Protein AF-0000000072193711 (afdb_homodimer)

Secondary structure (DSSP, 8-state):
-----------S-------SEEEEEEEEESS-HHHHHHHHHHHHHHHHHH---EEEEEEES---SSHHHHHHHTT-EEEE--S-SHHHHHHHHHHH--EEEEEE--SSS-S-TT--HHHHHHHHTT-SEEEEEHHHH-B-TTSS-HHIIIIIHHHHHHHHHHHH----S-TT-S-EEEEHHHHHHT-----STTHHHHHHHHHHHTT--EEEEE--B-----SS-----HHHHHHHHHHHHHHT-HIIIIIHHHHHHHHHHHHHHHHHTTS-EEETTEEE-HHHHHHHHHHHHHHHHHHHHHHHHHHHHHTT---HHHHHHHHH--HHHHHHHHHHHHHHHHHHHHHHHHHHHHTTTS----HHHHHHHHHHHHHHHHHHHHHHHHHHHHHIIIII---/-----------S-------SEEEEEEEEESS-HHHHHHHHHHHHHHHHHH---EEEEEEES---SSHHHHHHHTT-EEEE--S-SHHHHHHHHHHH--EEEEEE--SSS-S-TT--HHHHHHHHTT-SEEEEEHHHH-B-TTSS-HHIIIIIHHHHHHHHHHHH----S-TT-S-EEEEHHHHHHT-----STTHHHHHHHHHHHTT--EEEEE-PBPP---SS-----HHHHHHHHHHHHHHT-HIIIIIHHHHHHHHHHHHHHHHHTTS-EEETTEEE-HHHHHHHHHHHHHHHHHHHHHHHHHHHHHTT---HHHHHHHHH--HHHHHHHHHHHHHHHHHHHHHHHHHHHHTTTS----HHHHHHHHHHHHHHHHHHHHHHHHHHHHHIIIII---

Radius of gyration: 33.44 Å; Cα contacts (8 Å, |Δi|>4): 1465; chains: 2; bounding box: 92×94×90 Å

Structure (mmCIF, N/CA/C/O backbone):
data_AF-0000000072193711-model_v1
#
loop_
_entity.id
_entity.type
_entity.pdbx_description
1 polymer 'Dolichol-p-glucose synthetase, (Glycosyltransferase)'
#
loop_
_atom_site.group_PDB
_atom_site.id
_atom_site.type_symbol
_atom_site.label_atom_id
_atom_site.label_alt_id
_atom_site.label_comp_id
_atom_site.label_asym_id
_atom_site.label_entity_id
_atom_site.label_seq_id
_atom_site.pdbx_PDB_ins_code
_atom_site.Cartn_x
_atom_site.Cartn_y
_atom_site.Cartn_z
_atom_site.occupancy
_atom_site.B_iso_or_equiv
_atom_site.auth_seq_id
_atom_site.auth_comp_id
_atom_site.auth_asym_id
_atom_site.auth_atom_id
_atom_site.pdbx_PDB_model_num
ATOM 1 N N . MET A 1 1 ? 11.234 41.156 -40.031 1 23.84 1 MET A N 1
ATOM 2 C CA . MET A 1 1 ? 11.391 41.406 -38.625 1 23.84 1 MET A CA 1
ATOM 3 C C . MET A 1 1 ? 11.68 40.125 -37.875 1 23.84 1 MET A C 1
ATOM 5 O O . MET A 1 1 ? 10.898 39.156 -37.938 1 23.84 1 MET A O 1
ATOM 9 N N . GLU A 1 2 ? 12.969 39.781 -37.562 1 21.62 2 GLU A N 1
ATOM 10 C CA . GLU A 1 2 ? 13.797 38.625 -37.219 1 21.62 2 GLU A CA 1
ATOM 11 C C . GLU A 1 2 ? 13.531 38.156 -35.781 1 21.62 2 GLU A C 1
ATOM 13 O O . GLU A 1 2 ? 13.656 38.938 -34.844 1 21.62 2 GLU A O 1
ATOM 18 N N . ALA A 1 3 ? 12.469 37.375 -35.625 1 25.91 3 ALA A N 1
ATOM 19 C CA . ALA A 1 3 ? 11.828 36.812 -34.438 1 25.91 3 ALA A CA 1
ATOM 20 C C . ALA A 1 3 ? 12.867 36.281 -33.469 1 25.91 3 ALA A C 1
ATOM 22 O O . ALA A 1 3 ? 13.711 35.438 -33.844 1 25.91 3 ALA A O 1
ATOM 23 N N . GLY A 1 4 ? 13.25 37.062 -32.5 1 23.16 4 GLY A N 1
ATOM 24 C CA . GLY A 1 4 ? 14.305 36.938 -31.531 1 23.16 4 GLY A CA 1
ATOM 25 C C . GLY A 1 4 ? 14.25 35.625 -30.766 1 23.16 4 GLY A C 1
ATOM 26 O O . GLY A 1 4 ? 13.172 35.156 -30.406 1 23.16 4 GLY A O 1
ATOM 27 N N . CYS A 1 5 ? 15.195 34.656 -31.031 1 25.55 5 CYS A N 1
ATOM 28 C CA . CYS A 1 5 ? 15.609 33.344 -30.578 1 25.55 5 CYS A CA 1
ATOM 29 C C . CYS A 1 5 ? 15.656 33.281 -29.062 1 25.55 5 CYS A C 1
ATOM 31 O O . CYS A 1 5 ? 16.453 33.969 -28.422 1 25.55 5 CYS A O 1
ATOM 33 N N . GLY A 1 6 ? 14.461 33.344 -28.531 1 24.28 6 GLY A N 1
ATOM 34 C CA . GLY A 1 6 ? 14.344 33.375 -27.078 1 24.28 6 GLY A CA 1
ATOM 35 C C . GLY A 1 6 ? 15.273 32.406 -26.375 1 24.28 6 GLY A C 1
ATOM 36 O O . GLY A 1 6 ? 15.414 31.25 -26.797 1 24.28 6 GLY A O 1
ATOM 37 N N . ALA A 1 7 ? 16.25 32.906 -25.656 1 26.34 7 ALA A N 1
ATOM 38 C CA . ALA A 1 7 ? 17.312 32.312 -24.828 1 26.34 7 ALA A CA 1
ATOM 39 C C . ALA A 1 7 ? 16.75 31.281 -23.859 1 26.34 7 ALA A C 1
ATOM 41 O O . ALA A 1 7 ? 15.805 31.562 -23.125 1 26.34 7 ALA A O 1
ATOM 42 N N . ALA A 1 8 ? 16.922 30 -24.172 1 24.73 8 ALA A N 1
ATOM 43 C CA . ALA A 1 8 ? 16.734 28.75 -23.438 1 24.73 8 ALA A CA 1
ATOM 44 C C . ALA A 1 8 ? 17.109 28.922 -21.969 1 24.73 8 ALA A C 1
ATOM 46 O O . ALA A 1 8 ? 18.25 29.297 -21.656 1 24.73 8 ALA A O 1
ATOM 47 N N . ALA A 1 9 ? 16.281 29.266 -21.172 1 28.42 9 ALA A N 1
ATOM 48 C CA . ALA A 1 9 ? 16.438 29.391 -19.719 1 28.42 9 ALA A CA 1
ATOM 49 C C . ALA A 1 9 ? 17.25 28.234 -19.156 1 28.42 9 ALA A C 1
ATOM 51 O O . ALA A 1 9 ? 16.969 27.062 -19.438 1 28.42 9 ALA A O 1
ATOM 52 N N . SER A 1 10 ? 18.516 28.422 -18.828 1 26.55 10 SER A N 1
ATOM 53 C CA . SER A 1 10 ? 19.5 27.5 -18.266 1 26.55 10 SER A CA 1
ATOM 54 C C . SER A 1 10 ? 18.891 26.688 -17.125 1 26.55 10 SER A C 1
ATOM 56 O O . SER A 1 10 ? 18.234 27.234 -16.25 1 26.55 10 SER A O 1
ATOM 58 N N . ARG A 1 11 ? 18.375 25.562 -17.344 1 32.28 11 ARG A N 1
ATOM 59 C CA . ARG A 1 11 ? 17.844 24.594 -16.391 1 32.28 11 ARG A CA 1
ATOM 60 C C . ARG A 1 11 ? 18.531 24.719 -15.039 1 32.28 11 ARG A C 1
ATOM 62 O O . ARG A 1 11 ? 19.719 25.047 -14.969 1 32.28 11 ARG A O 1
ATOM 69 N N . PRO A 1 12 ? 17.969 24.797 -13.93 1 32.75 12 PRO A N 1
ATOM 70 C CA . PRO A 1 12 ? 18.625 25.078 -12.656 1 32.75 12 PRO A CA 1
ATOM 71 C C . PRO A 1 12 ? 20 24.453 -12.547 1 32.75 12 PRO A C 1
ATOM 73 O O . PRO A 1 12 ? 20.359 23.578 -13.352 1 32.75 12 PRO A O 1
ATOM 76 N N . GLY A 1 13 ? 20.812 24.516 -11.219 1 32.28 13 GLY A N 1
ATOM 77 C CA . GLY A 1 13 ? 22.234 24.438 -10.883 1 32.28 13 GLY A CA 1
ATOM 78 C C . GLY A 1 13 ? 22.844 23.078 -11.195 1 32.28 13 GLY A C 1
ATOM 79 O O . GLY A 1 13 ? 22.516 22.078 -10.555 1 32.28 13 GLY A O 1
ATOM 80 N N . GLU A 1 14 ? 22.984 22.547 -12.25 1 36.41 14 GLU A N 1
ATOM 81 C CA . GLU A 1 14 ? 24.016 21.609 -12.664 1 36.41 14 GLU A CA 1
ATOM 82 C C . GLU A 1 14 ? 25.297 21.781 -11.859 1 36.41 14 GLU A C 1
ATOM 84 O O . GLU A 1 14 ? 26.125 22.625 -12.188 1 36.41 14 GLU A O 1
ATOM 89 N N . ASN A 1 15 ? 25.219 22 -10.562 1 37.62 15 ASN A N 1
ATOM 90 C CA . ASN A 1 15 ? 26.484 21.938 -9.852 1 37.62 15 ASN A CA 1
ATOM 91 C C . ASN A 1 15 ? 27.359 20.797 -10.367 1 37.62 15 ASN A C 1
ATOM 93 O O . ASN A 1 15 ? 27.219 19.656 -9.938 1 37.62 15 ASN A O 1
ATOM 97 N N . ALA A 1 16 ? 27.609 20.609 -11.555 1 46.12 16 ALA A N 1
ATOM 98 C CA . ALA A 1 16 ? 28.656 19.797 -12.164 1 46.12 16 ALA A CA 1
ATOM 99 C C . ALA A 1 16 ? 29.906 19.766 -11.289 1 46.12 16 ALA A C 1
ATOM 101 O O . ALA A 1 16 ? 30.562 20.781 -11.102 1 46.12 16 ALA A O 1
ATOM 102 N N . MET A 1 17 ? 29.859 19.109 -10.18 1 52.22 17 MET A N 1
ATOM 103 C CA . MET A 1 17 ? 31.109 18.953 -9.445 1 52.22 17 MET A CA 1
ATOM 104 C C . MET A 1 17 ? 32.281 18.828 -10.398 1 52.22 17 MET A C 1
ATOM 106 O O . MET A 1 17 ? 32.25 18.078 -11.375 1 52.22 17 MET A O 1
ATOM 110 N N . GLU A 1 18 ? 32.969 19.875 -10.641 1 65.88 18 GLU A N 1
ATOM 111 C CA . GLU A 1 18 ? 34.188 19.938 -11.422 1 65.88 18 GLU A CA 1
ATOM 112 C C . GLU A 1 18 ? 35.094 18.734 -11.148 1 65.88 18 GLU A C 1
ATOM 114 O O . GLU A 1 18 ? 35.406 18.438 -10 1 65.88 18 GLU A O 1
ATOM 119 N N . HIS A 1 19 ? 35 17.75 -12.094 1 77.06 19 HIS A N 1
ATOM 120 C CA . HIS A 1 19 ? 35.875 16.609 -11.992 1 77.06 19 HIS A CA 1
ATOM 121 C C . HIS A 1 19 ? 37.344 17.031 -12.07 1 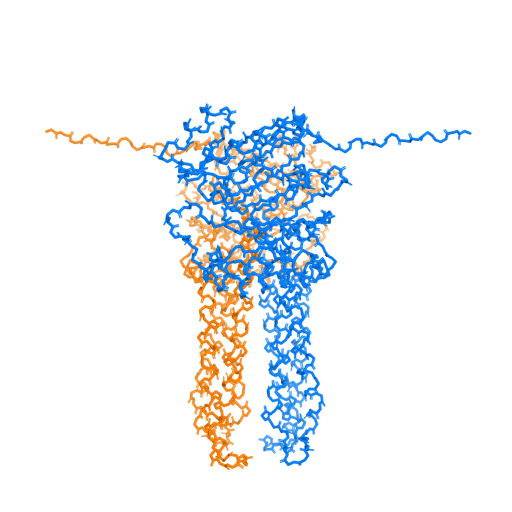77.06 19 HIS A C 1
ATOM 123 O O . HIS A 1 19 ? 37.719 17.844 -12.922 1 77.06 19 HIS A O 1
ATOM 129 N N . THR A 1 20 ? 38.031 16.625 -11.086 1 85.31 20 THR A N 1
ATOM 130 C CA . THR A 1 20 ? 39.438 17.016 -11.008 1 85.31 20 THR A CA 1
ATOM 131 C C . THR A 1 20 ? 40.344 16.016 -11.758 1 85.31 20 THR A C 1
ATOM 133 O O . THR A 1 20 ? 41.5 16.297 -12.031 1 85.31 20 THR A O 1
ATOM 136 N N . CYS A 1 21 ? 39.75 14.852 -12.133 1 93.88 21 CYS A N 1
ATOM 137 C CA . CYS A 1 21 ? 40.469 13.859 -12.914 1 93.88 21 CYS A CA 1
ATOM 138 C C . CYS A 1 21 ? 39.531 13.094 -13.836 1 93.88 21 CYS A C 1
ATOM 140 O O . CYS A 1 21 ? 38.312 13.352 -13.852 1 93.88 21 CYS A O 1
ATOM 142 N N . GLU A 1 22 ? 40.125 12.273 -14.609 1 95.81 22 GLU A N 1
ATOM 143 C CA . GLU A 1 22 ? 39.344 11.531 -15.594 1 95.81 22 GLU A CA 1
ATOM 144 C C . GLU A 1 22 ? 38.75 10.273 -14.984 1 95.81 22 GLU A C 1
ATOM 146 O O . GLU A 1 22 ? 37.594 9.945 -15.234 1 95.81 22 GLU A O 1
ATOM 151 N N . LEU A 1 23 ? 39.562 9.641 -14.18 1 97.38 23 LEU A N 1
ATOM 152 C CA . LEU A 1 23 ? 39.125 8.32 -13.719 1 97.38 23 LEU A CA 1
ATOM 153 C C . LEU A 1 23 ? 39.375 8.172 -12.219 1 97.38 23 LEU A C 1
ATOM 155 O O . LEU A 1 23 ? 40.438 8.539 -11.719 1 97.38 23 LEU A O 1
ATOM 159 N N . THR A 1 24 ? 38.375 7.73 -11.531 1 97.62 24 THR A N 1
ATOM 160 C CA . THR A 1 24 ? 38.531 7.262 -10.164 1 97.62 24 THR A CA 1
ATOM 161 C C . THR A 1 24 ? 38.406 5.742 -10.094 1 97.62 24 THR A C 1
ATOM 163 O O . THR A 1 24 ? 37.406 5.172 -10.547 1 97.62 24 THR A O 1
ATOM 166 N N . ILE A 1 25 ? 39.438 5.09 -9.648 1 97.44 25 ILE A N 1
ATOM 167 C CA . ILE A 1 25 ? 39.344 3.664 -9.352 1 97.44 25 ILE A CA 1
ATOM 168 C C . ILE A 1 25 ? 38.906 3.463 -7.906 1 97.44 25 ILE A C 1
ATOM 170 O O . ILE A 1 25 ? 39.625 3.773 -6.965 1 97.44 25 ILE A O 1
ATOM 174 N N . LEU A 1 26 ? 37.719 2.953 -7.762 1 97.25 26 LEU A N 1
ATOM 175 C CA . LEU A 1 26 ? 37.062 2.898 -6.465 1 97.25 26 LEU A CA 1
ATOM 176 C C . LEU A 1 26 ? 37.031 1.474 -5.918 1 97.25 26 LEU A C 1
ATOM 178 O O . LEU A 1 26 ? 36.625 0.54 -6.613 1 97.25 26 LEU A O 1
ATOM 182 N N . MET A 1 27 ? 37.531 1.293 -4.691 1 95.94 27 MET A N 1
ATOM 183 C CA . MET A 1 27 ? 37.531 -0.008 -4.031 1 95.94 27 MET A CA 1
ATOM 184 C C . MET A 1 27 ? 36.875 0.081 -2.654 1 95.94 27 MET A C 1
ATOM 186 O O . MET A 1 27 ? 37.312 0.848 -1.8 1 95.94 27 MET A O 1
ATOM 190 N N . PRO A 1 28 ? 35.781 -0.676 -2.486 1 94.56 28 PRO A N 1
ATOM 191 C CA . PRO A 1 28 ? 35.281 -0.803 -1.119 1 94.56 28 PRO A CA 1
ATOM 192 C C . PRO A 1 28 ? 36.188 -1.66 -0.232 1 94.56 28 PRO A C 1
ATOM 194 O O . PRO A 1 28 ? 36.781 -2.633 -0.705 1 94.56 28 PRO A O 1
ATOM 197 N N . CYS A 1 29 ? 36.25 -1.203 1.011 1 93.06 29 CYS A N 1
ATOM 198 C CA . CYS A 1 29 ? 37.219 -1.895 1.858 1 93.06 29 CYS A CA 1
ATOM 199 C C . CYS A 1 29 ? 36.656 -2.1 3.262 1 93.06 29 CYS A C 1
ATOM 201 O O . CYS A 1 29 ? 36.125 -1.166 3.865 1 93.06 29 CYS A O 1
ATOM 203 N N . LEU A 1 30 ? 36.625 -3.295 3.65 1 92.19 30 LEU A N 1
ATOM 204 C CA . LEU A 1 30 ? 36.375 -3.678 5.035 1 92.19 30 LEU A CA 1
ATOM 205 C C . LEU A 1 30 ? 37.281 -4.805 5.465 1 92.19 30 LEU A C 1
ATOM 207 O O . LEU A 1 30 ? 37.062 -5.969 5.129 1 92.19 30 LEU A O 1
ATOM 211 N N . ASN A 1 31 ? 38.281 -4.461 6.188 1 90.62 31 ASN A N 1
ATOM 212 C CA . ASN A 1 31 ? 39.25 -5.406 6.703 1 90.62 31 ASN A CA 1
ATOM 213 C C . ASN A 1 31 ? 39.875 -6.227 5.578 1 90.62 31 ASN A C 1
ATOM 215 O O . ASN A 1 31 ? 39.812 -7.457 5.586 1 90.62 31 ASN A O 1
ATOM 219 N N . GLU A 1 32 ? 40.531 -5.594 4.637 1 89.69 32 GLU A N 1
ATOM 220 C CA . GLU A 1 32 ? 41.156 -6.23 3.482 1 89.69 32 GLU A CA 1
ATOM 221 C C . GLU A 1 32 ? 42.656 -5.988 3.469 1 89.69 32 GLU A C 1
ATOM 223 O O . GLU A 1 32 ? 43.25 -5.75 2.41 1 89.69 32 GLU A O 1
ATOM 228 N N . SER A 1 33 ? 43.25 -6.09 4.605 1 89.62 33 SER A N 1
ATOM 229 C CA . SER A 1 33 ? 44.656 -5.758 4.734 1 89.62 33 SER A CA 1
ATOM 230 C C . SER A 1 33 ? 45.531 -6.707 3.92 1 89.62 33 SER A C 1
ATOM 232 O O . SER A 1 33 ? 46.594 -6.328 3.447 1 89.62 33 SER A O 1
ATOM 234 N N . GLU A 1 34 ? 45.094 -7.852 3.646 1 89.12 34 GLU A N 1
ATOM 235 C CA . GLU A 1 34 ? 45.906 -8.867 2.977 1 89.12 34 GLU A CA 1
ATOM 236 C C . GLU A 1 34 ? 46.031 -8.578 1.485 1 89.12 34 GLU A C 1
ATOM 238 O O . GLU A 1 34 ? 47.062 -8.875 0.879 1 89.12 34 GLU A O 1
ATOM 243 N N . THR A 1 35 ? 45.031 -7.992 0.907 1 90.69 35 THR A N 1
ATOM 244 C CA . THR A 1 35 ? 45 -7.898 -0.548 1 90.69 35 THR A CA 1
ATOM 245 C C . THR A 1 35 ? 44.969 -6.441 -0.998 1 90.69 35 THR A C 1
ATOM 247 O O . THR A 1 35 ? 45.25 -6.137 -2.158 1 90.69 35 THR A O 1
ATOM 250 N N . LEU A 1 36 ? 44.75 -5.594 -0.155 1 92.94 36 LEU A N 1
ATOM 251 C CA . LEU A 1 36 ? 44.5 -4.203 -0.508 1 92.94 36 LEU A CA 1
ATOM 252 C C . LEU A 1 36 ? 45.719 -3.576 -1.158 1 92.94 36 LEU A C 1
ATOM 254 O O . LEU A 1 36 ? 45.594 -2.869 -2.162 1 92.94 36 LEU A O 1
ATOM 258 N N . ALA A 1 37 ? 46.875 -3.867 -0.589 1 94 37 ALA A N 1
ATOM 259 C CA . ALA A 1 37 ? 48.094 -3.295 -1.119 1 94 37 ALA A CA 1
ATOM 260 C C . ALA A 1 37 ? 48.312 -3.713 -2.57 1 94 37 ALA A C 1
ATOM 262 O O . ALA A 1 37 ? 48.625 -2.879 -3.422 1 94 37 ALA A O 1
ATOM 263 N N . THR A 1 38 ? 48.125 -4.949 -2.797 1 93.75 38 THR A N 1
ATOM 264 C CA . THR A 1 38 ? 48.312 -5.48 -4.145 1 93.75 38 THR A CA 1
ATOM 265 C C . THR A 1 38 ? 47.344 -4.816 -5.117 1 93.75 38 THR A C 1
ATOM 267 O O . THR A 1 38 ? 47.75 -4.418 -6.215 1 93.75 38 THR A O 1
ATOM 270 N N . CYS A 1 39 ? 46.156 -4.672 -4.73 1 93.88 39 CYS A N 1
ATOM 271 C CA . CYS A 1 39 ? 45.156 -4.07 -5.582 1 93.88 39 CYS A CA 1
ATOM 272 C C . CYS A 1 39 ? 45.469 -2.613 -5.891 1 93.88 39 CYS A C 1
ATOM 274 O O . CYS A 1 39 ? 45.375 -2.178 -7.035 1 93.88 39 CYS A O 1
ATOM 276 N N . ILE A 1 40 ? 45.938 -1.884 -4.898 1 95.75 40 ILE A N 1
ATOM 277 C CA . ILE A 1 40 ? 46.281 -0.475 -5.07 1 95.75 40 ILE A CA 1
ATOM 278 C C . ILE A 1 40 ? 47.469 -0.342 -6.008 1 95.75 40 ILE A C 1
ATOM 280 O O . ILE A 1 40 ? 47.469 0.515 -6.895 1 95.75 40 ILE A O 1
ATOM 284 N N . MET A 1 41 ? 48.438 -1.179 -5.852 1 95.56 41 MET A N 1
ATOM 285 C CA . MET A 1 41 ? 49.625 -1.126 -6.684 1 95.56 41 MET A CA 1
ATOM 286 C C . MET A 1 41 ? 49.281 -1.429 -8.141 1 95.56 41 MET A C 1
ATOM 288 O O . MET A 1 41 ? 49.781 -0.771 -9.047 1 95.56 41 MET A O 1
ATOM 292 N N . LYS A 1 42 ? 48.438 -2.396 -8.32 1 94.56 42 LYS A N 1
ATOM 293 C CA . LYS A 1 42 ? 48 -2.727 -9.68 1 94.56 42 LYS A CA 1
ATOM 294 C C . LYS A 1 42 ? 47.25 -1.559 -10.312 1 94.56 42 LYS A C 1
ATOM 296 O O . LYS A 1 42 ? 47.5 -1.239 -11.484 1 94.56 42 LYS A O 1
ATOM 301 N N . ALA A 1 43 ? 46.438 -0.928 -9.578 1 95.56 43 ALA A N 1
ATOM 302 C CA . ALA A 1 43 ? 45.656 0.207 -10.062 1 95.56 43 ALA A CA 1
ATOM 303 C C . ALA A 1 43 ? 46.562 1.386 -10.414 1 95.56 43 ALA A C 1
ATOM 305 O O . ALA A 1 43 ? 46.406 2.014 -11.461 1 95.56 43 ALA A O 1
ATOM 306 N N . LYS A 1 44 ? 47.5 1.655 -9.539 1 95.94 44 LYS A N 1
ATOM 307 C CA . LYS A 1 44 ? 48.438 2.75 -9.781 1 95.94 44 LYS A CA 1
ATOM 308 C C . LYS A 1 44 ? 49.312 2.465 -11 1 95.94 44 LYS A C 1
ATOM 310 O O . LYS A 1 44 ? 49.594 3.365 -11.789 1 95.94 44 LYS A O 1
ATOM 315 N N . ALA A 1 45 ? 49.75 1.234 -11.055 1 95 45 ALA A N 1
ATOM 316 C CA . ALA A 1 45 ? 50.562 0.845 -12.211 1 95 45 ALA A CA 1
ATOM 317 C C . ALA A 1 45 ? 49.781 1.055 -13.516 1 95 45 ALA A C 1
ATOM 319 O O . ALA A 1 45 ? 50.375 1.509 -14.508 1 95 45 ALA A O 1
ATOM 320 N N . TYR A 1 46 ? 48.562 0.716 -13.477 1 94.81 46 TYR A N 1
ATOM 321 C CA . TYR A 1 46 ? 47.75 0.927 -14.656 1 94.81 46 TYR A CA 1
ATOM 322 C C . TYR A 1 46 ? 47.656 2.408 -15 1 94.81 46 TYR A C 1
ATOM 324 O O . TYR A 1 46 ? 47.812 2.793 -16.156 1 94.81 46 TYR A O 1
ATOM 332 N N . LEU A 1 47 ? 47.406 3.277 -14.023 1 95.75 47 LEU A N 1
ATOM 333 C CA . LEU A 1 47 ? 47.281 4.711 -14.258 1 95.75 47 LEU A CA 1
ATOM 334 C C . LEU A 1 47 ? 48.562 5.281 -14.836 1 95.75 47 LEU A C 1
ATOM 336 O O . LEU A 1 47 ? 48.531 6.094 -15.766 1 95.75 47 LEU A O 1
ATOM 340 N N . GLU A 1 48 ? 49.625 4.801 -14.344 1 94.81 48 GLU A N 1
ATOM 341 C CA . GLU A 1 48 ? 50.938 5.27 -14.82 1 94.81 48 GLU A CA 1
ATOM 342 C C . GLU A 1 48 ? 51.219 4.805 -16.25 1 94.81 48 GLU A C 1
ATOM 344 O O . GLU A 1 48 ? 51.625 5.594 -17.094 1 94.81 48 GLU A O 1
ATOM 349 N N . ARG A 1 49 ? 50.938 3.609 -16.484 1 95 49 ARG A N 1
ATOM 350 C CA . ARG A 1 49 ? 51.188 3.02 -17.797 1 95 49 ARG A CA 1
ATOM 351 C C . ARG A 1 49 ? 50.281 3.594 -18.859 1 95 49 ARG A C 1
ATOM 353 O O . ARG A 1 49 ? 50.719 3.848 -20 1 95 49 ARG A O 1
ATOM 360 N N . SER A 1 50 ? 49.062 3.764 -18.547 1 93.81 50 SER A N 1
ATOM 361 C CA . SER A 1 50 ? 48.062 4.195 -19.516 1 93.81 50 SER A CA 1
ATOM 362 C C . SER A 1 50 ? 48.125 5.707 -19.719 1 93.81 50 SER A C 1
ATOM 364 O O . SER A 1 50 ? 47.656 6.211 -20.75 1 93.81 50 SER A O 1
ATOM 366 N N . GLY A 1 51 ? 48.531 6.504 -18.703 1 93.75 51 GLY A N 1
ATOM 367 C CA . GLY A 1 51 ? 48.562 7.957 -18.781 1 93.75 51 GLY A CA 1
ATOM 368 C C . GLY A 1 51 ? 47.219 8.594 -18.453 1 93.75 51 GLY A C 1
ATOM 369 O O . GLY A 1 51 ? 47.031 9.805 -18.641 1 93.75 51 GLY A O 1
ATOM 370 N N . VAL A 1 52 ? 46.375 7.758 -18.016 1 94.88 52 VAL A N 1
ATOM 371 C CA . VAL A 1 52 ? 45.062 8.273 -17.625 1 94.88 52 VAL A CA 1
ATOM 372 C C . VAL A 1 52 ? 45.188 9.086 -16.344 1 94.88 52 VAL A C 1
ATOM 374 O O . VAL A 1 52 ? 45.812 8.641 -15.383 1 94.88 52 VAL A O 1
ATOM 377 N N . ASP A 1 53 ? 44.656 10.266 -16.344 1 95.75 53 ASP A N 1
ATOM 378 C CA . ASP A 1 53 ? 44.625 11.078 -15.125 1 95.75 53 ASP A CA 1
ATOM 379 C C . ASP A 1 53 ? 43.594 10.539 -14.148 1 95.75 53 ASP A C 1
ATOM 381 O O . ASP A 1 53 ? 42.375 10.664 -14.383 1 95.75 53 ASP A O 1
ATOM 385 N N . GLY A 1 54 ? 44.156 9.883 -13.117 1 96.06 54 GLY A N 1
ATOM 386 C CA . GLY A 1 54 ? 43.156 9.266 -12.25 1 96.06 54 GLY A CA 1
ATOM 387 C C . GLY A 1 54 ? 43.594 9.211 -10.797 1 96.06 54 GLY A C 1
ATOM 388 O O . GLY A 1 54 ? 44.688 9.672 -10.453 1 96.06 54 GLY A O 1
ATOM 389 N N . GLU A 1 55 ? 42.688 8.781 -9.961 1 96.5 55 GLU A N 1
ATOM 390 C CA . GLU A 1 55 ? 42.938 8.562 -8.539 1 96.5 55 GLU A CA 1
ATOM 391 C C . GLU A 1 55 ? 42.469 7.168 -8.109 1 96.5 55 GLU A C 1
ATOM 393 O O . GLU A 1 55 ? 41.625 6.559 -8.766 1 96.5 55 GLU A O 1
ATOM 398 N N . VAL A 1 56 ? 43.156 6.672 -7.105 1 97.25 56 VAL A N 1
ATOM 399 C CA . VAL A 1 56 ? 42.719 5.469 -6.418 1 97.25 56 VAL A CA 1
ATOM 400 C C . VAL A 1 56 ? 42 5.855 -5.121 1 97.25 56 VAL A C 1
ATOM 402 O O . VAL A 1 56 ? 42.562 6.535 -4.27 1 97.25 56 VAL A O 1
ATOM 405 N N . LEU A 1 57 ? 40.75 5.488 -5.066 1 97.56 57 LEU A N 1
ATOM 406 C CA . LEU A 1 57 ? 39.906 5.863 -3.932 1 97.56 57 LEU A CA 1
ATOM 407 C C . LEU A 1 57 ? 39.438 4.625 -3.178 1 97.56 57 LEU A C 1
ATOM 409 O O . LEU A 1 57 ? 38.812 3.73 -3.766 1 97.56 57 LEU A O 1
ATOM 413 N N . ILE A 1 58 ? 39.781 4.617 -1.92 1 97.12 58 ILE A N 1
ATOM 414 C CA . ILE A 1 58 ? 39.344 3.527 -1.053 1 97.12 58 ILE A CA 1
ATOM 415 C C . ILE A 1 58 ? 38.188 4.008 -0.159 1 97.12 58 ILE A C 1
ATOM 417 O O . ILE A 1 58 ? 38.344 4.98 0.584 1 97.12 58 ILE A O 1
ATOM 421 N N . ALA A 1 59 ? 37.062 3.369 -0.309 1 96.81 59 ALA A N 1
ATOM 422 C CA . ALA A 1 59 ? 35.906 3.641 0.574 1 96.81 59 ALA A CA 1
ATOM 423 C C . ALA A 1 59 ? 35.906 2.666 1.748 1 96.81 59 ALA A C 1
ATOM 425 O O . ALA A 1 59 ? 35.438 1.528 1.609 1 96.81 59 ALA A O 1
ATOM 426 N N . ASP A 1 60 ? 36.312 3.164 2.834 1 95.31 60 ASP A N 1
ATOM 427 C CA . ASP A 1 60 ? 36.469 2.291 3.994 1 95.31 60 ASP A CA 1
ATOM 428 C C . ASP A 1 60 ? 35.219 2.322 4.867 1 95.31 60 ASP A C 1
ATOM 430 O O . ASP A 1 60 ? 34.75 3.395 5.258 1 95.31 60 ASP A O 1
ATOM 434 N N . ASN A 1 61 ? 34.75 1.146 5.074 1 93.31 61 ASN A N 1
ATOM 435 C CA . ASN A 1 61 ? 33.531 0.988 5.844 1 93.31 61 ASN A CA 1
ATOM 436 C C . ASN A 1 61 ? 33.812 0.583 7.285 1 93.31 61 ASN A C 1
ATOM 438 O O . ASN A 1 61 ? 33.156 -0.295 7.836 1 93.31 61 ASN A O 1
ATOM 442 N N . GLY A 1 62 ? 34.875 1.087 7.887 1 90.94 62 GLY A N 1
ATOM 443 C CA . GLY A 1 62 ? 35.188 0.873 9.289 1 90.94 62 GLY A CA 1
ATOM 444 C C . GLY A 1 62 ? 36.156 -0.263 9.508 1 90.94 62 GLY A C 1
ATOM 445 O O . GLY A 1 62 ? 35.938 -1.122 10.367 1 90.94 62 GLY A O 1
ATOM 446 N N . SER A 1 63 ? 37.219 -0.358 8.766 1 92.38 63 SER A N 1
ATOM 447 C CA . SER A 1 63 ? 38.25 -1.388 8.914 1 92.38 63 SER A CA 1
ATOM 448 C C . SER A 1 63 ? 39 -1.219 10.219 1 92.38 63 SER A C 1
ATOM 450 O O . SER A 1 63 ? 39.219 -0.095 10.672 1 92.38 63 SER A O 1
ATOM 452 N N . THR A 1 64 ? 39.312 -2.342 10.781 1 90.94 64 THR A N 1
ATOM 453 C CA . THR A 1 64 ? 40.062 -2.33 12.031 1 90.94 64 THR A CA 1
ATOM 454 C C . THR A 1 64 ? 41.375 -3.094 11.891 1 90.94 64 THR A C 1
ATOM 456 O O . THR A 1 64 ? 42.094 -3.301 12.875 1 90.94 64 THR A O 1
ATOM 459 N N . ASP A 1 65 ? 41.781 -3.525 10.75 1 92.06 65 ASP A N 1
ATOM 460 C CA . ASP A 1 65 ? 42.938 -4.398 10.555 1 92.06 65 ASP A CA 1
ATOM 461 C C . ASP A 1 65 ? 44.094 -3.637 9.922 1 92.06 65 ASP A C 1
ATOM 463 O O . ASP A 1 65 ? 45 -4.246 9.367 1 92.06 65 ASP A O 1
ATOM 467 N N . GLY A 1 66 ? 44 -2.301 9.891 1 91.62 66 GLY A N 1
ATOM 468 C CA . GLY A 1 66 ? 45.094 -1.504 9.336 1 91.62 66 GLY A CA 1
ATOM 469 C C . GLY A 1 66 ? 44.906 -1.224 7.852 1 91.62 66 GLY A C 1
ATOM 470 O O . GLY A 1 66 ? 45.812 -0.656 7.223 1 91.62 66 GLY A O 1
ATOM 471 N N . SER A 1 67 ? 43.875 -1.562 7.281 1 93.69 67 SER A N 1
ATOM 472 C CA . SER A 1 67 ? 43.625 -1.363 5.855 1 93.69 67 SER A CA 1
ATOM 473 C C . SER A 1 67 ? 43.719 0.112 5.48 1 93.69 67 SER A C 1
ATOM 475 O O . SER A 1 67 ? 44.281 0.46 4.449 1 93.69 67 SER A O 1
ATOM 477 N N . ARG A 1 68 ? 43.281 0.92 6.336 1 94.69 68 ARG A N 1
ATOM 478 C CA . ARG A 1 68 ? 43.312 2.352 6.059 1 94.69 68 ARG A CA 1
ATOM 479 C C . ARG A 1 68 ? 44.75 2.865 5.945 1 94.69 68 ARG A C 1
ATOM 481 O O . ARG A 1 68 ? 45.062 3.639 5.039 1 94.69 68 ARG A O 1
ATOM 488 N N . GLU A 1 69 ? 45.531 2.443 6.863 1 94.38 69 GLU A N 1
ATOM 489 C CA . GLU A 1 69 ? 46.938 2.859 6.883 1 94.38 69 GLU A CA 1
ATOM 490 C C . GLU A 1 69 ? 47.656 2.354 5.652 1 94.38 69 GLU A C 1
ATOM 492 O O . GLU A 1 69 ? 48.5 3.07 5.086 1 94.38 69 GLU A O 1
ATOM 497 N N . ILE A 1 70 ? 47.375 1.171 5.309 1 94.94 70 ILE A N 1
ATOM 498 C CA . ILE A 1 70 ? 47.969 0.589 4.121 1 94.94 70 ILE A CA 1
ATOM 499 C C . ILE A 1 70 ? 47.625 1.419 2.893 1 94.94 70 ILE A C 1
ATOM 501 O O . ILE A 1 70 ? 48.469 1.765 2.084 1 94.94 70 ILE A O 1
ATOM 505 N N . ALA A 1 71 ? 46.406 1.788 2.744 1 96.19 71 ALA A N 1
ATOM 506 C CA . ALA A 1 71 ? 45.938 2.547 1.596 1 96.19 71 ALA A CA 1
ATOM 507 C C . ALA A 1 71 ? 46.594 3.928 1.534 1 96.19 71 ALA A C 1
ATOM 509 O O . ALA A 1 71 ? 47.094 4.332 0.489 1 96.19 71 ALA A O 1
ATOM 510 N N . ARG A 1 72 ? 46.562 4.586 2.65 1 95.62 72 ARG A N 1
ATOM 511 C CA . ARG A 1 72 ? 47.156 5.918 2.699 1 95.62 72 ARG A CA 1
ATOM 512 C C . ARG A 1 72 ? 48.656 5.859 2.42 1 95.62 72 ARG A C 1
ATOM 514 O O . ARG A 1 72 ? 49.219 6.73 1.74 1 95.62 72 ARG A O 1
ATOM 521 N N . GLY A 1 73 ? 49.25 4.863 2.998 1 95.62 73 GLY A N 1
ATOM 522 C CA . GLY A 1 73 ? 50.688 4.68 2.793 1 95.62 73 GLY A CA 1
ATOM 523 C C . GLY A 1 73 ? 51.062 4.484 1.336 1 95.62 73 GLY A C 1
ATOM 524 O O . GLY A 1 73 ? 52.156 4.836 0.92 1 95.62 73 GLY A O 1
ATOM 525 N N . LEU A 1 74 ? 50.156 4.008 0.583 1 95.94 74 LEU A N 1
ATOM 526 C CA . LEU A 1 74 ? 50.406 3.738 -0.827 1 95.94 74 LEU A CA 1
ATOM 527 C C . LEU A 1 74 ? 49.906 4.887 -1.699 1 95.94 74 LEU A C 1
ATOM 529 O O . LEU A 1 74 ? 49.938 4.789 -2.928 1 95.94 74 LEU A O 1
ATOM 533 N N . GLY A 1 75 ? 49.438 5.938 -1.041 1 94.38 75 GLY A N 1
ATOM 534 C CA . GLY A 1 75 ? 49.094 7.145 -1.768 1 94.38 75 GLY A CA 1
ATOM 535 C C . GLY A 1 75 ? 47.656 7.141 -2.262 1 94.38 75 GLY A C 1
ATOM 536 O O . GLY A 1 75 ? 47.25 8.008 -3.047 1 94.38 75 GLY A O 1
ATOM 537 N N . ALA A 1 76 ? 46.906 6.168 -1.913 1 96.56 76 ALA A N 1
ATOM 538 C CA . ALA A 1 76 ? 45.5 6.156 -2.266 1 96.56 76 ALA A CA 1
ATOM 539 C C . ALA A 1 76 ? 44.688 7.082 -1.354 1 96.56 76 ALA A C 1
ATOM 541 O O . ALA A 1 76 ? 45.062 7.27 -0.187 1 96.56 76 ALA A O 1
ATOM 542 N N . ARG A 1 77 ? 43.719 7.703 -1.903 1 97 77 ARG A N 1
ATOM 543 C CA . ARG A 1 77 ? 42.812 8.492 -1.084 1 97 77 ARG A CA 1
ATOM 544 C C . ARG A 1 77 ? 41.812 7.59 -0.366 1 97 77 ARG A C 1
ATOM 546 O O . ARG A 1 77 ? 41.281 6.633 -0.948 1 97 77 ARG A O 1
ATOM 553 N N . VAL A 1 78 ? 41.594 7.898 0.938 1 97 78 VAL A N 1
ATOM 554 C CA . VAL A 1 78 ? 40.688 7.082 1.739 1 97 78 VAL A CA 1
ATOM 555 C C . VAL A 1 78 ? 39.531 7.938 2.229 1 97 78 VAL A C 1
ATOM 557 O O . VAL A 1 78 ? 39.719 9.031 2.754 1 97 78 VAL A O 1
ATOM 560 N N . VAL A 1 79 ? 38.312 7.441 1.958 1 96.25 79 VAL A N 1
ATOM 561 C CA . VAL A 1 79 ? 37.094 8.078 2.486 1 96.25 79 VAL A CA 1
ATOM 562 C C . VAL A 1 79 ? 36.438 7.156 3.508 1 96.25 79 VAL A C 1
ATOM 564 O O . VAL A 1 79 ? 36.25 5.969 3.246 1 96.25 79 VAL A O 1
ATOM 567 N N . ASP A 1 80 ? 36.094 7.746 4.66 1 95.19 80 ASP A N 1
ATOM 568 C CA . ASP A 1 80 ? 35.438 6.973 5.715 1 95.19 80 ASP A CA 1
ATOM 569 C C . ASP A 1 80 ? 33.938 7.008 5.566 1 95.19 80 ASP A C 1
ATOM 571 O O . ASP A 1 80 ? 33.344 8.078 5.508 1 95.19 80 ASP A O 1
ATOM 575 N N . VAL A 1 81 ? 33.406 5.836 5.492 1 94.19 81 VAL A N 1
ATOM 576 C CA . VAL A 1 81 ? 31.938 5.711 5.41 1 94.19 81 VAL A CA 1
ATOM 577 C C . VAL A 1 81 ? 31.406 5.098 6.703 1 94.19 81 VAL A C 1
ATOM 579 O O . VAL A 1 81 ? 31.656 3.924 6.992 1 94.19 81 VAL A O 1
ATOM 582 N N . ALA A 1 82 ? 30.641 5.797 7.414 1 90.81 82 ALA A N 1
ATOM 583 C CA . ALA A 1 82 ? 30.156 5.414 8.734 1 90.81 82 ALA A CA 1
ATOM 584 C C . ALA A 1 82 ? 29.125 4.297 8.648 1 90.81 82 ALA A C 1
ATOM 586 O O . ALA A 1 82 ? 29.141 3.357 9.445 1 90.81 82 ALA A O 1
ATOM 587 N N . GLN A 1 83 ? 28.312 4.41 7.719 1 89.5 83 GLN A N 1
ATOM 588 C CA . GLN A 1 83 ? 27.25 3.418 7.574 1 89.5 83 GLN A CA 1
ATOM 589 C C . GLN A 1 83 ? 27.812 2.088 7.078 1 89.5 83 GLN A C 1
ATOM 591 O O . GLN A 1 83 ? 28.531 2.045 6.082 1 89.5 83 GLN A O 1
ATOM 596 N N . LYS A 1 84 ? 27.5 1.101 7.758 1 88.62 84 LYS A N 1
ATOM 597 C CA . LYS A 1 84 ? 28.016 -0.217 7.395 1 88.62 84 LYS A CA 1
ATOM 598 C C . LYS A 1 84 ? 27.234 -0.803 6.215 1 88.62 84 LYS A C 1
ATOM 600 O O . LYS A 1 84 ? 26.047 -0.55 6.062 1 88.62 84 LYS A O 1
ATOM 605 N N . GLY A 1 85 ? 27.984 -1.58 5.43 1 88.5 85 GLY A N 1
ATOM 606 C CA . GLY A 1 85 ? 27.391 -2.252 4.289 1 88.5 85 GLY A CA 1
ATOM 607 C C . GLY A 1 85 ? 28.188 -2.07 3.006 1 88.5 85 GLY A C 1
ATOM 608 O O . GLY A 1 85 ? 28.781 -1.018 2.787 1 88.5 85 GLY A O 1
ATOM 609 N N . TYR A 1 86 ? 28.125 -3.113 2.176 1 86.94 86 TYR A N 1
ATOM 610 C CA . TYR A 1 86 ? 28.828 -3.08 0.895 1 86.94 86 TYR A CA 1
ATOM 611 C C . TYR A 1 86 ? 28.344 -1.917 0.039 1 86.94 86 TYR A C 1
ATOM 613 O O . TYR A 1 86 ? 29.141 -1.122 -0.455 1 86.94 86 TYR A O 1
ATOM 621 N N . GLY A 1 87 ? 27.047 -1.831 -0.054 1 89.5 87 GLY A N 1
ATOM 622 C CA . GLY A 1 87 ? 26.453 -0.75 -0.821 1 89.5 87 GLY A CA 1
ATOM 623 C C . GLY A 1 87 ? 26.719 0.62 -0.222 1 89.5 87 GLY A C 1
ATOM 624 O O . GLY A 1 87 ? 26.922 1.592 -0.95 1 89.5 87 GLY A O 1
ATOM 625 N N . ALA A 1 88 ? 26.781 0.678 1.083 1 91.12 88 ALA A N 1
ATOM 626 C CA . ALA A 1 88 ? 27.047 1.944 1.758 1 91.12 88 ALA A CA 1
ATOM 627 C C . ALA A 1 88 ? 28.453 2.441 1.44 1 91.12 88 ALA A C 1
ATOM 629 O O . ALA A 1 88 ? 28.656 3.633 1.199 1 91.12 88 ALA A O 1
ATOM 630 N N . ALA A 1 89 ? 29.328 1.543 1.474 1 93.06 89 ALA A N 1
ATOM 631 C CA . ALA A 1 89 ? 30.719 1.898 1.147 1 93.06 89 ALA A CA 1
ATOM 632 C C . ALA A 1 89 ? 30.812 2.457 -0.269 1 93.06 89 ALA A C 1
ATOM 634 O O . ALA A 1 89 ? 31.453 3.484 -0.494 1 93.06 89 ALA A O 1
ATOM 635 N N . LEU A 1 90 ? 30.156 1.791 -1.17 1 94.44 90 LEU A N 1
ATOM 636 C CA . LEU A 1 90 ? 30.219 2.195 -2.57 1 94.44 90 LEU A CA 1
ATOM 637 C C . LEU A 1 90 ? 29.516 3.531 -2.779 1 94.44 90 LEU A C 1
ATOM 639 O O . LEU A 1 90 ? 29.984 4.379 -3.537 1 94.44 90 LEU A O 1
ATOM 643 N N . LEU A 1 91 ? 28.406 3.699 -2.105 1 94.19 91 LEU A N 1
ATOM 644 C CA . LEU A 1 91 ? 27.688 4.969 -2.193 1 94.19 91 LEU A CA 1
ATOM 645 C C . LEU A 1 91 ? 28.562 6.117 -1.702 1 94.19 91 LEU A C 1
ATOM 647 O O . LEU A 1 91 ? 28.641 7.168 -2.346 1 94.19 91 LEU A O 1
ATOM 651 N N . GLY A 1 92 ? 29.156 5.926 -0.572 1 94 92 GLY A N 1
ATOM 652 C CA . GLY A 1 92 ? 30.078 6.934 -0.059 1 94 92 GLY A CA 1
ATOM 653 C C . GLY A 1 92 ? 31.25 7.211 -0.99 1 94 92 GLY A C 1
ATOM 654 O O . GLY A 1 92 ? 31.641 8.367 -1.167 1 94 92 GLY A O 1
ATOM 655 N N . GLY A 1 93 ? 31.781 6.156 -1.593 1 95.88 93 GLY A N 1
ATOM 656 C CA . GLY A 1 93 ? 32.875 6.309 -2.549 1 95.88 93 GLY A CA 1
ATOM 657 C C . GLY A 1 93 ? 32.469 7.07 -3.797 1 95.88 93 GLY A C 1
ATOM 658 O O . GLY A 1 93 ? 33.188 7.93 -4.277 1 95.88 93 GLY A O 1
ATOM 659 N N . ILE A 1 94 ? 31.344 6.73 -4.312 1 95.56 94 ILE A N 1
ATOM 660 C CA . ILE A 1 94 ? 30.828 7.383 -5.512 1 95.56 94 ILE A CA 1
ATOM 661 C C . ILE A 1 94 ? 30.594 8.867 -5.234 1 95.56 94 ILE A C 1
ATOM 663 O O . ILE A 1 94 ? 30.922 9.719 -6.07 1 95.56 94 ILE A O 1
ATOM 667 N N . ALA A 1 95 ? 30.094 9.117 -4.082 1 94.12 95 ALA A N 1
ATOM 668 C CA . ALA A 1 95 ? 29.828 10.5 -3.699 1 94.12 95 ALA A CA 1
ATOM 669 C C . ALA A 1 95 ? 31.141 11.297 -3.592 1 94.12 95 ALA A C 1
ATOM 671 O O . ALA A 1 95 ? 31.172 12.484 -3.922 1 94.12 95 ALA A O 1
ATOM 672 N N . ALA A 1 96 ? 32.156 10.672 -3.162 1 95.12 96 ALA A N 1
ATOM 673 C CA . ALA A 1 96 ? 33.406 11.352 -2.896 1 95.12 96 ALA A CA 1
ATOM 674 C C . ALA A 1 96 ? 34.312 11.336 -4.129 1 95.12 96 ALA A C 1
ATOM 676 O O . ALA A 1 96 ? 35.344 12.031 -4.172 1 95.12 96 ALA A O 1
ATOM 677 N N . ALA A 1 97 ? 33.969 10.539 -5.145 1 96.31 97 ALA A N 1
ATOM 678 C CA . ALA A 1 97 ? 34.844 10.367 -6.316 1 96.31 97 ALA A CA 1
ATOM 679 C C . ALA A 1 97 ? 35 11.688 -7.066 1 96.31 97 ALA A C 1
ATOM 681 O O . ALA A 1 97 ? 34.062 12.461 -7.199 1 96.31 97 ALA A O 1
ATOM 682 N N . ARG A 1 98 ? 36.188 11.883 -7.57 1 95.62 98 ARG A N 1
ATOM 683 C CA . ARG A 1 98 ? 36.5 13.133 -8.258 1 95.62 98 ARG A CA 1
ATOM 684 C C . ARG A 1 98 ? 36.594 12.922 -9.766 1 95.62 98 ARG A C 1
ATOM 686 O O . ARG A 1 98 ? 36.719 13.883 -10.523 1 95.62 98 ARG A O 1
ATOM 693 N N . GLY A 1 99 ? 36.5 11.719 -10.219 1 96.31 99 GLY A N 1
ATOM 694 C CA . GLY A 1 99 ? 36.688 11.398 -11.625 1 96.31 99 GLY A CA 1
ATOM 695 C C . GLY A 1 99 ? 35.438 11.562 -12.445 1 96.31 99 GLY A C 1
ATOM 696 O O . GLY A 1 99 ? 34.312 11.383 -11.93 1 96.31 99 GLY A O 1
ATOM 697 N N . LYS A 1 100 ? 35.688 11.875 -13.664 1 96.25 100 LYS A N 1
ATOM 698 C CA . LYS A 1 100 ? 34.562 11.867 -14.609 1 96.25 100 LYS A CA 1
ATOM 699 C C . LYS A 1 100 ? 33.969 10.469 -14.75 1 96.25 100 LYS A C 1
ATOM 701 O O . LYS A 1 100 ? 32.75 10.328 -14.914 1 96.25 100 LYS A O 1
ATOM 706 N N . TYR A 1 101 ? 34.875 9.578 -14.711 1 97.5 101 TYR A N 1
ATOM 707 C CA . TYR A 1 101 ? 34.5 8.164 -14.727 1 97.5 101 TYR A CA 1
ATOM 708 C C . TYR A 1 101 ? 34.938 7.477 -13.438 1 97.5 101 TYR A C 1
ATOM 710 O O . TYR A 1 101 ? 35.875 7.906 -12.773 1 97.5 101 TYR A O 1
ATOM 718 N N . ILE A 1 102 ? 34.156 6.445 -13.125 1 97.56 102 ILE A N 1
ATOM 719 C CA . ILE A 1 102 ? 34.5 5.613 -11.977 1 97.56 102 ILE A CA 1
ATOM 720 C C . ILE A 1 102 ? 34.562 4.148 -12.414 1 97.56 102 ILE A C 1
ATOM 722 O O . ILE A 1 102 ? 33.688 3.67 -13.133 1 97.56 102 ILE A O 1
ATOM 726 N N . ILE A 1 103 ? 35.594 3.479 -12.109 1 96.44 103 ILE A N 1
ATOM 727 C CA . ILE A 1 103 ? 35.656 2.025 -12.211 1 96.44 103 ILE A CA 1
ATOM 728 C C . ILE A 1 103 ? 35.75 1.418 -10.812 1 96.44 103 ILE A C 1
ATOM 730 O O . ILE A 1 103 ? 36.719 1.687 -10.094 1 96.44 103 ILE A O 1
ATOM 734 N N . MET A 1 104 ? 34.75 0.655 -10.5 1 95.38 104 MET A N 1
ATOM 735 C CA . MET A 1 104 ? 34.75 0.09 -9.148 1 95.38 104 MET A CA 1
ATOM 736 C C . MET A 1 104 ? 35.031 -1.408 -9.188 1 95.38 104 MET A C 1
ATOM 738 O O . MET A 1 104 ? 34.719 -2.08 -10.172 1 95.38 104 MET A O 1
ATOM 742 N N . GLY A 1 105 ? 35.594 -1.915 -8.141 1 91.44 105 GLY A N 1
ATOM 743 C CA . GLY A 1 105 ? 35.906 -3.326 -7.977 1 91.44 105 GLY A CA 1
ATOM 744 C C . GLY A 1 105 ? 36.25 -3.699 -6.543 1 91.44 105 GLY A C 1
ATOM 745 O O . GLY A 1 105 ? 36.656 -2.844 -5.754 1 91.44 105 GLY A O 1
ATOM 746 N N . ASP A 1 106 ? 36.094 -4.98 -6.32 1 88.69 106 ASP A N 1
ATOM 747 C CA . ASP A 1 106 ? 36.375 -5.465 -4.977 1 88.69 106 ASP A CA 1
ATOM 748 C C . ASP A 1 106 ? 37.875 -5.492 -4.727 1 88.69 106 ASP A C 1
ATOM 750 O O . ASP A 1 106 ? 38.688 -5.711 -5.652 1 88.69 106 ASP A O 1
ATOM 754 N N . ALA A 1 107 ? 38.219 -5.285 -3.447 1 87.12 107 ALA A N 1
ATOM 755 C CA . ALA A 1 107 ? 39.625 -5.223 -3.094 1 87.12 107 ALA A CA 1
ATOM 756 C C . ALA A 1 107 ? 40.156 -6.59 -2.666 1 87.12 107 ALA A C 1
ATOM 758 O O . ALA A 1 107 ? 41.031 -6.684 -1.795 1 87.12 107 ALA A O 1
ATOM 759 N N . ASP A 1 108 ? 39.625 -7.625 -3.223 1 81.75 108 ASP A N 1
ATOM 760 C CA . ASP A 1 108 ? 40.062 -8.969 -2.832 1 81.75 108 ASP A CA 1
ATOM 761 C C . ASP A 1 108 ? 40.969 -9.578 -3.889 1 81.75 108 ASP A C 1
ATOM 763 O O . ASP A 1 108 ? 41.219 -10.789 -3.881 1 81.75 108 ASP A O 1
ATOM 767 N N . ASP A 1 109 ? 41.438 -8.844 -4.727 1 79.5 109 ASP A N 1
ATOM 768 C CA . ASP A 1 109 ? 42.375 -9.219 -5.781 1 79.5 109 ASP A CA 1
ATOM 769 C C . ASP A 1 109 ? 41.781 -10.242 -6.727 1 79.5 109 ASP A C 1
ATOM 771 O O . ASP A 1 109 ? 42.469 -11.039 -7.34 1 79.5 109 ASP A O 1
ATOM 775 N N . SER A 1 110 ? 40.5 -10.305 -6.715 1 78.31 110 SER A N 1
ATOM 776 C CA . SER A 1 110 ? 39.812 -11.18 -7.664 1 78.31 110 SER A CA 1
ATOM 777 C C . SER A 1 110 ? 39.719 -10.547 -9.047 1 78.31 110 SER A C 1
ATOM 779 O O . SER A 1 110 ? 39.656 -11.242 -10.055 1 78.31 110 SER A O 1
ATOM 781 N N . TYR A 1 111 ? 39.812 -9.305 -9.047 1 80.75 111 TYR A N 1
ATOM 782 C CA . TYR A 1 111 ? 39.719 -8.57 -10.305 1 80.75 111 TYR A CA 1
ATOM 783 C C . TYR A 1 111 ? 41.062 -7.965 -10.672 1 80.75 111 TYR A C 1
ATOM 785 O O . TYR A 1 111 ? 41.875 -7.629 -9.797 1 80.75 111 TYR A O 1
ATOM 793 N N . ASP A 1 112 ? 41.281 -7.859 -11.953 1 80.81 112 ASP A N 1
ATOM 794 C CA . ASP A 1 112 ? 42.562 -7.312 -12.461 1 80.81 112 ASP A CA 1
ATOM 795 C C . ASP A 1 112 ? 42.438 -5.809 -12.703 1 80.81 112 ASP A C 1
ATOM 797 O O . ASP A 1 112 ? 41.906 -5.379 -13.734 1 80.81 112 ASP A O 1
ATOM 801 N N . PHE A 1 113 ? 43 -5.066 -11.773 1 89.81 113 PHE A N 1
ATOM 802 C CA . PHE A 1 113 ? 42.969 -3.613 -11.883 1 89.81 113 PHE A CA 1
ATOM 803 C C . PHE A 1 113 ? 44.031 -3.109 -12.844 1 89.81 113 PHE A C 1
ATOM 805 O O . PHE A 1 113 ? 44.125 -1.909 -13.117 1 89.81 113 PHE A O 1
ATOM 812 N N . SER A 1 114 ? 44.781 -4.059 -13.375 1 86.56 114 SER A N 1
ATOM 813 C CA . SER A 1 114 ? 45.844 -3.668 -14.289 1 86.56 114 SER A CA 1
ATOM 814 C C . SER A 1 114 ? 45.344 -3.553 -15.727 1 86.56 114 SER A C 1
ATOM 816 O O . SER A 1 114 ? 46 -2.988 -16.578 1 86.56 114 SER A O 1
ATOM 818 N N . SER A 1 115 ? 44.219 -4.023 -16 1 85.88 115 SER A N 1
ATOM 819 C CA . SER A 1 115 ? 43.656 -4.023 -17.359 1 85.88 115 SER A CA 1
ATOM 820 C C . SER A 1 115 ? 42.312 -3.314 -17.406 1 85.88 115 SER A C 1
ATOM 822 O O . SER A 1 115 ? 41.312 -3.93 -17.734 1 85.88 115 SER A O 1
ATOM 824 N N . LEU A 1 116 ? 42.375 -2.059 -17.172 1 92.94 116 LEU A N 1
ATOM 825 C CA . LEU A 1 116 ? 41.125 -1.302 -17.094 1 92.94 116 LEU A CA 1
ATOM 826 C C . LEU A 1 116 ? 40.906 -0.484 -18.359 1 92.94 116 LEU A C 1
ATOM 828 O O . LEU A 1 116 ? 39.906 0.207 -18.484 1 92.94 116 LEU A O 1
ATOM 832 N N . GLN A 1 117 ? 41.844 -0.584 -19.297 1 93.25 117 GLN A N 1
ATOM 833 C CA . GLN A 1 117 ? 41.812 0.282 -20.469 1 93.25 117 GLN A CA 1
ATOM 834 C C . GLN A 1 117 ? 40.531 0.046 -21.281 1 93.25 117 GLN A C 1
ATOM 836 O O . GLN A 1 117 ? 39.969 0.989 -21.828 1 93.25 117 GLN A O 1
ATOM 841 N N . VAL A 1 118 ? 40.188 -1.152 -21.391 1 92.75 118 VAL A N 1
ATOM 842 C CA . VAL A 1 118 ? 39 -1.485 -22.188 1 92.75 118 VAL A CA 1
ATOM 843 C C . VAL A 1 118 ? 37.781 -0.783 -21.594 1 92.75 118 VAL A C 1
ATOM 845 O O . VAL A 1 118 ? 36.906 -0.291 -22.328 1 92.75 118 VAL A O 1
ATOM 848 N N . PHE A 1 119 ? 37.656 -0.756 -20.281 1 94.44 119 PHE A N 1
ATOM 849 C CA . PHE A 1 119 ? 36.594 -0.056 -19.609 1 94.44 119 PHE A CA 1
ATOM 850 C C . PHE A 1 119 ? 36.625 1.436 -19.922 1 94.44 119 PHE A C 1
ATOM 852 O O . PHE A 1 119 ? 35.594 2.031 -20.266 1 94.44 119 PHE A O 1
ATOM 859 N N . VAL A 1 120 ? 37.812 2.039 -19.797 1 95.69 120 VAL A N 1
ATOM 860 C CA . VAL A 1 120 ? 37.969 3.471 -20.016 1 95.69 120 VAL A CA 1
ATOM 861 C C . VAL A 1 120 ? 37.625 3.822 -21.453 1 95.69 120 VAL A C 1
ATOM 863 O O . VAL A 1 120 ? 36.938 4.832 -21.703 1 95.69 120 VAL A O 1
ATOM 866 N N . ASP A 1 121 ? 38.031 2.986 -22.391 1 95.56 121 ASP A N 1
ATOM 867 C CA . ASP A 1 121 ? 37.75 3.232 -23.797 1 95.56 121 ASP A CA 1
ATOM 868 C C . ASP A 1 121 ? 36.25 3.271 -24.047 1 95.56 121 ASP A C 1
ATOM 870 O O . ASP A 1 121 ? 35.75 4.145 -24.766 1 95.56 121 ASP A O 1
ATOM 874 N N . LYS A 1 122 ? 35.562 2.389 -23.516 1 95.25 122 LYS A N 1
ATOM 875 C CA . LYS A 1 122 ? 34.125 2.344 -23.688 1 95.25 122 LYS A CA 1
ATOM 876 C C . LYS A 1 122 ? 33.469 3.566 -23.062 1 95.25 122 LYS A C 1
ATOM 878 O O . LYS A 1 122 ? 32.531 4.125 -23.641 1 95.25 122 LYS A O 1
ATOM 883 N N . LEU A 1 123 ? 33.906 3.912 -21.938 1 95.69 123 LEU A N 1
ATOM 884 C CA . LEU A 1 123 ? 33.375 5.09 -21.266 1 95.69 123 LEU A CA 1
ATOM 885 C C . LEU A 1 123 ? 33.625 6.352 -22.094 1 95.69 123 LEU A C 1
ATOM 887 O O . LEU A 1 123 ? 32.75 7.207 -22.203 1 95.69 123 LEU A O 1
ATOM 891 N N . ARG A 1 124 ? 34.781 6.395 -22.672 1 95.44 124 ARG A N 1
ATOM 892 C CA . ARG A 1 124 ? 35.156 7.523 -23.516 1 95.44 124 ARG A CA 1
ATOM 893 C C . ARG A 1 124 ? 34.25 7.586 -24.75 1 95.44 124 ARG A C 1
ATOM 895 O O . ARG A 1 124 ? 34.031 8.664 -25.297 1 95.44 124 ARG A O 1
ATOM 902 N N . GLN A 1 125 ? 33.781 6.422 -25.109 1 95.69 125 GLN A N 1
ATOM 903 C CA . GLN A 1 125 ? 32.906 6.34 -26.281 1 95.69 125 GLN A CA 1
ATOM 904 C C . GLN A 1 125 ? 31.516 6.809 -25.953 1 95.69 125 GLN A C 1
ATOM 906 O O . GLN A 1 125 ? 30.656 6.895 -26.828 1 95.69 125 GLN A O 1
ATOM 911 N N . GLY A 1 126 ? 31.266 7.004 -24.672 1 94.06 126 GLY A N 1
ATOM 912 C CA . GLY A 1 126 ? 29.984 7.566 -24.297 1 94.06 126 GLY A CA 1
ATOM 913 C C . GLY A 1 126 ? 29.078 6.574 -23.594 1 94.06 126 GLY A C 1
ATOM 914 O O . GLY A 1 126 ? 27.906 6.875 -23.312 1 94.06 126 GLY A O 1
ATOM 915 N N . VAL A 1 127 ? 29.625 5.426 -23.375 1 94.69 127 VAL A N 1
ATOM 916 C CA . VAL A 1 127 ? 28.844 4.445 -22.641 1 94.69 127 VAL A CA 1
ATOM 917 C C . VAL A 1 127 ? 28.734 4.879 -21.172 1 94.69 127 VAL A C 1
ATOM 919 O O . VAL A 1 127 ? 29.719 5.27 -20.562 1 94.69 127 VAL A O 1
ATOM 922 N N . ASP A 1 128 ? 27.578 4.785 -20.609 1 95.19 128 ASP A N 1
ATOM 923 C CA . ASP A 1 128 ? 27.359 5.293 -19.25 1 95.19 128 ASP A CA 1
ATOM 924 C C . ASP A 1 128 ? 27.734 4.25 -18.203 1 95.19 128 ASP A C 1
ATOM 926 O O . ASP A 1 128 ? 28.188 4.598 -17.109 1 95.19 128 ASP A O 1
ATOM 930 N N . LEU A 1 129 ? 27.422 3.061 -18.547 1 94.25 129 LEU A N 1
ATOM 931 C CA . LEU A 1 129 ? 27.703 1.976 -17.609 1 94.25 129 LEU A CA 1
ATOM 932 C C . LEU A 1 129 ? 28.328 0.784 -18.328 1 94.25 129 LEU A C 1
ATOM 934 O O . LEU A 1 129 ? 27.719 0.214 -19.234 1 94.25 129 LEU A O 1
ATOM 938 N N . VAL A 1 130 ? 29.516 0.469 -17.938 1 93.06 130 VAL A N 1
ATOM 939 C CA . VAL A 1 130 ? 30.25 -0.657 -18.516 1 93.06 130 VAL A CA 1
ATOM 940 C C . VAL A 1 130 ? 30.391 -1.768 -17.484 1 93.06 130 VAL A C 1
ATOM 942 O O . VAL A 1 130 ? 30.953 -1.553 -16.406 1 93.06 130 VAL A O 1
ATOM 945 N N . MET A 1 131 ? 29.859 -2.92 -17.844 1 90.06 131 MET A N 1
ATOM 946 C CA . MET A 1 131 ? 29.891 -4.047 -16.922 1 90.06 131 MET A CA 1
ATOM 947 C C . MET A 1 131 ? 30.906 -5.086 -17.359 1 90.06 131 MET A C 1
ATOM 949 O O . MET A 1 131 ? 31.062 -5.352 -18.547 1 90.06 131 MET A O 1
ATOM 953 N N . GLY A 1 132 ? 31.516 -5.582 -16.375 1 83.25 132 GLY A N 1
ATOM 954 C CA . GLY A 1 132 ? 32.344 -6.742 -16.672 1 83.25 132 GLY A CA 1
ATOM 955 C C . GLY A 1 132 ? 31.547 -8.016 -16.844 1 83.25 132 GLY A C 1
ATOM 956 O O . GLY A 1 132 ? 30.453 -8.156 -16.281 1 83.25 132 GLY A O 1
ATOM 957 N N . ASN A 1 133 ? 32 -8.867 -17.703 1 77.5 133 ASN A N 1
ATOM 958 C CA . ASN A 1 133 ? 31.375 -10.164 -17.922 1 77.5 133 ASN A CA 1
ATOM 959 C C . ASN A 1 133 ? 32.344 -11.312 -17.641 1 77.5 133 ASN A C 1
ATOM 961 O O . ASN A 1 133 ? 33.281 -11.531 -18.406 1 77.5 133 ASN A O 1
ATOM 965 N N . ARG A 1 134 ? 32 -12.008 -16.625 1 69.75 134 ARG A N 1
ATOM 966 C CA . ARG A 1 134 ? 32.906 -13.094 -16.219 1 69.75 134 ARG A CA 1
ATOM 967 C C . ARG A 1 134 ? 32.688 -14.32 -17.109 1 69.75 134 ARG A C 1
ATOM 969 O O . ARG A 1 134 ? 33.594 -15.148 -17.234 1 69.75 134 ARG A O 1
ATOM 976 N N . PHE A 1 135 ? 31.594 -14.375 -17.672 1 65.31 135 PHE A N 1
ATOM 977 C CA . PHE A 1 135 ? 31.281 -15.547 -18.484 1 65.31 135 PHE A CA 1
ATOM 978 C C . PHE A 1 135 ? 31.984 -15.477 -19.828 1 65.31 135 PHE A C 1
ATOM 980 O O . PHE A 1 135 ? 32.312 -16.5 -20.406 1 65.31 135 PHE A O 1
ATOM 987 N N . ARG A 1 136 ? 32.188 -14.266 -20.234 1 65.75 136 ARG A N 1
ATOM 988 C CA . ARG A 1 136 ? 32.844 -14.07 -21.516 1 65.75 136 ARG A CA 1
ATOM 989 C C . ARG A 1 136 ? 34.375 -14.047 -21.344 1 65.75 136 ARG A C 1
ATOM 991 O O . ARG A 1 136 ? 35.125 -14.391 -22.266 1 65.75 136 ARG A O 1
ATOM 998 N N . GLY A 1 137 ? 34.812 -13.562 -20.25 1 63.66 137 GLY A N 1
ATOM 999 C CA . GLY A 1 137 ? 36.219 -13.422 -20.016 1 63.66 137 GLY A CA 1
ATOM 1000 C C . GLY A 1 137 ? 36.875 -14.656 -19.391 1 63.66 137 GLY A C 1
ATOM 1001 O O . GLY A 1 137 ? 38.062 -14.867 -19.5 1 63.66 137 GLY A O 1
ATOM 1002 N N . GLY A 1 138 ? 36.094 -15.586 -18.75 1 60.91 138 GLY A N 1
ATOM 1003 C CA . GLY A 1 138 ? 36.594 -16.812 -18.172 1 60.91 138 GLY A CA 1
ATOM 1004 C C . GLY A 1 138 ? 36.562 -16.812 -16.656 1 60.91 138 GLY A C 1
ATOM 1005 O O . GLY A 1 138 ? 36.844 -15.797 -16.031 1 60.91 138 GLY A O 1
ATOM 1006 N N . ILE A 1 139 ? 35.969 -17.75 -15.984 1 56.31 139 ILE A N 1
ATOM 1007 C CA . ILE A 1 139 ? 35.969 -17.953 -14.539 1 56.31 139 ILE A CA 1
ATOM 1008 C C . ILE A 1 139 ? 36.969 -19.031 -14.156 1 56.31 139 ILE A C 1
ATOM 1010 O O . ILE A 1 139 ? 36.875 -20.172 -14.609 1 56.31 139 ILE A O 1
ATOM 1014 N N . ALA A 1 140 ? 38 -18.438 -13.43 1 55.5 140 ALA A N 1
ATOM 1015 C CA . ALA A 1 140 ? 39 -19.438 -13 1 55.5 140 ALA A CA 1
ATOM 1016 C C . ALA A 1 140 ? 38.344 -20.531 -12.156 1 55.5 140 ALA A C 1
ATOM 1018 O O . ALA A 1 140 ? 37.344 -20.266 -11.461 1 55.5 140 ALA A O 1
ATOM 1019 N N . PRO A 1 141 ? 38.719 -21.75 -12.375 1 52.94 141 PRO A N 1
ATOM 1020 C CA . PRO A 1 141 ? 38.156 -22.844 -11.586 1 52.94 141 PRO A CA 1
ATOM 1021 C C . PRO A 1 141 ? 38.156 -22.547 -10.086 1 52.94 141 PRO A C 1
ATOM 1023 O O . PRO A 1 141 ? 39.156 -22.047 -9.555 1 52.94 141 PRO A O 1
ATOM 1026 N N . GLY A 1 142 ? 37 -22.641 -9.273 1 51.59 142 GLY A N 1
ATOM 1027 C CA . GLY A 1 142 ? 36.906 -22.469 -7.832 1 51.59 142 GLY A CA 1
ATOM 1028 C C . GLY A 1 142 ? 36.531 -21.062 -7.422 1 51.59 142 GLY A C 1
ATOM 1029 O O . GLY A 1 142 ? 36.406 -20.766 -6.23 1 51.59 142 GLY A O 1
ATOM 1030 N N . ALA A 1 143 ? 36.469 -20.141 -8.242 1 49.81 143 ALA A N 1
ATOM 1031 C CA . ALA A 1 143 ? 36.281 -18.734 -7.91 1 49.81 143 ALA A CA 1
ATOM 1032 C C . ALA A 1 143 ? 34.844 -18.422 -7.543 1 49.81 143 ALA A C 1
ATOM 1034 O O . ALA A 1 143 ? 34.562 -17.469 -6.82 1 49.81 143 ALA A O 1
ATOM 1035 N N . MET A 1 144 ? 33.906 -19.172 -8.039 1 53.44 144 MET A N 1
ATOM 1036 C CA . MET A 1 144 ? 32.5 -18.922 -7.73 1 53.44 144 MET A CA 1
ATOM 1037 C C . MET A 1 144 ? 31.797 -20.219 -7.348 1 53.44 144 MET A C 1
ATOM 1039 O O . MET A 1 144 ? 31.938 -21.234 -8.039 1 53.44 144 MET A O 1
ATOM 1043 N N . PRO A 1 145 ? 31.125 -20.156 -6.16 1 50.91 145 PRO A N 1
ATOM 1044 C CA . PRO A 1 145 ? 30.359 -21.375 -5.852 1 50.91 145 PRO A CA 1
ATOM 1045 C C . PRO A 1 145 ? 29.328 -21.703 -6.922 1 50.91 145 PRO A C 1
ATOM 1047 O O . PRO A 1 145 ? 28.766 -20.797 -7.547 1 50.91 145 PRO A O 1
ATOM 1050 N N . PRO A 1 146 ? 29.297 -23.016 -7.234 1 43.78 146 PRO A N 1
ATOM 1051 C CA . PRO A 1 146 ? 28.422 -23.484 -8.305 1 43.78 146 PRO A CA 1
ATOM 1052 C C . PRO A 1 146 ? 27 -22.953 -8.188 1 43.78 146 PRO A C 1
ATOM 1054 O O . PRO A 1 146 ? 26.359 -22.672 -9.195 1 43.78 146 PRO 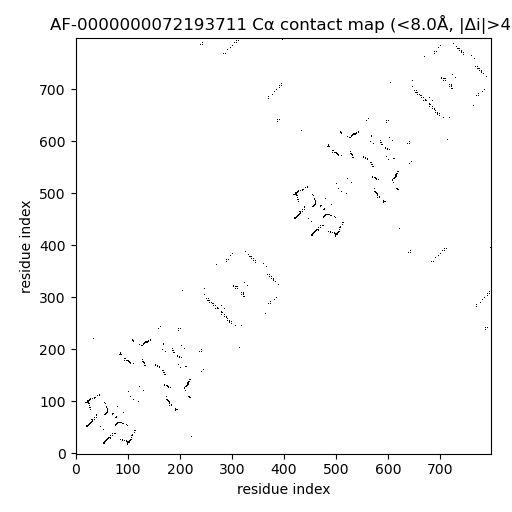A O 1
ATOM 1057 N N . LEU A 1 147 ? 26.531 -22.875 -6.984 1 45.31 147 LEU A N 1
ATOM 1058 C CA . LEU A 1 147 ? 25.156 -22.453 -6.824 1 45.31 147 LEU A CA 1
ATOM 1059 C C . LEU A 1 147 ? 24.969 -21 -7.258 1 45.31 147 LEU A C 1
ATOM 1061 O O . LEU A 1 147 ? 23.953 -20.656 -7.867 1 45.31 147 LEU A O 1
ATOM 1065 N N . HIS A 1 148 ? 25.922 -20.219 -6.98 1 50.84 148 HIS A N 1
ATOM 1066 C CA . HIS A 1 148 ? 25.844 -18.812 -7.398 1 50.84 148 HIS A CA 1
ATOM 1067 C C . HIS A 1 148 ? 26.062 -18.688 -8.898 1 50.84 148 HIS A C 1
ATOM 1069 O O . HIS A 1 148 ? 25.438 -17.844 -9.547 1 50.84 148 HIS A O 1
ATOM 1075 N N . ARG A 1 149 ? 26.938 -19.625 -9.383 1 48.44 149 ARG A N 1
ATOM 1076 C CA . ARG A 1 149 ? 27.312 -19.625 -10.789 1 48.44 149 ARG A CA 1
ATOM 1077 C C . ARG A 1 149 ? 26.141 -20.016 -11.672 1 48.44 149 ARG A C 1
ATOM 1079 O O . ARG A 1 149 ? 25.938 -19.453 -12.75 1 48.44 149 ARG A O 1
ATOM 1086 N N . TYR A 1 150 ? 25.484 -20.969 -11.172 1 43.81 150 TYR A N 1
ATOM 1087 C CA . TYR A 1 150 ? 24.547 -21.578 -12.109 1 43.81 150 TYR A CA 1
ATOM 1088 C C . TYR A 1 150 ? 23.109 -21.109 -11.828 1 43.81 150 TYR A C 1
ATOM 1090 O O . TYR A 1 150 ? 22.281 -21.062 -12.727 1 43.81 150 TYR A O 1
ATOM 1098 N N . LEU A 1 151 ? 22.781 -20.906 -10.727 1 49.69 151 LEU A N 1
ATOM 1099 C CA . LEU A 1 151 ? 21.375 -20.656 -10.469 1 49.69 151 LEU A CA 1
ATOM 1100 C C . LEU A 1 151 ? 21.125 -19.188 -10.156 1 49.69 151 LEU A C 1
ATOM 1102 O O . LEU A 1 151 ? 20.234 -18.562 -10.734 1 49.69 151 LEU A O 1
ATOM 1106 N N . GLY A 1 152 ? 21.953 -18.609 -9.258 1 54.69 152 GLY A N 1
ATOM 1107 C CA . GLY A 1 152 ? 21.641 -17.297 -8.734 1 54.69 152 GLY A CA 1
ATOM 1108 C C . GLY A 1 152 ? 21.828 -16.188 -9.758 1 54.69 152 GLY A C 1
ATOM 1109 O O . GLY A 1 152 ? 20.891 -15.453 -10.062 1 54.69 152 GLY A O 1
ATOM 1110 N N . ASN A 1 153 ? 22.953 -16.297 -10.406 1 58.81 153 ASN A N 1
ATOM 1111 C CA . ASN A 1 153 ? 23.344 -15.188 -11.273 1 58.81 153 ASN A CA 1
ATOM 1112 C C . ASN A 1 153 ? 22.625 -15.242 -12.617 1 58.81 153 ASN A C 1
ATOM 1114 O O . ASN A 1 153 ? 22.078 -14.242 -13.07 1 58.81 153 ASN A O 1
ATOM 1118 N N . PRO A 1 154 ? 22.531 -16.484 -13.078 1 57.19 154 PRO A N 1
ATOM 1119 C CA . PRO A 1 154 ? 21.828 -16.516 -14.375 1 57.19 154 PRO A CA 1
ATOM 1120 C C . PRO A 1 154 ? 20.344 -16.234 -14.25 1 57.19 154 PRO A C 1
ATOM 1122 O O . PRO A 1 154 ? 19.766 -15.562 -15.109 1 57.19 154 PRO A O 1
ATOM 1125 N N . VAL A 1 155 ? 19.812 -16.781 -13.227 1 61.44 155 VAL A N 1
ATOM 1126 C CA . VAL A 1 155 ? 18.375 -16.578 -13.07 1 61.44 155 VAL A CA 1
ATOM 1127 C C . VAL A 1 155 ? 18.094 -15.094 -12.805 1 61.44 155 VAL A C 1
ATOM 1129 O O . VAL A 1 155 ? 17.188 -14.508 -13.398 1 61.44 155 VAL A O 1
ATOM 1132 N N . LEU A 1 156 ? 18.906 -14.602 -11.992 1 63.72 156 LEU A N 1
ATOM 1133 C CA . LEU A 1 156 ? 18.719 -13.188 -11.695 1 63.72 156 LEU A CA 1
ATOM 1134 C C . LEU A 1 156 ? 19 -12.328 -12.922 1 63.72 156 LEU A C 1
ATOM 1136 O O . LEU A 1 156 ? 18.281 -11.359 -13.188 1 63.72 156 LEU A O 1
ATOM 1140 N N . SER A 1 157 ? 20 -12.797 -13.664 1 64.62 157 SER A N 1
ATOM 1141 C CA . SER A 1 157 ? 20.328 -12.07 -14.883 1 64.62 157 SER A CA 1
ATOM 1142 C C . SER A 1 157 ? 19.219 -12.203 -15.922 1 64.62 157 SER A C 1
ATOM 1144 O O . SER A 1 157 ? 18.891 -11.242 -16.625 1 64.62 157 SER A O 1
ATOM 1146 N N . TRP A 1 158 ? 18.703 -13.344 -15.906 1 65.56 158 TRP A N 1
ATOM 1147 C CA . TRP A 1 158 ? 17.609 -13.578 -16.844 1 65.56 158 TRP A CA 1
ATOM 1148 C C . TRP A 1 158 ? 16.391 -12.727 -16.469 1 65.56 158 TRP A C 1
ATOM 1150 O O . TRP A 1 158 ? 15.766 -12.117 -17.344 1 65.56 158 TRP A O 1
ATOM 1160 N N . ILE A 1 159 ? 16.109 -12.695 -15.312 1 67.19 159 ILE A N 1
ATOM 1161 C CA . ILE A 1 159 ? 14.977 -11.906 -14.828 1 67.19 159 ILE A CA 1
ATOM 1162 C C . ILE A 1 159 ? 15.219 -10.43 -15.117 1 67.19 159 ILE A C 1
ATOM 1164 O O . ILE A 1 159 ? 14.312 -9.719 -15.562 1 67.19 159 ILE A O 1
ATOM 1168 N N . GLY A 1 160 ? 16.406 -10.07 -14.828 1 65.69 160 GLY A N 1
ATOM 1169 C CA . GLY A 1 160 ? 16.75 -8.688 -15.125 1 65.69 160 GLY A CA 1
ATOM 1170 C C . GLY A 1 160 ? 16.641 -8.344 -16.594 1 65.69 160 GLY A C 1
ATOM 1171 O O . GLY A 1 160 ? 16.094 -7.297 -16.953 1 65.69 160 GLY A O 1
ATOM 1172 N N . ARG A 1 161 ? 17.094 -9.328 -17.406 1 68.88 161 ARG A N 1
ATOM 1173 C CA . ARG A 1 161 ? 17.031 -9.125 -18.859 1 68.88 161 ARG A CA 1
ATOM 1174 C C . ARG A 1 161 ? 15.594 -9.078 -19.344 1 68.88 161 ARG A C 1
ATOM 1176 O O . ARG A 1 161 ? 15.25 -8.266 -20.203 1 68.88 161 ARG A O 1
ATOM 1183 N N . LEU A 1 162 ? 14.891 -9.922 -18.797 1 65.75 162 LEU A N 1
ATOM 1184 C CA . LEU A 1 162 ? 13.5 -10.031 -19.219 1 65.75 162 LEU A CA 1
ATOM 1185 C C . LEU A 1 162 ? 12.695 -8.82 -18.766 1 65.75 162 LEU A C 1
ATOM 1187 O O . LEU A 1 162 ? 11.906 -8.266 -19.547 1 65.75 162 LEU A O 1
ATOM 1191 N N . PHE A 1 163 ? 13 -8.414 -17.562 1 68.94 163 PHE A N 1
ATOM 1192 C CA . PHE A 1 163 ? 12.148 -7.395 -16.953 1 68.94 163 PHE A CA 1
ATOM 1193 C C . PHE A 1 163 ? 12.562 -6.004 -17.422 1 68.94 163 PHE A C 1
ATOM 1195 O O . PHE A 1 163 ? 11.719 -5.121 -17.578 1 68.94 163 PHE A O 1
ATOM 1202 N N . PHE A 1 164 ? 13.852 -5.867 -17.609 1 64.69 164 PHE A N 1
ATOM 1203 C CA . PHE A 1 164 ? 14.336 -4.512 -17.844 1 64.69 164 PHE A CA 1
ATOM 1204 C C . PHE A 1 164 ? 15.023 -4.406 -19.188 1 64.69 164 PHE A C 1
ATOM 1206 O O . PHE A 1 164 ? 15.586 -3.361 -19.531 1 64.69 164 PHE A O 1
ATOM 1213 N N . ARG A 1 165 ? 14.875 -5.414 -20.078 1 65.62 165 ARG A N 1
ATOM 1214 C CA . ARG A 1 165 ? 15.5 -5.43 -21.406 1 65.62 165 ARG A CA 1
ATOM 1215 C C . ARG A 1 165 ? 16.969 -5.062 -21.312 1 65.62 165 ARG A C 1
ATOM 1217 O O . ARG A 1 165 ? 17.453 -4.223 -22.078 1 65.62 165 ARG A O 1
ATOM 1224 N N . ILE A 1 166 ? 17.562 -5.527 -20.203 1 66.31 166 ILE A N 1
ATOM 1225 C CA . ILE A 1 166 ? 18.984 -5.27 -20.016 1 66.31 166 ILE A CA 1
ATOM 1226 C C . ILE A 1 166 ? 19.797 -6.316 -20.75 1 66.31 166 ILE A C 1
ATOM 1228 O O . ILE A 1 166 ? 19.531 -7.512 -20.672 1 66.31 166 ILE A O 1
ATOM 1232 N N . SER A 1 167 ? 20.578 -5.895 -21.719 1 66.56 167 SER A N 1
ATOM 1233 C CA . SER A 1 167 ? 21.391 -6.793 -22.531 1 66.56 167 SER A CA 1
ATOM 1234 C C . SER A 1 167 ? 22.656 -7.23 -21.797 1 66.56 167 SER A C 1
ATOM 1236 O O . SER A 1 167 ? 23.547 -7.82 -22.391 1 66.56 167 SER A O 1
ATOM 1238 N N . ILE A 1 168 ? 22.609 -6.98 -20.484 1 66.88 168 ILE A N 1
ATOM 1239 C CA . ILE A 1 168 ? 23.797 -7.32 -19.719 1 66.88 168 ILE A CA 1
ATOM 1240 C C . ILE A 1 168 ? 23.703 -8.758 -19.219 1 66.88 168 ILE A C 1
ATOM 1242 O O . ILE A 1 168 ? 22.656 -9.18 -18.719 1 66.88 168 ILE A O 1
ATOM 1246 N N . GLY A 1 169 ? 24.688 -9.508 -19.531 1 64.38 169 GLY A N 1
ATOM 1247 C CA . GLY A 1 169 ? 24.672 -10.93 -19.219 1 64.38 169 GLY A CA 1
ATOM 1248 C C . GLY A 1 169 ? 25.078 -11.219 -17.781 1 64.38 169 GLY A C 1
ATOM 1249 O O . GLY A 1 169 ? 24.672 -12.234 -17.203 1 64.38 169 GLY A O 1
ATOM 1250 N N . ASP A 1 170 ? 26.031 -10.492 -17.188 1 66 170 ASP A N 1
ATOM 1251 C CA . ASP A 1 170 ? 26.484 -10.711 -15.828 1 66 170 ASP A CA 1
ATOM 1252 C C . ASP A 1 170 ? 26.172 -9.5 -14.945 1 66 170 ASP A C 1
ATOM 1254 O O . ASP A 1 170 ? 26.938 -8.531 -14.93 1 66 170 ASP A O 1
ATOM 1258 N N . PHE A 1 171 ? 25.141 -9.703 -14.055 1 65.38 171 PHE A N 1
ATOM 1259 C CA . PHE A 1 171 ? 24.672 -8.602 -13.227 1 65.38 171 PHE A CA 1
ATOM 1260 C C . PHE A 1 171 ? 25.531 -8.461 -11.977 1 65.38 171 PHE A C 1
ATOM 1262 O O . PHE A 1 171 ? 25.531 -7.414 -11.328 1 65.38 171 PHE A O 1
ATOM 1269 N N . HIS A 1 172 ? 26.281 -9.461 -11.742 1 66.25 172 HIS A N 1
ATOM 1270 C CA . HIS A 1 172 ? 26.875 -9.484 -10.414 1 66.25 172 HIS A CA 1
ATOM 1271 C C . HIS A 1 172 ? 28.391 -9.383 -10.484 1 66.25 172 HIS A C 1
ATOM 1273 O O . HIS A 1 172 ? 29.094 -9.633 -9.492 1 66.25 172 HIS A O 1
ATOM 1279 N N . CYS A 1 173 ? 28.844 -8.953 -11.672 1 74.38 173 CYS A N 1
ATOM 1280 C CA . CYS A 1 173 ? 30.281 -8.719 -11.75 1 74.38 173 CYS A CA 1
ATOM 1281 C C . CYS A 1 173 ? 30.688 -7.523 -10.898 1 74.38 173 CYS A C 1
ATOM 1283 O O . CYS A 1 173 ? 30.031 -6.48 -10.93 1 74.38 173 CYS A O 1
ATOM 1285 N N . GLY A 1 174 ? 31.656 -7.723 -10.156 1 78.69 174 GLY A N 1
ATOM 1286 C CA . GLY A 1 174 ? 32.094 -6.684 -9.234 1 78.69 174 GLY A CA 1
ATOM 1287 C C . GLY A 1 174 ? 32.844 -5.562 -9.906 1 78.69 174 GLY A C 1
ATOM 1288 O O . GLY A 1 174 ? 33.031 -4.484 -9.336 1 78.69 174 GLY A O 1
ATOM 1289 N N . LEU A 1 175 ? 33.438 -5.84 -11.062 1 87.94 175 LEU A N 1
ATOM 1290 C CA . LEU A 1 175 ? 34.156 -4.809 -11.805 1 87.94 175 LEU A CA 1
ATOM 1291 C C . LEU A 1 175 ? 33.188 -4.062 -12.75 1 87.94 175 LEU A C 1
ATOM 1293 O O . LEU A 1 175 ? 32.688 -4.645 -13.703 1 87.94 175 LEU A O 1
ATOM 1297 N N . ARG A 1 176 ? 33 -2.809 -12.398 1 93.5 176 ARG A N 1
ATOM 1298 C CA . ARG A 1 176 ? 32.062 -1.977 -13.156 1 93.5 176 ARG A CA 1
ATOM 1299 C C . ARG A 1 176 ? 32.656 -0.588 -13.398 1 93.5 176 ARG A C 1
ATOM 1301 O O . ARG A 1 176 ? 33.375 -0.049 -12.547 1 93.5 176 ARG A O 1
ATOM 1308 N N . GLY A 1 177 ? 32.469 -0.092 -14.555 1 95.56 177 GLY A N 1
ATOM 1309 C CA . GLY A 1 177 ? 32.812 1.28 -14.898 1 95.56 177 GLY A CA 1
ATOM 1310 C C . GLY A 1 177 ? 31.594 2.105 -15.32 1 95.56 177 GLY A C 1
ATOM 1311 O O . GLY A 1 177 ? 30.703 1.604 -16 1 95.56 177 GLY A O 1
ATOM 1312 N N . PHE A 1 178 ? 31.578 3.348 -14.883 1 96.38 178 PHE A N 1
ATOM 1313 C CA . PHE A 1 178 ? 30.422 4.148 -15.242 1 96.38 178 PHE A CA 1
ATOM 1314 C C . PHE A 1 178 ? 30.766 5.637 -15.211 1 96.38 178 PHE A C 1
ATOM 1316 O O . PHE A 1 178 ? 31.797 6.031 -14.688 1 96.38 178 PHE A O 1
ATOM 1323 N N . ASN A 1 179 ? 30 6.344 -15.906 1 96.75 179 ASN A N 1
ATOM 1324 C CA . ASN A 1 179 ? 30.047 7.797 -15.812 1 96.75 179 ASN A CA 1
ATOM 1325 C C . ASN A 1 179 ? 29.547 8.289 -14.453 1 96.75 179 ASN A C 1
ATOM 1327 O O . ASN A 1 179 ? 28.422 7.965 -14.047 1 96.75 179 ASN A O 1
ATOM 1331 N N . THR A 1 180 ? 30.266 9.07 -13.812 1 96.19 180 THR A N 1
ATOM 1332 C CA . THR A 1 180 ? 30.016 9.469 -12.43 1 96.19 180 THR A CA 1
ATOM 1333 C C . THR A 1 180 ? 28.688 10.219 -12.32 1 96.19 180 THR A C 1
ATOM 1335 O O . THR A 1 180 ? 27.828 9.859 -11.508 1 96.19 180 THR A O 1
ATOM 1338 N N . GLU A 1 181 ? 28.453 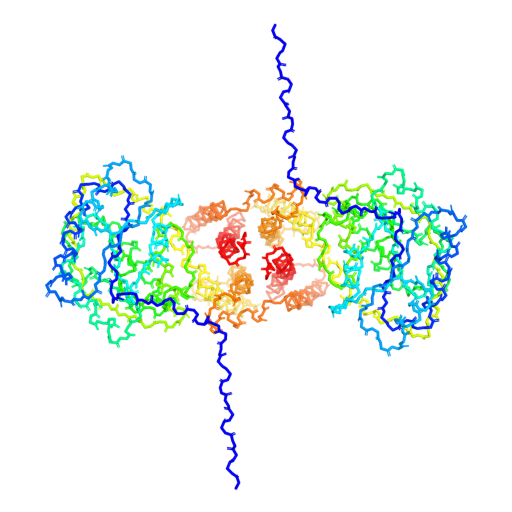11.133 -13.102 1 94.06 181 GLU A N 1
ATOM 1339 C CA . GLU A 1 181 ? 27.25 11.961 -13.016 1 94.06 181 GLU A CA 1
ATOM 1340 C C . GLU A 1 181 ? 26.016 11.172 -13.398 1 94.06 181 GLU A C 1
ATOM 1342 O O . GLU A 1 181 ? 24.953 11.336 -12.789 1 94.06 181 GLU A O 1
ATOM 1347 N N . ALA A 1 182 ? 26.172 10.367 -14.391 1 93 182 ALA A N 1
ATOM 1348 C CA . ALA A 1 182 ? 25.031 9.57 -14.828 1 93 182 ALA A CA 1
ATOM 1349 C C . ALA A 1 182 ? 24.516 8.672 -13.703 1 93 182 ALA A C 1
ATOM 1351 O O . ALA A 1 182 ? 23.312 8.578 -13.477 1 93 182 ALA A O 1
ATOM 1352 N N . ILE A 1 183 ? 25.375 8.109 -13 1 93.12 183 ILE A N 1
ATOM 1353 C CA . ILE A 1 183 ? 24.984 7.176 -11.945 1 93.12 183 ILE A CA 1
ATOM 1354 C C . ILE A 1 183 ? 24.484 7.953 -10.727 1 93.12 183 ILE A C 1
ATOM 1356 O O . ILE A 1 183 ? 23.562 7.523 -10.047 1 93.12 183 ILE A O 1
ATOM 1360 N N . ARG A 1 184 ? 25.141 9.07 -10.484 1 92.19 184 ARG A N 1
ATOM 1361 C CA . ARG A 1 184 ? 24.688 9.914 -9.383 1 92.19 184 ARG A CA 1
ATOM 1362 C C . ARG A 1 184 ? 23.234 10.352 -9.594 1 92.19 184 ARG A C 1
ATOM 1364 O O . ARG A 1 184 ? 22.453 10.406 -8.641 1 92.19 184 ARG A O 1
ATOM 1371 N N . ARG A 1 185 ? 22.859 10.531 -10.695 1 87.06 185 ARG A N 1
ATOM 1372 C CA . ARG A 1 185 ? 21.516 10.961 -11.031 1 87.06 185 ARG A CA 1
ATOM 1373 C C . ARG A 1 185 ? 20.5 9.844 -10.781 1 87.06 185 ARG A C 1
ATOM 1375 O O . ARG A 1 185 ? 19.312 10.102 -10.602 1 87.06 185 ARG A O 1
ATOM 1382 N N . CYS A 1 186 ? 21 8.648 -10.812 1 85.62 186 CYS A N 1
ATOM 1383 C CA . CYS A 1 186 ? 20.109 7.516 -10.602 1 85.62 186 CYS A CA 1
ATOM 1384 C C . CYS A 1 186 ? 19.656 7.453 -9.148 1 85.62 186 CYS A C 1
ATOM 1386 O O . CYS A 1 186 ? 18.656 6.785 -8.844 1 85.62 186 CYS A O 1
ATOM 1388 N N . GLY A 1 187 ? 20.344 8.133 -8.258 1 82.81 187 GLY A N 1
ATOM 1389 C CA . GLY A 1 187 ? 19.922 8.195 -6.867 1 82.81 187 GLY A CA 1
ATOM 1390 C C . GLY A 1 187 ? 19.906 6.844 -6.184 1 82.81 187 GLY A C 1
ATOM 1391 O O . GLY A 1 187 ? 18.922 6.461 -5.562 1 82.81 187 GLY A O 1
ATOM 1392 N N . LEU A 1 188 ? 21.047 6.168 -6.27 1 85.88 188 LEU A N 1
ATOM 1393 C CA . LEU A 1 188 ? 21.172 4.863 -5.625 1 85.88 188 LEU A CA 1
ATOM 1394 C C . LEU A 1 188 ? 21.047 4.992 -4.109 1 85.88 188 LEU A C 1
ATOM 1396 O O . LEU A 1 188 ? 21.531 5.973 -3.529 1 85.88 188 LEU A O 1
ATOM 1400 N N . LYS A 1 189 ? 20.344 4.031 -3.434 1 79.81 189 LYS A N 1
ATOM 1401 C CA . LYS A 1 189 ? 20.078 4.203 -2.008 1 79.81 189 LYS A CA 1
ATOM 1402 C C . LYS A 1 189 ? 20.391 2.924 -1.234 1 79.81 189 LYS A C 1
ATOM 1404 O O . LYS A 1 189 ? 20.547 2.955 -0.014 1 79.81 189 LYS A O 1
ATOM 1409 N N . THR A 1 190 ? 20.453 1.854 -1.896 1 80 190 THR A N 1
ATOM 1410 C CA . THR A 1 190 ? 20.594 0.588 -1.185 1 80 190 THR A CA 1
ATOM 1411 C C . THR A 1 190 ? 21.984 0.461 -0.561 1 80 190 THR A C 1
ATOM 1413 O O . THR A 1 190 ? 22.984 0.788 -1.195 1 80 190 THR A O 1
ATOM 1416 N N . THR A 1 191 ? 22.047 -0.031 0.657 1 83.69 191 THR A N 1
ATOM 1417 C CA . THR A 1 191 ? 23.297 -0.056 1.398 1 83.69 191 THR A CA 1
ATOM 1418 C C . THR A 1 191 ? 23.891 -1.464 1.415 1 83.69 191 THR A C 1
ATOM 1420 O O . THR A 1 191 ? 25.047 -1.653 1.807 1 83.69 191 THR A O 1
ATOM 1423 N N . GLY A 1 192 ? 23.219 -2.346 0.953 1 77.81 192 GLY A N 1
ATOM 1424 C CA . GLY A 1 192 ? 23.688 -3.721 0.98 1 77.81 192 GLY A CA 1
ATOM 1425 C C . GLY A 1 192 ? 24.156 -4.219 -0.375 1 77.81 192 GLY A C 1
ATOM 1426 O O . GLY A 1 192 ? 24.578 -3.426 -1.222 1 77.81 192 GLY A O 1
ATOM 1427 N N . MET A 1 193 ? 24.188 -5.578 -0.543 1 76.75 193 MET A N 1
ATOM 1428 C CA . MET A 1 193 ? 24.688 -6.215 -1.764 1 76.75 193 MET A CA 1
ATOM 1429 C C . MET A 1 193 ? 23.734 -5.953 -2.93 1 76.75 193 MET A C 1
ATOM 1431 O O . MET A 1 193 ? 24.109 -6.121 -4.09 1 76.75 193 MET A O 1
ATOM 1435 N N . GLU A 1 194 ? 22.547 -5.48 -2.58 1 76.44 194 GLU A N 1
ATOM 1436 C CA . GLU A 1 194 ? 21.547 -5.176 -3.598 1 76.44 194 GLU A CA 1
ATOM 1437 C C . GLU A 1 194 ? 21.938 -3.953 -4.418 1 76.44 194 GLU A C 1
ATOM 1439 O O . GLU A 1 194 ? 21.344 -3.672 -5.457 1 76.44 194 GLU A O 1
ATOM 1444 N N . PHE A 1 195 ? 23.016 -3.348 -3.986 1 82.75 195 PHE A N 1
ATOM 1445 C CA . PHE A 1 195 ? 23.531 -2.162 -4.668 1 82.75 195 PHE A CA 1
ATOM 1446 C C . PHE A 1 195 ? 23.844 -2.471 -6.125 1 82.75 195 PHE A C 1
ATOM 1448 O O . PHE A 1 195 ? 23.531 -1.68 -7.016 1 82.75 195 PHE A O 1
ATOM 1455 N N . ALA A 1 196 ? 24.375 -3.662 -6.312 1 77.69 196 ALA A N 1
ATOM 1456 C CA . ALA A 1 196 ? 24.781 -4.051 -7.664 1 77.69 196 ALA A CA 1
ATOM 1457 C C . ALA A 1 196 ? 23.562 -4.148 -8.586 1 77.69 196 ALA A C 1
ATOM 1459 O O . ALA A 1 196 ? 23.578 -3.625 -9.703 1 77.69 196 ALA A O 1
ATOM 1460 N N . SER A 1 197 ? 22.578 -4.699 -8.102 1 78.19 197 SER A N 1
ATOM 1461 C CA . SER A 1 197 ? 21.359 -4.863 -8.891 1 78.19 197 SER A CA 1
ATOM 1462 C C . SER A 1 197 ? 20.641 -3.533 -9.078 1 78.19 197 SER A C 1
ATOM 1464 O O . SER A 1 197 ? 20.109 -3.252 -10.164 1 78.19 197 SER A O 1
ATOM 1466 N N . GLU A 1 198 ? 20.625 -2.777 -8.055 1 81.81 198 GLU A N 1
ATOM 1467 C CA . GLU A 1 198 ? 19.984 -1.472 -8.141 1 81.81 198 GLU A CA 1
ATOM 1468 C C . GLU A 1 198 ? 20.625 -0.603 -9.219 1 81.81 198 GLU A C 1
ATOM 1470 O O . GLU A 1 198 ? 19.938 0.082 -9.969 1 81.81 198 GLU A O 1
ATOM 1475 N N . MET A 1 199 ? 21.891 -0.669 -9.25 1 86.81 199 MET A N 1
ATOM 1476 C CA . MET A 1 199 ? 22.625 0.141 -10.211 1 86.81 199 MET A CA 1
ATOM 1477 C C . MET A 1 199 ? 22.234 -0.216 -11.641 1 86.81 199 MET A C 1
ATOM 1479 O O . MET A 1 199 ? 21.938 0.668 -12.445 1 86.81 199 MET A O 1
ATOM 1483 N N . VAL A 1 200 ? 22.156 -1.484 -11.898 1 83.62 200 VAL A N 1
ATOM 1484 C CA . VAL A 1 200 ? 21.875 -1.945 -13.258 1 83.62 200 VAL A CA 1
ATOM 1485 C C . VAL A 1 200 ? 20.422 -1.653 -13.602 1 83.62 200 VAL A C 1
ATOM 1487 O O . VAL A 1 200 ? 20.125 -1.179 -14.703 1 83.62 200 VAL A O 1
ATOM 1490 N N . VAL A 1 201 ? 19.625 -1.896 -12.703 1 79.5 201 VAL A N 1
ATOM 1491 C CA . VAL A 1 201 ? 18.203 -1.709 -12.93 1 79.5 201 VAL A CA 1
ATOM 1492 C C . VAL A 1 201 ? 17.906 -0.227 -13.148 1 79.5 201 VAL A C 1
ATOM 1494 O O . VAL A 1 201 ? 17.219 0.143 -14.109 1 79.5 201 VAL A O 1
ATOM 1497 N N . LYS A 1 202 ? 18.375 0.597 -12.266 1 80.38 202 LYS A N 1
ATOM 1498 C CA . LYS A 1 202 ? 18.109 2.027 -12.383 1 80.38 202 LYS A CA 1
ATOM 1499 C C . LYS A 1 202 ? 18.766 2.605 -13.633 1 80.38 202 LYS A C 1
ATOM 1501 O O . LYS A 1 202 ? 18.219 3.51 -14.273 1 80.38 202 LYS A O 1
ATOM 1506 N N . ALA A 1 203 ? 19.922 2.105 -13.922 1 86.56 203 ALA A N 1
ATOM 1507 C CA . ALA A 1 203 ? 20.562 2.539 -15.164 1 86.56 203 ALA A CA 1
ATOM 1508 C C . ALA A 1 203 ? 19.672 2.26 -16.359 1 86.56 203 ALA A C 1
ATOM 1510 O O . ALA A 1 203 ? 19.547 3.1 -17.25 1 86.56 203 ALA A O 1
ATOM 1511 N N . SER A 1 204 ? 19.094 1.119 -16.359 1 81.75 204 SER A N 1
ATOM 1512 C CA . SER A 1 204 ? 18.188 0.753 -17.438 1 81.75 204 SER A CA 1
ATOM 1513 C C . SER A 1 204 ? 16.953 1.629 -17.438 1 81.75 204 SER A C 1
ATOM 1515 O O . SER A 1 204 ? 16.516 2.109 -18.484 1 81.75 204 SER A O 1
ATOM 1517 N N . LEU A 1 205 ? 16.469 1.823 -16.297 1 75.75 205 LEU A N 1
ATOM 1518 C CA . LEU A 1 205 ? 15.234 2.602 -16.156 1 75.75 205 LEU A CA 1
ATOM 1519 C C . LEU A 1 205 ? 15.453 4.043 -16.609 1 75.75 205 LEU A C 1
ATOM 1521 O O . LEU A 1 205 ? 14.547 4.676 -17.156 1 75.75 205 LEU A O 1
ATOM 1525 N N . TYR A 1 206 ? 16.609 4.555 -16.359 1 80.19 206 TYR A N 1
ATOM 1526 C CA . TYR A 1 206 ? 16.922 5.938 -16.719 1 80.19 206 TYR A CA 1
ATOM 1527 C C . TYR A 1 206 ? 17.453 6.027 -18.141 1 80.19 206 TYR A C 1
ATOM 1529 O O . TYR A 1 206 ? 17.891 7.098 -18.578 1 80.19 206 TYR A O 1
ATOM 1537 N N . GLY A 1 207 ? 17.531 4.891 -18.766 1 82.38 207 GLY A N 1
ATOM 1538 C CA . GLY A 1 207 ? 17.906 4.863 -20.172 1 82.38 207 GLY A CA 1
ATOM 1539 C C . GLY A 1 207 ? 19.391 5.02 -20.406 1 82.38 207 GLY A C 1
ATOM 1540 O O . GLY A 1 207 ? 19.828 5.551 -21.422 1 82.38 207 GLY A O 1
ATOM 1541 N N . LEU A 1 208 ? 20.156 4.699 -19.484 1 88.62 208 LEU A N 1
ATOM 1542 C CA . LEU A 1 208 ? 21.609 4.801 -19.625 1 88.62 208 LEU A CA 1
ATOM 1543 C C . LEU A 1 208 ? 22.125 3.717 -20.562 1 88.62 208 LEU A C 1
ATOM 1545 O O . LEU A 1 208 ? 21.625 2.594 -20.562 1 88.62 208 LEU A O 1
ATOM 1549 N N . SER A 1 209 ? 23.078 4.129 -21.375 1 91.25 209 SER A N 1
ATOM 1550 C CA . SER A 1 209 ? 23.703 3.152 -22.266 1 91.25 209 SER A CA 1
ATOM 1551 C C . SER A 1 209 ? 24.578 2.18 -21.484 1 91.25 209 SER A C 1
ATOM 1553 O O . SER A 1 209 ? 25.281 2.576 -20.547 1 91.25 209 SER A O 1
ATOM 1555 N N . MET A 1 210 ? 24.453 0.901 -21.891 1 90.38 210 MET A N 1
ATOM 1556 C CA . MET A 1 210 ? 25.219 -0.129 -21.172 1 90.38 210 MET A CA 1
ATOM 1557 C C . MET A 1 210 ? 26.016 -0.979 -22.156 1 90.38 210 MET A C 1
ATOM 1559 O O . MET A 1 210 ? 25.594 -1.216 -23.281 1 90.38 210 MET A O 1
ATOM 1563 N N . ALA A 1 211 ? 27.188 -1.361 -21.75 1 89.75 211 ALA A N 1
ATOM 1564 C CA . ALA A 1 211 ? 28.047 -2.26 -22.531 1 89.75 211 ALA A CA 1
ATOM 1565 C C . ALA A 1 211 ? 28.734 -3.281 -21.625 1 89.75 211 ALA A C 1
ATOM 1567 O O . ALA A 1 211 ? 28.797 -3.09 -20.406 1 89.75 211 ALA A O 1
ATOM 1568 N N . GLU A 1 212 ? 29.109 -4.371 -22.219 1 89 212 GLU A N 1
ATOM 1569 C CA . GLU A 1 212 ? 29.812 -5.418 -21.484 1 89 212 GLU A CA 1
ATOM 1570 C C . GLU A 1 212 ? 31.234 -5.605 -22.016 1 89 212 GLU A C 1
ATOM 1572 O O . GLU A 1 212 ? 31.453 -5.527 -23.234 1 89 212 GLU A O 1
ATOM 1577 N N . VAL A 1 213 ? 32.094 -5.793 -21.078 1 86.88 213 VAL A N 1
ATOM 1578 C CA . VAL A 1 213 ? 33.469 -6.094 -21.438 1 86.88 213 VAL A CA 1
ATOM 1579 C C . VAL A 1 213 ? 33.875 -7.43 -20.812 1 86.88 213 VAL A C 1
ATOM 1581 O O . VAL A 1 213 ? 33.562 -7.703 -19.656 1 86.88 213 VAL A O 1
ATOM 1584 N N . PRO A 1 214 ? 34.469 -8.32 -21.625 1 81.81 214 PRO A N 1
ATOM 1585 C CA . PRO A 1 214 ? 34.938 -9.57 -21.047 1 81.81 214 PRO A CA 1
ATOM 1586 C C . PRO A 1 214 ? 35.938 -9.344 -19.906 1 81.81 214 PRO A C 1
ATOM 1588 O O . PRO A 1 214 ? 36.875 -8.547 -20.031 1 81.81 214 PRO A O 1
ATOM 1591 N N . THR A 1 215 ? 35.562 -9.898 -18.734 1 76.88 215 THR A N 1
ATOM 1592 C CA . THR A 1 215 ? 36.375 -9.742 -17.547 1 76.88 215 THR A CA 1
ATOM 1593 C C . THR A 1 215 ? 36.719 -11.094 -16.938 1 76.88 215 THR A C 1
ATOM 1595 O O . THR A 1 215 ? 35.844 -11.977 -16.859 1 76.88 215 THR A O 1
ATOM 1598 N N . THR A 1 216 ? 37.938 -11.289 -16.641 1 72.5 216 THR A N 1
ATOM 1599 C CA . THR A 1 216 ? 38.375 -12.539 -16.047 1 72.5 216 THR A CA 1
ATOM 1600 C C . THR A 1 216 ? 38.344 -12.453 -14.523 1 72.5 216 THR A C 1
ATOM 1602 O O . THR A 1 216 ? 38.719 -11.422 -13.953 1 72.5 216 THR A O 1
ATOM 1605 N N . LEU A 1 217 ? 37.75 -13.469 -13.953 1 69.25 217 LEU A N 1
ATOM 1606 C CA . LEU A 1 217 ? 37.719 -13.555 -12.5 1 69.25 217 LEU A CA 1
ATOM 1607 C C . LEU A 1 217 ? 38.781 -14.531 -11.992 1 69.25 217 LEU A C 1
ATOM 1609 O O . LEU A 1 217 ? 38.781 -15.703 -12.383 1 69.25 217 LEU A O 1
ATOM 1613 N N . ALA A 1 218 ? 39.719 -13.891 -11.25 1 68.31 218 ALA A N 1
ATOM 1614 C CA . ALA A 1 218 ? 40.75 -14.734 -10.648 1 68.31 218 ALA A CA 1
ATOM 1615 C C . ALA A 1 218 ? 40.312 -15.227 -9.273 1 68.31 218 ALA A C 1
ATOM 1617 O O . ALA A 1 218 ? 39.281 -14.797 -8.742 1 68.31 218 ALA A O 1
ATOM 1618 N N . ARG A 1 219 ? 40.906 -16.297 -8.688 1 63.19 219 ARG A N 1
ATOM 1619 C CA . ARG A 1 219 ? 40.594 -16.859 -7.375 1 63.19 219 ARG A CA 1
ATOM 1620 C C . ARG A 1 219 ? 40.812 -15.82 -6.281 1 63.19 219 ARG A C 1
ATOM 1622 O O . ARG A 1 219 ? 41.781 -15.047 -6.328 1 63.19 219 ARG A O 1
ATOM 1629 N N . ASP A 1 220 ? 39.781 -15.805 -5.348 1 60.47 220 ASP A N 1
ATOM 1630 C CA . ASP A 1 220 ? 39.844 -14.914 -4.191 1 60.47 220 ASP A CA 1
ATOM 1631 C C . ASP A 1 220 ? 41.156 -15.086 -3.426 1 60.47 220 ASP A C 1
ATOM 1633 O O . ASP A 1 220 ? 41.531 -16.203 -3.104 1 60.47 220 ASP A O 1
ATOM 1637 N N . GLY A 1 221 ? 42 -14.008 -3.424 1 55.16 221 GLY A N 1
ATOM 1638 C CA . GLY A 1 221 ? 43.25 -14.125 -2.703 1 55.16 221 GLY A CA 1
ATOM 1639 C C . GLY A 1 221 ? 43.062 -14.211 -1.199 1 55.16 221 GLY A C 1
ATOM 1640 O O . GLY A 1 221 ? 44.031 -14.305 -0.455 1 55.16 221 GLY A O 1
ATOM 1641 N N . ARG A 1 222 ? 41.594 -14.219 -0.748 1 56.06 222 ARG A N 1
ATOM 1642 C CA . ARG A 1 222 ? 41.406 -14.227 0.698 1 56.06 222 ARG A CA 1
ATOM 1643 C C . ARG A 1 222 ? 41.344 -15.656 1.231 1 56.06 222 ARG A C 1
ATOM 1645 O O . ARG A 1 222 ? 41 -16.594 0.498 1 56.06 222 ARG A O 1
ATOM 1652 N N . SER A 1 223 ? 41.969 -15.836 2.389 1 52.53 223 SER A N 1
ATOM 1653 C CA . SER A 1 223 ? 41.875 -17.125 3.078 1 52.53 223 SER A CA 1
ATOM 1654 C C . SER A 1 223 ? 40.469 -17.391 3.566 1 52.53 223 SER A C 1
ATOM 1656 O O . SER A 1 223 ? 40.094 -18.547 3.791 1 52.53 223 SER A O 1
ATOM 1658 N N . ARG A 1 224 ? 39.531 -16.375 3.717 1 49.09 224 ARG A N 1
ATOM 1659 C CA . ARG A 1 224 ? 38.25 -16.578 4.395 1 49.09 224 ARG A CA 1
ATOM 1660 C C . ARG A 1 224 ? 37.125 -16.766 3.389 1 49.09 224 ARG A C 1
ATOM 1662 O O . ARG A 1 224 ? 37.156 -16.188 2.305 1 49.09 224 ARG A O 1
ATOM 1669 N N . PRO A 1 225 ? 36.344 -17.719 3.689 1 48.62 225 PRO A N 1
ATOM 1670 C CA . PRO A 1 225 ? 35.25 -18.062 2.789 1 48.62 225 PRO A CA 1
ATOM 1671 C C . PRO A 1 225 ? 34.281 -16.891 2.576 1 48.62 225 PRO A C 1
ATOM 1673 O O . PRO A 1 225 ? 34.125 -16.047 3.461 1 48.62 225 PRO A O 1
ATOM 1676 N N . PRO A 1 226 ? 33.938 -16.75 1.416 1 47.88 226 PRO A N 1
ATOM 1677 C CA . PRO A 1 226 ? 33 -15.664 1.136 1 47.88 226 PRO A CA 1
ATOM 1678 C C . PRO A 1 226 ? 31.688 -15.789 1.932 1 47.88 226 PRO A C 1
ATOM 1680 O O . PRO A 1 226 ? 31.234 -16.891 2.219 1 47.88 226 PRO A O 1
ATOM 1683 N N . HIS A 1 227 ? 31.344 -14.969 2.926 1 44.03 227 HIS A N 1
ATOM 1684 C CA . HIS A 1 227 ? 30.141 -14.953 3.766 1 44.03 227 HIS A CA 1
ATOM 1685 C C . HIS A 1 227 ? 28.891 -14.711 2.936 1 44.03 227 HIS A C 1
ATOM 1687 O O . HIS A 1 227 ? 28.281 -13.641 3.02 1 44.03 227 HIS A O 1
ATOM 1693 N N . LEU A 1 228 ? 28.875 -15.422 1.854 1 46.31 228 LEU A N 1
ATOM 1694 C CA . LEU A 1 228 ? 27.688 -15.086 1.09 1 46.31 228 LEU A CA 1
ATOM 1695 C C . LEU A 1 228 ? 26.484 -15.914 1.557 1 46.31 228 LEU A C 1
ATOM 1697 O O . LEU A 1 228 ? 26.609 -17.125 1.76 1 46.31 228 LEU A O 1
ATOM 1701 N N . ARG A 1 229 ? 25.641 -15.336 2.396 1 51.28 229 ARG A N 1
ATOM 1702 C CA . ARG A 1 229 ? 24.375 -16.016 2.639 1 51.28 229 ARG A CA 1
ATOM 1703 C C . ARG A 1 229 ? 23.5 -16.016 1.387 1 51.28 229 ARG A C 1
ATOM 1705 O O . ARG A 1 229 ? 22.641 -15.148 1.228 1 51.28 229 ARG A O 1
ATOM 1712 N N . THR A 1 230 ? 23.766 -16.953 0.519 1 54.69 230 THR A N 1
ATOM 1713 C CA . THR A 1 230 ? 23.375 -17.031 -0.884 1 54.69 230 THR A CA 1
ATOM 1714 C C . THR A 1 230 ? 21.859 -16.953 -1.023 1 54.69 230 THR A C 1
ATOM 1716 O O . THR A 1 230 ? 21.328 -16.172 -1.828 1 54.69 230 THR A O 1
ATOM 1719 N N . TRP A 1 231 ? 21.25 -17.703 -0.091 1 56.16 231 TRP A N 1
ATOM 1720 C CA . TRP A 1 231 ? 19.812 -17.812 -0.295 1 56.16 231 TRP A CA 1
ATOM 1721 C C . TRP A 1 231 ? 19.109 -16.531 0.146 1 56.16 231 TRP A C 1
ATOM 1723 O O . TRP A 1 231 ? 18.219 -16.047 -0.545 1 56.16 231 TRP A O 1
ATOM 1733 N N . ARG A 1 232 ? 19.531 -16.047 1.229 1 61.72 232 ARG A N 1
ATOM 1734 C CA . ARG A 1 232 ? 18.891 -14.836 1.738 1 61.72 232 ARG A CA 1
ATOM 1735 C C . ARG A 1 232 ? 19.188 -13.641 0.844 1 61.72 232 ARG A C 1
ATOM 1737 O O . ARG A 1 232 ? 18.312 -12.812 0.593 1 61.72 232 ARG A O 1
ATOM 1744 N N . ASP A 1 233 ? 20.375 -13.75 0.343 1 63.25 233 ASP A N 1
ATOM 1745 C CA . ASP A 1 233 ? 20.766 -12.633 -0.508 1 63.25 233 ASP A CA 1
ATOM 1746 C C . ASP A 1 233 ? 20.078 -12.703 -1.869 1 63.25 233 ASP A C 1
ATOM 1748 O O . ASP A 1 233 ? 19.656 -11.68 -2.408 1 63.25 233 ASP A O 1
ATOM 1752 N N . GLY A 1 234 ? 20.078 -13.977 -2.285 1 63.06 234 GLY A N 1
ATOM 1753 C CA . GLY A 1 234 ? 19.391 -14.164 -3.551 1 63.06 234 GLY A CA 1
ATOM 1754 C C . GLY A 1 234 ? 17.922 -13.758 -3.494 1 63.06 234 GLY A C 1
ATOM 1755 O O . GLY A 1 234 ? 17.422 -13.102 -4.406 1 63.06 234 GLY A O 1
ATOM 1756 N N . TRP A 1 235 ? 17.344 -14.148 -2.379 1 67.75 235 TRP A N 1
ATOM 1757 C CA . TRP A 1 235 ? 15.938 -13.82 -2.189 1 67.75 235 TRP A CA 1
ATOM 1758 C C . TRP A 1 235 ? 15.742 -12.305 -2.086 1 67.75 235 TRP A C 1
ATOM 1760 O O . TRP A 1 235 ? 14.828 -11.75 -2.691 1 67.75 235 TRP A O 1
ATOM 1770 N N . ARG A 1 236 ? 16.578 -11.711 -1.428 1 68.75 236 ARG A N 1
ATOM 1771 C CA . ARG A 1 236 ? 16.5 -10.266 -1.273 1 68.75 236 ARG A CA 1
ATOM 1772 C C . ARG A 1 236 ? 16.703 -9.555 -2.611 1 68.75 236 ARG A C 1
ATOM 1774 O O . ARG A 1 236 ? 16.031 -8.57 -2.904 1 68.75 236 ARG A O 1
ATOM 1781 N N . HIS A 1 237 ? 17.594 -10.203 -3.338 1 68.31 237 HIS A N 1
ATOM 1782 C CA . HIS A 1 237 ? 17.859 -9.633 -4.652 1 68.31 237 HIS A CA 1
ATOM 1783 C C . HIS A 1 237 ? 16.656 -9.789 -5.574 1 68.31 237 HIS A C 1
ATOM 1785 O O . HIS A 1 237 ? 16.297 -8.852 -6.297 1 68.31 237 HIS A O 1
ATOM 1791 N N . LEU A 1 238 ? 16.109 -10.891 -5.516 1 68.75 238 LEU A N 1
ATOM 1792 C CA . LEU A 1 238 ? 14.938 -11.156 -6.348 1 68.75 238 LEU A CA 1
ATOM 1793 C C . LEU A 1 238 ? 13.781 -10.227 -5.973 1 68.75 238 LEU A C 1
ATOM 1795 O O . LEU A 1 238 ? 13.133 -9.656 -6.848 1 68.75 238 LEU A O 1
ATOM 1799 N N . CYS A 1 239 ? 13.648 -10.094 -4.734 1 70.31 239 CYS A N 1
ATOM 1800 C CA . CYS A 1 239 ? 12.586 -9.219 -4.254 1 70.31 239 CYS A CA 1
ATOM 1801 C C . CYS A 1 239 ? 12.82 -7.781 -4.711 1 70.31 239 CYS A C 1
ATOM 1803 O O . CYS A 1 239 ? 11.883 -7.086 -5.094 1 70.31 239 CYS A O 1
ATOM 1805 N N . PHE A 1 240 ? 14.031 -7.434 -4.688 1 70.25 240 PHE A N 1
ATOM 1806 C CA . PHE A 1 240 ? 14.391 -6.086 -5.113 1 70.25 240 PHE A CA 1
ATOM 1807 C C . PHE A 1 240 ? 14.086 -5.887 -6.59 1 70.25 240 PHE A C 1
ATOM 1809 O O . PHE A 1 240 ? 13.469 -4.887 -6.973 1 70.25 240 PHE A O 1
ATOM 1816 N N . LEU A 1 241 ? 14.414 -6.895 -7.352 1 71.31 241 LEU A N 1
ATOM 1817 C CA . LEU A 1 241 ? 14.188 -6.797 -8.789 1 71.31 241 LEU A CA 1
ATOM 1818 C C . LEU A 1 241 ? 12.695 -6.754 -9.102 1 71.31 241 LEU A C 1
ATOM 1820 O O . LEU A 1 241 ? 12.258 -5.965 -9.945 1 71.31 241 LEU A O 1
ATOM 1824 N N . LEU A 1 242 ? 11.992 -7.512 -8.375 1 73.75 242 LEU A N 1
ATOM 1825 C CA . LEU A 1 242 ? 10.562 -7.637 -8.648 1 73.75 242 LEU A CA 1
ATOM 1826 C C . LEU A 1 242 ? 9.82 -6.383 -8.203 1 73.75 242 LEU A C 1
ATOM 1828 O O . LEU A 1 242 ? 8.789 -6.031 -8.781 1 73.75 242 LEU A O 1
ATOM 1832 N N . THR A 1 243 ? 10.359 -5.746 -7.262 1 73.56 243 THR A N 1
ATOM 1833 C CA . THR A 1 243 ? 9.742 -4.512 -6.781 1 73.56 243 THR A CA 1
ATOM 1834 C C . THR A 1 243 ? 9.797 -3.428 -7.855 1 73.56 243 THR A C 1
ATOM 1836 O O . THR A 1 243 ? 8.93 -2.557 -7.906 1 73.56 243 THR A O 1
ATOM 1839 N N . TYR A 1 244 ? 10.789 -3.582 -8.734 1 73.12 244 TYR A N 1
ATOM 1840 C CA . TYR A 1 244 ? 10.969 -2.553 -9.75 1 73.12 244 TYR A CA 1
ATOM 1841 C C . TYR A 1 244 ? 10.273 -2.945 -11.047 1 73.12 244 TYR A C 1
ATOM 1843 O O . TYR A 1 244 ? 10.305 -2.193 -12.031 1 73.12 244 TYR A O 1
ATOM 1851 N N . ALA A 1 245 ? 9.688 -4.086 -11.055 1 76.12 245 ALA A N 1
ATOM 1852 C CA . ALA A 1 245 ? 8.992 -4.547 -12.258 1 76.12 245 ALA A CA 1
ATOM 1853 C C . ALA A 1 245 ? 7.574 -5.016 -11.93 1 76.12 245 ALA A C 1
ATOM 1855 O O . ALA A 1 245 ? 7.23 -6.176 -12.148 1 76.12 245 ALA A O 1
ATOM 1856 N N . PRO A 1 246 ? 6.719 -4.129 -11.562 1 73.88 246 PRO A N 1
ATOM 1857 C CA . PRO A 1 246 ? 5.363 -4.535 -11.18 1 73.88 246 PRO A CA 1
AT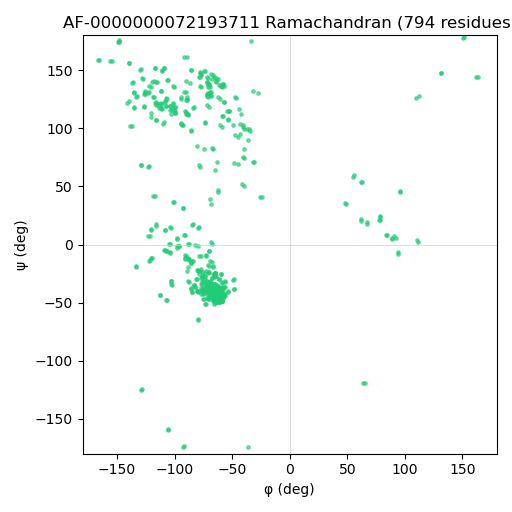OM 1858 C C . PRO A 1 246 ? 4.578 -5.141 -12.336 1 73.88 246 PRO A C 1
ATOM 1860 O O . PRO A 1 246 ? 3.684 -5.961 -12.125 1 73.88 246 PRO A O 1
ATOM 1863 N N . HIS A 1 247 ? 4.906 -4.836 -13.547 1 77.25 247 HIS A N 1
ATOM 1864 C CA . HIS A 1 247 ? 4.188 -5.375 -14.695 1 77.25 247 HIS A CA 1
ATOM 1865 C C . HIS A 1 247 ? 4.438 -6.875 -14.844 1 77.25 247 HIS A C 1
ATOM 1867 O O . HIS A 1 247 ? 3.516 -7.633 -15.156 1 77.25 247 HIS A O 1
ATOM 1873 N N . TRP A 1 248 ? 5.617 -7.223 -14.625 1 76.69 248 TRP A N 1
ATOM 1874 C CA . TRP A 1 248 ? 5.957 -8.633 -14.773 1 76.69 248 TRP A CA 1
ATOM 1875 C C . TRP A 1 248 ? 5.469 -9.445 -13.578 1 76.69 248 TRP A C 1
ATOM 1877 O O . TRP A 1 248 ? 5.09 -10.609 -13.719 1 76.69 248 TRP A O 1
ATOM 1887 N N . LEU A 1 249 ? 5.523 -8.766 -12.461 1 80.12 249 LEU A N 1
ATOM 1888 C CA . LEU A 1 249 ? 5.156 -9.484 -11.242 1 80.12 249 LEU A CA 1
ATOM 1889 C C . LEU A 1 249 ? 3.646 -9.648 -11.141 1 80.12 249 LEU A C 1
ATOM 1891 O O . LEU A 1 249 ? 3.16 -10.703 -10.727 1 80.12 249 LEU A O 1
ATOM 1895 N N . TYR A 1 250 ? 2.896 -8.633 -11.523 1 86.81 250 TYR A N 1
ATOM 1896 C CA . TYR A 1 250 ? 1.46 -8.648 -11.266 1 86.81 250 TYR A CA 1
ATOM 1897 C C . TYR A 1 250 ? 0.675 -8.742 -12.57 1 86.81 250 TYR A C 1
ATOM 1899 O O . TYR A 1 250 ? -0.187 -9.609 -12.719 1 86.81 250 TYR A O 1
ATOM 1907 N N . MET A 1 251 ? 1.007 -8.031 -13.586 1 84.88 251 MET A N 1
ATOM 1908 C CA . MET A 1 251 ? 0.157 -7.879 -14.758 1 84.88 251 MET A CA 1
ATOM 1909 C C . MET A 1 251 ? 0.142 -9.156 -15.594 1 84.88 251 MET A C 1
ATOM 1911 O O . MET A 1 251 ? -0.926 -9.664 -15.945 1 84.88 251 MET A O 1
ATOM 1915 N N . TYR A 1 252 ? 1.302 -9.68 -15.922 1 87.19 252 TYR A N 1
ATOM 1916 C CA . TYR A 1 252 ? 1.351 -10.828 -16.812 1 87.19 252 TYR A CA 1
ATOM 1917 C C . TYR A 1 252 ? 0.715 -12.055 -16.156 1 87.19 252 TYR A C 1
ATOM 1919 O O . TYR A 1 252 ? -0.125 -12.719 -16.766 1 87.19 252 TYR A O 1
ATOM 1927 N N . PRO A 1 253 ? 1.109 -12.297 -14.93 1 89.75 253 PRO A N 1
ATOM 1928 C CA . PRO A 1 253 ? 0.42 -13.422 -14.297 1 89.75 253 PRO A CA 1
ATOM 1929 C C . PRO A 1 253 ? -1.081 -13.188 -14.148 1 89.75 253 PRO A C 1
ATOM 1931 O O . PRO A 1 253 ? -1.874 -14.125 -14.297 1 89.75 253 PRO A O 1
ATOM 1934 N N . ALA A 1 254 ? -1.439 -11.992 -13.812 1 93.44 254 ALA A N 1
ATOM 1935 C CA . ALA A 1 254 ? -2.859 -11.672 -13.68 1 93.44 254 ALA A CA 1
ATOM 1936 C C . ALA A 1 254 ? -3.604 -11.922 -14.984 1 93.44 254 ALA A C 1
ATOM 1938 O O . ALA A 1 254 ? -4.676 -12.531 -14.992 1 93.44 254 ALA A O 1
ATOM 1939 N N . LEU A 1 255 ? -3.018 -11.531 -16.094 1 93.44 255 LEU A N 1
ATOM 1940 C CA . LEU A 1 255 ? -3.643 -11.711 -17.391 1 93.44 255 LEU A CA 1
ATOM 1941 C C . LEU A 1 255 ? -3.744 -13.188 -17.75 1 93.44 255 LEU A C 1
ATOM 1943 O O . LEU A 1 255 ? -4.75 -13.625 -18.312 1 93.44 255 LEU A O 1
ATOM 1947 N N . ALA A 1 256 ? -2.715 -13.883 -17.406 1 95 256 ALA A N 1
ATOM 1948 C CA . ALA A 1 256 ? -2.732 -15.32 -17.656 1 95 256 ALA A CA 1
ATOM 1949 C C . ALA A 1 256 ? -3.828 -16.016 -16.859 1 95 256 ALA A C 1
ATOM 1951 O O . ALA A 1 256 ? -4.605 -16.797 -17.406 1 95 256 ALA A O 1
ATOM 1952 N N . LEU A 1 257 ? -3.875 -15.719 -15.609 1 95.25 257 LEU A N 1
ATOM 1953 C CA . LEU A 1 257 ? -4.887 -16.312 -14.742 1 95.25 257 LEU A CA 1
ATOM 1954 C C . LEU A 1 257 ? -6.289 -15.914 -15.195 1 95.25 257 LEU A C 1
ATOM 1956 O O . LEU A 1 257 ? -7.172 -16.766 -15.289 1 95.25 257 LEU A O 1
ATOM 1960 N N . MET A 1 258 ? -6.469 -14.68 -15.5 1 95.69 258 MET A N 1
ATOM 1961 C CA . MET A 1 258 ? -7.77 -14.195 -15.945 1 95.69 258 MET A CA 1
ATOM 1962 C C . MET A 1 258 ? -8.148 -14.805 -17.281 1 95.69 258 MET A C 1
ATOM 1964 O O . MET A 1 258 ? -9.312 -15.156 -17.516 1 95.69 258 MET A O 1
ATOM 1968 N N . GLY A 1 259 ? -7.168 -14.906 -18.172 1 96.69 259 GLY A N 1
ATOM 1969 C CA . GLY A 1 259 ? -7.43 -15.492 -19.469 1 96.69 259 GLY A CA 1
ATOM 1970 C C . GLY A 1 259 ? -7.887 -16.938 -19.391 1 96.69 259 GLY A C 1
ATOM 1971 O O . GLY A 1 259 ? -8.906 -17.312 -19.984 1 96.69 259 GLY A O 1
ATOM 1972 N N . VAL A 1 260 ? -7.18 -17.766 -18.656 1 95.94 260 VAL A N 1
ATOM 1973 C CA . VAL A 1 260 ? -7.523 -19.172 -18.5 1 95.94 260 VAL A CA 1
ATOM 1974 C C . VAL A 1 260 ? -8.852 -19.297 -17.766 1 95.94 260 VAL A C 1
ATOM 1976 O O . VAL A 1 260 ? -9.711 -20.094 -18.141 1 95.94 260 VAL A O 1
ATOM 1979 N N . GLY A 1 261 ? -9.023 -18.484 -16.734 1 95.94 261 GLY A N 1
ATOM 1980 C CA . GLY A 1 261 ? -10.266 -18.5 -15.984 1 95.94 261 GLY A CA 1
ATOM 1981 C C . GLY A 1 261 ? -11.469 -18.094 -16.812 1 95.94 261 GLY A C 1
ATOM 1982 O O . GLY A 1 261 ? -12.5 -18.766 -16.781 1 95.94 261 GLY A O 1
ATOM 1983 N N . LEU A 1 262 ? -11.32 -17.062 -17.547 1 96.25 262 LEU A N 1
ATOM 1984 C CA . LEU A 1 262 ? -12.414 -16.578 -18.375 1 96.25 262 LEU A CA 1
ATOM 1985 C C . LEU A 1 262 ? -12.773 -17.578 -19.469 1 96.25 262 LEU A C 1
ATOM 1987 O O . LEU A 1 262 ? -13.953 -17.828 -19.719 1 96.25 262 LEU A O 1
ATOM 1991 N N . LEU A 1 263 ? -11.797 -18.109 -20.078 1 95.75 263 LEU A N 1
ATOM 1992 C CA . LEU A 1 263 ? -12.031 -19.109 -21.109 1 95.75 263 LEU A CA 1
ATOM 1993 C C . LEU A 1 263 ? -12.781 -20.312 -20.547 1 95.75 263 LEU A C 1
ATOM 1995 O O . LEU A 1 263 ? -13.758 -20.781 -21.141 1 95.75 263 LEU A O 1
ATOM 1999 N N . GLY A 1 264 ? -12.328 -20.797 -19.422 1 94.81 264 GLY A N 1
ATOM 2000 C CA . GLY A 1 264 ? -13.008 -21.922 -18.797 1 94.81 264 GLY A CA 1
ATOM 2001 C C . GLY A 1 264 ? -14.438 -21.594 -18.406 1 94.81 264 GLY A C 1
ATOM 2002 O O . GLY A 1 264 ? -15.344 -22.406 -18.625 1 94.81 264 GLY A O 1
ATOM 2003 N N . VAL A 1 265 ? -14.688 -20.453 -17.844 1 94.62 265 VAL A N 1
ATOM 2004 C CA . VAL A 1 265 ? -16.016 -20.031 -17.406 1 94.62 265 VAL A CA 1
ATOM 2005 C C . VAL A 1 265 ? -16.938 -19.938 -18.625 1 94.62 265 VAL A C 1
ATOM 2007 O O . VAL A 1 265 ? -18.078 -20.406 -18.578 1 94.62 265 VAL A O 1
ATOM 2010 N N . LEU A 1 266 ? -16.453 -19.422 -19.703 1 94.56 266 LEU A N 1
ATOM 2011 C CA . LEU A 1 266 ? -17.266 -19.25 -20.891 1 94.56 266 LEU A CA 1
ATOM 2012 C C . LEU A 1 266 ? -17.609 -20.594 -21.516 1 94.56 266 LEU A C 1
ATOM 2014 O O . LEU A 1 266 ? -18.734 -20.797 -22.016 1 94.56 266 LEU A O 1
ATOM 2018 N N . LEU A 1 267 ? -16.703 -21.531 -21.453 1 93.31 267 LEU A N 1
ATOM 2019 C CA . LEU A 1 267 ? -16.906 -22.828 -22.062 1 93.31 267 LEU A CA 1
ATOM 2020 C C . LEU A 1 267 ? -17.891 -23.672 -21.25 1 93.31 267 LEU A C 1
ATOM 2022 O O . LEU A 1 267 ? -18.656 -24.453 -21.812 1 93.31 267 LEU A O 1
ATOM 2026 N N . LEU A 1 268 ? -17.875 -23.406 -19.938 1 92.69 268 LEU A N 1
ATOM 2027 C CA . LEU A 1 268 ? -18.609 -24.312 -19.078 1 92.69 268 LEU A CA 1
ATOM 2028 C C . LEU A 1 268 ? -19.875 -23.641 -18.531 1 92.69 268 LEU A C 1
ATOM 2030 O O . LEU A 1 268 ? -20.688 -24.281 -17.859 1 92.69 268 LEU A O 1
ATOM 2034 N N . LEU A 1 269 ? -20.078 -22.422 -18.797 1 92.06 269 LEU A N 1
ATOM 2035 C CA . LEU A 1 269 ? -21.188 -21.656 -18.219 1 92.06 269 LEU A CA 1
ATOM 2036 C C . LEU A 1 269 ? -22.531 -22.312 -18.516 1 92.06 269 LEU A C 1
ATOM 2038 O O . LEU A 1 269 ? -23.406 -22.375 -17.641 1 92.06 269 LEU A O 1
ATOM 2042 N N . SER A 1 270 ? -22.703 -22.875 -19.656 1 89.31 270 SER A N 1
ATOM 2043 C CA . SER A 1 270 ? -23.984 -23.422 -20.078 1 89.31 270 SER A CA 1
ATOM 2044 C C . SER A 1 270 ? -24.125 -24.891 -19.703 1 89.31 270 SER A C 1
ATOM 2046 O O . SER A 1 270 ? -25.188 -25.469 -19.844 1 89.31 270 SER A O 1
ATOM 2048 N N . GLY A 1 271 ? -23 -25.453 -19.234 1 87.44 271 GLY A N 1
ATOM 2049 C CA . GLY A 1 271 ? -23.062 -26.859 -18.875 1 87.44 271 GLY A CA 1
ATOM 2050 C C . GLY A 1 271 ? -21.75 -27.594 -19.047 1 87.44 271 GLY A C 1
ATOM 2051 O O . GLY A 1 271 ? -20.75 -26.984 -19.438 1 87.44 271 GLY A O 1
ATOM 2052 N N . PRO A 1 272 ? -21.781 -28.859 -18.688 1 87.06 272 PRO A N 1
ATOM 2053 C CA . PRO A 1 272 ? -20.547 -29.656 -18.75 1 87.06 272 PRO A CA 1
ATOM 2054 C C . PRO A 1 272 ? -20.062 -29.875 -20.172 1 87.06 272 PRO A C 1
ATOM 2056 O O . PRO A 1 272 ? -20.859 -29.891 -21.109 1 87.06 272 PRO A O 1
ATOM 2059 N N . LEU A 1 273 ? -18.828 -29.922 -20.344 1 86.62 273 LEU A N 1
ATOM 2060 C CA . LEU A 1 273 ? -18.172 -30.172 -21.625 1 86.62 273 LEU A CA 1
ATOM 2061 C C . LEU A 1 273 ? -17.391 -31.484 -21.578 1 86.62 273 LEU A C 1
ATOM 2063 O O . LEU A 1 273 ? -16.578 -31.703 -20.672 1 86.62 273 LEU A O 1
ATOM 2067 N N . SER A 1 274 ? -17.719 -32.406 -22.422 1 85.75 274 SER A N 1
ATOM 2068 C CA . SER A 1 274 ? -17.031 -33.688 -22.469 1 85.75 274 SER A CA 1
ATOM 2069 C C . SER A 1 274 ? -16 -33.719 -23.594 1 85.75 274 SER A C 1
ATOM 2071 O O . SER A 1 274 ? -16.312 -33.406 -24.734 1 85.75 274 SER A O 1
ATOM 2073 N N . VAL A 1 275 ? -14.82 -33.812 -23.203 1 80 275 VAL A N 1
ATOM 2074 C CA . VAL A 1 275 ? -13.734 -34 -24.156 1 80 275 VAL A CA 1
ATOM 2075 C C . VAL A 1 275 ? -13.164 -35.406 -24.031 1 80 275 VAL A C 1
ATOM 2077 O O . VAL A 1 275 ? -12.445 -35.719 -23.078 1 80 275 VAL A O 1
ATOM 2080 N N . GLY A 1 276 ? -13.531 -36.25 -25 1 79.06 276 GLY A N 1
ATOM 2081 C CA . GLY A 1 276 ? -13.156 -37.656 -24.891 1 79.06 276 GLY A CA 1
ATOM 2082 C C . GLY A 1 276 ? -13.812 -38.375 -23.719 1 79.06 276 GLY A C 1
ATOM 2083 O O . GLY A 1 276 ? -15.039 -38.344 -23.578 1 79.06 276 GLY A O 1
ATOM 2084 N N . SER A 1 277 ? -12.977 -38.906 -22.75 1 75.38 277 SER A N 1
ATOM 2085 C CA . SER A 1 277 ? -13.469 -39.656 -21.594 1 75.38 277 SER A CA 1
ATOM 2086 C C . SER A 1 277 ? -13.57 -38.781 -20.359 1 75.38 277 SER A C 1
ATOM 2088 O O . SER A 1 277 ? -14.086 -39.188 -19.328 1 75.38 277 SER A O 1
ATOM 2090 N N . VAL A 1 278 ? -13.109 -37.469 -20.562 1 74.75 278 VAL A N 1
ATOM 2091 C CA . VAL A 1 278 ? -13.086 -36.625 -19.391 1 74.75 278 VAL A CA 1
ATOM 2092 C C . VAL A 1 278 ? -14.188 -35.562 -19.484 1 74.75 278 VAL A C 1
ATOM 2094 O O . VAL A 1 278 ? -14.352 -34.938 -20.531 1 74.75 278 VAL A O 1
ATOM 2097 N N . THR A 1 279 ? -15.039 -35.562 -18.484 1 79.69 279 THR A N 1
ATOM 2098 C CA . THR A 1 279 ? -16.109 -34.562 -18.453 1 79.69 279 THR A CA 1
ATOM 2099 C C . THR A 1 279 ? -15.766 -33.438 -17.484 1 79.69 279 THR A C 1
ATOM 2101 O O . THR A 1 279 ? -15.438 -33.688 -16.312 1 79.69 279 THR A O 1
ATOM 2104 N N . PHE A 1 280 ? -15.742 -32.281 -18.047 1 80.12 280 PHE A N 1
ATOM 2105 C CA . PHE A 1 280 ? -15.555 -31.062 -17.234 1 80.12 280 PHE A CA 1
ATOM 2106 C C . PHE A 1 280 ? -16.891 -30.5 -16.781 1 80.12 280 PHE A C 1
ATOM 2108 O O . PHE A 1 280 ? -17.734 -30.156 -17.609 1 80.12 280 PHE A O 1
ATOM 2115 N N . ALA A 1 281 ? -17.031 -30.578 -15.508 1 82.06 281 ALA A N 1
ATOM 2116 C CA . ALA A 1 281 ? -18.328 -30.172 -14.984 1 82.06 281 ALA A CA 1
ATOM 2117 C C . ALA A 1 281 ? -18.172 -29.141 -13.859 1 82.06 281 ALA A C 1
ATOM 2119 O O . ALA A 1 281 ? -17.5 -28.141 -14.023 1 82.06 281 ALA A O 1
ATOM 2120 N N . ASN A 1 282 ? -18.75 -29.422 -12.633 1 79.81 282 ASN A N 1
ATOM 2121 C CA . ASN A 1 282 ? -18.922 -28.453 -11.555 1 79.81 282 ASN A CA 1
ATOM 2122 C C . ASN A 1 282 ? -17.578 -28.094 -10.914 1 79.81 282 ASN A C 1
ATOM 2124 O O . ASN A 1 282 ? -17.266 -26.922 -10.734 1 79.81 282 ASN A O 1
ATOM 2128 N N . LYS A 1 283 ? -16.703 -29.109 -10.75 1 81.69 283 LYS A N 1
ATOM 2129 C CA . LYS A 1 283 ? -15.438 -28.844 -10.086 1 81.69 283 LYS A CA 1
ATOM 2130 C C . LYS A 1 283 ? -14.516 -28 -10.969 1 81.69 283 LYS A C 1
ATOM 2132 O O . LYS A 1 283 ? -13.812 -27.125 -10.477 1 81.69 283 LYS A O 1
ATOM 2137 N N . SER A 1 284 ? -14.594 -28.344 -12.258 1 86.69 284 SER A N 1
ATOM 2138 C CA . SER A 1 284 ? -13.805 -27.578 -13.211 1 86.69 284 SER A CA 1
ATOM 2139 C C . SER A 1 284 ? -14.289 -26.125 -13.281 1 86.69 284 SER A C 1
ATOM 2141 O O . SER A 1 284 ? -13.484 -25.203 -13.352 1 86.69 284 SER A O 1
ATOM 2143 N N . PHE A 1 285 ? -15.586 -25.969 -13.242 1 90.06 285 PHE A N 1
ATOM 2144 C CA . PHE A 1 285 ? -16.141 -24.625 -13.32 1 90.06 285 PHE A CA 1
ATOM 2145 C C . PHE A 1 285 ? -15.703 -23.797 -12.117 1 90.06 285 PHE A C 1
ATOM 2147 O O . PHE A 1 285 ? -15.297 -22.641 -12.273 1 90.06 285 PHE A O 1
ATOM 2154 N N . VAL A 1 286 ? -15.766 -24.406 -10.922 1 89.19 286 VAL A N 1
ATOM 2155 C CA . VAL A 1 286 ? -15.367 -23.703 -9.703 1 89.19 286 VAL A CA 1
ATOM 2156 C C . VAL A 1 286 ? -13.898 -23.312 -9.805 1 89.19 286 VAL A C 1
ATOM 2158 O O . VAL A 1 286 ? -13.523 -22.188 -9.445 1 89.19 286 VAL A O 1
ATOM 2161 N N . THR A 1 287 ? -13.102 -24.203 -10.32 1 89.94 287 THR A N 1
ATOM 2162 C CA . THR A 1 287 ? -11.672 -23.938 -10.461 1 89.94 287 THR A CA 1
ATOM 2163 C C . THR A 1 287 ? -11.43 -22.75 -11.383 1 89.94 287 THR A C 1
ATOM 2165 O O . THR A 1 287 ? -10.664 -21.844 -11.047 1 89.94 287 THR A O 1
ATOM 2168 N N . PHE A 1 288 ? -12.117 -22.766 -12.516 1 94.44 288 PHE A N 1
ATOM 2169 C CA . PHE A 1 288 ? -11.922 -21.688 -13.477 1 94.44 288 PHE A CA 1
ATOM 2170 C C . PHE A 1 288 ? -12.461 -20.375 -12.922 1 94.44 288 PHE A C 1
ATOM 2172 O O . PHE A 1 288 ? -11.883 -19.312 -13.164 1 94.44 288 PHE A O 1
ATOM 2179 N N . ALA A 1 289 ? -13.555 -20.422 -12.203 1 94.12 289 ALA A N 1
ATOM 2180 C CA . ALA A 1 289 ? -14.102 -19.219 -11.578 1 94.12 289 ALA A CA 1
ATOM 2181 C C . ALA A 1 289 ? -13.125 -18.641 -10.555 1 94.12 289 ALA A C 1
ATOM 2183 O O . ALA A 1 289 ? -12.953 -17.422 -10.469 1 94.12 289 ALA A O 1
ATOM 2184 N N . MET A 1 290 ? -12.484 -19.484 -9.852 1 92.38 290 MET A N 1
ATOM 2185 C CA . MET A 1 290 ? -11.523 -19.047 -8.844 1 92.38 290 MET A CA 1
ATOM 2186 C C . MET A 1 290 ? -10.273 -18.469 -9.5 1 92.38 290 MET A C 1
ATOM 2188 O O . MET A 1 290 ? -9.68 -17.516 -8.977 1 92.38 290 MET A O 1
ATOM 2192 N N . LEU A 1 291 ? -9.906 -19.078 -10.609 1 94.69 291 LEU A N 1
ATOM 2193 C CA . LEU A 1 291 ? -8.773 -18.531 -11.352 1 94.69 291 LEU A CA 1
ATOM 2194 C C . LEU A 1 291 ? -9.078 -17.125 -11.852 1 94.69 291 LEU A C 1
ATOM 2196 O O . LEU A 1 291 ? -8.227 -16.234 -11.789 1 94.69 291 LEU A O 1
ATOM 2200 N N . LEU A 1 292 ? -10.266 -17.016 -12.328 1 95.38 292 LEU A N 1
ATOM 2201 C CA . LEU A 1 292 ? -10.695 -15.695 -12.789 1 95.38 292 LEU A CA 1
ATOM 2202 C C . LEU A 1 292 ? -10.664 -14.688 -11.648 1 95.38 292 LEU A C 1
ATOM 2204 O O . LEU A 1 292 ? -10.133 -13.586 -11.805 1 95.38 292 LEU A O 1
ATOM 2208 N N . MET A 1 293 ? -11.164 -15.07 -10.523 1 95.06 293 MET A N 1
ATOM 2209 C CA . MET A 1 293 ? -11.18 -14.219 -9.336 1 95.06 293 MET A CA 1
ATOM 2210 C C . MET A 1 293 ? -9.766 -13.867 -8.906 1 95.06 293 MET A C 1
ATOM 2212 O O . MET A 1 293 ? -9.461 -12.695 -8.641 1 95.06 293 MET A O 1
ATOM 2216 N N . LEU A 1 294 ? -8.945 -14.844 -8.859 1 94.44 294 LEU A N 1
ATOM 2217 C CA . LEU A 1 294 ? -7.559 -14.641 -8.438 1 94.44 294 LEU A CA 1
ATOM 2218 C C . LEU A 1 294 ? -6.828 -13.703 -9.391 1 94.44 294 LEU A C 1
ATOM 2220 O O . LEU A 1 294 ? -6.07 -12.836 -8.953 1 94.44 294 LEU A O 1
ATOM 2224 N N . GLY A 1 295 ? -7.035 -13.961 -10.656 1 95.44 295 GLY A N 1
ATOM 2225 C CA . GLY A 1 295 ? -6.422 -13.086 -11.641 1 95.44 295 GLY A CA 1
ATOM 2226 C C . GLY A 1 295 ? -6.816 -11.633 -11.461 1 95.44 295 GLY A C 1
ATOM 2227 O O . GLY A 1 295 ? -5.965 -10.742 -11.531 1 95.44 295 GLY A O 1
ATOM 2228 N N . MET A 1 296 ? -8.023 -11.383 -11.227 1 94 296 MET A N 1
ATOM 2229 C CA . MET A 1 296 ? -8.508 -10.023 -11.023 1 94 296 MET A CA 1
ATOM 2230 C C . MET A 1 296 ? -7.93 -9.422 -9.742 1 94 296 MET A C 1
ATOM 2232 O O . MET A 1 296 ? -7.625 -8.234 -9.695 1 94 296 MET A O 1
ATOM 2236 N N . GLN A 1 297 ? -7.836 -10.211 -8.789 1 94.19 297 GLN A N 1
ATOM 2237 C CA . GLN A 1 297 ? -7.27 -9.742 -7.531 1 94.19 297 GLN A CA 1
ATOM 2238 C C . GLN A 1 297 ? -5.797 -9.383 -7.688 1 94.19 297 GLN A C 1
ATOM 2240 O O . GLN A 1 297 ? -5.348 -8.352 -7.184 1 94.19 297 GLN A O 1
ATOM 2245 N N . VAL A 1 298 ? -5.105 -10.227 -8.367 1 93.25 298 VAL A N 1
ATOM 2246 C CA . VAL A 1 298 ? -3.691 -9.969 -8.617 1 93.25 298 VAL A CA 1
ATOM 2247 C C . VAL A 1 298 ? -3.537 -8.703 -9.445 1 93.25 298 VAL A C 1
ATOM 2249 O O . VAL A 1 298 ? -2.639 -7.895 -9.195 1 93.25 298 VAL A O 1
ATOM 2252 N N . MET A 1 299 ? -4.391 -8.539 -10.336 1 91.62 299 MET A N 1
ATOM 2253 C CA . MET A 1 299 ? -4.379 -7.32 -11.141 1 91.62 299 MET A CA 1
ATOM 2254 C C . MET A 1 299 ? -4.613 -6.09 -10.273 1 91.62 299 MET A C 1
ATOM 2256 O O . MET A 1 299 ? -3.945 -5.066 -10.445 1 91.62 299 MET A O 1
ATOM 2260 N N . GLY A 1 300 ? -5.531 -6.207 -9.438 1 90.94 300 GLY A N 1
ATOM 2261 C CA . GLY A 1 300 ? -5.777 -5.105 -8.516 1 90.94 300 GLY A CA 1
ATOM 2262 C C . GLY A 1 300 ? -4.566 -4.75 -7.676 1 90.94 300 GLY A C 1
ATOM 2263 O O . GLY A 1 300 ? -4.246 -3.57 -7.508 1 90.94 300 GLY A O 1
ATOM 2264 N N . LEU A 1 301 ? -3.938 -5.75 -7.152 1 90.44 301 LEU A N 1
ATOM 2265 C CA . LEU A 1 301 ? -2.723 -5.523 -6.379 1 90.44 301 LEU A CA 1
ATOM 2266 C C . LEU A 1 301 ? -1.647 -4.863 -7.238 1 90.44 301 LEU A C 1
ATOM 2268 O O . LEU A 1 301 ? -0.911 -3.998 -6.762 1 90.44 301 LEU A O 1
ATOM 2272 N N . GLY A 1 302 ? -1.617 -5.301 -8.469 1 87.44 302 GLY A N 1
ATOM 2273 C CA . GLY A 1 302 ? -0.669 -4.707 -9.398 1 87.44 302 GLY A CA 1
ATOM 2274 C C . GLY A 1 302 ? -0.91 -3.227 -9.633 1 87.44 302 GLY A C 1
ATOM 2275 O O . GLY A 1 302 ? 0.039 -2.443 -9.711 1 87.44 302 GLY A O 1
ATOM 2276 N N . VAL A 1 303 ? -2.094 -2.863 -9.727 1 85.88 303 VAL A N 1
ATOM 2277 C CA . VAL A 1 303 ? -2.461 -1.465 -9.93 1 85.88 303 VAL A CA 1
ATOM 2278 C C . VAL A 1 303 ? -2.01 -0.638 -8.727 1 85.88 303 VAL A C 1
ATOM 2280 O O . VAL A 1 303 ? -1.457 0.453 -8.883 1 85.88 303 VAL A O 1
ATOM 2283 N N . VAL A 1 304 ? -2.178 -1.18 -7.605 1 84.69 304 VAL A N 1
ATOM 2284 C CA . VAL A 1 304 ? -1.774 -0.481 -6.391 1 84.69 304 VAL A CA 1
ATOM 2285 C C . VAL A 1 304 ? -0.252 -0.377 -6.336 1 84.69 304 VAL A C 1
ATOM 2287 O O . VAL A 1 304 ? 0.293 0.686 -6.031 1 84.69 304 VAL A O 1
ATOM 2290 N N . ALA A 1 305 ? 0.359 -1.421 -6.645 1 83.31 305 ALA A N 1
ATOM 2291 C CA . ALA A 1 305 ? 1.82 -1.434 -6.637 1 83.31 305 ALA A CA 1
ATOM 2292 C C . ALA A 1 305 ? 2.383 -0.417 -7.625 1 83.31 305 ALA A C 1
ATOM 2294 O O . ALA A 1 305 ? 3.332 0.304 -7.309 1 83.31 305 ALA A O 1
ATOM 2295 N N . ALA A 1 306 ? 1.79 -0.413 -8.75 1 80.44 306 ALA A N 1
ATOM 2296 C CA . ALA A 1 306 ? 2.23 0.532 -9.773 1 80.44 306 ALA A CA 1
ATOM 2297 C C . ALA A 1 306 ? 1.972 1.972 -9.336 1 80.44 306 ALA A C 1
ATOM 2299 O O . ALA A 1 306 ? 2.768 2.867 -9.625 1 80.44 306 ALA A O 1
ATOM 2300 N N . GLY A 1 307 ? 0.89 2.172 -8.734 1 77.31 307 GLY A N 1
ATOM 2301 C CA . GLY A 1 307 ? 0.59 3.5 -8.227 1 77.31 307 GLY A CA 1
ATOM 2302 C C . GLY A 1 307 ? 1.581 3.979 -7.18 1 77.31 307 GLY A C 1
ATOM 2303 O O . GLY A 1 307 ? 1.95 5.156 -7.16 1 77.31 307 GLY A O 1
ATOM 2304 N N . LEU A 1 308 ? 1.991 3.098 -6.438 1 74.81 308 LEU A N 1
ATOM 2305 C CA . LEU A 1 308 ? 2.951 3.426 -5.391 1 74.81 308 LEU A CA 1
ATOM 2306 C C . LEU A 1 308 ? 4.34 3.654 -5.977 1 74.81 308 LEU A C 1
ATOM 2308 O O . LEU A 1 308 ? 5.078 4.527 -5.512 1 74.81 308 LEU A O 1
ATOM 2312 N N . ALA A 1 309 ? 4.633 2.834 -6.988 1 69.31 309 ALA A N 1
ATOM 2313 C CA . ALA A 1 309 ? 5.953 2.904 -7.605 1 69.31 309 ALA A CA 1
ATOM 2314 C C . ALA A 1 309 ? 6.039 4.07 -8.586 1 69.31 309 ALA A C 1
ATOM 2316 O O . ALA A 1 309 ? 7.125 4.602 -8.836 1 69.31 309 ALA A O 1
ATOM 2317 N N . GLY A 1 310 ? 4.902 4.23 -9.359 1 63.09 310 GLY A N 1
ATOM 2318 C CA . GLY A 1 310 ? 4.848 5.055 -10.555 1 63.09 310 GLY A CA 1
ATOM 2319 C C . GLY A 1 310 ? 5.438 6.438 -10.352 1 63.09 310 GLY A C 1
ATOM 2320 O O . GLY A 1 310 ? 6.02 7.012 -11.281 1 63.09 310 GLY A O 1
ATOM 2321 N N . THR A 1 311 ? 5.363 6.965 -9.102 1 58.81 311 THR A N 1
ATOM 2322 C CA . THR A 1 311 ? 5.973 8.289 -9.008 1 58.81 311 THR A CA 1
ATOM 2323 C C . THR A 1 311 ? 7.496 8.188 -9.078 1 58.81 311 THR A C 1
ATOM 2325 O O . THR A 1 311 ? 8.172 9.156 -9.422 1 58.81 311 THR A O 1
ATOM 2328 N N . HIS A 1 312 ? 7.961 6.953 -9.008 1 59.59 312 HIS A N 1
ATOM 2329 C CA . HIS A 1 312 ? 9.406 6.828 -8.867 1 59.59 312 HIS A CA 1
ATOM 2330 C C . HIS A 1 312 ? 10 6.004 -10.008 1 59.59 312 HIS A C 1
ATOM 2332 O O . HIS A 1 312 ? 11.227 5.945 -10.164 1 59.59 312 HIS A O 1
ATOM 2338 N N . LEU A 1 313 ? 9.117 5.352 -10.695 1 62.25 313 LEU A N 1
ATOM 2339 C CA . LEU A 1 313 ? 9.641 4.461 -11.719 1 62.25 313 LEU A CA 1
ATOM 2340 C C . LEU A 1 313 ? 9.266 4.953 -13.117 1 62.25 313 LEU A C 1
ATOM 2342 O O . LEU A 1 313 ? 8.102 5.258 -13.375 1 62.25 313 LEU A O 1
ATOM 2346 N N . PRO A 1 314 ? 10.344 5.184 -13.828 1 59.44 314 PRO A N 1
ATOM 2347 C CA . PRO A 1 314 ? 10.078 5.531 -15.219 1 59.44 314 PRO A CA 1
ATOM 2348 C C . PRO A 1 314 ? 9.594 4.344 -16.047 1 59.44 314 PRO A C 1
ATOM 2350 O O . PRO A 1 314 ? 9.82 3.191 -15.664 1 59.44 314 PRO A O 1
ATOM 2353 N N . GLY A 1 315 ? 8.398 4.426 -16.859 1 60.44 315 GLY A N 1
ATOM 2354 C CA . GLY A 1 315 ? 8.008 3.369 -17.781 1 60.44 315 GLY A CA 1
ATOM 2355 C C . GLY A 1 315 ? 6.547 3.434 -18.188 1 60.44 315 GLY A C 1
ATOM 2356 O O . GLY A 1 315 ? 5.695 3.818 -17.391 1 60.44 315 GLY A O 1
ATOM 2357 N N . ARG A 1 316 ? 6.449 3.102 -19.312 1 59.31 316 ARG A N 1
ATOM 2358 C CA . ARG A 1 316 ? 5.121 3.217 -19.906 1 59.31 316 ARG A CA 1
ATOM 2359 C C . ARG A 1 316 ? 4.133 2.281 -19.219 1 59.31 316 ARG A C 1
ATOM 2361 O O . ARG A 1 316 ? 2.99 2.664 -18.953 1 59.31 316 ARG A O 1
ATOM 2368 N N . GLY A 1 317 ? 4.594 1.052 -18.969 1 63 317 GLY A N 1
ATOM 2369 C CA . GLY A 1 317 ? 3.68 0.095 -18.375 1 63 317 GLY A CA 1
ATOM 2370 C C . GLY A 1 317 ? 3.258 0.481 -16.969 1 63 317 GLY A C 1
ATOM 2371 O O . GLY A 1 317 ? 2.074 0.409 -16.625 1 63 317 GLY A O 1
ATOM 2372 N N . VAL A 1 318 ? 4.16 0.968 -16.281 1 66.12 318 VAL A N 1
ATOM 2373 C CA . VAL A 1 318 ? 3.896 1.386 -14.898 1 66.12 318 VAL A CA 1
ATOM 2374 C C . VAL A 1 318 ? 2.996 2.617 -14.898 1 66.12 318 VAL A C 1
ATOM 2376 O O . VAL A 1 318 ? 2.088 2.729 -14.07 1 66.12 318 VAL A O 1
ATOM 2379 N N . SER A 1 319 ? 3.195 3.34 -15.891 1 69.5 319 SER A N 1
ATOM 2380 C CA . SER A 1 319 ? 2.412 4.57 -15.953 1 69.5 319 SER A CA 1
ATOM 2381 C C . SER A 1 319 ? 0.945 4.277 -16.25 1 69.5 319 SER A C 1
ATOM 2383 O O . SER A 1 319 ? 0.054 4.918 -15.688 1 69.5 319 SER A O 1
ATOM 2385 N N . LEU A 1 320 ? 0.81 3.275 -17.062 1 71.25 320 LEU A N 1
ATOM 2386 C CA . LEU A 1 320 ? -0.561 2.902 -17.391 1 71.25 320 LEU A CA 1
ATOM 2387 C C . LEU A 1 320 ? -1.291 2.367 -16.172 1 71.25 320 LEU A C 1
ATOM 2389 O O . LEU A 1 320 ? -2.428 2.76 -15.898 1 71.25 320 LEU A O 1
ATOM 2393 N N . LEU A 1 321 ? -0.621 1.527 -15.477 1 73.75 321 LEU A N 1
ATOM 2394 C CA . LEU A 1 321 ? -1.225 0.943 -14.281 1 73.75 321 LEU A CA 1
ATOM 2395 C C . LEU A 1 321 ? -1.418 1.999 -13.195 1 73.75 321 LEU A C 1
ATOM 2397 O O . LEU A 1 321 ? -2.434 1.999 -12.5 1 73.75 321 LEU A O 1
ATOM 2401 N N . ALA A 1 322 ? -0.481 2.859 -13.203 1 74.5 322 ALA A N 1
ATOM 2402 C CA . ALA A 1 322 ? -0.52 3.9 -12.18 1 74.5 322 ALA A CA 1
ATOM 2403 C C . ALA A 1 322 ? -1.697 4.844 -12.406 1 74.5 322 ALA A C 1
ATOM 2405 O O . ALA A 1 322 ? -2.273 5.367 -11.445 1 74.5 322 ALA A O 1
ATOM 2406 N N . ARG A 1 323 ? -2.059 4.969 -13.617 1 73.06 323 ARG A N 1
ATOM 2407 C CA . ARG A 1 323 ? -3.182 5.844 -13.938 1 73.06 323 ARG A CA 1
ATOM 2408 C C . ARG A 1 323 ? -4.5 5.246 -13.453 1 73.06 323 ARG A C 1
ATOM 2410 O O . ARG A 1 323 ? -5.457 5.977 -13.188 1 73.06 323 ARG A O 1
ATOM 2417 N N . LEU A 1 324 ? -4.402 3.98 -13.336 1 73.81 324 LEU A N 1
ATOM 2418 C CA . LEU A 1 324 ? -5.605 3.281 -12.898 1 73.81 324 LEU A CA 1
ATOM 2419 C C . LEU A 1 324 ? -5.707 3.271 -11.375 1 73.81 324 LEU A C 1
ATOM 2421 O O . LEU A 1 324 ? -6.777 3.018 -10.828 1 73.81 324 LEU A O 1
ATOM 2425 N N . ALA A 1 325 ? -4.594 3.572 -10.844 1 73.56 325 ALA A N 1
ATOM 2426 C CA . ALA A 1 325 ? -4.52 3.488 -9.383 1 73.56 325 ALA A CA 1
ATOM 2427 C C . ALA A 1 325 ? -5.172 4.707 -8.734 1 73.56 325 ALA A C 1
ATOM 2429 O O . ALA A 1 325 ? -4.48 5.641 -8.32 1 73.56 325 ALA A O 1
ATOM 2430 N N . SER A 1 326 ? -6.449 4.879 -8.805 1 78.25 326 SER A N 1
ATOM 2431 C CA . SER A 1 326 ? -7.219 5.918 -8.133 1 78.25 326 SER A CA 1
ATOM 2432 C C . SER A 1 326 ? -8.297 5.312 -7.238 1 78.25 326 SER A C 1
ATOM 2434 O O . SER A 1 326 ? -8.93 4.32 -7.605 1 78.25 326 SER A O 1
ATOM 2436 N N . ARG A 1 327 ? -8.352 5.879 -6.125 1 75.19 327 ARG A N 1
ATOM 2437 C CA . ARG A 1 327 ? -9.352 5.422 -5.164 1 75.19 327 ARG A CA 1
ATOM 2438 C C . ARG A 1 327 ? -10.742 5.434 -5.777 1 75.19 327 ARG A C 1
ATOM 2440 O O . ARG A 1 327 ? -11.508 4.48 -5.617 1 75.19 327 ARG A O 1
ATOM 2447 N N . ASP A 1 328 ? -10.984 6.43 -6.5 1 76.88 328 ASP A N 1
ATOM 2448 C CA . ASP A 1 328 ? -12.32 6.578 -7.07 1 76.88 328 ASP A CA 1
ATOM 2449 C C . ASP A 1 328 ? -12.562 5.543 -8.164 1 76.88 328 ASP A C 1
ATOM 2451 O O . ASP A 1 328 ? -13.664 5.004 -8.281 1 76.88 328 ASP A O 1
ATOM 2455 N N . ARG A 1 329 ? -11.57 5.211 -8.938 1 82.69 329 ARG A N 1
ATOM 2456 C CA . ARG A 1 329 ? -11.719 4.211 -9.984 1 82.69 329 ARG A CA 1
ATOM 2457 C C . ARG A 1 329 ? -11.914 2.816 -9.398 1 82.69 329 ARG A C 1
ATOM 2459 O O . ARG A 1 329 ? -12.75 2.047 -9.875 1 82.69 329 ARG A O 1
ATOM 2466 N N . LEU A 1 330 ? -11.18 2.561 -8.383 1 83.75 330 LEU A N 1
ATOM 2467 C CA . LEU A 1 330 ? -11.32 1.257 -7.742 1 83.75 330 LEU A CA 1
ATOM 2468 C C . LEU A 1 330 ? -12.672 1.136 -7.047 1 83.75 330 LEU A C 1
ATOM 2470 O O . LEU A 1 330 ? -13.266 0.054 -7.012 1 83.75 330 LEU A O 1
ATOM 2474 N N . ALA A 1 331 ? -13.172 2.217 -6.527 1 82.88 331 ALA A N 1
ATOM 2475 C CA . ALA A 1 331 ? -14.508 2.221 -5.941 1 82.88 331 ALA A CA 1
ATOM 2476 C C . ALA A 1 331 ? -15.578 1.986 -7.004 1 82.88 331 ALA A C 1
ATOM 2478 O O . ALA A 1 331 ? -16.578 1.301 -6.754 1 82.88 331 ALA A O 1
ATOM 2479 N N . PHE A 1 332 ? -15.289 2.52 -8.086 1 87.38 332 PHE A N 1
ATOM 2480 C CA . PHE A 1 332 ? -16.203 2.301 -9.203 1 87.38 332 PHE A CA 1
ATOM 2481 C C . PHE A 1 332 ? -16.203 0.839 -9.633 1 87.38 332 PHE A C 1
ATOM 2483 O O . PHE A 1 332 ? -17.25 0.271 -9.93 1 87.38 332 PHE A O 1
ATOM 2490 N N . VAL A 1 333 ? -15.055 0.276 -9.688 1 89.56 333 VAL A N 1
ATOM 2491 C CA . VAL A 1 333 ? -14.945 -1.141 -10.023 1 89.56 333 VAL A CA 1
ATOM 2492 C C . VAL A 1 333 ? -15.695 -1.976 -8.992 1 89.56 333 VAL A C 1
ATOM 2494 O O . VAL A 1 333 ? -16.406 -2.924 -9.344 1 89.56 333 VAL A O 1
ATOM 2497 N N . ALA A 1 334 ? -15.586 -1.584 -7.754 1 91.31 334 ALA A N 1
ATOM 2498 C CA . ALA A 1 334 ? -16.312 -2.275 -6.688 1 91.31 334 ALA A CA 1
ATOM 2499 C C . ALA A 1 334 ? -17.812 -2.184 -6.891 1 91.31 334 ALA A C 1
ATOM 2501 O O . ALA A 1 334 ? -18.531 -3.176 -6.738 1 91.31 334 ALA A O 1
ATOM 2502 N N . LEU A 1 335 ? -18.219 -1.004 -7.277 1 91.5 335 LEU A N 1
ATOM 2503 C CA . LEU A 1 335 ? -19.641 -0.795 -7.516 1 91.5 335 LEU A CA 1
ATOM 2504 C C . LEU A 1 335 ? -20.125 -1.615 -8.711 1 91.5 335 LEU A C 1
ATOM 2506 O O . LEU A 1 335 ? -21.219 -2.189 -8.68 1 91.5 335 LEU A O 1
ATOM 2510 N N . ALA A 1 336 ? -19.312 -1.671 -9.719 1 94.56 336 ALA A N 1
ATOM 2511 C CA . ALA A 1 336 ? -19.641 -2.465 -10.898 1 94.56 336 ALA A CA 1
ATOM 2512 C C . ALA A 1 336 ? -19.812 -3.938 -10.539 1 94.56 336 ALA A C 1
ATOM 2514 O O . ALA A 1 336 ? -20.781 -4.582 -10.969 1 94.56 336 ALA A O 1
ATOM 2515 N N . PHE A 1 337 ? -18.953 -4.438 -9.711 1 95.12 337 PHE A N 1
ATOM 2516 C CA . PHE A 1 337 ? -19.031 -5.832 -9.305 1 95.12 337 PHE A CA 1
ATOM 2517 C C . PHE A 1 337 ? -20.219 -6.055 -8.375 1 95.12 337 PHE A C 1
ATOM 2519 O O . PHE A 1 337 ? -20.844 -7.121 -8.391 1 95.12 337 PHE A O 1
ATOM 2526 N N . LEU A 1 338 ? -20.516 -5.047 -7.641 1 94.44 338 LEU A N 1
ATOM 2527 C CA . LEU A 1 338 ? -21.672 -5.148 -6.766 1 94.44 338 LEU A CA 1
ATOM 2528 C C . LEU A 1 338 ? -22.953 -5.246 -7.578 1 94.44 338 LEU A C 1
ATOM 2530 O O . LEU A 1 338 ? -23.859 -6.027 -7.246 1 94.44 338 LEU A O 1
ATOM 2534 N N . VAL A 1 339 ? -22.984 -4.484 -8.609 1 95.62 339 VAL A N 1
ATOM 2535 C CA . VAL A 1 339 ? -24.141 -4.516 -9.5 1 95.62 339 VAL A CA 1
ATOM 2536 C C . VAL A 1 339 ? -24.234 -5.879 -10.18 1 95.62 339 VAL A C 1
ATOM 2538 O O . VAL A 1 339 ? -25.297 -6.48 -10.242 1 95.62 339 VAL A O 1
ATOM 2541 N N . LEU A 1 340 ? -23.109 -6.395 -10.648 1 95.06 340 LEU A N 1
ATOM 2542 C CA . LEU A 1 340 ? -23.078 -7.711 -11.273 1 95.06 340 LEU A CA 1
ATOM 2543 C C . LEU A 1 340 ? -23.531 -8.789 -10.297 1 95.06 340 LEU A C 1
ATOM 2545 O O . LEU A 1 340 ? -24.234 -9.727 -10.672 1 95.06 340 LEU A O 1
ATOM 2549 N N . PHE A 1 341 ? -23.156 -8.641 -9.094 1 94.88 341 PHE A N 1
ATOM 2550 C CA . PHE A 1 341 ? -23.562 -9.562 -8.039 1 94.88 341 PHE A CA 1
ATOM 2551 C C . PHE A 1 341 ? -25.078 -9.508 -7.836 1 94.88 341 PHE A C 1
ATOM 2553 O O . PHE A 1 341 ? -25.75 -10.547 -7.824 1 94.88 341 PHE A O 1
ATOM 2560 N N . GLY A 1 342 ? -25.531 -8.305 -7.723 1 94.12 342 GLY A N 1
ATOM 2561 C CA . GLY A 1 342 ? -26.969 -8.125 -7.504 1 94.12 342 GLY A CA 1
ATOM 2562 C C . GLY A 1 342 ? -27.812 -8.68 -8.633 1 94.12 342 GLY A C 1
ATOM 2563 O O . GLY A 1 342 ? -28.797 -9.383 -8.398 1 94.12 342 GLY A O 1
ATOM 2564 N N . VAL A 1 343 ? -27.391 -8.43 -9.812 1 94.94 343 VAL A N 1
ATOM 2565 C CA . VAL A 1 343 ? -28.141 -8.852 -10.992 1 94.94 343 VAL A CA 1
ATOM 2566 C C . VAL A 1 343 ? -28.078 -10.367 -11.125 1 94.94 343 VAL A C 1
ATOM 2568 O O . VAL A 1 343 ? -29.109 -11.023 -11.352 1 94.94 343 VAL A O 1
ATOM 2571 N N . SER A 1 344 ? -26.906 -10.93 -10.992 1 93.62 344 SER A N 1
ATOM 2572 C CA . SER A 1 344 ? -26.734 -12.367 -11.133 1 93.62 344 SER A CA 1
ATOM 2573 C C . SER A 1 344 ? -27.438 -13.125 -10.016 1 93.62 344 SER A C 1
ATOM 2575 O O . SER A 1 344 ? -28.141 -14.102 -10.273 1 93.62 344 SER A O 1
ATOM 2577 N N . TYR A 1 345 ? -27.234 -12.68 -8.867 1 89.94 345 TYR A N 1
ATOM 2578 C CA . TYR A 1 345 ? -27.859 -13.328 -7.727 1 89.94 345 TYR A CA 1
ATOM 2579 C C . TYR A 1 345 ? -29.375 -13.172 -7.789 1 89.94 345 TYR A C 1
ATOM 2581 O O . TYR A 1 345 ? -30.125 -14.094 -7.453 1 89.94 345 TYR A O 1
ATOM 2589 N N . GLY A 1 346 ? -29.844 -12.031 -8.172 1 91.19 346 GLY A N 1
ATOM 2590 C CA . GLY A 1 346 ? -31.266 -11.812 -8.359 1 91.19 346 GLY A CA 1
ATOM 2591 C C . GLY A 1 346 ? -31.875 -12.75 -9.391 1 91.19 346 GLY A C 1
ATOM 2592 O O . GLY A 1 346 ? -32.969 -13.297 -9.172 1 91.19 346 GLY A O 1
ATOM 2593 N N . TYR A 1 347 ? -31.172 -12.891 -10.461 1 91.31 347 TYR A N 1
ATOM 2594 C CA . TYR A 1 347 ? -31.641 -13.805 -11.5 1 91.31 347 TYR A CA 1
ATOM 2595 C C . TYR A 1 347 ? -31.719 -15.234 -10.969 1 91.31 347 TYR A C 1
ATOM 2597 O O . TYR A 1 347 ? -32.719 -15.922 -11.188 1 91.31 347 TYR A O 1
ATOM 2605 N N . CYS A 1 348 ? -30.688 -15.688 -10.297 1 88 348 CYS A N 1
ATOM 2606 C CA . CYS A 1 348 ? -30.656 -17.047 -9.766 1 88 348 CYS A CA 1
ATOM 2607 C C . CYS A 1 348 ? -31.781 -17.25 -8.742 1 88 348 CYS A C 1
ATOM 2609 O O . CYS A 1 348 ? -32.406 -18.312 -8.711 1 88 348 CYS A O 1
ATOM 2611 N N . PHE A 1 349 ? -31.984 -16.234 -7.996 1 85.62 349 PHE A N 1
ATOM 2612 C CA . PHE A 1 349 ? -33.031 -16.312 -6.988 1 85.62 349 PHE A CA 1
ATOM 2613 C C . PHE A 1 349 ? -34.406 -16.391 -7.645 1 85.62 349 PHE A C 1
ATOM 2615 O O . PHE A 1 349 ? -35.25 -17.172 -7.215 1 85.62 349 PHE A O 1
ATOM 2622 N N . SER A 1 350 ? -34.594 -15.625 -8.617 1 87.88 350 SER A N 1
ATOM 2623 C CA . SER A 1 350 ? -35.875 -15.648 -9.344 1 87.88 350 SER A CA 1
ATOM 2624 C C . SER A 1 350 ? -36.094 -17 -10.016 1 87.88 350 SER A C 1
ATOM 2626 O O . SER A 1 350 ? -37.188 -17.531 -9.992 1 87.88 350 SER A O 1
ATOM 2628 N N . ALA A 1 351 ? -35.062 -17.531 -10.586 1 86.31 351 ALA A N 1
ATOM 2629 C CA . ALA A 1 351 ? -35.156 -18.844 -11.227 1 86.31 351 ALA A CA 1
ATOM 2630 C C . ALA A 1 351 ? -35.438 -19.938 -10.203 1 86.31 351 ALA A C 1
ATOM 2632 O O . ALA A 1 351 ? -36.219 -20.844 -10.469 1 86.31 351 ALA A O 1
ATOM 2633 N N . TRP A 1 352 ? -34.875 -19.812 -9.094 1 81.56 352 TRP A N 1
ATOM 2634 C CA . TRP A 1 352 ? -35.094 -20.766 -8.023 1 81.56 352 TRP A CA 1
ATOM 2635 C C . TRP A 1 352 ? -36.531 -20.672 -7.488 1 81.56 352 TRP A C 1
ATOM 2637 O O . TRP A 1 352 ? -37.156 -21.703 -7.258 1 81.56 352 TRP A O 1
ATOM 2647 N N . SER A 1 353 ? -36.938 -19.484 -7.336 1 81.81 353 SER A N 1
ATOM 2648 C CA . SER A 1 353 ? -38.281 -19.266 -6.879 1 81.81 353 SER A CA 1
ATOM 2649 C C . SER A 1 353 ? -39.312 -19.812 -7.883 1 81.81 353 SER A C 1
ATOM 2651 O O . SER A 1 353 ? -40.312 -20.391 -7.492 1 81.81 353 SER A O 1
ATOM 2653 N N . GLY A 1 354 ? -39.031 -19.594 -9.055 1 80.94 354 GLY A N 1
ATOM 2654 C CA . GLY A 1 354 ? -39.906 -20.094 -10.102 1 80.94 354 GLY A CA 1
ATOM 2655 C C . GLY A 1 354 ? -39.969 -21.609 -10.141 1 80.94 354 GLY A C 1
ATOM 2656 O O . GLY A 1 354 ? -41 -22.156 -10.57 1 80.94 354 GLY A O 1
ATOM 2657 N N . ALA A 1 355 ? -38.875 -22.219 -9.664 1 78.88 355 ALA A N 1
ATOM 2658 C CA . ALA A 1 355 ? -38.812 -23.688 -9.664 1 78.88 355 ALA A CA 1
ATOM 2659 C C . ALA A 1 355 ? -39.344 -24.25 -8.352 1 78.88 355 ALA A C 1
ATOM 2661 O O . ALA A 1 355 ? -39.219 -25.453 -8.086 1 78.88 355 ALA A O 1
ATOM 2662 N N . GLY A 1 356 ? -39.938 -23.438 -7.438 1 75.06 356 GLY A N 1
ATOM 2663 C CA . GLY A 1 356 ? -40.562 -23.891 -6.195 1 75.06 356 GLY A CA 1
ATOM 2664 C C . GLY A 1 356 ? -39.562 -24.203 -5.105 1 75.06 356 GLY A C 1
ATOM 2665 O O . GLY A 1 356 ? -39.781 -25.078 -4.27 1 75.06 356 GLY A O 1
ATOM 2666 N N . TYR A 1 357 ? -38.312 -23.609 -5.25 1 68.94 357 TYR A N 1
ATOM 2667 C CA . TYR A 1 357 ? -37.25 -23.688 -4.242 1 68.94 357 TYR A CA 1
ATOM 2668 C C . TYR A 1 357 ? -36.75 -25.109 -4.109 1 68.94 357 TYR A C 1
ATOM 2670 O O . TYR A 1 357 ? -36.25 -25.516 -3.053 1 68.94 357 TYR A O 1
ATOM 2678 N N . GLY A 1 358 ? -37.062 -25.875 -5.188 1 65.06 358 GLY A N 1
ATOM 2679 C CA . GLY A 1 358 ? -36.562 -27.234 -5.215 1 65.06 358 GLY A CA 1
ATOM 2680 C C . GLY A 1 358 ? -35.219 -27.359 -5.941 1 65.06 358 GLY A C 1
ATOM 2681 O O . GLY A 1 358 ? -34.531 -26.359 -6.141 1 65.06 358 GLY A O 1
ATOM 2682 N N . ASP A 1 359 ? -34.625 -28.594 -6.188 1 64.31 359 ASP A N 1
ATOM 2683 C CA . ASP A 1 359 ? -33.375 -28.844 -6.898 1 64.31 359 ASP A CA 1
ATOM 2684 C C . ASP A 1 359 ? -33.469 -28.328 -8.336 1 64.31 359 ASP A C 1
ATOM 2686 O O . ASP A 1 359 ? -34.375 -28.656 -9.07 1 64.31 359 ASP A O 1
ATOM 2690 N N . MET A 1 360 ? -32.875 -27.203 -8.578 1 64.06 360 MET A N 1
ATOM 2691 C CA . MET A 1 360 ? -32.844 -26.656 -9.93 1 64.06 360 MET A CA 1
ATOM 2692 C C . MET A 1 360 ? -31.953 -27.484 -10.844 1 64.06 360 MET A C 1
ATOM 2694 O O . MET A 1 360 ? -30.812 -27.812 -10.484 1 64.06 360 MET A O 1
ATOM 2698 N N . ALA A 1 361 ? -32.531 -28.062 -11.898 1 65.06 361 ALA A N 1
ATOM 2699 C CA . ALA A 1 361 ? -31.828 -28.938 -12.836 1 65.06 361 ALA A CA 1
ATOM 2700 C C . ALA A 1 361 ? -31.109 -28.125 -13.914 1 65.06 361 ALA A C 1
ATOM 2702 O O . ALA A 1 361 ? -30.75 -28.656 -14.961 1 65.06 361 ALA A O 1
ATOM 2703 N N . SER A 1 362 ? -30.875 -26.812 -13.711 1 83.06 362 SER A N 1
ATOM 2704 C CA . SER A 1 362 ? -30.219 -26.047 -14.766 1 83.06 362 SER A CA 1
ATOM 2705 C C . SER A 1 362 ? -28.766 -25.781 -14.43 1 83.06 362 SER A C 1
ATOM 2707 O O . SER A 1 362 ? -28.453 -25.047 -13.492 1 83.06 362 SER A O 1
ATOM 2709 N N . PRO A 1 363 ? -27.906 -26.344 -15.242 1 84.75 363 PRO A N 1
ATOM 2710 C CA . PRO A 1 363 ? -26.469 -26.125 -15.031 1 84.75 363 PRO A CA 1
ATOM 2711 C C . PRO A 1 363 ? -26.078 -24.656 -15.141 1 84.75 363 PRO A C 1
ATOM 2713 O O . PRO A 1 363 ? -25.172 -24.203 -14.445 1 84.75 363 PRO A O 1
ATOM 2716 N N . PHE A 1 364 ? -26.844 -23.969 -15.953 1 88 364 PHE A N 1
ATOM 2717 C CA . PHE A 1 364 ? -26.547 -22.547 -16.125 1 88 364 PHE A CA 1
ATOM 2718 C C . PHE A 1 364 ? -26.797 -21.781 -14.844 1 88 364 PHE A C 1
ATOM 2720 O O . PHE A 1 364 ? -25.953 -20.969 -14.422 1 88 364 PHE A O 1
ATOM 2727 N N . VAL A 1 365 ? -27.906 -22.016 -14.211 1 87.31 365 VAL A N 1
ATOM 2728 C CA . VAL A 1 365 ? -28.25 -21.312 -12.984 1 87.31 365 VAL A CA 1
ATOM 2729 C C . VAL A 1 365 ? -27.266 -21.672 -11.875 1 87.31 365 VAL A C 1
ATOM 2731 O O . VAL A 1 365 ? -26.875 -20.812 -11.078 1 87.31 365 VAL A O 1
ATOM 2734 N N . ASP A 1 366 ? -26.828 -22.875 -11.906 1 86.31 366 ASP A N 1
ATOM 2735 C CA . ASP A 1 366 ? -25.859 -23.328 -10.914 1 86.31 366 ASP A CA 1
ATOM 2736 C C . ASP A 1 366 ? -24.516 -22.609 -11.078 1 86.31 366 ASP A C 1
ATOM 2738 O O . ASP A 1 366 ? -23.953 -22.094 -10.109 1 86.31 366 ASP A O 1
ATOM 2742 N N . ASN A 1 367 ? -24.109 -22.609 -12.312 1 90.06 367 ASN A N 1
ATOM 2743 C CA . ASN A 1 367 ? -22.828 -21.969 -12.602 1 90.06 367 ASN A CA 1
ATOM 2744 C C . ASN A 1 367 ? -22.891 -20.453 -12.406 1 90.06 367 ASN A C 1
ATOM 2746 O O . ASN A 1 367 ? -21.938 -19.844 -11.914 1 90.06 367 ASN A O 1
ATOM 2750 N N . LEU A 1 368 ? -24.016 -19.922 -12.742 1 90.88 368 LEU A N 1
ATOM 2751 C CA . LEU A 1 368 ? -24.203 -18.484 -12.57 1 90.88 368 LEU A CA 1
ATOM 2752 C C . LEU A 1 368 ? -24.188 -18.109 -11.086 1 90.88 368 LEU A C 1
ATOM 2754 O O . LEU A 1 368 ? -23.703 -17.031 -10.719 1 90.88 368 LEU A O 1
ATOM 2758 N N . SER A 1 369 ? -24.719 -18.953 -10.258 1 89.88 369 SER A N 1
ATOM 2759 C CA . SER A 1 369 ? -24.703 -18.688 -8.82 1 89.88 369 SER A CA 1
ATOM 2760 C C . SER A 1 369 ? -23.281 -18.641 -8.273 1 89.88 369 SER A C 1
ATOM 2762 O O . SER A 1 369 ? -22.984 -17.828 -7.395 1 89.88 369 SER A O 1
ATOM 2764 N N . ILE A 1 370 ? -22.438 -19.469 -8.82 1 90.19 370 ILE A N 1
ATOM 2765 C CA . ILE A 1 370 ? -21.031 -19.453 -8.422 1 90.19 370 ILE A CA 1
ATOM 2766 C C . ILE A 1 370 ? -20.391 -18.156 -8.875 1 90.19 370 ILE A C 1
ATOM 2768 O O . ILE A 1 370 ? -19.641 -17.531 -8.109 1 90.19 370 ILE A O 1
ATOM 2772 N N . LEU A 1 371 ? -20.703 -17.766 -10.086 1 93.19 371 LEU A N 1
ATOM 2773 C CA . LEU A 1 371 ? -20.156 -16.516 -10.602 1 93.19 371 LEU A CA 1
ATOM 2774 C C . LEU A 1 371 ? -20.656 -15.328 -9.781 1 93.19 371 LEU A C 1
ATOM 2776 O O . LEU A 1 371 ? -19.906 -14.367 -9.57 1 93.19 371 LEU A O 1
ATOM 2780 N N . ALA A 1 372 ? -21.875 -15.422 -9.359 1 93.62 372 ALA A N 1
ATOM 2781 C CA . ALA A 1 372 ? -22.422 -14.359 -8.531 1 93.62 372 ALA A CA 1
ATOM 2782 C C . ALA A 1 372 ? -21.625 -14.188 -7.242 1 93.62 372 ALA A C 1
ATOM 2784 O O . ALA A 1 372 ? -21.344 -13.062 -6.824 1 93.62 372 ALA A O 1
ATOM 2785 N N . ILE A 1 373 ? -21.25 -15.266 -6.672 1 90.62 373 ILE A N 1
ATOM 2786 C CA . ILE A 1 373 ? -20.453 -15.227 -5.449 1 90.62 373 ILE A CA 1
ATOM 2787 C C . ILE A 1 373 ? -19.094 -14.602 -5.738 1 90.62 373 ILE A C 1
ATOM 2789 O O . ILE A 1 373 ? -18.594 -13.812 -4.941 1 90.62 373 ILE A O 1
ATOM 2793 N N . VAL A 1 374 ? -18.531 -14.977 -6.859 1 93 374 VAL A N 1
ATOM 2794 C CA . VAL A 1 374 ? -17.25 -14.422 -7.277 1 93 374 VAL A CA 1
ATOM 2795 C C . VAL A 1 374 ? -17.359 -12.914 -7.441 1 93 374 VAL A C 1
ATOM 2797 O O . VAL A 1 374 ? -16.5 -12.164 -6.973 1 93 374 VAL A O 1
ATOM 2800 N N . PHE A 1 375 ? -18.484 -12.484 -8.062 1 95.31 375 PHE A N 1
ATOM 2801 C CA . PHE A 1 375 ? -18.703 -11.055 -8.242 1 95.31 375 PHE A CA 1
ATOM 2802 C C . PHE A 1 375 ? -18.828 -10.352 -6.891 1 95.31 375 PHE A C 1
ATOM 2804 O O . PHE A 1 375 ? -18.281 -9.258 -6.707 1 95.31 375 PHE A O 1
ATOM 2811 N N . GLY A 1 376 ? -19.516 -10.953 -6.016 1 93.38 376 GLY A N 1
ATOM 2812 C CA . GLY A 1 376 ? -19.625 -10.383 -4.68 1 93.38 376 GLY A CA 1
ATOM 2813 C C . GLY A 1 376 ? -18.297 -10.258 -3.973 1 93.38 376 GLY A C 1
ATOM 2814 O O . GLY A 1 376 ? -18 -9.227 -3.359 1 93.38 376 GLY A O 1
ATOM 2815 N N . ALA A 1 377 ? -17.5 -11.305 -4.023 1 92.81 377 ALA A N 1
ATOM 2816 C CA . ALA A 1 377 ? -16.172 -11.297 -3.414 1 92.81 377 ALA A CA 1
ATOM 2817 C C . ALA A 1 377 ? -15.297 -10.211 -4.031 1 92.81 377 ALA A C 1
ATOM 2819 O O . ALA A 1 377 ? -14.562 -9.523 -3.318 1 92.81 377 ALA A O 1
ATOM 2820 N N . MET A 1 378 ? -15.422 -10.047 -5.32 1 93.94 378 MET A N 1
ATOM 2821 C CA . MET A 1 378 ? -14.617 -9.047 -6.016 1 93.94 378 MET A CA 1
ATOM 2822 C C . MET A 1 378 ? -15.047 -7.637 -5.609 1 93.94 378 MET A C 1
ATOM 2824 O O . MET A 1 378 ? -14.219 -6.73 -5.543 1 93.94 378 MET A O 1
ATOM 2828 N N . ALA A 1 379 ? -16.312 -7.492 -5.418 1 94.12 379 ALA A N 1
ATOM 2829 C CA . ALA A 1 379 ? -16.812 -6.191 -4.977 1 94.12 379 ALA A CA 1
ATOM 2830 C C . ALA A 1 379 ? -16.203 -5.805 -3.631 1 94.12 379 ALA A C 1
ATOM 2832 O O . ALA A 1 379 ? -15.68 -4.695 -3.477 1 94.12 379 ALA A O 1
ATOM 2833 N N . VAL A 1 380 ? -16.234 -6.73 -2.734 1 91.44 380 VAL A N 1
ATOM 2834 C CA . VAL A 1 380 ? -15.695 -6.477 -1.405 1 91.44 380 VAL A CA 1
ATOM 2835 C C . VAL A 1 380 ? -14.188 -6.238 -1.501 1 91.44 380 VAL A C 1
ATOM 2837 O O . VAL A 1 380 ? -13.672 -5.277 -0.932 1 91.44 380 VAL A O 1
ATOM 2840 N N . PHE A 1 381 ? -13.562 -7.016 -2.242 1 92.69 381 PHE A N 1
ATOM 2841 C CA . PHE A 1 381 ? -12.117 -6.914 -2.387 1 92.69 381 PHE A CA 1
ATOM 2842 C C . PHE A 1 381 ? -11.727 -5.57 -2.99 1 92.69 381 PHE A C 1
ATOM 2844 O O . PHE A 1 381 ? -10.82 -4.898 -2.492 1 92.69 381 PHE A O 1
ATOM 2851 N N . SER A 1 382 ? -12.391 -5.262 -4.051 1 91.06 382 SER A N 1
ATOM 2852 C CA . SER A 1 382 ? -12.078 -4.008 -4.727 1 91.06 382 SER A CA 1
ATOM 2853 C C . SER A 1 382 ? -12.32 -2.812 -3.809 1 91.06 382 SER A C 1
ATOM 2855 O O . SER A 1 382 ? -11.555 -1.845 -3.826 1 91.06 382 SER A O 1
ATOM 2857 N N . PHE A 1 383 ? -13.336 -2.916 -3.033 1 88.31 383 PHE A N 1
ATOM 2858 C CA . PHE A 1 383 ? -13.633 -1.856 -2.078 1 88.31 383 PHE A CA 1
ATOM 2859 C C . PHE A 1 383 ? -12.523 -1.729 -1.046 1 88.31 383 PHE A C 1
ATOM 2861 O O . PHE A 1 383 ? -12.055 -0.625 -0.759 1 88.31 383 PHE A O 1
ATOM 2868 N N . MET A 1 384 ? -12.125 -2.826 -0.549 1 88.56 384 MET A N 1
ATOM 2869 C CA . MET A 1 384 ? -11.07 -2.83 0.46 1 88.56 384 MET A CA 1
ATOM 2870 C C . MET A 1 384 ? -9.742 -2.369 -0.137 1 88.56 384 MET A C 1
ATOM 2872 O O . MET A 1 384 ? -8.969 -1.669 0.521 1 88.56 384 MET A O 1
ATOM 2876 N N . LEU A 1 385 ? -9.484 -2.752 -1.325 1 88.69 385 LEU A N 1
ATOM 2877 C CA . LEU A 1 385 ? -8.258 -2.359 -2.014 1 88.69 385 LEU A CA 1
ATOM 2878 C C . LEU A 1 385 ? -8.219 -0.853 -2.236 1 88.69 385 LEU A C 1
ATOM 2880 O O . LEU A 1 385 ? -7.156 -0.234 -2.143 1 88.69 385 LEU A O 1
ATOM 2884 N N . ALA A 1 386 ? -9.344 -0.281 -2.562 1 84.69 386 ALA A N 1
ATOM 2885 C CA . ALA A 1 386 ? -9.43 1.163 -2.764 1 84.69 386 ALA A CA 1
ATOM 2886 C C . ALA A 1 386 ? -8.953 1.918 -1.525 1 84.69 386 ALA A C 1
ATOM 2888 O O . ALA A 1 386 ? -8.312 2.965 -1.637 1 84.69 386 ALA A O 1
ATOM 2889 N N . PHE A 1 387 ? -9.164 1.345 -0.452 1 83.75 387 PHE A N 1
ATOM 2890 C CA . PHE A 1 387 ? -8.789 2.023 0.785 1 83.75 387 PHE A CA 1
ATOM 2891 C C . PHE A 1 387 ? -7.289 1.909 1.033 1 83.75 387 PHE A C 1
ATOM 2893 O O . PHE A 1 387 ? -6.711 2.73 1.747 1 83.75 387 PHE A O 1
ATOM 2900 N N . ILE A 1 388 ? -6.66 0.941 0.479 1 80.81 388 ILE A N 1
ATOM 2901 C CA . ILE A 1 388 ? -5.211 0.844 0.608 1 80.81 388 ILE A CA 1
ATOM 2902 C C . ILE A 1 388 ? -4.551 2.035 -0.081 1 80.81 388 ILE A C 1
ATOM 2904 O O . ILE A 1 388 ? -3.582 2.6 0.433 1 80.81 388 ILE A O 1
ATOM 2908 N N . ILE A 1 389 ? -5.078 2.398 -1.174 1 76.88 389 ILE A N 1
ATOM 2909 C CA . ILE A 1 389 ? -4.551 3.549 -1.9 1 76.88 389 ILE A CA 1
ATOM 2910 C C . ILE A 1 389 ? -4.711 4.812 -1.055 1 76.88 389 ILE A C 1
ATOM 2912 O O . ILE A 1 389 ? -3.803 5.645 -0.997 1 76.88 389 ILE A O 1
ATOM 2916 N N . ALA A 1 390 ? -5.797 4.867 -0.378 1 74.19 390 ALA A N 1
ATOM 2917 C CA . ALA A 1 390 ? -6.047 6.016 0.487 1 74.19 390 ALA A CA 1
ATOM 2918 C C . ALA A 1 390 ? -5.055 6.055 1.646 1 74.19 390 ALA A C 1
ATOM 2920 O O . ALA A 1 390 ? -4.559 7.125 2.01 1 74.19 390 ALA A O 1
ATOM 2921 N N . VAL A 1 391 ? -4.801 4.926 2.158 1 74.75 391 VAL A N 1
ATOM 2922 C CA . VAL A 1 391 ? -3.867 4.816 3.275 1 74.75 391 VAL A CA 1
ATOM 2923 C C . VAL A 1 391 ? -2.463 5.207 2.816 1 74.75 391 VAL A C 1
ATOM 2925 O O . VAL A 1 391 ? -1.75 5.926 3.52 1 74.75 391 VAL A O 1
ATOM 2928 N N . CYS A 1 392 ? -2.131 4.773 1.671 1 70.75 392 CYS A N 1
ATOM 2929 C CA . CYS A 1 392 ? -0.812 5.086 1.131 1 70.75 392 CYS A CA 1
ATOM 2930 C C . CYS A 1 392 ? -0.669 6.582 0.872 1 70.75 392 CYS A C 1
ATOM 2932 O O . CYS A 1 392 ? 0.384 7.164 1.138 1 70.75 392 CYS A O 1
ATOM 2934 N N . LYS A 1 393 ? -1.66 7.109 0.408 1 68 393 LYS A N 1
ATOM 2935 C CA . LYS A 1 393 ? -1.63 8.539 0.104 1 68 393 LYS A CA 1
ATOM 2936 C C . LYS A 1 393 ? -1.566 9.367 1.382 1 68 393 LYS A C 1
ATOM 2938 O O . LYS A 1 393 ? -0.889 10.398 1.426 1 68 393 LYS A O 1
ATOM 2943 N N . GLU A 1 394 ? -2.266 8.852 2.348 1 66.38 394 GLU A N 1
ATOM 2944 C CA . GLU A 1 394 ? -2.338 9.594 3.6 1 66.38 394 GLU A CA 1
ATOM 2945 C C . GLU A 1 394 ? -1.035 9.477 4.387 1 66.38 394 GLU A C 1
ATOM 2947 O O . GLU A 1 394 ? -0.543 10.469 4.934 1 66.38 394 GLU A O 1
ATOM 2952 N N . PHE A 1 395 ? -0.564 8.25 4.477 1 61.69 395 PHE A N 1
ATOM 2953 C CA . PHE A 1 395 ? 0.554 8.023 5.383 1 61.69 395 PHE A CA 1
ATOM 2954 C C . PHE A 1 395 ? 1.859 7.887 4.609 1 61.69 395 PHE A C 1
ATOM 2956 O O . PHE A 1 395 ? 2.943 7.945 5.191 1 61.69 395 PHE A O 1
ATOM 2963 N N . GLY A 1 396 ? 1.82 7.406 3.482 1 54.41 396 GLY A N 1
ATOM 2964 C CA . GLY A 1 396 ? 3.029 7.086 2.742 1 54.41 396 GLY A CA 1
ATOM 2965 C C . GLY A 1 396 ? 3.672 8.297 2.096 1 54.41 396 GLY A C 1
ATOM 2966 O O . GLY A 1 396 ? 4.898 8.383 2.002 1 54.41 396 GLY A O 1
ATOM 2967 N N . MET A 1 397 ? 2.9 9.031 1.021 1 47.34 397 MET A N 1
ATOM 2968 C CA . MET A 1 397 ? 3.533 9.914 0.045 1 47.34 397 MET A CA 1
ATOM 2969 C C . MET A 1 397 ? 4.059 11.18 0.713 1 47.34 397 MET A C 1
ATOM 2971 O O . MET A 1 397 ? 3.305 12.125 0.94 1 47.34 397 MET A O 1
ATOM 2975 N N . ARG A 1 398 ? 4.527 11.125 1.688 1 40.12 398 ARG A N 1
ATOM 2976 C CA . ARG A 1 398 ? 5.203 12.383 1.982 1 40.12 398 ARG A CA 1
ATOM 2977 C C . ARG A 1 398 ? 5.895 12.938 0.742 1 40.12 398 ARG A C 1
ATOM 2979 O O . ARG A 1 398 ? 6.758 12.273 0.161 1 40.12 398 ARG A O 1
ATOM 2986 N N . GLN A 1 399 ? 5.211 13.484 -0.217 1 31.45 399 GLN A N 1
ATOM 2987 C CA . GLN A 1 399 ? 5.934 14.477 -1.008 1 31.45 399 GLN A CA 1
ATOM 2988 C C . GLN A 1 399 ? 6.902 15.273 -0.138 1 31.45 399 GLN A C 1
ATOM 2990 O O . GLN A 1 399 ? 6.578 15.617 1.002 1 31.45 399 GLN A O 1
ATOM 2995 N N . MET B 1 1 ? 26.297 8.438 52.312 1 23.08 1 MET B N 1
ATOM 2996 C CA . MET B 1 1 ? 26.766 8.914 51.031 1 23.08 1 MET B CA 1
ATOM 2997 C C . MET B 1 1 ? 25.656 8.883 50 1 23.08 1 MET B C 1
ATOM 2999 O O . MET B 1 1 ? 25.125 7.82 49.688 1 23.08 1 MET B O 1
ATOM 3003 N N . GLU B 1 2 ? 24.891 9.992 49.75 1 20.09 2 GLU B N 1
ATOM 3004 C CA . GLU B 1 2 ? 23.594 10.375 49.219 1 20.09 2 GLU B CA 1
ATOM 3005 C C . GLU B 1 2 ? 23.594 10.391 47.688 1 20.09 2 GLU B C 1
ATOM 3007 O O . GLU B 1 2 ? 24.422 11.062 47.094 1 20.09 2 GLU B O 1
ATOM 3012 N N . ALA B 1 3 ? 23.359 9.195 47.156 1 28.72 3 ALA B N 1
ATOM 3013 C CA . ALA B 1 3 ? 23.391 8.852 45.719 1 28.72 3 ALA B CA 1
ATOM 3014 C C . ALA B 1 3 ? 22.703 9.93 44.875 1 28.72 3 ALA B C 1
ATOM 3016 O O . ALA B 1 3 ? 21.562 10.312 45.156 1 28.72 3 ALA B O 1
ATOM 3017 N N . GLY B 1 4 ? 23.453 10.789 44.188 1 21.98 4 GLY B N 1
ATOM 3018 C CA . GLY B 1 4 ? 23.203 12.008 43.438 1 21.98 4 GLY B CA 1
ATOM 3019 C C . GLY B 1 4 ? 22.141 11.844 42.344 1 21.98 4 GLY B C 1
ATOM 3020 O O . GLY B 1 4 ? 22.109 10.812 41.656 1 21.98 4 GLY B O 1
ATOM 3021 N N . CYS B 1 5 ? 20.984 12.523 42.438 1 25.55 5 CYS B N 1
ATOM 3022 C CA . CYS B 1 5 ? 19.734 12.789 41.719 1 25.55 5 CYS B CA 1
ATOM 3023 C C . CYS B 1 5 ? 20.016 13.18 40.25 1 25.55 5 CYS B C 1
ATOM 3025 O O . CYS B 1 5 ? 20.625 14.219 40 1 25.55 5 CYS B O 1
ATOM 3027 N N . GLY B 1 6 ? 20.453 12.164 39.562 1 25.73 6 GLY B N 1
ATOM 3028 C CA . GLY B 1 6 ? 20.859 12.414 38.188 1 25.73 6 GLY B CA 1
ATOM 3029 C C . GLY B 1 6 ? 19.906 13.297 37.406 1 25.73 6 GLY B C 1
ATOM 3030 O O . GLY B 1 6 ? 18.688 13.156 37.562 1 25.73 6 GLY B O 1
ATOM 3031 N N . ALA B 1 7 ? 20.344 14.453 36.969 1 29.08 7 ALA B N 1
ATOM 3032 C CA . ALA B 1 7 ? 19.75 15.578 36.25 1 29.08 7 ALA B CA 1
ATOM 3033 C C . ALA B 1 7 ? 19.078 15.117 34.969 1 29.08 7 ALA B C 1
ATOM 3035 O O . ALA B 1 7 ? 19.672 14.367 34.188 1 29.08 7 ALA B O 1
ATOM 3036 N N . ALA B 1 8 ? 17.766 15.102 34.938 1 26.2 8 ALA B N 1
ATOM 3037 C CA . ALA B 1 8 ? 16.766 14.906 33.906 1 26.2 8 ALA B CA 1
ATOM 3038 C C . ALA B 1 8 ? 17.156 15.594 32.594 1 26.2 8 ALA B C 1
ATOM 3040 O O . ALA B 1 8 ? 17.344 16.812 32.562 1 26.2 8 ALA B O 1
ATOM 3041 N N . ALA B 1 9 ? 17.906 15.094 31.812 1 29.59 9 ALA B N 1
ATOM 3042 C CA . ALA B 1 9 ? 18.312 15.57 30.484 1 29.59 9 ALA B CA 1
ATOM 3043 C C . ALA B 1 9 ? 17.141 16.234 29.766 1 29.59 9 ALA B C 1
ATOM 3045 O O . ALA B 1 9 ? 16.078 15.641 29.625 1 29.59 9 ALA B O 1
ATOM 3046 N N . SER B 1 10 ? 17.047 17.531 29.766 1 24.14 10 SER B N 1
ATOM 3047 C CA . SER B 1 10 ? 16.031 18.391 29.172 1 24.14 10 SER B CA 1
ATOM 3048 C C . SER B 1 10 ? 15.734 17.969 27.734 1 24.14 10 SER B C 1
ATOM 3050 O O . SER B 1 10 ? 16.656 17.766 26.938 1 24.14 10 SER B O 1
ATOM 3052 N N . ARG B 1 11 ? 14.758 17.172 27.5 1 32.75 11 ARG B N 1
ATOM 3053 C CA . ARG B 1 11 ? 14.258 16.734 26.203 1 32.75 11 ARG B CA 1
ATOM 3054 C C . ARG B 1 11 ? 14.43 17.812 25.141 1 32.75 11 ARG B C 1
ATOM 3056 O O . ARG B 1 11 ? 14.398 19 25.453 1 32.75 11 ARG B O 1
ATOM 3063 N N . PRO B 1 12 ? 14.938 17.641 23.938 1 33.38 12 PRO B N 1
ATOM 3064 C CA . PRO B 1 12 ? 15.219 18.719 22.984 1 33.38 12 PRO B CA 1
ATOM 3065 C C . PRO B 1 12 ? 14.211 19.859 23.078 1 33.38 12 PRO B C 1
ATOM 3067 O O . PRO B 1 12 ? 13.133 19.688 23.656 1 33.38 12 PRO B O 1
ATOM 3070 N N . GLY B 1 13 ? 14.398 21.109 22.25 1 32.19 13 GLY B N 1
ATOM 3071 C CA . GLY B 1 13 ? 13.945 22.484 22.359 1 32.19 13 GLY B CA 1
ATOM 3072 C C . GLY B 1 13 ? 12.438 22.625 22.281 1 32.19 13 GLY B C 1
ATOM 3073 O O . GLY B 1 13 ? 11.836 22.328 21.25 1 32.19 13 GLY B O 1
ATOM 3074 N N . GLU B 1 14 ? 11.602 22.297 23.094 1 35.91 14 GLU B N 1
ATOM 3075 C CA . GLU B 1 14 ? 10.289 22.844 23.406 1 35.91 14 GLU B CA 1
ATOM 3076 C C . GLU B 1 14 ? 10.203 24.312 22.984 1 35.91 14 GLU B C 1
ATOM 3078 O O . GLU B 1 14 ? 10.617 25.203 23.75 1 35.91 14 GLU B O 1
ATOM 3083 N N . ASN B 1 15 ? 10.703 24.719 21.875 1 37.97 15 ASN B N 1
ATOM 3084 C CA . ASN B 1 15 ? 10.391 26.094 21.484 1 37.97 15 ASN B CA 1
ATOM 3085 C C . ASN B 1 15 ? 8.938 26.438 21.766 1 37.97 15 ASN B C 1
ATOM 3087 O O . ASN B 1 15 ? 8.055 26.141 20.953 1 37.97 15 ASN B O 1
ATOM 3091 N N . ALA B 1 16 ? 8.383 26.281 22.859 1 45.66 16 ALA B N 1
ATOM 3092 C CA . ALA B 1 16 ? 7.152 26.844 23.422 1 45.66 16 ALA B CA 1
ATOM 3093 C C . ALA B 1 16 ? 6.891 28.25 22.875 1 45.66 16 ALA B C 1
ATOM 3095 O O . ALA B 1 16 ? 7.617 29.188 23.188 1 45.66 16 ALA B O 1
ATOM 3096 N N . MET B 1 17 ? 6.531 28.406 21.672 1 51.94 17 MET B N 1
ATOM 3097 C CA . MET B 1 17 ? 6.148 29.75 21.234 1 51.94 17 MET B CA 1
ATOM 3098 C C . MET B 1 17 ? 5.438 30.516 22.344 1 51.94 17 MET B C 1
ATOM 3100 O O . MET B 1 17 ? 4.543 29.969 23 1 51.94 17 MET B O 1
ATOM 3104 N N . GLU B 1 18 ? 6.117 31.344 23 1 66.25 18 GLU B N 1
ATOM 3105 C CA . GLU B 1 18 ? 5.602 32.25 24.016 1 66.25 18 GLU B CA 1
ATOM 3106 C C . GLU B 1 18 ? 4.266 32.844 23.594 1 66.25 18 GLU B C 1
ATOM 3108 O O . GLU B 1 18 ? 4.152 33.438 22.516 1 66.25 18 GLU B O 1
ATOM 3113 N N . HIS B 1 19 ? 3.176 32.25 24.172 1 78.38 19 HIS B N 1
ATOM 3114 C CA . HIS B 1 19 ? 1.858 32.812 23.922 1 78.38 19 HIS B CA 1
ATOM 3115 C C . HIS B 1 19 ? 1.767 34.25 24.469 1 78.38 19 HIS B C 1
ATOM 3117 O O . HIS B 1 19 ? 2.203 34.531 25.578 1 78.38 19 HIS B O 1
ATOM 3123 N N . THR B 1 20 ? 1.356 35.094 23.578 1 85.75 20 THR B N 1
ATOM 3124 C CA . THR B 1 20 ? 1.281 36.5 23.938 1 85.75 20 THR B CA 1
ATOM 3125 C C . THR B 1 20 ? -0.083 36.844 24.547 1 85.75 20 THR B C 1
ATOM 3127 O O . THR B 1 20 ? -0.262 37.906 25.141 1 85.75 20 THR B O 1
ATOM 3130 N N . CYS B 1 21 ? -1.061 35.906 24.406 1 94.06 21 CYS B N 1
ATOM 3131 C CA . CYS B 1 21 ? -2.379 36.094 25 1 94.06 21 CYS B CA 1
ATOM 3132 C C . CYS B 1 21 ? -2.988 34.75 25.391 1 94.06 21 CYS B C 1
ATOM 3134 O O . CYS B 1 21 ? -2.365 33.688 25.219 1 94.06 21 CYS B O 1
ATOM 3136 N N . GLU B 1 22 ? -4.105 34.844 25.984 1 96 22 GLU B N 1
ATOM 3137 C CA . GLU B 1 22 ? -4.75 33.656 26.484 1 96 22 GLU B CA 1
ATOM 3138 C C . GLU B 1 22 ? -5.582 32.969 25.406 1 96 22 GLU B C 1
ATOM 3140 O O . GLU B 1 22 ? -5.566 31.75 25.281 1 96 22 GLU B O 1
ATOM 3145 N N . LEU B 1 23 ? -6.246 33.812 24.656 1 97.44 23 LEU B N 1
ATOM 3146 C CA . LEU B 1 23 ? -7.215 33.25 23.734 1 97.44 23 LEU B CA 1
ATOM 3147 C C . LEU B 1 23 ? -7.098 33.906 22.344 1 97.44 23 LEU B C 1
ATOM 3149 O O . LEU B 1 23 ? -6.992 35.125 22.25 1 97.44 23 LEU B O 1
ATOM 3153 N N . THR B 1 24 ? -7.031 33.094 21.359 1 97.69 24 THR B N 1
ATOM 3154 C CA . THR B 1 24 ? -7.211 33.531 19.969 1 97.69 24 THR B CA 1
ATOM 3155 C C . THR B 1 24 ? -8.555 33.062 19.422 1 97.69 24 THR B C 1
ATOM 3157 O O . THR B 1 24 ? -8.859 31.875 19.453 1 97.69 24 THR B O 1
ATOM 3160 N N . ILE B 1 25 ? -9.383 33.969 19.047 1 97.5 25 ILE B N 1
ATOM 3161 C CA . ILE B 1 25 ? -10.609 33.656 18.328 1 97.5 25 ILE B CA 1
ATOM 3162 C C . ILE B 1 25 ? -10.328 33.625 16.828 1 97.5 25 ILE B C 1
ATOM 3164 O O . ILE B 1 25 ? -10.062 34.688 16.219 1 97.5 25 ILE B O 1
ATOM 3168 N N . LEU B 1 26 ? -10.398 32.469 16.266 1 97.31 26 LEU B N 1
ATOM 3169 C CA . LEU B 1 26 ? -9.945 32.219 14.891 1 97.31 26 LEU B CA 1
ATOM 3170 C C . LEU B 1 26 ? -11.133 32.031 13.953 1 97.31 26 LEU B C 1
ATOM 3172 O O . LEU B 1 26 ? -12.023 31.234 14.219 1 97.31 26 LEU B O 1
ATOM 3176 N N . MET B 1 27 ? -11.188 32.812 12.875 1 96 27 MET B N 1
ATOM 3177 C CA . MET B 1 27 ? -12.234 32.719 11.867 1 96 27 MET B CA 1
ATOM 3178 C C . MET B 1 27 ? -11.641 32.562 10.477 1 96 27 MET B C 1
ATOM 3180 O O . MET B 1 27 ? -10.883 33.406 10.016 1 96 27 MET B O 1
ATOM 3184 N N . PRO B 1 28 ? -11.953 31.438 9.844 1 94.62 28 PRO B N 1
ATOM 3185 C CA . PRO B 1 28 ? -11.609 31.359 8.422 1 94.62 28 PRO B CA 1
ATOM 3186 C C . PRO B 1 28 ? -12.492 32.25 7.551 1 94.62 28 PRO B C 1
ATOM 3188 O O . PRO B 1 28 ? -13.68 32.406 7.828 1 94.62 28 PRO B O 1
ATOM 3191 N N . CYS B 1 29 ? -11.805 32.781 6.543 1 93.12 29 CYS B N 1
ATOM 3192 C CA . CYS B 1 29 ? -12.57 33.781 5.773 1 93.12 29 CYS B CA 1
ATOM 3193 C C . CYS B 1 29 ? -12.266 33.656 4.285 1 93.12 29 CYS B C 1
ATOM 3195 O O . CYS B 1 29 ? -11.102 33.562 3.885 1 93.12 29 CYS B O 1
ATOM 3197 N N . LEU B 1 30 ? -13.281 33.438 3.562 1 92.31 30 LEU B N 1
ATOM 3198 C CA . LEU B 1 30 ? -13.25 33.531 2.107 1 92.31 30 LEU B CA 1
ATOM 3199 C C . LEU B 1 30 ? -14.492 34.25 1.581 1 92.31 30 LEU B C 1
ATOM 3201 O O . LEU B 1 30 ? -15.562 33.625 1.479 1 92.31 30 LEU B O 1
ATOM 3205 N N . ASN B 1 31 ? -14.336 35.469 1.235 1 90.81 31 ASN B N 1
ATOM 3206 C CA . ASN B 1 31 ? -15.406 36.281 0.702 1 90.81 31 ASN B CA 1
ATOM 3207 C C . ASN B 1 31 ? -16.609 36.312 1.638 1 90.81 31 ASN B C 1
ATOM 3209 O O . ASN B 1 31 ? -17.719 35.938 1.24 1 90.81 31 ASN B O 1
ATOM 3213 N N . GLU B 1 32 ? -16.438 36.75 2.855 1 89.81 32 GLU B N 1
ATOM 3214 C CA . GLU B 1 32 ? -17.469 36.812 3.877 1 89.81 32 GLU B CA 1
ATOM 3215 C C . GLU B 1 32 ? -17.734 38.25 4.309 1 89.81 32 GLU B C 1
ATOM 3217 O O . GLU B 1 32 ? -17.938 38.531 5.492 1 89.81 32 GLU B O 1
ATOM 3222 N N . SER B 1 33 ? -17.781 39.156 3.369 1 89.75 33 SER B N 1
ATOM 3223 C CA . SER B 1 33 ? -17.906 40.562 3.676 1 89.75 33 SER B CA 1
ATOM 3224 C C . SER B 1 33 ? -19.234 40.875 4.34 1 89.75 33 SER B C 1
ATOM 3226 O O . SER B 1 33 ? -19.344 41.812 5.141 1 89.75 33 SER B O 1
ATOM 3228 N N . GLU B 1 34 ? -20.203 40.094 4.141 1 89.12 34 GLU B N 1
ATOM 3229 C CA . GLU B 1 34 ? -21.547 40.375 4.637 1 89.12 34 GLU B CA 1
ATOM 3230 C C . GLU B 1 34 ? -21.656 40.125 6.133 1 89.12 34 GLU B C 1
ATOM 3232 O O . GLU B 1 34 ? -22.391 40.781 6.84 1 89.12 34 GLU B O 1
ATOM 3237 N N . THR B 1 35 ? -20.906 39.156 6.617 1 90.69 35 THR B N 1
ATOM 3238 C CA . THR B 1 35 ? -21.141 38.719 7.984 1 90.69 35 THR B CA 1
ATOM 3239 C C . THR B 1 35 ? -19.891 38.906 8.828 1 90.69 35 THR B C 1
ATOM 3241 O O . THR B 1 35 ? -19.953 38.875 10.062 1 90.69 35 THR B O 1
ATOM 3244 N N . LEU B 1 36 ? -18.859 39.156 8.273 1 93.06 36 LEU B N 1
ATOM 3245 C CA . LEU B 1 36 ? -17.562 39.156 8.961 1 93.06 36 LEU B CA 1
ATOM 3246 C C . LEU B 1 36 ? -17.531 40.25 10.039 1 93.06 36 LEU B C 1
ATOM 3248 O O . LEU B 1 36 ? -17.062 40 11.156 1 93.06 36 LEU B O 1
ATOM 3252 N N . ALA B 1 37 ? -18.031 41.406 9.695 1 94.06 37 ALA B N 1
ATOM 3253 C CA . ALA B 1 37 ? -18.031 42.531 10.641 1 94.06 37 ALA B CA 1
ATOM 3254 C C . ALA B 1 37 ? -18.797 42.156 11.906 1 94.06 37 ALA B C 1
ATOM 3256 O O . ALA B 1 37 ? -18.328 42.406 13.023 1 94.06 37 ALA B O 1
ATOM 3257 N N . THR B 1 38 ? -19.938 41.625 11.688 1 93.81 38 THR B N 1
ATOM 3258 C CA . THR B 1 38 ? -20.781 41.25 12.812 1 93.81 38 THR B CA 1
ATOM 3259 C C . THR B 1 38 ? -20.078 40.219 13.695 1 93.81 38 THR B C 1
ATOM 3261 O O . THR B 1 38 ? -20.078 40.344 14.922 1 93.81 38 THR B O 1
ATOM 3264 N N . CYS B 1 39 ? -19.469 39.312 13.109 1 94 39 CYS B N 1
ATOM 3265 C CA . CYS B 1 39 ? -18.766 38.25 13.844 1 94 39 CYS B CA 1
ATOM 3266 C C . CYS B 1 39 ? -17.609 38.812 14.641 1 94 39 CYS B C 1
ATOM 3268 O O . CYS B 1 39 ? -17.422 38.469 15.812 1 94 39 CYS B O 1
ATOM 3270 N N . ILE B 1 40 ? -16.859 39.719 14.062 1 95.81 40 ILE B N 1
ATOM 3271 C CA . ILE B 1 40 ? -15.703 40.312 14.727 1 95.81 40 ILE B CA 1
ATOM 3272 C C . ILE B 1 40 ? -16.172 41.156 15.906 1 95.81 40 ILE B C 1
ATOM 3274 O O . ILE B 1 40 ? -15.586 41.125 16.984 1 95.81 40 ILE B O 1
ATOM 3278 N N . MET B 1 41 ? -17.219 41.875 15.734 1 95.69 41 MET B N 1
ATOM 3279 C CA . MET B 1 41 ? -17.75 42.75 16.797 1 95.69 41 MET B CA 1
ATOM 3280 C C . MET B 1 41 ? -18.234 41.906 17.969 1 95.69 41 MET B C 1
ATOM 3282 O O . MET B 1 41 ? -18 42.25 19.125 1 95.69 41 MET B O 1
ATOM 3286 N N . LYS B 1 42 ? -18.891 40.812 17.641 1 94.56 42 LYS B N 1
ATOM 3287 C CA . LYS B 1 42 ? -19.359 39.938 18.688 1 94.56 42 LYS B CA 1
ATOM 3288 C C . LYS B 1 42 ? -18.172 39.344 19.453 1 94.56 42 LYS B C 1
ATOM 3290 O O . LYS B 1 42 ? -18.219 39.25 20.688 1 94.56 42 LYS B O 1
ATOM 3295 N N . ALA B 1 43 ? -17.172 38.969 18.781 1 95.69 43 ALA B N 1
ATOM 3296 C CA . ALA B 1 43 ? -15.992 38.375 19.391 1 95.69 43 ALA B CA 1
ATOM 3297 C C . ALA B 1 43 ? -15.273 39.375 20.281 1 95.69 43 ALA B C 1
ATOM 3299 O O . ALA B 1 43 ? -14.875 39.062 21.406 1 95.69 43 ALA B O 1
ATOM 3300 N N . LYS B 1 44 ? -15.125 40.594 19.781 1 96 44 LYS B N 1
ATOM 3301 C CA . LYS B 1 44 ? -14.469 41.625 20.547 1 96 44 LYS B CA 1
ATOM 3302 C C . LYS B 1 44 ? -15.281 42 21.797 1 96 44 LYS B C 1
ATOM 3304 O O . LYS B 1 44 ? -14.719 42.219 22.859 1 96 44 LYS B O 1
ATOM 3309 N N . ALA B 1 45 ? -16.578 42.062 21.578 1 94.94 45 ALA B N 1
ATOM 3310 C CA . ALA B 1 45 ? -17.453 42.375 22.719 1 94.94 45 ALA B CA 1
ATOM 3311 C C . ALA B 1 45 ? -17.297 41.312 23.812 1 94.94 45 ALA B C 1
ATOM 3313 O O . ALA B 1 45 ? -17.281 41.625 25 1 94.94 45 ALA B O 1
ATOM 3314 N N . TYR B 1 46 ? -17.203 40.125 23.375 1 95 46 TYR B N 1
ATOM 3315 C CA . TYR B 1 46 ? -17 39.031 24.344 1 95 46 TYR B CA 1
ATOM 3316 C C . TYR B 1 46 ? -15.688 39.219 25.094 1 95 46 TYR B C 1
ATOM 3318 O O . TYR B 1 46 ? -15.641 39.094 26.312 1 95 46 TYR B O 1
ATOM 3326 N N . LEU B 1 47 ? -14.594 39.5 24.406 1 95.88 47 LEU B N 1
ATOM 3327 C CA . LEU B 1 47 ? -13.289 39.656 25.031 1 95.88 47 LEU B CA 1
ATOM 3328 C C . LEU B 1 47 ? -13.312 40.812 26.031 1 95.88 47 LEU B C 1
ATOM 3330 O O . LEU B 1 47 ? -12.758 40.688 27.125 1 95.88 47 LEU B O 1
ATOM 3334 N N . GLU B 1 48 ? -13.977 41.844 25.672 1 94.88 48 GLU B N 1
ATOM 3335 C CA . GLU B 1 48 ? -14.07 43 26.547 1 94.88 48 GLU B CA 1
ATOM 3336 C C . GLU B 1 48 ? -14.906 42.688 27.797 1 94.88 48 GLU B C 1
ATOM 3338 O O . GLU B 1 48 ? -14.516 43.031 28.906 1 94.88 48 GLU B O 1
ATOM 3343 N N . ARG B 1 49 ? -15.969 42.062 27.594 1 95.06 49 ARG B N 1
ATOM 3344 C CA . ARG B 1 49 ? -16.891 41.781 28.688 1 95.06 49 ARG B CA 1
ATOM 3345 C C . ARG B 1 49 ? -16.297 40.75 29.641 1 95.06 49 ARG B C 1
ATOM 3347 O O . ARG B 1 49 ? -16.453 40.844 30.859 1 95.06 49 ARG B O 1
ATOM 3354 N N . SER B 1 50 ? -15.672 39.781 29.125 1 93.81 50 SER B N 1
ATOM 3355 C CA . SER B 1 50 ? -15.164 38.656 29.906 1 93.81 50 SER B CA 1
ATOM 3356 C C . SER B 1 50 ? -13.836 39 30.578 1 93.81 50 SER B C 1
ATOM 3358 O O . SER B 1 50 ? -13.461 38.406 31.578 1 93.81 50 SER B O 1
ATOM 3360 N N . GLY B 1 51 ? -13.016 39.906 29.953 1 93.81 51 GLY B N 1
ATOM 3361 C CA . GLY B 1 51 ? -11.703 40.25 30.469 1 93.81 51 GLY B CA 1
ATOM 3362 C C . GLY B 1 51 ? -10.609 39.281 30.062 1 93.81 51 GLY B C 1
ATOM 3363 O O . GLY B 1 51 ? -9.484 39.344 30.562 1 93.81 51 GLY B O 1
ATOM 3364 N N . VAL B 1 52 ? -11.031 38.438 29.203 1 95 52 VAL B N 1
ATOM 3365 C CA . VAL B 1 52 ? -10.047 37.5 28.703 1 95 52 VAL B CA 1
ATOM 3366 C C . VAL B 1 52 ? -9.055 38.188 27.797 1 95 52 VAL B C 1
ATOM 3368 O O . VAL B 1 52 ? -9.453 38.969 26.906 1 95 52 VAL B O 1
ATOM 3371 N N . ASP B 1 53 ? -7.797 38 28.016 1 95.94 53 ASP B N 1
ATOM 3372 C CA . ASP B 1 53 ? -6.773 38.531 27.125 1 95.94 53 ASP B CA 1
ATOM 3373 C C . ASP B 1 53 ? -6.715 37.75 25.812 1 95.94 53 ASP B C 1
ATOM 3375 O O . ASP B 1 53 ? -6.273 36.594 25.797 1 95.94 53 ASP B O 1
ATOM 3379 N N . GLY B 1 54 ? -7.254 38.438 24.812 1 96.12 54 GLY B N 1
ATOM 3380 C CA . GLY B 1 54 ? -7.316 37.625 23.594 1 96.12 54 GLY B CA 1
ATOM 3381 C C . GLY B 1 54 ? -7.188 38.469 22.328 1 96.12 54 GLY B C 1
ATOM 3382 O O . GLY B 1 54 ? -7.043 39.688 22.391 1 96.12 54 GLY B O 1
ATOM 3383 N N . GLU B 1 55 ? -7.125 37.812 21.203 1 96.62 55 GLU B N 1
ATOM 3384 C CA . GLU B 1 55 ? -7.09 38.406 19.875 1 96.62 55 GLU B CA 1
ATOM 3385 C C . GLU B 1 55 ? -8.125 37.781 18.953 1 96.62 55 GLU B C 1
ATOM 3387 O O . GLU B 1 55 ? -8.562 36.656 19.188 1 96.62 55 GLU B O 1
ATOM 3392 N N . VAL B 1 56 ? -8.578 38.594 18.031 1 97.38 56 VAL B N 1
ATOM 3393 C CA . VAL B 1 56 ? -9.383 38.094 16.922 1 97.38 56 VAL B CA 1
ATOM 3394 C C . VAL B 1 56 ? -8.516 37.938 15.68 1 97.38 56 VAL B C 1
ATOM 3396 O O . VAL B 1 56 ? -7.891 38.906 15.227 1 97.38 56 VAL B O 1
ATOM 3399 N N . LEU B 1 57 ? -8.438 36.688 15.227 1 97.62 57 LEU B N 1
ATOM 3400 C CA . LEU B 1 57 ? -7.578 36.375 14.102 1 97.62 57 LEU B CA 1
ATOM 3401 C C . LEU B 1 57 ? -8.398 35.875 12.914 1 97.62 57 LEU B C 1
ATOM 3403 O O . LEU B 1 57 ? -9.156 34.906 13.055 1 97.62 57 LEU B O 1
ATOM 3407 N N . ILE B 1 58 ? -8.234 36.562 11.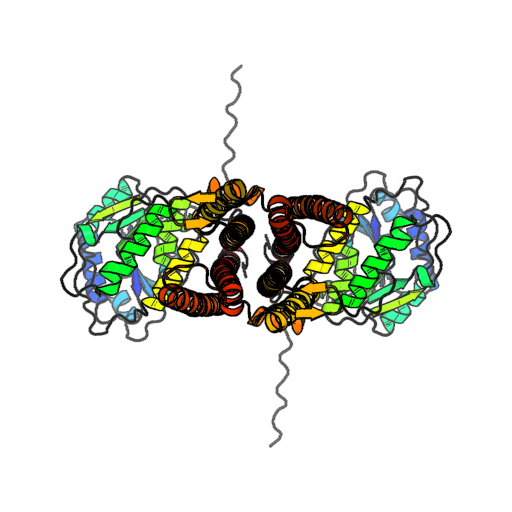828 1 97.25 58 ILE B N 1
ATOM 3408 C CA . ILE B 1 58 ? -8.898 36.156 10.594 1 97.25 58 ILE B CA 1
ATOM 3409 C C . ILE B 1 58 ? -7.895 35.5 9.648 1 97.25 58 ILE B C 1
ATOM 3411 O O . ILE B 1 58 ? -6.887 36.125 9.289 1 97.25 58 ILE B O 1
ATOM 3415 N N . ALA B 1 59 ? -8.164 34.25 9.336 1 96.88 59 ALA B N 1
ATOM 3416 C CA . ALA B 1 59 ? -7.355 33.562 8.344 1 96.88 59 ALA B CA 1
ATOM 3417 C C . ALA B 1 59 ? -7.984 33.656 6.953 1 96.88 59 ALA B C 1
ATOM 3419 O O . ALA B 1 59 ? -8.914 32.906 6.637 1 96.88 59 ALA B O 1
ATOM 3420 N N . ASP B 1 60 ? -7.41 34.5 6.191 1 95.44 60 ASP B N 1
ATOM 3421 C CA . ASP B 1 60 ? -8.008 34.781 4.891 1 95.44 60 ASP B CA 1
ATOM 3422 C C . ASP B 1 60 ? -7.387 33.906 3.801 1 95.44 60 ASP B C 1
ATOM 3424 O O . ASP B 1 60 ? -6.16 33.844 3.66 1 95.44 60 ASP B O 1
ATOM 3428 N N . ASN B 1 61 ? -8.281 33.281 3.137 1 93.5 61 ASN B N 1
ATOM 3429 C CA . ASN B 1 61 ? -7.859 32.344 2.092 1 93.5 61 ASN B CA 1
ATOM 3430 C C . ASN B 1 61 ? -8.008 32.969 0.703 1 93.5 61 ASN B C 1
ATOM 3432 O O . ASN B 1 61 ? -8.469 32.281 -0.227 1 93.5 61 ASN B O 1
ATOM 3436 N N . GLY B 1 62 ? -7.754 34.219 0.539 1 90.94 62 GLY B N 1
ATOM 3437 C CA . GLY B 1 62 ? -7.75 34.906 -0.749 1 90.94 62 GLY B CA 1
ATOM 3438 C C . GLY B 1 62 ? -9.062 35.594 -1.065 1 90.94 62 GLY B C 1
ATOM 3439 O O . GLY B 1 62 ? -9.602 35.438 -2.162 1 90.94 62 GLY B O 1
ATOM 3440 N N . SER B 1 63 ? -9.641 36.281 -0.169 1 92.31 63 SER B N 1
ATOM 3441 C CA . SER B 1 63 ? -10.883 37.031 -0.383 1 92.31 63 SER B CA 1
ATOM 3442 C C . SER B 1 63 ? -10.688 38.156 -1.365 1 92.31 63 SER B C 1
ATOM 3444 O O . SER B 1 63 ? -9.625 38.781 -1.396 1 92.31 63 SER B O 1
ATOM 3446 N N . THR B 1 64 ? -11.719 38.375 -2.148 1 91.06 64 THR B N 1
ATOM 3447 C CA . THR B 1 64 ? -11.68 39.438 -3.137 1 91.06 64 THR B CA 1
ATOM 3448 C C . THR B 1 64 ? -12.836 40.406 -2.928 1 91.06 64 THR B C 1
ATOM 3450 O O . THR B 1 64 ? -13.039 41.312 -3.732 1 91.06 64 THR B O 1
ATOM 3453 N N . ASP B 1 65 ? -13.602 40.312 -1.892 1 92.25 65 ASP B N 1
ATOM 3454 C CA . ASP B 1 65 ? -14.82 41.094 -1.703 1 92.25 65 ASP B CA 1
ATOM 3455 C C . ASP B 1 65 ? -14.633 42.156 -0.62 1 92.25 65 ASP B C 1
ATOM 3457 O O . ASP B 1 65 ? -15.609 42.688 -0.085 1 92.25 65 ASP B O 1
ATOM 3461 N N . GLY B 1 66 ? -13.383 42.406 -0.204 1 91.69 66 GLY B N 1
ATOM 3462 C CA . GLY B 1 66 ? -13.125 43.406 0.798 1 91.69 66 GLY B CA 1
ATOM 3463 C C . GLY B 1 66 ? -13.133 42.875 2.217 1 91.69 66 GLY B C 1
ATOM 3464 O O . GLY B 1 66 ? -13.031 43.656 3.178 1 91.69 66 GLY B O 1
ATOM 3465 N N . SER B 1 67 ? -13.219 41.656 2.385 1 93.69 67 SER B N 1
ATOM 3466 C CA . SER B 1 67 ? -13.266 41.031 3.703 1 93.69 67 SER B CA 1
ATOM 3467 C C . SER B 1 67 ? -12.016 41.375 4.516 1 93.69 67 SER B C 1
ATOM 3469 O O . SER B 1 67 ? -12.109 41.656 5.707 1 93.69 67 SER B O 1
ATOM 3471 N N . ARG B 1 68 ? -10.953 41.438 3.887 1 94.81 68 ARG B N 1
ATOM 3472 C CA . ARG B 1 68 ? -9.703 41.719 4.582 1 94.81 68 ARG B CA 1
ATOM 3473 C C . ARG B 1 68 ? -9.711 43.125 5.168 1 94.81 68 ARG B C 1
ATOM 3475 O O . ARG B 1 68 ? -9.297 43.344 6.309 1 94.81 68 ARG B O 1
ATOM 3482 N N . GLU B 1 69 ? -10.164 44.031 4.391 1 94.5 69 GLU B N 1
ATOM 3483 C CA . GLU B 1 69 ? -10.227 45.438 4.816 1 94.5 69 GLU B CA 1
ATOM 3484 C C . GLU B 1 69 ? -11.203 45.625 5.977 1 94.5 69 GLU B C 1
ATOM 3486 O O . GLU B 1 69 ? -10.938 46.375 6.906 1 94.5 69 GLU B O 1
ATOM 3491 N N . ILE B 1 70 ? -12.273 44.938 5.867 1 94.94 70 ILE B N 1
ATOM 3492 C CA . ILE B 1 70 ? -13.273 45 6.934 1 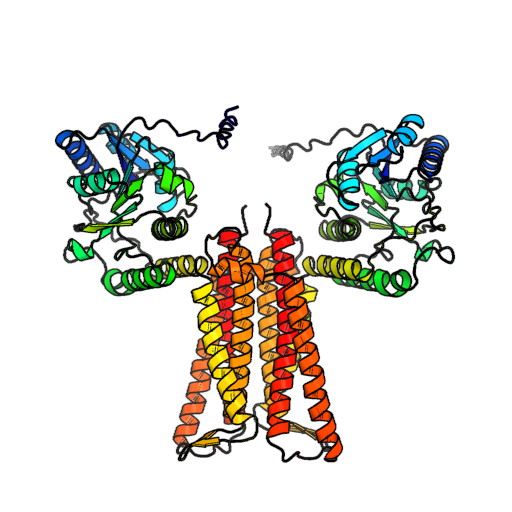94.94 70 ILE B CA 1
ATOM 3493 C C . ILE B 1 70 ? -12.656 44.469 8.234 1 94.94 70 ILE B C 1
ATOM 3495 O O . ILE B 1 70 ? -12.789 45.094 9.281 1 94.94 70 ILE B O 1
ATOM 3499 N N . ALA B 1 71 ? -11.953 43.438 8.203 1 96.25 71 ALA B N 1
ATOM 3500 C CA . ALA B 1 71 ? -11.344 42.812 9.375 1 96.25 71 ALA B CA 1
ATOM 3501 C C . ALA B 1 71 ? -10.297 43.719 10 1 96.25 71 ALA B C 1
ATOM 3503 O O . ALA B 1 71 ? -10.32 43.969 11.203 1 96.25 71 ALA B O 1
ATOM 3504 N N . ARG B 1 72 ? -9.453 44.25 9.172 1 95.69 72 ARG B N 1
ATOM 3505 C CA . ARG B 1 72 ? -8.406 45.125 9.664 1 95.69 72 ARG B CA 1
ATOM 3506 C C . ARG B 1 72 ? -9.008 46.406 10.25 1 95.69 72 ARG B C 1
ATOM 3508 O O . ARG B 1 72 ? -8.523 46.906 11.266 1 95.69 72 ARG B O 1
ATOM 3515 N N . GLY B 1 73 ? -9.992 46.875 9.562 1 95.75 73 GLY B N 1
ATOM 3516 C CA . GLY B 1 73 ? -10.664 48.062 10.023 1 95.75 73 GLY B CA 1
ATOM 3517 C C . GLY B 1 73 ? -11.281 47.906 11.398 1 95.75 73 GLY B C 1
ATOM 3518 O O . GLY B 1 73 ? -11.406 48.875 12.148 1 95.75 73 GLY B O 1
ATOM 3519 N N . LEU B 1 74 ? -11.586 46.719 11.734 1 95.94 74 LEU B N 1
ATOM 3520 C CA . LEU B 1 74 ? -12.227 46.469 13.016 1 95.94 74 LEU B CA 1
ATOM 3521 C C . LEU B 1 74 ? -11.195 46.031 14.055 1 95.94 74 LEU B C 1
ATOM 3523 O O . LEU B 1 74 ? -11.562 45.625 15.164 1 95.94 74 LEU B O 1
ATOM 3527 N N . GLY B 1 75 ? -9.945 46.062 13.656 1 94.5 75 GLY B N 1
ATOM 3528 C CA . GLY B 1 75 ? -8.875 45.812 14.617 1 94.5 75 GLY B CA 1
ATOM 3529 C C . GLY B 1 75 ? -8.523 44.344 14.742 1 94.5 75 GLY B C 1
ATOM 3530 O O . GLY B 1 75 ? -7.773 43.938 15.641 1 94.5 75 GLY B O 1
ATOM 3531 N N . ALA B 1 76 ? -9.102 43.531 13.93 1 96.62 76 ALA B N 1
ATOM 3532 C CA . ALA B 1 76 ? -8.734 42.125 13.93 1 96.62 76 ALA B CA 1
ATOM 3533 C C . ALA B 1 76 ? -7.422 41.875 13.18 1 96.62 76 ALA B C 1
ATOM 3535 O O . ALA B 1 76 ? -7.109 42.625 12.234 1 96.62 76 ALA B O 1
ATOM 3536 N N . ARG B 1 77 ? -6.656 40.969 13.656 1 97.12 77 ARG B N 1
ATOM 3537 C CA . ARG B 1 77 ? -5.457 40.562 12.93 1 97.12 77 ARG B CA 1
ATOM 3538 C C . ARG B 1 77 ? -5.805 39.656 11.758 1 97.12 77 ARG B C 1
ATOM 3540 O O . ARG B 1 77 ? -6.648 38.781 11.891 1 97.12 77 ARG B O 1
ATOM 3547 N N . VAL B 1 78 ? -5.16 39.938 10.594 1 97.12 78 VAL B N 1
ATOM 3548 C CA . VAL B 1 78 ? -5.441 39.156 9.398 1 97.12 78 VAL B CA 1
ATOM 3549 C C . VAL B 1 78 ? -4.176 38.438 8.938 1 97.12 78 VAL B C 1
ATOM 3551 O O . VAL B 1 78 ? -3.111 39.062 8.828 1 97.12 78 VAL B O 1
ATOM 3554 N N . VAL B 1 79 ? -4.301 37.094 8.758 1 96.31 79 VAL B N 1
ATOM 3555 C CA . VAL B 1 79 ? -3.215 36.312 8.188 1 96.31 79 VAL B CA 1
ATOM 3556 C C . VAL B 1 79 ? -3.625 35.812 6.809 1 96.31 79 VAL B C 1
ATOM 3558 O O . VAL B 1 79 ? -4.711 35.25 6.648 1 96.31 79 VAL B O 1
ATOM 3561 N N . ASP B 1 80 ? -2.729 36 5.84 1 95.25 80 ASP B N 1
ATOM 3562 C CA . ASP B 1 80 ? -2.996 35.531 4.48 1 95.25 80 ASP B CA 1
ATOM 3563 C C . ASP B 1 80 ? -2.51 34.094 4.285 1 95.25 80 ASP B C 1
ATOM 3565 O O . ASP B 1 80 ? -1.34 33.781 4.531 1 95.25 80 ASP B O 1
ATOM 3569 N N . VAL B 1 81 ? -3.438 33.281 3.863 1 94.31 81 VAL B N 1
ATOM 3570 C CA . VAL B 1 81 ? -3.102 31.906 3.57 1 94.31 81 VAL B CA 1
ATOM 3571 C C . VAL B 1 81 ? -3.205 31.656 2.066 1 94.31 81 VAL B C 1
ATOM 3573 O O . VAL B 1 81 ? -4.301 31.688 1.5 1 94.31 81 VAL B O 1
ATOM 3576 N N . ALA B 1 82 ? -2.158 31.328 1.447 1 90.75 82 ALA B N 1
ATOM 3577 C CA . ALA B 1 82 ? -2.061 31.203 -0.005 1 90.75 82 ALA B CA 1
ATOM 3578 C C . ALA B 1 82 ? -2.779 29.953 -0.492 1 90.75 82 ALA B C 1
ATOM 3580 O O . ALA B 1 82 ? -3.471 29.984 -1.512 1 90.75 82 ALA B O 1
ATOM 3581 N N . GLN B 1 83 ? -2.623 28.938 0.212 1 89.56 83 GLN B N 1
ATOM 3582 C CA . GLN B 1 83 ? -3.23 27.688 -0.198 1 89.56 83 GLN B CA 1
ATOM 3583 C C . GLN B 1 83 ? -4.746 27.719 -0.013 1 89.56 83 GLN B C 1
ATOM 3585 O O . GLN B 1 83 ? -5.238 28.062 1.06 1 89.56 83 GLN B O 1
ATOM 3590 N N . LYS B 1 84 ? -5.406 27.391 -1.01 1 88.56 84 LYS B N 1
ATOM 3591 C CA . LYS B 1 84 ? -6.863 27.422 -0.956 1 88.56 84 LYS B CA 1
ATOM 3592 C C . LYS B 1 84 ? -7.418 26.203 -0.219 1 88.56 84 LYS B C 1
ATOM 3594 O O . LYS B 1 84 ? -6.836 25.125 -0.281 1 88.56 84 LYS B O 1
ATOM 3599 N N . GLY B 1 85 ? -8.539 26.469 0.448 1 88.62 85 GLY B N 1
ATOM 3600 C CA . GLY B 1 85 ? -9.219 25.406 1.164 1 88.62 85 GLY B CA 1
ATOM 3601 C C . GLY B 1 85 ? -9.586 25.781 2.586 1 88.62 85 GLY B C 1
ATOM 3602 O O . GLY B 1 85 ? -8.859 26.531 3.246 1 88.62 85 GLY B O 1
ATOM 3603 N N . TYR B 1 86 ? -10.711 25.219 3.035 1 86.94 86 TYR B N 1
ATOM 3604 C CA . TYR B 1 86 ? -11.188 25.469 4.391 1 86.94 86 TYR B CA 1
ATOM 3605 C C . TYR B 1 86 ? -10.156 25.047 5.422 1 86.94 86 TYR B C 1
ATOM 3607 O O . TYR B 1 86 ? -9.789 25.828 6.301 1 86.94 86 TYR B O 1
ATOM 3615 N N . GLY B 1 87 ? -9.68 23.859 5.234 1 89.69 87 GLY B N 1
ATOM 3616 C CA . GLY B 1 87 ? -8.664 23.344 6.133 1 89.69 87 GLY B CA 1
ATOM 3617 C C . GLY B 1 87 ? -7.352 24.109 6.051 1 89.69 87 GLY B C 1
ATOM 3618 O O . GLY B 1 87 ? -6.688 24.312 7.066 1 89.69 87 GLY B O 1
ATOM 3619 N N . ALA B 1 88 ? -7.031 24.578 4.875 1 91.31 88 ALA B N 1
ATOM 3620 C CA . ALA B 1 88 ? -5.805 25.359 4.691 1 91.31 88 ALA B CA 1
ATOM 3621 C C . ALA B 1 88 ? -5.867 26.672 5.461 1 91.31 88 ALA B C 1
ATOM 3623 O O . ALA B 1 88 ? -4.891 27.078 6.09 1 91.31 88 ALA B O 1
ATOM 3624 N N . ALA B 1 89 ? -6.973 27.266 5.367 1 93.12 89 ALA B N 1
ATOM 3625 C CA . ALA B 1 89 ? -7.16 28.516 6.094 1 93.12 89 ALA B CA 1
ATOM 3626 C C . ALA B 1 89 ? -6.992 28.312 7.598 1 93.12 89 ALA B C 1
ATOM 3628 O O . ALA B 1 89 ? -6.301 29.094 8.266 1 93.12 89 ALA B O 1
ATOM 3629 N N . LEU B 1 90 ? -7.594 27.266 8.078 1 94.44 90 LEU B N 1
ATOM 3630 C CA . LEU B 1 90 ? -7.547 26.984 9.516 1 94.44 90 LEU B CA 1
ATOM 3631 C C . LEU B 1 90 ? -6.137 26.609 9.945 1 94.44 90 LEU B C 1
ATOM 3633 O O . LEU B 1 90 ? -5.676 27.016 11.016 1 94.44 90 LEU B O 1
ATOM 3637 N N . LEU B 1 91 ? -5.477 25.828 9.117 1 94.31 91 LEU B N 1
ATOM 3638 C CA . LEU B 1 91 ? -4.098 25.469 9.422 1 94.31 91 LEU B CA 1
ATOM 3639 C C . LEU B 1 91 ? -3.213 26.703 9.516 1 94.31 91 LEU B C 1
ATOM 3641 O O . LEU B 1 91 ? -2.412 26.828 10.445 1 94.31 91 LEU B O 1
ATOM 3645 N N . GLY B 1 92 ? -3.332 27.562 8.547 1 94.25 92 GLY B N 1
ATOM 3646 C CA . GLY B 1 92 ? -2.586 28.812 8.586 1 94.25 92 GLY B CA 1
ATOM 3647 C C . GLY B 1 92 ? -2.91 29.656 9.797 1 94.25 92 GLY B C 1
ATOM 3648 O O . GLY B 1 92 ? -2.014 30.25 10.406 1 94.25 92 GLY B O 1
ATOM 3649 N N . GLY B 1 93 ? -4.176 29.703 10.172 1 96 93 GLY B N 1
ATOM 3650 C CA . GLY B 1 93 ? -4.594 30.453 11.352 1 96 93 GLY B CA 1
ATOM 3651 C C . GLY B 1 93 ? -4.043 29.875 12.641 1 96 93 GLY B C 1
ATOM 3652 O O . GLY B 1 93 ? -3.592 30.609 13.516 1 96 93 GLY B O 1
ATOM 3653 N N . ILE B 1 94 ? -4.113 28.594 12.742 1 95.69 94 ILE B N 1
ATOM 3654 C CA . ILE B 1 94 ? -3.615 27.906 13.938 1 95.69 94 ILE B CA 1
ATOM 3655 C C . ILE B 1 94 ? -2.113 28.156 14.078 1 95.69 94 ILE B C 1
ATOM 3657 O O . ILE B 1 94 ? -1.62 28.406 15.18 1 95.69 94 ILE B O 1
ATOM 3661 N N . ALA B 1 95 ? -1.462 28.109 12.977 1 94.38 95 ALA B N 1
ATOM 3662 C CA . ALA B 1 95 ? -0.018 28.328 12.984 1 94.38 95 ALA B CA 1
ATOM 3663 C C . ALA B 1 95 ? 0.319 29.75 13.422 1 94.38 95 ALA B C 1
ATOM 3665 O O . ALA B 1 95 ? 1.325 29.984 14.102 1 94.38 95 ALA B O 1
ATOM 3666 N N . ALA B 1 96 ? -0.487 30.672 13.078 1 95.25 96 ALA B N 1
ATOM 3667 C CA . ALA B 1 96 ? -0.212 32.094 13.328 1 95.25 96 ALA B CA 1
ATOM 3668 C C . ALA B 1 96 ? -0.782 32.531 14.672 1 95.25 96 ALA B C 1
ATOM 3670 O O . ALA B 1 96 ? -0.469 33.625 15.164 1 95.25 96 ALA B O 1
ATOM 3671 N N . ALA B 1 97 ? -1.632 31.719 15.289 1 96.44 97 ALA B N 1
ATOM 3672 C CA . ALA B 1 97 ? -2.326 32.094 16.516 1 96.44 97 ALA B CA 1
ATOM 3673 C C . ALA B 1 97 ? -1.335 32.344 17.656 1 96.44 97 ALA B C 1
ATOM 3675 O O . ALA B 1 97 ? -0.346 31.625 17.797 1 96.44 97 ALA B O 1
ATOM 3676 N N . ARG B 1 98 ? -1.637 33.312 18.453 1 95.62 98 ARG B N 1
ATOM 3677 C CA . ARG B 1 98 ? -0.742 33.719 19.531 1 95.62 98 ARG B CA 1
ATOM 3678 C C . ARG B 1 98 ? -1.3 33.281 20.891 1 95.62 98 ARG B C 1
ATOM 3680 O O . ARG B 1 98 ? -0.627 33.406 21.906 1 95.62 98 ARG B O 1
ATOM 3687 N N . GLY B 1 99 ? -2.471 32.75 20.922 1 96.38 99 GLY B N 1
ATOM 3688 C CA . GLY B 1 99 ? -3.141 32.406 22.172 1 96.38 99 GLY B CA 1
ATOM 3689 C C . GLY B 1 99 ? -2.768 31.031 22.688 1 96.38 99 GLY B C 1
ATOM 3690 O O . GLY B 1 99 ? -2.465 30.141 21.906 1 96.38 99 GLY B O 1
ATOM 3691 N N . LYS B 1 100 ? -2.834 30.969 23.969 1 96.38 100 LYS B N 1
ATOM 3692 C CA . LYS B 1 100 ? -2.691 29.656 24.594 1 96.38 100 LYS B CA 1
ATOM 3693 C C . LYS B 1 100 ? -3.812 28.719 24.156 1 96.38 100 LYS B C 1
ATOM 3695 O O . LYS B 1 100 ? -3.594 27.516 23.984 1 96.38 100 LYS B O 1
ATOM 3700 N N . TYR B 1 101 ? -4.922 29.344 24.062 1 97.56 101 TYR B N 1
ATOM 3701 C CA . TYR B 1 101 ? -6.098 28.641 23.547 1 97.56 101 TYR B CA 1
ATOM 3702 C C . TYR B 1 101 ? -6.586 29.266 22.25 1 97.56 101 TYR B C 1
ATOM 3704 O O . TYR B 1 101 ? -6.352 30.438 21.984 1 97.56 101 TYR B O 1
ATOM 3712 N N . ILE B 1 102 ? -7.207 28.391 21.469 1 97.69 102 ILE B N 1
ATOM 3713 C CA . ILE B 1 102 ? -7.84 28.859 20.234 1 97.69 102 ILE B CA 1
ATOM 3714 C C . ILE B 1 102 ? -9.305 28.422 20.203 1 97.69 102 ILE B C 1
ATOM 3716 O O . ILE B 1 102 ? -9.625 27.281 20.531 1 97.69 102 ILE B O 1
ATOM 3720 N N . ILE B 1 103 ? -10.172 29.281 19.953 1 96.56 103 ILE B N 1
ATOM 3721 C CA . ILE B 1 103 ? -11.555 28.953 19.625 1 96.56 103 ILE B CA 1
ATOM 3722 C C . ILE B 1 103 ? -11.844 29.344 18.188 1 96.56 103 ILE B C 1
ATOM 3724 O O . ILE B 1 103 ? -11.75 30.516 17.812 1 96.56 103 ILE B O 1
ATOM 3728 N N . MET B 1 104 ? -12.164 28.344 17.422 1 95.5 104 MET B N 1
ATOM 3729 C CA . MET B 1 104 ? -12.383 28.609 16 1 95.5 104 MET B CA 1
ATOM 3730 C C . MET B 1 104 ? -13.859 28.484 15.648 1 95.5 104 MET B C 1
ATOM 3732 O O . MET B 1 104 ? -14.594 27.719 16.281 1 95.5 104 MET B O 1
ATOM 3736 N N . GLY B 1 105 ? -14.273 29.188 14.656 1 91.62 105 GLY B N 1
ATOM 3737 C CA . GLY B 1 105 ? -15.633 29.188 14.148 1 91.62 105 GLY B CA 1
ATOM 3738 C C . GLY B 1 105 ? -15.766 29.844 12.789 1 91.62 105 GLY B C 1
ATOM 3739 O O . GLY B 1 105 ? -14.938 30.672 12.406 1 91.62 105 GLY B O 1
ATOM 3740 N N . ASP B 1 106 ? -16.859 29.453 12.164 1 88.81 106 ASP B N 1
ATOM 3741 C CA . ASP B 1 106 ? -17.094 30.016 10.844 1 88.81 106 ASP B CA 1
ATOM 3742 C C . ASP B 1 106 ? -17.562 31.469 10.945 1 88.81 106 ASP B C 1
ATOM 3744 O O . ASP B 1 106 ? -18.203 31.859 11.922 1 88.81 106 ASP B O 1
ATOM 3748 N N . ALA B 1 107 ? -17.188 32.219 9.891 1 87.38 107 ALA B N 1
ATOM 3749 C CA . ALA B 1 107 ? -17.516 33.656 9.914 1 87.38 107 ALA B CA 1
ATOM 3750 C C . ALA B 1 107 ? -18.844 33.938 9.227 1 87.38 107 ALA B C 1
ATOM 3752 O O . ALA B 1 107 ? -19.016 34.969 8.586 1 87.38 107 ALA B O 1
ATOM 3753 N N . ASP B 1 108 ? -19.75 33 9.305 1 81.81 108 ASP B N 1
ATOM 3754 C CA . ASP B 1 108 ? -21.047 33.188 8.641 1 81.81 108 ASP B CA 1
ATOM 3755 C C . ASP B 1 108 ? -22.141 33.562 9.641 1 81.81 108 ASP B C 1
ATOM 3757 O O . ASP B 1 108 ? -23.328 33.5 9.328 1 81.81 108 ASP B O 1
ATOM 3761 N N . ASP B 1 109 ? -21.781 33.906 10.75 1 79.69 109 ASP B N 1
ATOM 3762 C CA . ASP B 1 109 ? -22.656 34.344 11.828 1 79.69 109 ASP B CA 1
ATOM 3763 C C . ASP B 1 109 ? -23.625 33.25 12.25 1 79.69 109 ASP B C 1
ATOM 3765 O O . ASP B 1 109 ? -24.719 33.5 12.727 1 79.69 109 ASP B O 1
ATOM 3769 N N . SER B 1 110 ? -23.25 32.031 11.938 1 78.69 110 SER B N 1
ATOM 3770 C CA . SER B 1 110 ? -24.062 30.906 12.391 1 78.69 110 SER B CA 1
ATOM 3771 C C . SER B 1 110 ? -23.75 30.562 13.844 1 78.69 110 SER B C 1
ATOM 3773 O O . SER B 1 110 ? -24.594 30.016 14.547 1 78.69 110 SER B O 1
ATOM 3775 N N . TYR B 1 111 ? -22.641 30.953 14.234 1 81.06 111 TYR B N 1
ATOM 3776 C CA . TYR B 1 111 ? -22.219 30.672 15.602 1 81.06 111 TYR B CA 1
ATOM 3777 C C . TYR B 1 111 ? -22.172 31.938 16.438 1 81.06 111 TYR B C 1
ATOM 3779 O O . TYR B 1 111 ? -21.938 33.031 15.914 1 81.06 111 TYR B O 1
ATOM 3787 N N . ASP B 1 112 ? -22.406 31.781 17.719 1 80.94 112 ASP B N 1
ATOM 3788 C CA . ASP B 1 112 ? -22.422 32.906 18.625 1 80.94 112 ASP B CA 1
ATOM 3789 C C . ASP B 1 112 ? -21.062 33.094 19.281 1 80.94 112 ASP B C 1
ATOM 3791 O O . ASP B 1 112 ? -20.719 32.406 20.25 1 80.94 112 ASP B O 1
ATOM 3795 N N . PHE B 1 113 ? -20.359 34.094 18.797 1 89.88 113 PHE B N 1
ATOM 3796 C CA . PHE B 1 113 ? -19.031 34.375 19.328 1 89.88 113 PHE B CA 1
ATOM 3797 C C . PHE B 1 113 ? -19.125 35.188 20.609 1 89.88 113 PHE B C 1
ATOM 3799 O O . PHE B 1 113 ? -18.109 35.469 21.25 1 89.88 113 PHE B O 1
ATOM 3806 N N . SER B 1 114 ? -20.359 35.469 20.969 1 86.81 114 SER B N 1
ATOM 3807 C CA . SER B 1 114 ? -20.547 36.281 22.188 1 86.81 114 SER B CA 1
ATOM 3808 C C . SER B 1 114 ? -20.594 35.375 23.422 1 86.81 114 SER B C 1
ATOM 3810 O O . SER B 1 114 ? -20.484 35.875 24.547 1 86.81 114 SER B O 1
ATOM 3812 N N . SER B 1 115 ? -20.734 34.156 23.281 1 85.88 115 SER B N 1
ATOM 3813 C CA . SER B 1 115 ? -20.844 33.219 24.406 1 85.88 115 SER B CA 1
ATOM 3814 C C . SER B 1 115 ? -19.766 32.156 24.344 1 85.88 115 SER B C 1
ATOM 3816 O O . SER B 1 115 ? -20.078 30.953 24.234 1 85.88 115 SER B O 1
ATOM 3818 N N . LEU B 1 116 ? -18.594 32.594 24.531 1 93.12 116 LEU B N 1
ATOM 3819 C CA . LEU B 1 116 ? -17.484 31.656 24.391 1 93.12 116 LEU B CA 1
ATOM 3820 C C . LEU B 1 116 ? -16.938 31.266 25.766 1 93.12 116 LEU B C 1
ATOM 3822 O O . LEU B 1 116 ? -16.016 30.453 25.859 1 93.12 116 LEU B O 1
ATOM 3826 N N . GLN B 1 117 ? -17.531 31.797 26.812 1 93.38 117 GLN B N 1
ATOM 3827 C CA . GLN B 1 117 ? -16.984 31.609 28.156 1 93.38 117 GLN B CA 1
ATOM 3828 C C . GLN B 1 117 ? -16.969 30.141 28.547 1 93.38 117 GLN B C 1
ATOM 3830 O O . GLN B 1 117 ? -16.031 29.672 29.188 1 93.38 117 GLN B O 1
ATOM 3835 N N . VAL B 1 118 ? -17.984 29.469 28.203 1 92.81 118 VAL B N 1
ATOM 3836 C CA . VAL B 1 118 ? -18.078 28.062 28.547 1 92.81 118 VAL B CA 1
ATOM 3837 C C . VAL B 1 118 ? -16.906 27.297 27.938 1 92.81 118 VAL B C 1
ATOM 3839 O O . VAL B 1 118 ? -16.344 26.406 28.562 1 92.81 118 VAL B O 1
ATOM 3842 N N . PHE B 1 119 ? -16.562 27.609 26.719 1 94.62 119 PHE B N 1
ATOM 3843 C CA . PHE B 1 119 ? -15.414 27 26.062 1 94.62 119 PHE B CA 1
ATOM 3844 C C . PHE B 1 119 ? -14.125 27.312 26.812 1 94.62 119 PHE B C 1
ATOM 3846 O O . PHE B 1 119 ? -13.328 26.406 27.078 1 94.62 119 PHE B O 1
ATOM 3853 N N . VAL B 1 120 ? -13.922 28.594 27.141 1 95.81 120 VAL B N 1
ATOM 3854 C CA . VAL B 1 120 ? -12.711 29.031 27.828 1 95.81 120 VAL B CA 1
ATOM 3855 C C . VAL B 1 120 ? -12.586 28.328 29.172 1 95.81 120 VAL B C 1
ATOM 3857 O O . VAL B 1 120 ? -11.5 27.891 29.562 1 95.81 120 VAL B O 1
ATOM 3860 N N . ASP B 1 121 ? -13.703 28.219 29.891 1 95.69 121 ASP B N 1
ATOM 3861 C CA . ASP B 1 121 ? -13.703 27.578 31.203 1 95.69 121 ASP B CA 1
ATOM 3862 C C . ASP B 1 121 ? -13.234 26.125 31.094 1 95.69 121 ASP B C 1
ATOM 3864 O O . ASP B 1 121 ? -12.43 25.672 31.922 1 95.69 121 ASP B O 1
ATOM 3868 N N . LYS B 1 122 ? -13.711 25.469 30.172 1 95.38 122 LYS B N 1
ATOM 3869 C CA . LYS B 1 122 ? -13.328 24.078 29.984 1 95.38 122 LYS B CA 1
ATOM 3870 C C . LYS B 1 122 ? -11.852 23.953 29.625 1 95.38 122 LYS B C 1
ATOM 3872 O O . LYS B 1 122 ? -11.156 23.047 30.109 1 95.38 122 LYS B O 1
ATOM 3877 N N . LEU B 1 123 ? -11.422 24.812 28.797 1 95.81 123 LEU B N 1
ATOM 3878 C CA . LEU B 1 123 ? -10.016 24.812 28.406 1 95.81 123 LEU B CA 1
ATOM 3879 C C . LEU B 1 123 ? -9.125 25.109 29.609 1 95.81 123 LEU B C 1
ATOM 3881 O O . LEU B 1 123 ? -8.078 24.469 29.781 1 95.81 123 LEU B O 1
ATOM 3885 N N . ARG B 1 124 ? -9.586 26 30.438 1 95.56 124 ARG B N 1
ATOM 3886 C CA . ARG B 1 124 ? -8.852 26.359 31.641 1 95.56 124 ARG B CA 1
ATOM 3887 C C . ARG B 1 124 ? -8.781 25.172 32.594 1 95.56 124 ARG B C 1
ATOM 3889 O O . ARG B 1 124 ? -7.836 25.047 33.375 1 95.56 124 ARG B O 1
ATOM 3896 N N . GLN B 1 125 ? -9.773 24.328 32.469 1 95.75 125 GLN B N 1
ATOM 3897 C CA . GLN B 1 125 ? -9.828 23.141 33.344 1 95.75 125 GLN B CA 1
ATOM 3898 C C . GLN B 1 125 ? -8.867 22.062 32.844 1 95.75 125 GLN B C 1
ATOM 3900 O O . GLN B 1 125 ? -8.703 21.031 33.5 1 95.75 125 GLN B O 1
ATOM 3905 N N . GLY B 1 126 ? -8.336 22.281 31.656 1 94.19 126 GLY B N 1
ATOM 3906 C CA . GLY B 1 126 ? -7.32 21.359 31.188 1 94.19 126 GLY B CA 1
ATOM 3907 C C . GLY B 1 126 ? -7.781 20.516 30.031 1 94.19 126 GLY B C 1
ATOM 3908 O O . GLY B 1 126 ? -7.07 19.609 29.594 1 94.19 126 GLY B O 1
ATOM 3909 N N . VAL B 1 127 ? -8.977 20.797 29.625 1 94.75 127 VAL B N 1
ATOM 3910 C CA . VAL B 1 127 ? -9.461 20.078 28.453 1 94.75 127 VAL B CA 1
ATOM 3911 C C . VAL B 1 127 ? -8.703 20.516 27.203 1 94.75 127 VAL B C 1
ATOM 3913 O O . VAL B 1 127 ? -8.516 21.719 26.984 1 94.75 127 VAL B O 1
ATOM 3916 N N . ASP B 1 128 ? -8.289 19.609 26.375 1 95.31 128 ASP B N 1
ATOM 3917 C CA . ASP B 1 128 ? -7.449 19.938 25.234 1 95.31 128 ASP B CA 1
ATOM 3918 C C . ASP B 1 128 ? -8.297 20.359 24.031 1 95.31 128 ASP B C 1
ATOM 3920 O O . ASP B 1 128 ? -7.879 21.203 23.234 1 95.31 128 ASP B O 1
ATOM 3924 N N . LEU B 1 129 ? -9.375 19.688 23.906 1 94.38 129 LEU B N 1
ATOM 3925 C CA . LEU B 1 129 ? -10.25 19.953 22.781 1 94.38 129 LEU B CA 1
ATOM 3926 C C . LEU B 1 129 ? -11.711 20.016 23.219 1 94.38 129 LEU B C 1
ATOM 3928 O O . LEU B 1 129 ? -12.242 19.031 23.75 1 94.38 129 LEU B O 1
ATOM 3932 N N . VAL B 1 130 ? -12.289 21.156 23.031 1 93.12 130 VAL B N 1
ATOM 3933 C CA . VAL B 1 130 ? -13.688 21.359 23.391 1 93.12 130 VAL B CA 1
ATOM 3934 C C . VAL B 1 130 ? -14.523 21.547 22.125 1 93.12 130 VAL B C 1
ATOM 3936 O O . VAL B 1 130 ? -14.266 22.438 21.328 1 93.12 130 VAL B O 1
ATOM 3939 N N . MET B 1 131 ? -15.5 20.656 22 1 90.31 131 MET B N 1
ATOM 3940 C CA . MET B 1 131 ? -16.344 20.688 20.812 1 90.31 131 MET B CA 1
ATOM 3941 C C . MET B 1 131 ? -17.734 21.25 21.125 1 90.31 131 MET B C 1
ATOM 3943 O O . MET B 1 131 ? -18.281 20.953 22.188 1 90.31 131 MET B O 1
ATOM 3947 N N . GLY B 1 132 ? -18.156 21.984 20.188 1 83.81 132 GLY B N 1
ATOM 3948 C CA . GLY B 1 132 ? -19.562 22.359 20.297 1 83.81 132 GLY B CA 1
ATOM 3949 C C . GLY B 1 132 ? -20.516 21.25 19.891 1 83.81 132 GLY B C 1
ATOM 3950 O O . GLY B 1 132 ? -20.172 20.391 19.078 1 83.81 132 GLY B O 1
ATOM 3951 N N . ASN B 1 133 ? -21.625 21.188 20.531 1 77.81 133 ASN B N 1
ATOM 3952 C CA . ASN B 1 133 ? -22.656 20.219 20.203 1 77.81 133 ASN B CA 1
ATOM 3953 C C . ASN B 1 133 ? -23.969 20.906 19.812 1 77.81 133 ASN B C 1
ATOM 3955 O O . ASN B 1 133 ? -24.656 21.453 20.672 1 77.81 133 ASN B O 1
ATOM 3959 N N . ARG B 1 134 ? -24.25 20.797 18.609 1 69.44 134 ARG B N 1
ATOM 3960 C CA . ARG B 1 134 ? -25.453 21.469 18.109 1 69.44 134 ARG B CA 1
ATOM 3961 C C . ARG B 1 134 ? -26.703 20.703 18.531 1 69.44 134 ARG B C 1
ATOM 3963 O O . ARG B 1 134 ? -27.797 21.281 18.609 1 69.44 134 ARG B O 1
ATOM 3970 N N . PHE B 1 135 ? -26.531 19.5 18.75 1 65.81 135 PHE B N 1
ATOM 3971 C CA . PHE B 1 135 ? -27.703 18.672 19.062 1 65.81 135 PHE B CA 1
ATOM 3972 C C . PHE B 1 135 ? -28.156 18.906 20.5 1 65.81 135 PHE B C 1
ATOM 3974 O O . PHE B 1 135 ? -29.344 18.797 20.797 1 65.81 135 PHE B O 1
ATOM 3981 N N . ARG B 1 136 ? -27.234 19.266 21.281 1 65.81 136 ARG B N 1
ATOM 3982 C CA . ARG B 1 136 ? -27.562 19.531 22.672 1 65.81 136 ARG B CA 1
ATOM 3983 C C . ARG B 1 136 ? -27.984 20.984 22.875 1 65.81 136 ARG B C 1
ATOM 3985 O O . ARG B 1 136 ? -28.734 21.297 23.781 1 65.81 136 ARG B O 1
ATOM 3992 N N . GLY B 1 137 ? -27.438 21.812 22.094 1 65 137 GLY B N 1
ATOM 3993 C CA . GLY B 1 137 ? -27.703 23.234 22.25 1 65 137 GLY B CA 1
ATOM 3994 C C . GLY B 1 137 ? -28.922 23.688 21.453 1 65 137 GLY B C 1
ATOM 3995 O O . GLY B 1 137 ? -29.531 24.719 21.781 1 65 137 GLY B O 1
ATOM 3996 N N . GLY B 1 138 ? -29.328 22.969 20.391 1 61.53 138 GLY B N 1
ATOM 3997 C CA . GLY B 1 138 ? -30.5 23.312 19.594 1 61.53 138 GLY B CA 1
ATOM 3998 C C . GLY B 1 138 ? -30.172 23.75 18.188 1 61.53 138 GLY B C 1
ATOM 3999 O O . GLY B 1 138 ? -29.188 24.469 17.984 1 61.53 138 GLY B O 1
ATOM 4000 N N . ILE B 1 139 ? -30.734 23.203 17.188 1 56.75 139 ILE B N 1
ATOM 4001 C CA . ILE B 1 139 ? -30.594 23.578 15.781 1 56.75 139 ILE B CA 1
ATOM 4002 C C . ILE B 1 139 ? -31.828 24.359 15.328 1 56.75 139 ILE B C 1
ATOM 4004 O O . ILE B 1 139 ? -32.938 23.844 15.383 1 56.75 139 ILE B O 1
ATOM 4008 N N . ALA B 1 140 ? -31.453 25.672 15.078 1 55.69 140 ALA B N 1
ATOM 4009 C CA . ALA B 1 140 ? -32.594 26.453 14.602 1 55.69 140 ALA B CA 1
ATOM 4010 C C . ALA B 1 140 ? -33.188 25.844 13.336 1 55.69 140 ALA B C 1
ATOM 4012 O O . ALA B 1 140 ? -32.469 25.219 12.547 1 55.69 140 ALA B O 1
ATOM 4013 N N . PRO B 1 141 ? -34.469 25.812 13.258 1 52.84 141 PRO B N 1
ATOM 4014 C CA . PRO B 1 141 ? -35.125 25.281 12.062 1 52.84 141 PRO B CA 1
ATOM 4015 C C . PRO B 1 141 ? -34.531 25.828 10.766 1 52.84 141 PRO B C 1
ATOM 4017 O O . PRO B 1 141 ? -34.281 27.031 10.656 1 52.84 141 PRO B O 1
ATOM 4020 N N . GLY B 1 142 ? -34.062 25.016 9.734 1 51.31 142 GLY B N 1
ATOM 4021 C CA . GLY B 1 142 ? -33.531 25.422 8.438 1 51.31 142 GLY B CA 1
ATOM 4022 C C . GLY B 1 142 ? -32.031 25.562 8.398 1 51.31 142 GLY B C 1
ATOM 4023 O O . GLY B 1 142 ? -31.453 25.875 7.359 1 51.31 142 GLY B O 1
ATOM 4024 N N . ALA B 1 143 ? -31.359 25.453 9.43 1 49.31 143 ALA B N 1
ATOM 4025 C CA . ALA B 1 143 ? -29.938 25.75 9.516 1 49.31 143 ALA B CA 1
ATOM 4026 C C . ALA B 1 143 ? -29.094 24.609 8.938 1 49.31 143 ALA B C 1
ATOM 4028 O O . ALA B 1 143 ? -27.953 24.828 8.508 1 49.31 143 ALA B O 1
ATOM 4029 N N . MET B 1 144 ? -29.594 23.422 8.93 1 53.38 144 MET B N 1
ATOM 4030 C CA . MET B 1 144 ? -28.844 22.281 8.398 1 53.38 144 MET B CA 1
ATOM 4031 C C . MET B 1 144 ? -29.719 21.438 7.473 1 53.38 144 MET B C 1
ATOM 4033 O O . MET B 1 144 ? -30.859 21.109 7.82 1 53.38 144 MET B O 1
ATOM 4037 N N . PRO B 1 145 ? -29.172 21.219 6.238 1 51.03 145 PRO B N 1
ATOM 4038 C CA . PRO B 1 145 ? -29.953 20.312 5.395 1 51.03 145 PRO B CA 1
ATOM 4039 C C . PRO B 1 145 ? -30.172 18.953 6.043 1 51.03 145 PRO B C 1
ATOM 4041 O O . PRO B 1 145 ? -29.312 18.469 6.773 1 51.03 145 PRO B O 1
ATOM 4044 N N . PRO B 1 146 ? -31.453 18.5 5.895 1 43.56 146 PRO B N 1
ATOM 4045 C CA . PRO B 1 146 ? -31.844 17.25 6.531 1 43.56 146 PRO B CA 1
ATOM 4046 C C . PRO B 1 146 ? -30.859 16.109 6.266 1 43.56 146 PRO B C 1
ATOM 4048 O O . PRO B 1 146 ? -30.625 15.273 7.141 1 43.56 146 PRO B O 1
ATOM 4051 N N . LEU B 1 147 ? -30.375 16.094 5.078 1 45.28 147 LEU B N 1
ATOM 4052 C CA . LEU B 1 147 ? -29.516 14.969 4.75 1 45.28 147 LEU B CA 1
ATOM 4053 C C . LEU B 1 147 ? -28.219 15.023 5.559 1 45.28 147 LEU B C 1
ATOM 4055 O O . LEU B 1 147 ? -27.703 13.992 6 1 45.28 147 LEU B O 1
ATOM 4059 N N . HIS B 1 148 ? -27.734 16.172 5.766 1 50.44 148 HIS B N 1
ATOM 4060 C CA . HIS B 1 148 ? -26.531 16.328 6.57 1 50.44 148 HIS B CA 1
ATOM 4061 C C . HIS B 1 148 ? -26.828 16.094 8.047 1 50.44 148 HIS B C 1
ATOM 4063 O O . HIS B 1 148 ? -26 15.516 8.766 1 50.44 148 HIS B O 1
ATOM 4069 N N . ARG B 1 149 ? -28.078 16.516 8.398 1 48.28 149 ARG B N 1
ATOM 4070 C CA . ARG B 1 149 ? -28.516 16.438 9.781 1 48.28 149 ARG B CA 1
ATOM 4071 C C . ARG B 1 149 ? -28.719 14.977 10.203 1 48.28 149 ARG B C 1
ATOM 4073 O O . ARG B 1 149 ? -28.391 14.602 11.328 1 48.28 149 ARG B O 1
ATOM 4080 N N . TYR B 1 150 ? -29.266 14.281 9.297 1 43.72 150 TYR B N 1
ATOM 4081 C CA . TYR B 1 150 ? -29.719 12.977 9.758 1 43.72 150 TYR B CA 1
ATOM 4082 C C . TYR B 1 150 ? -28.766 11.875 9.312 1 43.72 150 TYR B C 1
ATOM 4084 O O . TYR B 1 150 ? -28.672 10.828 9.961 1 43.72 150 TYR B O 1
ATOM 4092 N N . LEU B 1 151 ? -28.219 11.984 8.281 1 49.75 151 LEU B N 1
ATOM 4093 C CA . LEU B 1 151 ? -27.469 10.828 7.801 1 49.75 151 LEU B CA 1
ATOM 4094 C C . LEU B 1 151 ? -25.969 11.07 7.902 1 49.75 151 LEU B C 1
ATOM 4096 O O . LEU B 1 151 ? -25.234 10.227 8.43 1 49.75 151 LEU B O 1
ATOM 4100 N N . GLY B 1 152 ? -25.516 12.242 7.422 1 54.91 152 GLY B N 1
ATOM 4101 C CA . GLY B 1 152 ? -24.078 12.445 7.27 1 54.91 152 GLY B CA 1
ATOM 4102 C C . GLY B 1 152 ? -23.359 12.578 8.594 1 54.91 152 GLY B C 1
ATOM 4103 O O . GLY B 1 152 ? -22.438 11.797 8.883 1 54.91 152 GLY B O 1
ATOM 4104 N N . ASN B 1 153 ? -23.953 13.367 9.422 1 59.09 153 ASN B N 1
ATOM 4105 C CA . ASN B 1 153 ? -23.266 13.727 10.656 1 59.09 153 ASN B CA 1
ATOM 4106 C C . ASN B 1 153 ? -23.391 12.633 11.711 1 59.09 153 ASN B C 1
ATOM 4108 O O . ASN B 1 153 ? -22.391 12.227 12.312 1 59.09 153 ASN B O 1
ATOM 4112 N N . PRO B 1 154 ? -24.594 12.086 11.734 1 57.38 154 PRO B N 1
ATOM 4113 C CA . PRO B 1 154 ? -24.688 11.039 12.75 1 57.38 154 PRO B CA 1
ATOM 4114 C C . PRO B 1 154 ? -23.922 9.781 12.383 1 57.38 154 PRO B C 1
ATOM 4116 O O . PRO B 1 154 ? -23.312 9.148 13.242 1 57.38 154 PRO B O 1
ATOM 4119 N N . VAL B 1 155 ? -24.016 9.477 11.148 1 61.84 155 VAL B N 1
ATOM 4120 C CA . VAL B 1 155 ? -23.328 8.258 10.742 1 61.84 155 VAL B CA 1
ATOM 4121 C C . VAL B 1 155 ? -21.812 8.445 10.883 1 61.84 155 VAL B C 1
ATOM 4123 O O . VAL B 1 155 ? -21.125 7.574 11.406 1 61.84 155 VAL B O 1
ATOM 4126 N N . LEU B 1 156 ? -21.438 9.578 10.484 1 64 156 LEU B N 1
ATOM 4127 C CA . LEU B 1 156 ? -20.016 9.852 10.602 1 64 156 LEU B CA 1
ATOM 4128 C C . LEU B 1 156 ? -19.578 9.93 12.062 1 64 156 LEU B C 1
ATOM 4130 O O . LEU B 1 156 ? -18.531 9.422 12.438 1 64 156 LEU B O 1
ATOM 4134 N N . SER B 1 157 ? -20.516 10.516 12.828 1 65.12 157 SER B N 1
ATOM 4135 C CA . SER B 1 157 ? -20.219 10.609 14.258 1 65.12 157 SER B CA 1
ATOM 4136 C C . SER B 1 157 ? -20.219 9.234 14.914 1 65.12 157 SER B C 1
ATOM 4138 O O . SER B 1 157 ? -19.391 8.953 15.781 1 65.12 157 SER B O 1
ATOM 4140 N N . TRP B 1 158 ? -21.109 8.469 14.43 1 66 158 TRP B N 1
ATOM 4141 C CA . TRP B 1 158 ? -21.172 7.113 14.969 1 66 158 TRP B CA 1
ATOM 4142 C C . TRP B 1 158 ? -19.906 6.324 14.617 1 66 158 TRP B C 1
ATOM 4144 O O . TRP B 1 158 ? -19.344 5.629 15.461 1 66 158 TRP B O 1
ATOM 4154 N N . ILE B 1 159 ? -19.531 6.438 13.484 1 67.81 159 ILE B N 1
ATOM 4155 C CA . ILE B 1 159 ? -18.344 5.742 13.016 1 67.81 159 ILE B CA 1
ATOM 4156 C C . ILE B 1 159 ? -17.109 6.238 13.789 1 67.81 159 ILE B C 1
ATOM 4158 O O . ILE B 1 159 ? -16.281 5.438 14.203 1 67.81 159 ILE B O 1
ATOM 4162 N N . GLY B 1 160 ? -17.109 7.512 13.914 1 65.5 160 GLY B N 1
ATOM 4163 C CA . GLY B 1 160 ? -16.016 8.078 14.688 1 65.5 160 GLY B CA 1
ATOM 4164 C C . GLY B 1 160 ? -15.992 7.602 16.125 1 65.5 160 GLY B C 1
ATOM 4165 O O . GLY B 1 160 ? -14.93 7.25 16.656 1 65.5 160 GLY B O 1
ATOM 4166 N N . ARG B 1 161 ? -17.219 7.523 16.688 1 69.38 161 ARG B N 1
ATOM 4167 C CA . ARG B 1 161 ? -17.328 7.074 18.062 1 69.38 161 ARG B CA 1
ATOM 4168 C C . ARG B 1 161 ? -16.938 5.605 18.203 1 69.38 161 ARG B C 1
ATOM 4170 O O . ARG B 1 161 ? -16.266 5.223 19.156 1 69.38 161 ARG B O 1
ATOM 4177 N N . LEU B 1 162 ? -17.359 4.918 17.266 1 66.12 162 LEU B N 1
ATOM 4178 C CA . LEU B 1 162 ? -17.109 3.48 17.312 1 66.12 162 LEU B CA 1
ATOM 4179 C C . LEU B 1 162 ? -15.641 3.176 17.078 1 66.12 162 LEU B C 1
ATOM 4181 O O . LEU B 1 162 ? -15.055 2.352 17.781 1 66.12 162 LEU B O 1
ATOM 4185 N N . PHE B 1 163 ? -15.102 3.926 16.172 1 68.88 163 PHE B N 1
ATOM 4186 C CA . PHE B 1 163 ? -13.758 3.584 15.727 1 68.88 163 PHE B CA 1
ATOM 4187 C C . PHE B 1 163 ? -12.711 4.156 16.688 1 68.88 163 PHE B C 1
ATOM 4189 O O . PHE B 1 163 ? -11.664 3.545 16.906 1 68.88 163 PHE B O 1
ATOM 4196 N N . PHE B 1 164 ? -13.031 5.309 17.203 1 65.06 164 PHE B N 1
ATOM 4197 C CA . PHE B 1 164 ? -11.992 6.012 17.938 1 65.06 164 PHE B CA 1
ATOM 4198 C C . PHE B 1 164 ? -12.422 6.25 19.375 1 65.06 164 PHE B C 1
ATOM 4200 O O . PHE B 1 164 ? -11.727 6.934 20.141 1 65.06 164 PHE B O 1
ATOM 4207 N N . ARG B 1 165 ? -13.508 5.59 19.828 1 65.81 165 ARG B N 1
ATOM 4208 C CA . ARG B 1 165 ? -14.016 5.742 21.188 1 65.81 165 ARG B CA 1
ATOM 4209 C C . ARG B 1 165 ? -14.141 7.215 21.562 1 65.81 165 ARG B C 1
ATOM 4211 O O . ARG B 1 165 ? -13.695 7.621 22.641 1 65.81 165 ARG B O 1
ATOM 4218 N N . ILE B 1 166 ? -14.5 8 20.547 1 66.75 166 ILE B N 1
ATOM 4219 C CA . ILE B 1 166 ? -14.672 9.43 20.781 1 66.75 166 ILE B CA 1
ATOM 4220 C C . ILE B 1 166 ? -16.062 9.695 21.344 1 66.75 166 ILE B C 1
ATOM 4222 O O . ILE B 1 166 ? -17.062 9.172 20.828 1 66.75 166 ILE B O 1
ATOM 4226 N N . SER B 1 167 ? -16.125 10.219 22.5 1 66.94 167 SER B N 1
ATOM 4227 C CA . SER B 1 167 ? -17.391 10.484 23.172 1 66.94 167 SER B CA 1
ATOM 4228 C C . SER B 1 167 ? -18.047 11.758 22.656 1 66.94 167 SER B C 1
ATOM 4230 O O . SER B 1 167 ? -19.031 12.242 23.219 1 66.94 167 SER B O 1
ATOM 4232 N N . ILE B 1 168 ? -17.5 12.188 21.531 1 67.94 168 ILE B N 1
ATOM 4233 C CA . ILE B 1 168 ? -18.047 13.438 21 1 67.94 168 ILE B CA 1
ATOM 4234 C C . ILE B 1 168 ? -19.219 13.148 20.078 1 67.94 168 ILE B C 1
ATOM 4236 O O . ILE B 1 168 ? -19.156 12.234 19.25 1 67.94 168 ILE B O 1
ATOM 4240 N N . GLY B 1 169 ? -20.281 13.773 20.344 1 64.69 169 GLY B N 1
ATOM 4241 C CA . GLY B 1 169 ? -21.5 13.508 19.609 1 64.69 169 GLY B CA 1
ATOM 4242 C C . GLY B 1 169 ? -21.578 14.25 18.281 1 64.69 169 GLY B C 1
ATOM 4243 O O . GLY B 1 169 ? -22.266 13.812 17.359 1 64.69 169 GLY B O 1
ATOM 4244 N N . ASP B 1 170 ? -21.094 15.477 18.188 1 66.38 170 ASP B N 1
ATOM 4245 C CA . ASP B 1 170 ? -21.141 16.266 16.969 1 66.38 170 ASP B CA 1
ATOM 4246 C C . ASP B 1 170 ? -19.734 16.562 16.453 1 66.38 170 ASP B C 1
ATOM 4248 O O . ASP B 1 170 ? -19.078 17.5 16.906 1 66.38 170 ASP B O 1
ATOM 4252 N N . PHE B 1 171 ? -19.375 15.852 15.328 1 65.94 171 PHE B N 1
ATOM 4253 C CA . PHE B 1 171 ? -18.031 15.953 14.797 1 65.94 171 PHE B CA 1
ATOM 4254 C C . PHE B 1 171 ? -17.891 17.156 13.875 1 65.94 171 PHE B C 1
ATOM 4256 O O . PHE B 1 171 ? -16.781 17.609 13.594 1 65.94 171 PHE B O 1
ATOM 4263 N N . HIS B 1 172 ? -19.016 17.672 13.523 1 66.81 172 HIS B N 1
ATOM 4264 C CA . HIS B 1 172 ? -18.922 18.625 12.43 1 66.81 172 HIS B CA 1
ATOM 4265 C C . HIS B 1 172 ? -19.344 20.016 12.875 1 66.81 172 HIS B C 1
ATOM 4267 O O . HIS B 1 172 ? -19.562 20.906 12.039 1 66.81 172 HIS B O 1
ATOM 4273 N N . CYS B 1 173 ? -19.344 20.172 14.195 1 74.5 173 CYS B N 1
ATOM 4274 C CA . CYS B 1 173 ? -19.609 21.516 14.68 1 74.5 173 CYS B CA 1
ATOM 4275 C C . CYS B 1 173 ? -18.453 22.453 14.352 1 74.5 173 CYS B C 1
ATOM 4277 O O . CYS B 1 173 ? -17.297 22.094 14.547 1 74.5 173 CYS B O 1
ATOM 4279 N N . GLY B 1 174 ? -18.781 23.531 13.836 1 78.81 174 GLY B N 1
ATOM 4280 C CA . GLY B 1 174 ? -17.766 24.469 13.398 1 78.81 174 GLY B CA 1
ATOM 4281 C C . GLY B 1 174 ? -17.141 25.25 14.539 1 78.81 174 GLY B C 1
ATOM 4282 O O . GLY B 1 174 ? -16.062 25.828 14.383 1 78.81 174 GLY B O 1
ATOM 4283 N N . LEU B 1 175 ? -17.828 25.328 15.664 1 88.12 175 LEU B N 1
ATOM 4284 C CA . LEU B 1 175 ? -17.281 26.016 16.828 1 88.12 175 LEU B CA 1
ATOM 4285 C C . LEU B 1 175 ? -16.5 25.031 17.703 1 88.12 175 LEU B C 1
ATOM 4287 O O . LEU B 1 175 ? -17.078 24.125 18.297 1 88.12 175 LEU B O 1
ATOM 4291 N N . ARG B 1 176 ? -15.211 25.266 17.719 1 93.75 176 ARG B N 1
ATOM 4292 C CA . ARG B 1 176 ? -14.312 24.391 18.469 1 93.75 176 ARG B CA 1
ATOM 4293 C C . ARG B 1 176 ? -13.281 25.188 19.25 1 93.75 176 ARG B C 1
ATOM 4295 O O . ARG B 1 176 ? -12.828 26.25 18.797 1 93.75 176 ARG B O 1
ATOM 4302 N N . GLY B 1 177 ? -13 24.781 20.422 1 95.75 177 GLY B N 1
ATOM 4303 C CA . GLY B 1 177 ? -11.922 25.328 21.234 1 95.75 177 GLY B CA 1
ATOM 4304 C C . GLY B 1 177 ? -10.867 24.297 21.609 1 95.75 177 GLY B C 1
ATOM 4305 O O . GLY B 1 177 ? -11.195 23.141 21.875 1 95.75 177 GLY B O 1
ATOM 4306 N N . PHE B 1 178 ? -9.641 24.719 21.562 1 96.5 178 PHE B N 1
ATOM 4307 C CA . PHE B 1 178 ? -8.602 23.734 21.875 1 96.5 178 PHE B CA 1
ATOM 4308 C C . PHE B 1 178 ? -7.34 24.422 22.391 1 96.5 178 PHE B C 1
ATOM 4310 O O . PHE B 1 178 ? -7.195 25.641 22.25 1 96.5 178 PHE B O 1
ATOM 4317 N N . ASN B 1 179 ? -6.594 23.688 23.062 1 96.88 179 ASN B N 1
ATOM 4318 C CA . ASN B 1 179 ? -5.246 24.125 23.422 1 96.88 179 ASN B CA 1
ATOM 4319 C C . ASN B 1 179 ? -4.34 24.203 22.188 1 96.88 179 ASN B C 1
ATOM 4321 O O . ASN B 1 179 ? -4.188 23.219 21.469 1 96.88 179 ASN B O 1
ATOM 4325 N N . THR B 1 180 ? -3.713 25.266 22.016 1 96.38 180 THR B N 1
ATOM 4326 C CA . THR B 1 180 ? -2.965 25.547 20.797 1 96.38 180 THR B CA 1
ATOM 4327 C C . THR B 1 180 ? -1.824 24.547 20.609 1 96.38 180 THR B C 1
ATOM 4329 O O . THR B 1 180 ? -1.703 23.922 19.547 1 96.38 180 THR B O 1
ATOM 4332 N N . GLU B 1 181 ? -1.076 24.312 21.562 1 94.12 181 GLU B N 1
ATOM 4333 C CA . GLU B 1 181 ? 0.092 23.453 21.453 1 94.12 181 GLU B CA 1
ATOM 4334 C C . GLU B 1 181 ? -0.319 21.984 21.281 1 94.12 181 GLU B C 1
ATOM 4336 O O . GLU B 1 181 ? 0.305 21.25 20.531 1 94.12 181 GLU B O 1
ATOM 4341 N N . ALA B 1 182 ? -1.33 21.641 21.984 1 93.12 182 ALA B N 1
ATOM 4342 C CA . ALA B 1 182 ? -1.8 20.266 21.891 1 93.12 182 ALA B CA 1
ATOM 4343 C C . ALA B 1 182 ? -2.213 19.922 20.453 1 93.12 182 ALA B C 1
ATOM 4345 O O . ALA B 1 182 ? -1.854 18.859 19.938 1 93.12 182 ALA B O 1
ATOM 4346 N N . ILE B 1 183 ? -2.85 20.766 19.844 1 93.31 183 ILE B N 1
ATOM 4347 C CA . ILE B 1 183 ? -3.35 20.516 18.5 1 93.31 183 ILE B CA 1
ATOM 4348 C C . ILE B 1 183 ? -2.207 20.625 17.484 1 93.31 183 ILE B C 1
ATOM 4350 O O . ILE B 1 183 ? -2.146 19.875 16.516 1 93.31 183 ILE B O 1
ATOM 4354 N N . ARG B 1 184 ? -1.335 21.594 17.75 1 92.31 184 ARG B N 1
ATOM 4355 C CA . ARG B 1 184 ? -0.171 21.719 16.875 1 92.31 184 ARG B CA 1
ATOM 4356 C C . ARG B 1 184 ? 0.651 20.438 16.875 1 92.31 184 ARG B C 1
ATOM 4358 O O . ARG B 1 184 ? 1.164 20.016 15.828 1 92.31 184 ARG B O 1
ATOM 4365 N N . ARG B 1 185 ? 0.693 19.781 17.859 1 87.12 185 ARG B N 1
ATOM 4366 C CA . ARG B 1 185 ? 1.455 18.547 17.984 1 87.12 185 ARG B CA 1
ATOM 4367 C C . ARG B 1 185 ? 0.803 17.422 17.203 1 87.12 185 ARG B C 1
ATOM 4369 O O . ARG B 1 185 ? 1.465 16.438 16.844 1 87.12 185 ARG B O 1
ATOM 4376 N N . CYS B 1 186 ? -0.455 17.578 16.984 1 85.88 186 CYS B N 1
ATOM 4377 C CA . CYS B 1 186 ? -1.169 16.547 16.234 1 85.88 186 CYS B CA 1
ATOM 4378 C C . CYS B 1 186 ? -0.756 16.547 14.766 1 85.88 186 CYS B C 1
ATOM 4380 O O . CYS B 1 186 ? -0.987 15.57 14.055 1 85.88 186 CYS B O 1
ATOM 4382 N N . GLY B 1 187 ? -0.159 17.609 14.289 1 82.94 187 GLY B N 1
ATOM 4383 C CA . GLY B 1 187 ? 0.337 17.672 12.922 1 82.94 187 GLY B CA 1
ATOM 4384 C C . GLY B 1 187 ? -0.759 17.547 11.883 1 82.94 187 GLY B C 1
ATOM 4385 O O . GLY B 1 187 ? -0.658 16.719 10.969 1 82.94 187 GLY B O 1
ATOM 4386 N N . LEU B 1 188 ? -1.751 18.391 12.016 1 86.06 188 LEU B N 1
ATOM 4387 C CA . LEU B 1 188 ? -2.848 18.391 11.055 1 86.06 188 LEU B CA 1
ATOM 4388 C C . LEU B 1 188 ? -2.355 18.781 9.664 1 86.06 188 LEU B C 1
ATOM 4390 O O . LEU B 1 188 ? -1.475 19.625 9.539 1 86.06 188 LEU B O 1
ATOM 4394 N N . LYS B 1 189 ? -2.875 18.109 8.578 1 79.81 189 LYS B N 1
ATOM 4395 C CA . LYS B 1 189 ? -2.318 18.344 7.25 1 79.81 189 LYS B CA 1
ATOM 4396 C C . LYS B 1 189 ? -3.426 18.547 6.219 1 79.81 189 LYS B C 1
ATOM 4398 O O . LYS B 1 189 ? -3.182 19.078 5.141 1 79.81 189 LYS B O 1
ATOM 4403 N N . THR B 1 190 ? -4.582 18.141 6.531 1 80.19 190 THR B N 1
ATOM 4404 C CA . THR B 1 190 ? -5.637 18.172 5.523 1 80.19 190 THR B CA 1
ATOM 4405 C C . THR B 1 190 ? -6.062 19.609 5.227 1 80.19 190 THR B C 1
ATOM 4407 O O . THR B 1 190 ? -6.223 20.406 6.141 1 80.19 190 THR B O 1
ATOM 4410 N N . THR B 1 191 ? -6.27 19.938 3.957 1 83.88 191 THR B N 1
ATOM 4411 C CA . THR B 1 191 ? -6.531 21.312 3.557 1 83.88 191 THR B CA 1
ATOM 4412 C C . THR B 1 191 ? -8.016 21.516 3.25 1 83.88 191 THR B C 1
ATOM 4414 O O . THR B 1 191 ? -8.477 22.641 3.1 1 83.88 191 THR B O 1
ATOM 4417 N N . GLY B 1 192 ? -8.711 20.516 3.248 1 78.06 192 GLY B N 1
ATOM 4418 C CA . GLY B 1 192 ? -10.117 20.625 2.916 1 78.06 192 GLY B CA 1
ATOM 4419 C C . GLY B 1 192 ? -11.023 20.5 4.125 1 78.06 192 GLY B C 1
ATOM 4420 O O . GLY B 1 192 ? -10.625 20.828 5.246 1 78.06 192 GLY B O 1
ATOM 4421 N N . MET B 1 193 ? -12.32 20.156 3.883 1 76.69 193 MET B N 1
ATOM 4422 C CA . MET B 1 193 ? -13.336 20.062 4.93 1 76.69 193 MET B CA 1
ATOM 4423 C C . MET B 1 193 ? -13.047 18.906 5.871 1 76.69 193 MET B C 1
ATOM 4425 O O . MET B 1 193 ? -13.586 18.844 6.977 1 76.69 193 MET B O 1
ATOM 4429 N N . GLU B 1 194 ? -12.156 18.031 5.426 1 76.81 194 GLU B N 1
ATOM 4430 C CA . GLU B 1 194 ? -11.781 16.875 6.23 1 76.81 194 GLU B CA 1
ATOM 4431 C C . GLU B 1 194 ? -10.969 17.297 7.449 1 76.81 194 GLU B C 1
ATOM 4433 O O . GLU B 1 194 ? -10.734 16.484 8.359 1 76.81 194 GLU B O 1
ATOM 4438 N N . PHE B 1 195 ? -10.664 18.562 7.484 1 82.88 195 PHE B N 1
ATOM 4439 C CA . PHE B 1 195 ? -9.883 19.125 8.586 1 82.88 195 PHE B CA 1
ATOM 4440 C C . PHE B 1 195 ? -10.586 18.891 9.922 1 82.88 195 PHE B C 1
ATOM 4442 O O . PHE B 1 195 ? -9.945 18.516 10.906 1 82.88 195 PHE B O 1
ATOM 4449 N N . ALA B 1 196 ? -11.898 19.016 9.859 1 77.62 196 ALA B N 1
ATOM 4450 C CA . ALA B 1 196 ? -12.68 18.875 11.086 1 77.62 196 ALA B CA 1
ATOM 4451 C C . ALA B 1 196 ? -12.578 17.453 11.633 1 77.62 196 ALA B C 1
ATOM 4453 O O . ALA B 1 196 ? -12.344 17.25 12.828 1 77.62 196 ALA B O 1
ATOM 4454 N N . SER B 1 197 ? -12.648 16.547 10.781 1 78.5 197 SER B N 1
ATOM 4455 C CA . SER B 1 197 ? -12.586 15.148 11.188 1 78.5 197 SER B CA 1
ATOM 4456 C C . SER B 1 197 ? -11.164 14.766 11.602 1 78.5 197 SER B C 1
ATOM 4458 O O . SER B 1 197 ? -10.977 14.016 12.562 1 78.5 197 SER B O 1
ATOM 4460 N N . GLU B 1 198 ? -10.242 15.25 10.883 1 81.88 198 GLU B N 1
ATOM 4461 C CA . GLU B 1 198 ? -8.852 14.961 11.203 1 81.88 198 GLU B CA 1
ATOM 4462 C C . GLU B 1 198 ? -8.5 15.438 12.609 1 81.88 198 GLU B C 1
ATOM 4464 O O . GLU B 1 198 ? -7.812 14.734 13.359 1 81.88 198 GLU B O 1
ATOM 4469 N N . MET B 1 199 ? -8.977 16.562 12.914 1 87.12 199 MET B N 1
ATOM 4470 C CA . MET B 1 199 ? -8.68 17.141 14.219 1 87.12 199 MET B CA 1
ATOM 4471 C C . MET B 1 199 ? -9.195 16.25 15.344 1 87.12 199 MET B C 1
ATOM 4473 O O . MET B 1 199 ? -8.461 15.953 16.281 1 87.12 199 MET B O 1
ATOM 4477 N N . VAL B 1 200 ? -10.398 15.797 15.188 1 83.75 200 VAL B N 1
ATOM 4478 C CA . VAL B 1 200 ? -11.031 15 16.234 1 83.75 200 VAL B CA 1
ATOM 4479 C C . VAL B 1 200 ? -10.359 13.625 16.312 1 83.75 200 VAL B C 1
ATOM 4481 O O . VAL B 1 200 ? -10.078 13.133 17.406 1 83.75 200 VAL B O 1
ATOM 4484 N N . VAL B 1 201 ? -10.141 13.117 15.211 1 79.62 201 VAL B N 1
ATOM 4485 C CA . VAL B 1 201 ? -9.555 11.781 15.148 1 79.62 201 VAL B CA 1
ATOM 4486 C C . VAL B 1 201 ? -8.141 11.805 15.734 1 79.62 201 VAL B C 1
ATOM 4488 O O . VAL B 1 201 ? -7.797 10.984 16.578 1 79.62 201 VAL B O 1
ATOM 4491 N N . LYS B 1 202 ? -7.332 12.727 15.289 1 80.44 202 LYS B N 1
ATOM 4492 C CA . LYS B 1 202 ? -5.961 12.797 15.773 1 80.44 202 LYS B CA 1
ATOM 4493 C C . LYS B 1 202 ? -5.922 13.156 17.266 1 80.44 202 LYS B C 1
ATOM 4495 O O . LYS B 1 202 ? -5.055 12.68 18 1 80.44 202 LYS B O 1
ATOM 4500 N N . ALA B 1 203 ? -6.82 14.016 17.625 1 86.88 203 ALA B N 1
ATOM 4501 C CA . ALA B 1 203 ? -6.906 14.32 19.062 1 86.88 203 ALA B CA 1
ATOM 4502 C C . ALA B 1 203 ? -7.141 13.055 19.875 1 86.88 203 ALA B C 1
ATOM 4504 O O . ALA B 1 203 ? -6.52 12.867 20.922 1 86.88 203 ALA B O 1
ATOM 4505 N N . SER B 1 204 ? -8 12.242 19.391 1 81.88 204 SER B N 1
ATOM 4506 C CA . SER B 1 204 ? -8.281 10.984 20.078 1 81.88 204 SER B CA 1
ATOM 4507 C C . SER B 1 204 ? -7.07 10.062 20.047 1 81.88 204 SER B C 1
ATOM 4509 O O . SER B 1 204 ? -6.723 9.461 21.062 1 81.88 204 SER B O 1
ATOM 4511 N N . LEU B 1 205 ? -6.496 10.008 18.953 1 75.88 205 LEU B N 1
ATOM 4512 C CA . LEU B 1 205 ? -5.355 9.125 18.781 1 75.88 205 LEU B CA 1
ATOM 4513 C C . LEU B 1 205 ? -4.195 9.547 19.672 1 75.88 205 LEU B C 1
ATOM 4515 O O . LEU B 1 205 ? -3.443 8.695 20.172 1 75.88 205 LEU B O 1
ATOM 4519 N N . TYR B 1 206 ? -4.043 10.812 19.875 1 80.19 206 TYR B N 1
ATOM 4520 C CA . TYR B 1 206 ? -2.953 11.328 20.688 1 80.19 206 TYR B CA 1
ATOM 4521 C C . TYR B 1 206 ? -3.361 11.398 22.156 1 80.19 206 TYR B C 1
ATOM 4523 O O . TYR B 1 206 ? -2.617 11.922 23 1 80.19 206 TYR B O 1
ATOM 4531 N N . GLY B 1 207 ? -4.566 10.984 22.422 1 82.5 207 GLY B N 1
ATOM 4532 C CA . GLY B 1 207 ? -5.023 10.883 23.797 1 82.5 207 GLY B CA 1
ATOM 4533 C C . GLY B 1 207 ? -5.414 12.227 24.391 1 82.5 207 GLY B C 1
ATOM 4534 O O . GLY B 1 207 ? -5.293 12.43 25.594 1 82.5 207 GLY B O 1
ATOM 4535 N N . LEU B 1 208 ? -5.742 13.133 23.609 1 88.94 208 LEU B N 1
ATOM 4536 C CA . LEU B 1 208 ? -6.152 14.445 24.109 1 88.94 208 LEU B CA 1
ATOM 4537 C C . LEU B 1 208 ? -7.527 14.367 24.766 1 88.94 208 LEU B C 1
ATOM 4539 O O . LEU B 1 208 ? -8.398 13.617 24.312 1 88.94 208 LEU B O 1
ATOM 4543 N N . SER B 1 209 ? -7.629 15.078 25.844 1 91.31 209 SER B N 1
ATOM 4544 C CA . SER B 1 209 ? -8.93 15.141 26.516 1 91.31 209 SER B CA 1
ATOM 4545 C C . SER B 1 209 ? -9.93 15.945 25.703 1 91.31 209 SER B C 1
ATOM 4547 O O . SER B 1 209 ? -9.578 16.969 25.109 1 91.31 209 SER B O 1
ATOM 4549 N N . MET B 1 210 ? -11.148 15.398 25.656 1 90.69 210 MET B N 1
ATOM 4550 C CA . MET B 1 210 ? -12.18 16.047 24.859 1 90.69 210 MET B CA 1
ATOM 4551 C C . MET B 1 210 ? -13.445 16.281 25.688 1 90.69 210 MET B C 1
ATOM 4553 O O . MET B 1 210 ? -13.773 15.484 26.562 1 90.69 210 MET B O 1
ATOM 4557 N N . ALA B 1 211 ? -14.078 17.391 25.453 1 89.94 211 ALA B N 1
ATOM 4558 C CA . ALA B 1 211 ? -15.352 17.719 26.094 1 89.94 211 ALA B CA 1
ATOM 4559 C C . ALA B 1 211 ? -16.312 18.375 25.109 1 89.94 211 ALA B C 1
ATOM 4561 O O . ALA B 1 211 ? -15.891 18.859 24.047 1 89.94 211 ALA B O 1
ATOM 4562 N N . GLU B 1 212 ? -17.562 18.266 25.422 1 89.19 212 GLU B N 1
ATOM 4563 C CA . GLU B 1 212 ? -18.594 18.875 24.578 1 89.19 212 GLU B CA 1
ATOM 4564 C C . GLU B 1 212 ? -19.344 19.969 25.344 1 89.19 212 GLU B C 1
ATOM 4566 O O . GLU B 1 212 ? -19.609 19.828 26.531 1 89.19 212 GLU B O 1
ATOM 4571 N N . VAL B 1 213 ? -19.594 21 24.625 1 87 213 VAL B N 1
ATOM 4572 C CA . VAL B 1 213 ? -20.391 22.094 25.188 1 87 213 VAL B CA 1
ATOM 4573 C C . VAL B 1 213 ? -21.609 22.328 24.297 1 87 213 VAL B C 1
ATOM 4575 O O . VAL B 1 213 ? -21.5 22.344 23.062 1 87 213 VAL B O 1
ATOM 4578 N N . PRO B 1 214 ? -22.797 22.391 24.906 1 81.62 214 PRO B N 1
ATOM 4579 C CA . PRO B 1 214 ? -23.969 22.703 24.094 1 81.62 214 PRO B CA 1
ATOM 4580 C C . PRO B 1 214 ? -23.828 24.031 23.344 1 81.62 214 PRO B C 1
ATOM 4582 O O . PRO B 1 214 ? -23.422 25.031 23.922 1 81.62 214 PRO B O 1
ATOM 4585 N N . THR B 1 215 ? -23.953 23.906 22.016 1 77.12 215 THR B N 1
ATOM 4586 C CA . THR B 1 215 ? -23.812 25.078 21.156 1 77.12 215 THR B CA 1
ATOM 4587 C C . THR B 1 215 ? -25.031 25.234 20.25 1 77.12 215 THR B C 1
ATOM 4589 O O . THR B 1 215 ? -25.547 24.25 19.719 1 77.12 215 THR B O 1
ATOM 4592 N N . THR B 1 216 ? -25.531 26.406 20.219 1 72.25 216 THR B N 1
ATOM 4593 C CA . THR B 1 216 ? -26.703 26.703 19.391 1 72.25 216 THR B CA 1
ATOM 4594 C C . THR B 1 216 ? -26.266 27.156 18 1 72.25 216 THR B C 1
ATOM 4596 O O . THR B 1 216 ? -25.297 27.906 17.859 1 72.25 216 THR B O 1
ATOM 4599 N N . LEU B 1 217 ? -26.906 26.531 17.031 1 70.31 217 LEU B N 1
ATOM 4600 C CA . LEU B 1 217 ? -26.656 26.938 15.648 1 70.31 217 LEU B CA 1
ATOM 4601 C C . LEU B 1 217 ? -27.797 27.812 15.125 1 70.31 217 LEU B C 1
ATOM 4603 O O . LEU B 1 217 ? -28.953 27.422 15.148 1 70.31 217 LEU B O 1
ATOM 4607 N N . ALA B 1 218 ? -27.328 29.047 14.828 1 68.75 218 ALA B N 1
ATOM 4608 C CA . ALA B 1 218 ? -28.312 29.953 14.258 1 68.75 218 ALA B CA 1
ATOM 4609 C C . ALA B 1 218 ? -28.297 29.875 12.727 1 68.75 218 ALA B C 1
ATOM 4611 O O . ALA B 1 218 ? -27.453 29.203 12.141 1 68.75 218 ALA B O 1
ATOM 4612 N N . ARG B 1 219 ? -29.344 30.328 12 1 62.75 219 ARG B N 1
ATOM 4613 C CA . ARG B 1 219 ? -29.469 30.328 10.547 1 62.75 219 ARG B CA 1
ATOM 4614 C C . ARG B 1 219 ? -28.328 31.125 9.906 1 62.75 219 ARG B C 1
ATOM 4616 O O . ARG B 1 219 ? -27.938 32.156 10.414 1 62.75 219 ARG B O 1
ATOM 4623 N N . ASP B 1 220 ? -27.781 30.469 8.82 1 61.03 220 ASP B N 1
ATOM 4624 C CA . ASP B 1 220 ? -26.719 31.109 8.031 1 61.03 220 ASP B CA 1
ATOM 4625 C C . ASP B 1 220 ? -27.141 32.5 7.578 1 61.03 220 ASP B C 1
ATOM 4627 O O . ASP B 1 220 ? -28.234 32.688 7.023 1 61.03 220 ASP B O 1
ATOM 4631 N N . GLY B 1 221 ? -26.422 33.562 8.094 1 54.88 221 GLY B N 1
ATOM 4632 C CA . GLY B 1 221 ? -26.766 34.938 7.684 1 54.88 221 GLY B CA 1
ATOM 4633 C C . GLY B 1 221 ? -26.453 35.188 6.227 1 54.88 221 GLY B C 1
ATOM 4634 O O . GLY B 1 221 ? -26.672 36.312 5.738 1 54.88 221 GLY B O 1
ATOM 4635 N N . ARG B 1 222 ? -25.859 34 5.484 1 56.47 222 ARG B N 1
ATOM 4636 C CA . ARG B 1 222 ? -25.5 34.25 4.094 1 56.47 222 ARG B CA 1
ATOM 4637 C C . ARG B 1 222 ? -26.672 34.031 3.162 1 56.47 222 ARG B C 1
ATOM 4639 O O . ARG B 1 222 ? -27.594 33.25 3.482 1 56.47 222 ARG B O 1
ATOM 4646 N N . SER B 1 223 ? -26.797 34.875 2.225 1 51.75 223 SER B N 1
ATOM 4647 C CA . SER B 1 223 ? -27.812 34.688 1.178 1 51.75 223 SER B CA 1
ATOM 4648 C C . SER B 1 223 ? -27.5 33.469 0.312 1 51.75 223 SER B C 1
ATOM 4650 O O . SER B 1 223 ? -28.406 32.938 -0.34 1 51.75 223 SER B O 1
ATOM 4652 N N . ARG B 1 224 ? -26.281 32.906 0.263 1 49 224 ARG B N 1
ATOM 4653 C CA . ARG B 1 224 ? -25.906 31.906 -0.724 1 49 224 ARG B CA 1
ATOM 4654 C C . ARG B 1 224 ? -25.938 30.516 -0.114 1 49 224 ARG B C 1
ATOM 4656 O O . ARG B 1 224 ? -25.625 30.344 1.066 1 49 224 ARG B O 1
ATOM 4663 N N . PRO B 1 225 ? -26.484 29.641 -0.888 1 48.81 225 PRO B N 1
ATOM 4664 C CA . PRO B 1 225 ? -26.625 28.266 -0.408 1 48.81 225 PRO B CA 1
ATOM 4665 C C . PRO B 1 225 ? -25.281 27.609 -0.101 1 48.81 225 PRO B C 1
ATOM 4667 O O . PRO B 1 225 ? -24.266 27.938 -0.718 1 48.81 225 PRO B O 1
ATOM 4670 N N . PRO B 1 226 ? -25.25 26.969 0.924 1 47.47 226 PRO B N 1
ATOM 4671 C CA . PRO B 1 226 ? -24 26.297 1.275 1 47.47 226 PRO B CA 1
ATOM 4672 C C . PRO B 1 226 ? -23.547 25.312 0.201 1 47.47 226 PRO B C 1
ATOM 4674 O O . PRO B 1 226 ? -24.375 24.703 -0.486 1 47.47 226 PRO B O 1
ATOM 4677 N N . HIS B 1 227 ? -22.469 25.5 -0.575 1 43.47 227 HIS B N 1
ATOM 4678 C CA . HIS B 1 227 ? -21.906 24.656 -1.623 1 43.47 227 HIS B CA 1
ATOM 4679 C C . HIS B 1 227 ? -21.453 23.312 -1.065 1 43.47 227 HIS B C 1
ATOM 4681 O O . HIS B 1 227 ? -20.25 23.078 -0.902 1 43.47 227 HIS B O 1
ATOM 4687 N N . LEU B 1 228 ? -22.344 22.781 -0.292 1 46.38 228 LEU B N 1
ATOM 4688 C CA . LEU B 1 228 ? -21.812 21.531 0.245 1 46.38 228 LEU B CA 1
ATOM 4689 C C . LEU B 1 228 ? -22.062 20.375 -0.718 1 46.38 228 LEU B C 1
ATOM 4691 O O . LEU B 1 228 ? -23.172 20.25 -1.255 1 46.38 228 LEU B O 1
ATOM 4695 N N . ARG B 1 229 ? -21.062 20.031 -1.526 1 51.91 229 ARG B N 1
ATOM 4696 C CA . ARG B 1 229 ? -21.219 18.766 -2.248 1 51.91 229 ARG B CA 1
ATOM 4697 C C . ARG B 1 229 ? -21.203 17.578 -1.289 1 51.91 229 ARG B C 1
ATOM 4699 O O . ARG B 1 229 ? -20.172 16.953 -1.071 1 51.91 229 ARG B O 1
ATOM 4706 N N . THR B 1 230 ? -22.359 17.344 -0.711 1 54.72 230 THR B N 1
ATOM 4707 C CA . THR B 1 230 ? -22.625 16.531 0.473 1 54.72 230 THR B CA 1
ATOM 4708 C C . THR B 1 230 ? -22.094 15.109 0.28 1 54.72 230 THR B C 1
ATOM 4710 O O . THR B 1 230 ? -21.391 14.578 1.141 1 54.72 230 THR B O 1
ATOM 4713 N N . TRP B 1 231 ? -22.406 14.656 -0.946 1 56.59 231 TRP B N 1
ATOM 4714 C CA . TRP B 1 231 ? -22.078 13.242 -1.116 1 56.59 231 TRP B CA 1
ATOM 4715 C C . TRP B 1 231 ? -20.578 13.047 -1.291 1 56.59 231 TRP B C 1
ATOM 4717 O O . TRP B 1 231 ? -20 12.133 -0.708 1 56.59 231 TRP B O 1
ATOM 4727 N N . ARG B 1 232 ? -20.016 13.891 -2.053 1 61.91 232 ARG B N 1
ATOM 4728 C CA . ARG B 1 232 ? -18.578 13.758 -2.301 1 61.91 232 ARG B CA 1
ATOM 4729 C C . ARG B 1 232 ? -17.781 14.047 -1.039 1 61.91 232 ARG B C 1
ATOM 4731 O O . ARG B 1 232 ? -16.797 13.367 -0.753 1 61.91 232 ARG B O 1
ATOM 4738 N N . ASP B 1 233 ? -18.375 14.953 -0.334 1 63.44 233 ASP B N 1
ATOM 4739 C CA . ASP B 1 233 ? -17.672 15.336 0.885 1 63.44 233 ASP B CA 1
ATOM 4740 C C . ASP B 1 233 ? -17.828 14.266 1.964 1 63.44 233 ASP B C 1
ATOM 4742 O O . ASP B 1 233 ? -16.875 13.953 2.678 1 63.44 233 ASP B O 1
ATOM 4746 N N . GLY B 1 234 ? -19.078 13.82 1.966 1 63.12 234 GLY B N 1
ATOM 4747 C CA . GLY B 1 234 ? -19.312 12.75 2.92 1 63.12 234 GLY B CA 1
ATOM 4748 C C . GLY B 1 234 ? -18.469 11.523 2.656 1 63.12 234 GLY B C 1
ATOM 4749 O O . GLY B 1 234 ? -17.906 10.938 3.586 1 63.12 234 GLY B O 1
ATOM 4750 N N . TRP B 1 235 ? -18.391 11.234 1.382 1 67.94 235 TRP B N 1
ATOM 4751 C CA . TRP B 1 235 ? -17.594 10.078 0.989 1 67.94 235 TRP B CA 1
ATOM 4752 C C . TRP B 1 235 ? -16.125 10.297 1.308 1 67.94 235 TRP B C 1
ATOM 4754 O O . TRP B 1 235 ? -15.445 9.406 1.825 1 67.94 235 TRP B O 1
ATOM 4764 N N . ARG B 1 236 ? -15.68 11.43 1.07 1 68.81 236 ARG B N 1
ATOM 4765 C CA . ARG B 1 236 ? -14.289 11.75 1.352 1 68.81 236 ARG B CA 1
ATOM 4766 C C . ARG B 1 236 ? -14 11.695 2.85 1 68.81 236 ARG B C 1
ATOM 4768 O O . ARG B 1 236 ? -12.938 11.227 3.268 1 68.81 236 ARG B O 1
ATOM 4775 N N . HIS B 1 237 ? -15.047 12.133 3.525 1 68.69 237 HIS B N 1
ATOM 4776 C CA . HIS B 1 237 ? -14.906 12.109 4.977 1 68.69 237 HIS B CA 1
ATOM 4777 C C . HIS B 1 237 ? -14.867 10.68 5.508 1 68.69 237 HIS B C 1
ATOM 4779 O O . HIS B 1 237 ? -14.055 10.359 6.375 1 68.69 237 HIS B O 1
ATOM 4785 N N . LEU B 1 238 ? -15.695 9.922 4.984 1 68.88 238 LEU B N 1
ATOM 4786 C CA . LEU B 1 238 ? -15.75 8.531 5.406 1 68.88 238 LEU B CA 1
ATOM 4787 C C . LEU B 1 238 ? -14.445 7.812 5.078 1 68.88 238 LEU B C 1
ATOM 4789 O O . LEU B 1 238 ? -13.906 7.078 5.914 1 68.88 238 LEU B O 1
ATOM 4793 N N . CYS B 1 239 ? -14 8.102 3.947 1 70.44 239 CYS B N 1
ATOM 4794 C CA . CYS B 1 239 ? -12.742 7.488 3.529 1 70.44 239 CYS B CA 1
ATOM 4795 C C . CYS B 1 239 ? -11.602 7.914 4.441 1 70.44 239 CYS B C 1
ATOM 4797 O O . CYS B 1 239 ? -10.75 7.102 4.793 1 70.44 239 CYS B O 1
ATOM 4799 N N . PHE B 1 240 ? -11.664 9.109 4.812 1 70.5 240 PHE B N 1
ATOM 4800 C CA . PHE B 1 240 ? -10.633 9.641 5.699 1 70.5 240 PHE B CA 1
ATOM 4801 C C . PHE B 1 240 ? -10.68 8.953 7.055 1 70.5 240 PHE B C 1
ATOM 4803 O O . PHE B 1 240 ? -9.656 8.523 7.578 1 70.5 240 PHE B O 1
ATOM 4810 N N . LEU B 1 241 ? -11.883 8.781 7.527 1 71.5 241 LEU B N 1
ATOM 4811 C CA . LEU B 1 241 ? -12.039 8.156 8.836 1 71.5 241 LEU B CA 1
ATOM 4812 C C . LEU B 1 241 ? -11.594 6.699 8.797 1 71.5 241 LEU B C 1
ATOM 4814 O O . LEU B 1 241 ? -10.914 6.227 9.719 1 71.5 241 LEU B O 1
ATOM 4818 N N . LEU B 1 242 ? -11.906 6.09 7.73 1 73.81 242 LEU B N 1
ATOM 4819 C CA . LEU B 1 242 ? -11.617 4.664 7.609 1 73.81 242 LEU B CA 1
ATOM 4820 C C . LEU B 1 242 ? -10.125 4.426 7.414 1 73.81 242 LEU B C 1
ATOM 4822 O O . LEU B 1 242 ? -9.594 3.387 7.82 1 73.81 242 LEU B O 1
ATOM 4826 N N . THR B 1 243 ? -9.5 5.375 6.863 1 73.38 243 THR B N 1
ATOM 4827 C CA . THR B 1 243 ? -8.062 5.27 6.656 1 73.38 243 THR B CA 1
ATOM 4828 C C . THR B 1 243 ? -7.324 5.246 7.992 1 73.38 243 THR B C 1
ATOM 4830 O O . THR B 1 243 ? -6.254 4.648 8.109 1 73.38 243 THR B O 1
ATOM 4833 N N . TYR B 1 244 ? -7.992 5.848 8.992 1 73.31 244 TYR B N 1
ATOM 4834 C CA . TYR B 1 244 ? -7.328 5.949 10.281 1 73.31 244 TYR B CA 1
ATOM 4835 C C . TYR B 1 244 ? -7.758 4.812 11.203 1 73.31 244 TYR B C 1
ATOM 4837 O O . TYR B 1 244 ? -7.297 4.723 12.344 1 73.31 244 TYR B O 1
ATOM 4845 N N . ALA B 1 245 ? -8.625 3.992 10.742 1 76.06 245 ALA B N 1
ATOM 4846 C CA . ALA B 1 245 ? -9.094 2.871 11.547 1 76.06 245 ALA B CA 1
ATOM 4847 C C . ALA B 1 245 ? -8.992 1.559 10.773 1 76.06 245 ALA B C 1
ATOM 4849 O O . ALA B 1 245 ? -10 0.886 10.547 1 76.06 245 ALA B O 1
ATOM 4850 N N . PRO B 1 246 ? -7.816 1.104 10.516 1 73.88 246 PRO B N 1
ATOM 4851 C CA . PRO B 1 246 ? -7.66 -0.119 9.727 1 73.88 246 PRO B CA 1
ATOM 4852 C C . PRO B 1 246 ? -8.227 -1.352 10.43 1 73.88 246 PRO B C 1
ATOM 4854 O O . PRO B 1 246 ? -8.641 -2.309 9.773 1 73.88 246 PRO B O 1
ATOM 4857 N N . HIS B 1 247 ? -8.328 -1.355 11.719 1 77.25 247 HIS B N 1
ATOM 4858 C CA . HIS B 1 247 ? -8.859 -2.506 12.445 1 77.25 247 HIS B CA 1
ATOM 4859 C C . HIS B 1 247 ? -10.344 -2.691 12.172 1 77.25 247 HIS B C 1
ATOM 4861 O O . HIS B 1 247 ? -10.82 -3.82 12.016 1 77.25 247 HIS B O 1
ATOM 4867 N N . TRP B 1 248 ? -11 -1.619 12.141 1 76.69 248 TRP B N 1
ATOM 4868 C CA . TRP B 1 248 ? -12.438 -1.7 11.922 1 76.69 248 TRP B CA 1
ATOM 4869 C C . TRP B 1 248 ? -12.75 -1.974 10.453 1 76.69 248 TRP B C 1
ATOM 4871 O O . TRP B 1 248 ? -13.727 -2.656 10.133 1 76.69 248 TRP B O 1
ATOM 4881 N N . LEU B 1 249 ? -11.891 -1.41 9.641 1 80 249 LEU B N 1
ATOM 4882 C CA . LEU B 1 249 ? -12.156 -1.541 8.211 1 80 249 LEU B CA 1
ATOM 4883 C C . LEU B 1 249 ? -11.797 -2.939 7.719 1 80 249 LEU B C 1
ATOM 4885 O O . LEU B 1 249 ? -12.523 -3.516 6.898 1 80 249 LEU B O 1
ATOM 4889 N N . TYR B 1 250 ? -10.703 -3.5 8.203 1 86.69 250 TYR B N 1
ATOM 4890 C CA . TYR B 1 250 ? -10.195 -4.738 7.633 1 86.69 250 TYR B CA 1
ATOM 4891 C C . TYR B 1 250 ? -10.32 -5.891 8.625 1 86.69 250 TYR B C 1
ATOM 4893 O O . TYR B 1 250 ? -10.875 -6.941 8.297 1 86.69 250 TYR B O 1
ATOM 4901 N N . MET B 1 251 ? -10.016 -5.734 9.852 1 84.94 251 MET B N 1
ATOM 4902 C CA . MET B 1 251 ? -9.859 -6.844 10.789 1 84.94 251 MET B CA 1
ATOM 4903 C C . MET B 1 251 ? -11.219 -7.43 11.164 1 84.94 251 MET B C 1
ATOM 4905 O O . MET B 1 251 ? -11.414 -8.641 11.094 1 84.94 251 MET B O 1
ATOM 4909 N N . TYR B 1 252 ? -12.141 -6.59 11.578 1 87.19 252 TYR B N 1
ATOM 4910 C CA . TYR B 1 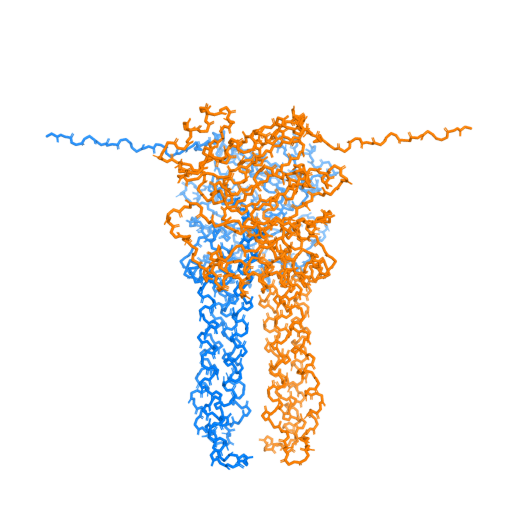252 ? -13.414 -7.105 12.07 1 87.19 252 TYR B CA 1
ATOM 4911 C C . TYR B 1 252 ? -14.188 -7.789 10.945 1 87.19 252 TYR B C 1
ATOM 4913 O O . TYR B 1 252 ? -14.672 -8.914 11.109 1 87.19 252 TYR B O 1
ATOM 4921 N N . PRO B 1 253 ? -14.273 -7.109 9.828 1 89.81 253 PRO B N 1
ATOM 4922 C CA . PRO B 1 253 ? -14.938 -7.82 8.734 1 89.81 253 PRO B CA 1
ATOM 4923 C C . PRO B 1 253 ? -14.203 -9.094 8.328 1 89.81 253 PRO B C 1
ATOM 4925 O O . PRO B 1 253 ? -14.836 -10.102 7.992 1 89.81 253 PRO B O 1
ATOM 4928 N N . ALA B 1 254 ? -12.906 -9.031 8.305 1 93.44 254 ALA B N 1
ATOM 4929 C CA . ALA B 1 254 ? -12.125 -10.211 7.953 1 93.44 254 ALA B CA 1
ATOM 4930 C C . ALA B 1 254 ? -12.406 -11.367 8.914 1 93.44 254 ALA B C 1
ATOM 4932 O O . ALA B 1 254 ? -12.625 -12.5 8.484 1 93.44 254 ALA B O 1
ATOM 4933 N N . LEU B 1 255 ? -12.492 -11.07 10.18 1 93.5 255 LEU B N 1
ATOM 4934 C CA . LEU B 1 255 ? -12.742 -12.094 11.188 1 93.5 255 LEU B CA 1
ATOM 4935 C C . LEU B 1 255 ? -14.148 -12.664 11.047 1 93.5 255 LEU B C 1
ATOM 4937 O O . LEU B 1 255 ? -14.352 -13.875 11.203 1 93.5 255 LEU B O 1
ATOM 4941 N N . ALA B 1 256 ? -15.039 -11.781 10.742 1 95.06 256 ALA B N 1
ATOM 4942 C CA . ALA B 1 256 ? -16.406 -12.234 10.547 1 95.06 256 ALA B CA 1
ATOM 4943 C C . ALA B 1 256 ? -16.516 -13.164 9.336 1 95.06 256 ALA B C 1
ATOM 4945 O O . ALA B 1 256 ? -17.109 -14.242 9.422 1 95.06 256 ALA B O 1
ATOM 4946 N N . LEU B 1 257 ? -15.953 -12.742 8.258 1 95.25 257 LEU B N 1
ATOM 4947 C CA . LEU B 1 257 ? -15.977 -13.547 7.039 1 95.25 257 LEU B CA 1
ATOM 4948 C C . LEU B 1 257 ? -15.266 -14.883 7.258 1 95.25 257 LEU B C 1
ATOM 4950 O O . LEU B 1 257 ? -15.789 -15.938 6.883 1 95.25 257 LEU B O 1
ATOM 4954 N N . MET B 1 258 ? -14.141 -14.836 7.871 1 95.69 258 MET B N 1
ATOM 4955 C CA . MET B 1 258 ? -13.367 -16.047 8.141 1 95.69 258 MET B CA 1
ATOM 4956 C C . MET B 1 258 ? -14.117 -16.969 9.102 1 95.69 258 MET B C 1
ATOM 4958 O O . MET B 1 258 ? -14.109 -18.188 8.938 1 95.69 258 MET B O 1
ATOM 4962 N N . GLY B 1 259 ? -14.719 -16.359 10.109 1 96.69 259 GLY B N 1
ATOM 4963 C CA . GLY B 1 259 ? -15.469 -17.141 11.078 1 96.69 259 GLY B CA 1
ATOM 4964 C C . GLY B 1 259 ? -16.625 -17.906 10.461 1 96.69 259 GLY B C 1
ATOM 4965 O O . GLY B 1 259 ? -16.766 -19.109 10.656 1 96.69 259 GLY B O 1
ATOM 4966 N N . VAL B 1 260 ? -17.438 -17.234 9.68 1 95.94 260 VAL B N 1
ATOM 4967 C CA . VAL B 1 260 ? -18.594 -17.844 9.023 1 95.94 260 VAL B CA 1
ATOM 4968 C C . VAL B 1 260 ? -18.109 -18.875 8 1 95.94 260 VAL B C 1
ATOM 4970 O O . VAL B 1 260 ? -18.656 -19.969 7.91 1 95.94 260 VAL B O 1
ATOM 4973 N N . GLY B 1 261 ? -17.078 -18.5 7.262 1 95.94 261 GLY B N 1
ATOM 4974 C CA . GLY B 1 261 ? -16.516 -19.422 6.285 1 95.94 261 GLY B CA 1
ATOM 4975 C C . GLY B 1 261 ? -15.953 -20.688 6.906 1 95.94 261 GLY B C 1
ATOM 4976 O O . GLY B 1 261 ? -16.219 -21.781 6.438 1 95.94 261 GLY B O 1
ATOM 4977 N N . LEU B 1 262 ? -15.219 -20.516 7.941 1 96.19 262 LEU B N 1
ATOM 4978 C CA . LEU B 1 262 ? -14.594 -21.641 8.609 1 96.19 262 LEU B CA 1
ATOM 4979 C C . LEU B 1 262 ? -15.648 -22.562 9.227 1 96.19 262 LEU B C 1
ATOM 4981 O O . LEU B 1 262 ? -15.547 -23.781 9.117 1 96.19 262 LEU B O 1
ATOM 4985 N N . LEU B 1 263 ? -16.594 -21.984 9.844 1 95.81 263 LEU B N 1
ATOM 4986 C CA . LEU B 1 263 ? -17.672 -22.766 10.438 1 95.81 263 LEU B CA 1
ATOM 4987 C C . LEU B 1 263 ? -18.391 -23.594 9.375 1 95.81 263 LEU B C 1
ATOM 4989 O O . LEU B 1 263 ? -18.641 -24.781 9.562 1 95.81 263 LEU B O 1
ATOM 4993 N N . GLY B 1 264 ? -18.734 -22.953 8.297 1 94.81 264 GLY B N 1
ATOM 4994 C CA . GLY B 1 264 ? -19.406 -23.656 7.211 1 94.81 264 GLY B CA 1
ATOM 4995 C C . GLY B 1 264 ? -18.562 -24.766 6.621 1 94.81 264 GLY B C 1
ATOM 4996 O O . GLY B 1 264 ? -19.062 -25.875 6.375 1 94.81 264 GLY B O 1
ATOM 4997 N N . VAL B 1 265 ? 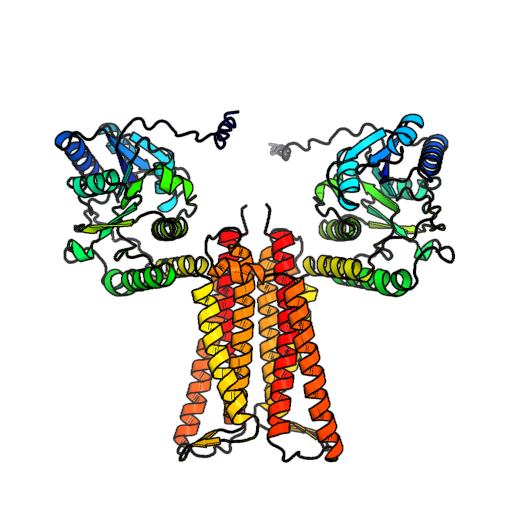-17.312 -24.547 6.383 1 94.62 265 VAL B N 1
ATOM 4998 C CA . VAL B 1 265 ? -16.391 -25.531 5.82 1 94.62 265 VAL B CA 1
ATOM 4999 C C . VAL B 1 265 ? -16.281 -26.734 6.754 1 94.62 265 VAL B C 1
ATOM 5001 O O . VAL B 1 265 ? -16.328 -27.875 6.309 1 94.62 265 VAL B O 1
ATOM 5004 N N . LEU B 1 266 ? -16.219 -26.484 8.023 1 94.5 266 LEU B N 1
ATOM 5005 C CA . LEU B 1 266 ? -16.062 -27.562 9 1 94.5 266 LEU B CA 1
ATOM 5006 C C . LEU B 1 266 ? -17.328 -28.406 9.078 1 94.5 266 LEU B C 1
ATOM 5008 O O . LEU B 1 266 ? -17.266 -29.625 9.219 1 94.5 266 LEU B O 1
ATOM 5012 N N . LEU B 1 267 ? -18.453 -27.781 8.945 1 93.19 267 LEU B N 1
ATOM 5013 C CA . LEU B 1 267 ? -19.734 -28.469 9.07 1 93.19 267 LEU B CA 1
ATOM 5014 C C . LEU B 1 267 ? -20 -29.328 7.836 1 93.19 267 LEU B C 1
ATOM 5016 O O . LEU B 1 267 ? -20.609 -30.406 7.938 1 93.19 267 LEU B O 1
ATOM 5020 N N . LEU B 1 268 ? -19.453 -28.859 6.707 1 92.62 268 LEU B N 1
ATOM 5021 C CA . LEU B 1 268 ? -19.859 -29.5 5.461 1 92.62 268 LEU B CA 1
ATOM 5022 C C . LEU B 1 268 ? -18.719 -30.328 4.879 1 92.62 268 LEU B C 1
ATOM 5024 O O . LEU B 1 268 ? -18.891 -31.016 3.877 1 92.62 268 LEU B O 1
ATOM 5028 N N . LEU B 1 269 ? -17.578 -30.297 5.457 1 92 269 LEU B N 1
ATOM 5029 C CA . LEU B 1 269 ? -16.391 -30.922 4.902 1 92 269 LEU B CA 1
ATOM 5030 C C . LEU B 1 269 ? -16.625 -32.406 4.664 1 92 269 LEU B C 1
ATOM 5032 O O . LEU B 1 269 ? -16.203 -32.969 3.648 1 92 269 LEU B O 1
ATOM 5036 N N . SER B 1 270 ? -17.344 -33.062 5.508 1 89.25 270 SER B N 1
ATOM 5037 C CA . SER B 1 270 ? -17.531 -34.5 5.441 1 89.25 270 SER B CA 1
ATOM 5038 C C . SER B 1 270 ? -18.734 -34.875 4.602 1 89.25 270 SER B C 1
ATOM 5040 O O . SER B 1 270 ? -18.969 -36.062 4.324 1 89.25 270 SER B O 1
ATOM 5042 N N . GLY B 1 271 ? -19.531 -33.844 4.25 1 87.38 271 GLY B N 1
ATOM 5043 C CA . GLY B 1 271 ? -20.703 -34.156 3.453 1 87.38 271 GLY B CA 1
ATOM 5044 C C . GLY B 1 271 ? -21.844 -33.156 3.689 1 87.38 271 GLY B C 1
ATOM 5045 O O . GLY B 1 271 ? -21.703 -32.219 4.469 1 87.38 271 GLY B O 1
ATOM 5046 N N . PRO B 1 272 ? -22.906 -33.406 2.961 1 86.88 272 PRO B N 1
ATOM 5047 C CA . PRO B 1 272 ? -24.047 -32.469 3.049 1 86.88 272 PRO B CA 1
ATOM 5048 C C . PRO B 1 272 ? -24.734 -32.531 4.406 1 86.88 272 PRO B C 1
ATOM 5050 O O . PRO B 1 272 ? -24.703 -33.562 5.082 1 86.88 272 PRO B O 1
ATOM 5053 N N . LEU B 1 273 ? -25.219 -31.453 4.84 1 86.38 273 LEU B N 1
ATOM 5054 C CA . LEU B 1 273 ? -25.953 -31.328 6.086 1 86.38 273 LEU B CA 1
ATOM 5055 C C . LEU B 1 273 ? -27.406 -30.922 5.816 1 86.38 273 LEU B C 1
ATOM 5057 O O . LEU B 1 273 ? -27.656 -29.953 5.09 1 86.38 273 LEU B O 1
ATOM 5061 N N . SER B 1 274 ? -28.312 -31.719 6.242 1 85.56 274 SER B N 1
ATOM 5062 C CA . SER B 1 274 ? -29.734 -31.422 6.035 1 85.56 274 SER B CA 1
ATOM 5063 C C . SER B 1 274 ? -30.359 -30.828 7.293 1 85.56 274 SER B C 1
ATOM 5065 O O . SER B 1 274 ? -30.219 -31.391 8.383 1 85.56 274 SER B O 1
ATOM 5067 N N . VAL B 1 275 ? -30.719 -29.625 7.172 1 80.06 275 VAL B N 1
ATOM 5068 C CA . VAL B 1 275 ? -31.469 -28.984 8.25 1 80.06 275 VAL B CA 1
ATOM 5069 C C . VAL B 1 275 ? -32.906 -28.766 7.828 1 80.06 275 VAL B C 1
ATOM 5071 O O . VAL B 1 275 ? -33.219 -27.891 7.016 1 80.06 275 VAL B O 1
ATOM 5074 N N . GLY B 1 276 ? -33.812 -29.594 8.375 1 78.69 276 GLY B N 1
ATOM 5075 C CA . GLY B 1 276 ? -35.188 -29.578 7.926 1 78.69 276 GLY B CA 1
ATOM 5076 C C . GLY B 1 276 ? -35.344 -30 6.473 1 78.69 276 GLY B C 1
ATOM 5077 O O . GLY B 1 276 ? -34.875 -31.062 6.078 1 78.69 276 GLY B O 1
ATOM 5078 N N . SER B 1 277 ? -35.906 -29.047 5.605 1 74.94 277 SER B N 1
ATOM 5079 C CA . SER B 1 277 ? -36.156 -29.344 4.203 1 74.94 277 SER B CA 1
ATOM 5080 C C . SER B 1 277 ? -35.062 -28.828 3.305 1 74.94 277 SER B C 1
ATOM 5082 O O . SER B 1 277 ? -35.031 -29.094 2.102 1 74.94 277 SER B O 1
ATOM 5084 N N . VAL B 1 278 ? -34.062 -28.156 4 1 74.56 278 VAL B N 1
ATOM 5085 C CA . VAL B 1 278 ? -33.031 -27.562 3.188 1 74.56 278 VAL B CA 1
ATOM 5086 C C . VAL B 1 278 ? -31.719 -28.344 3.348 1 74.56 278 VAL B C 1
ATOM 5088 O O . VAL B 1 278 ? -31.312 -28.656 4.469 1 74.56 278 VAL B O 1
ATOM 5091 N N . THR B 1 279 ? -31.203 -28.812 2.234 1 79.56 279 THR B N 1
ATOM 5092 C CA . THR B 1 279 ? -29.938 -29.547 2.256 1 79.56 279 THR B CA 1
ATOM 5093 C C . THR B 1 279 ? -28.797 -28.641 1.794 1 79.56 279 THR B C 1
ATOM 5095 O O . THR B 1 279 ? -28.859 -28.047 0.721 1 79.56 279 THR B O 1
ATOM 5098 N N . PHE B 1 280 ? -27.875 -28.516 2.676 1 79.31 280 PHE B N 1
ATOM 5099 C CA . PHE B 1 280 ? -26.641 -27.781 2.352 1 79.31 280 PHE B CA 1
ATOM 5100 C C . PHE B 1 280 ? -25.594 -28.734 1.796 1 79.31 280 PHE B C 1
ATOM 5102 O O . PHE B 1 280 ? -25.172 -29.672 2.475 1 79.31 280 PHE B O 1
ATOM 5109 N N . ALA B 1 281 ? -25.312 -28.484 0.57 1 82 281 ALA B N 1
ATOM 5110 C CA . ALA B 1 281 ? -24.391 -29.422 -0.087 1 82 281 ALA B CA 1
ATOM 5111 C C . ALA B 1 281 ? -23.25 -28.672 -0.771 1 82 281 ALA B C 1
ATOM 5113 O O . ALA B 1 281 ? -22.594 -27.828 -0.151 1 82 281 ALA B O 1
ATOM 5114 N N . ASN B 1 282 ? -23.031 -28.906 -2.117 1 79.56 282 ASN B N 1
ATOM 5115 C CA . ASN B 1 282 ? -21.844 -28.469 -2.846 1 79.56 282 ASN B CA 1
ATOM 5116 C C . ASN B 1 282 ? -21.812 -26.953 -3.025 1 79.56 282 ASN B C 1
ATOM 5118 O O . ASN B 1 282 ? -20.797 -26.312 -2.762 1 79.56 282 ASN B O 1
ATOM 5122 N N . LYS B 1 283 ? -22.984 -26.359 -3.283 1 81.56 283 LYS B N 1
ATOM 5123 C CA . LYS B 1 283 ? -23.016 -24.922 -3.525 1 81.56 283 LYS B CA 1
ATOM 5124 C C . LYS B 1 283 ? -22.734 -24.141 -2.242 1 81.56 283 LYS B C 1
ATOM 5126 O O . LYS B 1 283 ? -22.031 -23.125 -2.262 1 81.56 283 LYS B O 1
ATOM 5131 N N . SER B 1 284 ? -23.328 -24.703 -1.179 1 86.5 284 SER B N 1
ATOM 5132 C CA . SER B 1 284 ? -23.078 -24.078 0.118 1 86.5 284 SER B CA 1
ATOM 5133 C C . SER B 1 284 ? -21.609 -24.188 0.519 1 86.5 284 SER B C 1
ATOM 5135 O O . SER B 1 284 ? -21.031 -23.234 1.056 1 86.5 284 SER B O 1
ATOM 5137 N N . PHE B 1 285 ? -21.031 -25.328 0.242 1 90 285 PHE B N 1
ATOM 5138 C CA . PHE B 1 285 ? -19.641 -25.516 0.606 1 90 285 PHE B CA 1
ATOM 5139 C C . PHE B 1 285 ? -18.75 -24.547 -0.15 1 90 285 PHE B C 1
ATOM 5141 O O . PHE B 1 285 ? -17.844 -23.938 0.437 1 90 285 PHE B O 1
ATOM 5148 N N . VAL B 1 286 ? -19.016 -24.375 -1.473 1 89.12 286 VAL B N 1
ATOM 5149 C CA . VAL B 1 286 ? -18.234 -23.453 -2.291 1 89.12 286 VAL B CA 1
ATOM 5150 C C . VAL B 1 286 ? -18.359 -22.047 -1.743 1 89.12 286 VAL B C 1
ATOM 5152 O O . VAL B 1 286 ? -17.375 -21.312 -1.646 1 89.12 286 VAL B O 1
ATOM 5155 N N . THR B 1 287 ? -19.562 -21.703 -1.355 1 89.69 287 THR B N 1
ATOM 5156 C CA . THR B 1 287 ? -19.812 -20.359 -0.82 1 89.69 287 THR B CA 1
ATOM 5157 C C . THR B 1 287 ? -19.016 -20.125 0.456 1 89.69 287 THR B C 1
ATOM 5159 O O . THR B 1 287 ? -18.344 -19.094 0.599 1 89.69 287 THR B O 1
ATOM 5162 N N . PHE B 1 288 ? -19.062 -21.109 1.328 1 94.38 288 PHE B N 1
ATOM 5163 C CA . PHE B 1 288 ? -18.344 -20.969 2.592 1 94.38 288 PHE B CA 1
ATOM 5164 C C . PHE B 1 288 ? -16.844 -20.953 2.369 1 94.38 288 PHE B C 1
ATOM 5166 O O . PHE B 1 288 ? -16.109 -20.234 3.051 1 94.38 288 PHE B O 1
ATOM 5173 N N . ALA B 1 289 ? -16.359 -21.766 1.445 1 94.12 289 ALA B N 1
ATOM 5174 C CA . ALA B 1 289 ? -14.93 -21.766 1.114 1 94.12 289 ALA B CA 1
ATOM 5175 C C . ALA B 1 289 ? -14.492 -20.406 0.569 1 94.12 289 ALA B C 1
ATOM 5177 O O . ALA B 1 289 ? -13.406 -19.922 0.901 1 94.12 289 ALA B O 1
ATOM 5178 N N . MET B 1 290 ? -15.312 -19.812 -0.195 1 92.31 290 MET B N 1
ATOM 5179 C CA . MET B 1 290 ? -15.008 -18.516 -0.773 1 92.31 290 MET B CA 1
ATOM 5180 C C . MET B 1 290 ? -15.023 -17.422 0.296 1 92.31 290 MET B C 1
ATOM 5182 O O . MET B 1 290 ? -14.234 -16.484 0.238 1 92.31 290 MET B O 1
ATOM 5186 N N . LEU B 1 291 ? -15.953 -17.578 1.218 1 94.62 291 LEU B N 1
ATOM 5187 C CA . LEU B 1 291 ? -15.992 -16.641 2.33 1 94.62 291 LEU B CA 1
ATOM 5188 C C . LEU B 1 291 ? -14.711 -16.719 3.152 1 94.62 291 LEU B C 1
ATOM 5190 O O . LEU B 1 291 ? -14.164 -15.695 3.568 1 94.62 291 LEU B O 1
ATOM 5194 N N . LEU B 1 292 ? -14.328 -17.922 3.361 1 95.38 292 LEU B N 1
ATOM 5195 C CA . LEU B 1 292 ? -13.086 -18.141 4.09 1 95.38 292 LEU B CA 1
ATOM 5196 C C . LEU B 1 292 ? -11.914 -17.5 3.354 1 95.38 292 LEU B C 1
ATOM 5198 O O . LEU B 1 292 ? -11.102 -16.797 3.957 1 95.38 292 LEU B O 1
ATOM 5202 N N . MET B 1 293 ? -11.852 -17.719 2.08 1 95.06 293 MET B N 1
ATOM 5203 C CA . MET B 1 293 ? -10.789 -17.156 1.247 1 95.06 293 MET B CA 1
ATOM 5204 C C . MET B 1 293 ? -10.828 -15.625 1.277 1 95.06 293 MET B C 1
ATOM 5206 O O . MET B 1 293 ? -9.797 -14.977 1.464 1 95.06 293 MET B O 1
ATOM 5210 N N . LEU B 1 294 ? -11.984 -15.102 1.124 1 94.44 294 LEU B N 1
ATOM 5211 C CA . LEU B 1 294 ? -12.156 -13.656 1.113 1 94.44 294 LEU B CA 1
ATOM 5212 C C . LEU B 1 294 ? -11.742 -13.047 2.451 1 94.44 294 LEU B C 1
ATOM 5214 O O . LEU B 1 294 ? -11.086 -12 2.488 1 94.44 294 LEU B O 1
ATOM 5218 N N . GLY B 1 295 ? -12.195 -13.688 3.484 1 95.38 295 GLY B N 1
ATOM 5219 C CA . GLY B 1 295 ? -11.812 -13.211 4.805 1 95.38 295 GLY B CA 1
ATOM 5220 C C . GLY B 1 295 ? -10.305 -13.156 5 1 95.38 295 GLY B C 1
ATOM 5221 O O . GLY B 1 295 ? -9.781 -12.18 5.535 1 95.38 295 GLY B O 1
ATOM 5222 N N . MET B 1 296 ? -9.633 -14.133 4.582 1 94.06 296 MET B N 1
ATOM 5223 C CA . MET B 1 296 ? -8.18 -14.18 4.699 1 94.06 296 MET B CA 1
ATOM 5224 C C . MET B 1 296 ? -7.531 -13.102 3.838 1 94.06 296 MET B C 1
ATOM 5226 O O . MET B 1 296 ? -6.523 -12.508 4.234 1 94.06 296 MET B O 1
ATOM 5230 N N . GLN B 1 297 ? -8.07 -12.906 2.734 1 94.19 297 GLN B N 1
ATOM 5231 C CA . GLN B 1 297 ? -7.539 -11.883 1.845 1 94.19 297 GLN B CA 1
ATOM 5232 C C . GLN B 1 297 ? -7.723 -10.492 2.438 1 94.19 297 GLN B C 1
ATOM 5234 O O . GLN B 1 297 ? -6.809 -9.664 2.393 1 94.19 297 GLN B O 1
ATOM 5239 N N . VAL B 1 298 ? -8.875 -10.289 2.969 1 93.25 298 VAL B N 1
ATOM 5240 C CA . VAL B 1 298 ? -9.156 -9 3.6 1 93.25 298 VAL B CA 1
ATOM 5241 C C . VAL B 1 298 ? -8.227 -8.797 4.797 1 93.25 298 VAL B C 1
ATOM 5243 O O . VAL B 1 298 ? -7.719 -7.699 5.02 1 93.25 298 VAL B O 1
ATOM 5246 N N . MET B 1 299 ? -7.988 -9.812 5.473 1 91.62 299 MET B N 1
ATOM 5247 C CA . MET B 1 299 ? -7.059 -9.75 6.594 1 91.62 299 MET B CA 1
ATOM 5248 C C . MET B 1 299 ? -5.656 -9.383 6.117 1 91.62 299 MET B C 1
ATOM 5250 O O . MET B 1 299 ? -4.973 -8.578 6.746 1 91.62 299 MET B O 1
ATOM 5254 N N . GLY B 1 300 ? -5.273 -10 5.094 1 91.06 300 GLY B N 1
ATOM 5255 C CA . GLY B 1 300 ? -3.977 -9.664 4.527 1 91.06 300 GLY B CA 1
ATOM 5256 C C . GLY B 1 300 ? -3.852 -8.203 4.137 1 91.06 300 GLY B C 1
ATOM 5257 O O . GLY B 1 300 ? -2.838 -7.562 4.426 1 91.06 300 GLY B O 1
ATOM 5258 N N . LEU B 1 301 ? -4.859 -7.715 3.494 1 90.44 301 LEU B N 1
ATOM 5259 C CA . LEU B 1 301 ? -4.871 -6.305 3.131 1 90.44 301 LEU B CA 1
ATOM 5260 C C . LEU B 1 301 ? -4.812 -5.422 4.375 1 90.44 301 LEU B C 1
ATOM 5262 O O . LEU B 1 301 ? -4.148 -4.383 4.371 1 90.44 301 LEU B O 1
ATOM 5266 N N . GLY B 1 302 ? -5.5 -5.891 5.383 1 87.44 302 GLY B N 1
ATOM 5267 C CA . GLY B 1 302 ? -5.473 -5.164 6.641 1 87.44 302 GLY B CA 1
ATOM 5268 C C . GLY B 1 302 ? -4.09 -5.09 7.258 1 87.44 302 GLY B C 1
ATOM 5269 O O . GLY B 1 302 ? -3.697 -4.051 7.793 1 87.44 302 GLY B O 1
ATOM 5270 N N . VAL B 1 303 ? -3.389 -6.113 7.191 1 85.94 303 VAL B N 1
ATOM 5271 C CA . VAL B 1 303 ? -2.029 -6.164 7.719 1 85.94 303 VAL B CA 1
ATOM 5272 C C . VAL B 1 303 ? -1.145 -5.168 6.969 1 85.94 303 VAL B C 1
ATOM 5274 O O . VAL B 1 303 ? -0.359 -4.441 7.582 1 85.94 303 VAL B O 1
ATOM 5277 N N . VAL B 1 304 ? -1.337 -5.117 5.73 1 84.69 304 VAL B N 1
ATOM 5278 C CA . VAL B 1 304 ? -0.553 -4.191 4.918 1 84.69 304 VAL B CA 1
ATOM 5279 C C . VAL B 1 304 ? -0.94 -2.754 5.25 1 84.69 304 VAL B C 1
ATOM 5281 O O . VAL B 1 304 ? -0.072 -1.896 5.422 1 84.69 304 VAL B O 1
ATOM 5284 N N . ALA B 1 305 ? -2.17 -2.549 5.352 1 83.31 305 ALA B N 1
ATOM 5285 C CA . ALA B 1 305 ? -2.652 -1.209 5.68 1 83.31 305 ALA B CA 1
ATOM 5286 C C . ALA B 1 305 ? -2.125 -0.75 7.035 1 83.31 305 ALA B C 1
ATOM 5288 O O . ALA B 1 305 ? -1.701 0.397 7.188 1 83.31 305 ALA B O 1
ATOM 5289 N N . ALA B 1 306 ? -2.18 -1.644 7.934 1 80.44 306 ALA B N 1
ATOM 5290 C CA . ALA B 1 306 ? -1.685 -1.325 9.273 1 80.44 306 ALA B CA 1
ATOM 5291 C C . ALA B 1 306 ? -0.18 -1.069 9.25 1 80.44 306 ALA B C 1
ATOM 5293 O O . ALA B 1 306 ? 0.318 -0.207 9.984 1 80.44 306 ALA B O 1
ATOM 5294 N N . GLY B 1 307 ? 0.489 -1.818 8.516 1 77.31 307 GLY B N 1
ATOM 5295 C CA . GLY B 1 307 ? 1.922 -1.606 8.391 1 77.31 307 GLY B CA 1
ATOM 5296 C C . GLY B 1 307 ? 2.275 -0.251 7.805 1 77.31 307 GLY B C 1
ATOM 5297 O O . GLY B 1 307 ? 3.236 0.386 8.234 1 77.31 307 GLY B O 1
ATOM 5298 N N . LEU B 1 308 ? 1.494 0.136 6.934 1 74.88 308 LEU B N 1
ATOM 5299 C CA . LEU B 1 308 ? 1.72 1.426 6.289 1 74.88 308 LEU B CA 1
ATOM 5300 C C . LEU B 1 308 ? 1.348 2.572 7.227 1 74.88 308 LEU B C 1
ATOM 5302 O O . LEU B 1 308 ? 2.012 3.611 7.234 1 74.88 308 LEU B O 1
ATOM 5306 N N . ALA B 1 309 ? 0.278 2.309 7.98 1 69.31 309 ALA B N 1
ATOM 5307 C CA . ALA B 1 309 ? -0.223 3.344 8.883 1 69.31 309 ALA B CA 1
ATOM 5308 C C . ALA B 1 309 ? 0.604 3.402 10.164 1 69.31 309 ALA B C 1
ATOM 5310 O O . ALA B 1 309 ? 0.679 4.449 10.812 1 69.31 309 ALA B O 1
ATOM 5311 N N . GLY B 1 310 ? 0.97 2.172 10.656 1 63.09 310 GLY B N 1
ATOM 5312 C CA . GLY B 1 310 ? 1.483 1.948 12 1 63.09 310 GLY B CA 1
ATOM 5313 C C . GLY B 1 310 ? 2.596 2.906 12.375 1 63.09 310 GLY B C 1
ATOM 5314 O O . GLY B 1 310 ? 2.721 3.289 13.547 1 63.09 310 GLY B O 1
ATOM 5315 N N . THR B 1 311 ? 3.387 3.357 11.383 1 58.53 311 THR B N 1
ATOM 5316 C CA . THR B 1 311 ? 4.418 4.277 11.852 1 58.53 311 THR B CA 1
ATOM 5317 C C . THR B 1 311 ? 3.807 5.625 12.234 1 58.53 311 THR B C 1
ATOM 5319 O O . THR B 1 311 ? 4.395 6.379 13.008 1 58.53 311 THR B O 1
ATOM 5322 N N . HIS B 1 312 ? 2.539 5.766 11.891 1 59.25 312 HIS B N 1
ATOM 5323 C CA . HIS B 1 312 ? 1.981 7.102 12.055 1 59.25 312 HIS B CA 1
ATOM 5324 C C . HIS B 1 312 ? 0.776 7.09 12.992 1 59.25 312 HIS B C 1
ATOM 5326 O O . HIS B 1 312 ? 0.289 8.141 13.398 1 59.25 312 HIS B O 1
ATOM 5332 N N . LEU B 1 313 ? 0.318 5.902 13.227 1 61.91 313 LEU B N 1
ATOM 5333 C CA . LEU B 1 313 ? -0.904 5.848 14.016 1 61.91 313 LEU B CA 1
ATOM 5334 C C . LEU B 1 313 ? -0.646 5.191 15.375 1 61.91 313 LEU B C 1
ATOM 5336 O O . LEU B 1 313 ? -0.047 4.117 15.438 1 61.91 313 LEU B O 1
ATOM 5340 N N . PRO B 1 314 ? -0.933 6.035 16.344 1 59.09 314 PRO B N 1
ATOM 5341 C CA . PRO B 1 314 ? -0.843 5.453 17.688 1 59.09 314 PRO B CA 1
ATOM 5342 C C . PRO B 1 314 ? -1.967 4.457 17.969 1 59.09 314 PRO B C 1
ATOM 5344 O O . PRO B 1 314 ? -3.01 4.492 17.312 1 59.09 314 PRO B O 1
ATOM 5347 N N . GLY B 1 315 ? -1.68 3.096 18.438 1 60.03 315 GLY B N 1
ATOM 5348 C CA . GLY B 1 315 ? -2.73 2.189 18.875 1 60.03 315 GLY B CA 1
ATOM 5349 C C . GLY B 1 315 ? -2.283 0.739 18.938 1 60.03 315 GLY B C 1
ATOM 5350 O O . GLY B 1 315 ? -1.47 0.307 18.109 1 60.03 315 GLY B O 1
ATOM 5351 N N . ARG B 1 316 ? -2.811 0.225 19.859 1 59.12 316 ARG B N 1
ATOM 5352 C CA . ARG B 1 316 ? -2.402 -1.148 20.125 1 59.12 316 ARG B CA 1
ATOM 5353 C C . ARG B 1 316 ? -2.785 -2.076 18.984 1 59.12 316 ARG B C 1
ATOM 5355 O O . ARG B 1 316 ? -2.002 -2.941 18.594 1 59.12 316 ARG B O 1
ATOM 5362 N N . GLY B 1 317 ? -4.016 -1.889 18.484 1 62.66 317 GLY B N 1
ATOM 5363 C CA . GLY B 1 317 ? -4.457 -2.777 17.422 1 62.66 317 GLY B CA 1
ATOM 5364 C C . GLY B 1 317 ? -3.646 -2.629 16.141 1 62.66 317 GLY B C 1
ATOM 5365 O O . GLY B 1 317 ? -3.252 -3.625 15.531 1 62.66 317 GLY B O 1
ATOM 5366 N N . VAL B 1 318 ? -3.336 -1.461 15.859 1 66 318 VAL B N 1
ATOM 5367 C CA . VAL B 1 318 ? -2.559 -1.168 14.664 1 66 318 VAL B CA 1
ATOM 5368 C C . VAL B 1 318 ? -1.133 -1.688 14.828 1 66 318 VAL B C 1
ATOM 5370 O O . VAL B 1 318 ? -0.547 -2.227 13.891 1 66 318 VAL B O 1
ATOM 5373 N N . SER B 1 319 ? -0.766 -1.646 16.016 1 69.31 319 SER B N 1
ATOM 5374 C CA . SER B 1 319 ? 0.605 -2.074 16.266 1 69.31 319 SER B CA 1
ATOM 5375 C C . SER B 1 319 ? 0.751 -3.584 16.109 1 69.31 319 SER B C 1
ATOM 5377 O O . SER B 1 319 ? 1.758 -4.062 15.586 1 69.31 319 SER B O 1
ATOM 5379 N N . LEU B 1 320 ? -0.306 -4.215 16.531 1 71.06 320 LEU B N 1
ATOM 5380 C CA . LEU B 1 320 ? -0.271 -5.668 16.406 1 71.06 320 LEU B CA 1
ATOM 5381 C C . LEU B 1 320 ? -0.246 -6.086 14.938 1 71.06 320 LEU B C 1
ATOM 5383 O O . LEU B 1 320 ? 0.548 -6.941 14.539 1 71.06 320 LEU B O 1
ATOM 5387 N N . LEU B 1 321 ? -1.103 -5.461 14.18 1 73.5 321 LEU B N 1
ATOM 5388 C CA . LEU B 1 321 ? -1.173 -5.789 12.758 1 73.5 321 LEU B CA 1
ATOM 5389 C C . LEU B 1 321 ? 0.101 -5.359 12.039 1 73.5 321 LEU B C 1
ATOM 5391 O O . LEU B 1 321 ? 0.589 -6.066 11.156 1 73.5 321 LEU B O 1
ATOM 5395 N N . ALA B 1 322 ? 0.588 -4.289 12.531 1 74.25 322 ALA B N 1
ATOM 5396 C CA . ALA B 1 322 ? 1.787 -3.744 11.898 1 74.25 322 ALA B CA 1
ATOM 5397 C C . ALA B 1 322 ? 2.988 -4.656 12.117 1 74.25 322 ALA B C 1
ATOM 5399 O O . ALA B 1 322 ? 3.869 -4.754 11.258 1 74.25 322 ALA B O 1
ATOM 5400 N N . ARG B 1 323 ? 2.941 -5.344 13.188 1 72.94 323 ARG B N 1
ATOM 5401 C CA . ARG B 1 323 ? 4.039 -6.258 13.492 1 72.94 323 ARG B CA 1
ATOM 5402 C C . ARG B 1 323 ? 4.023 -7.461 12.555 1 72.94 323 ARG B C 1
ATOM 5404 O O . ARG B 1 323 ? 5.066 -8.07 12.305 1 72.94 323 ARG B O 1
ATOM 5411 N N . LEU B 1 324 ? 2.848 -7.648 12.078 1 73.75 324 LEU B N 1
ATOM 5412 C CA . LEU B 1 324 ? 2.695 -8.789 11.18 1 73.75 324 LEU B CA 1
ATOM 5413 C C . LEU B 1 324 ? 3.057 -8.398 9.75 1 73.75 324 LEU B C 1
ATOM 5415 O O . LEU B 1 324 ? 3.297 -9.273 8.906 1 73.75 324 LEU B O 1
ATOM 5419 N N . ALA B 1 325 ? 3.084 -7.137 9.609 1 73.69 325 ALA B N 1
ATOM 5420 C CA . ALA B 1 325 ? 3.311 -6.629 8.258 1 73.69 325 ALA B CA 1
ATOM 5421 C C . ALA B 1 325 ? 4.785 -6.719 7.879 1 73.69 325 ALA B C 1
ATOM 5423 O O . ALA B 1 325 ? 5.5 -5.711 7.898 1 73.69 325 ALA B O 1
ATOM 5424 N N . SER B 1 326 ? 5.34 -7.883 7.742 1 78.06 326 SER B N 1
ATOM 5425 C CA . SER B 1 326 ? 6.695 -8.117 7.262 1 78.06 326 SER B CA 1
ATOM 5426 C C . SER B 1 326 ? 6.691 -8.992 6.008 1 78.06 326 SER B C 1
ATOM 5428 O O . SER B 1 326 ? 5.898 -9.93 5.898 1 78.06 326 SER B O 1
ATOM 5430 N N . ARG B 1 327 ? 7.48 -8.547 5.137 1 75.19 327 ARG B N 1
ATOM 5431 C CA . ARG B 1 327 ? 7.598 -9.281 3.879 1 75.19 327 ARG B CA 1
ATOM 5432 C C . ARG B 1 327 ? 7.922 -10.75 4.133 1 75.19 327 ARG B C 1
ATOM 5434 O O . ARG B 1 327 ? 7.328 -11.641 3.52 1 75.19 327 ARG B O 1
ATOM 5441 N N . ASP B 1 328 ? 8.742 -10.945 5.055 1 76.94 328 ASP B N 1
ATOM 5442 C CA . ASP B 1 328 ? 9.18 -12.312 5.32 1 76.94 328 ASP B CA 1
ATOM 5443 C C . ASP B 1 328 ? 8.062 -13.133 5.961 1 76.94 328 ASP B C 1
ATOM 5445 O O . ASP B 1 328 ? 7.898 -14.32 5.648 1 76.94 328 ASP B O 1
ATOM 5449 N N . ARG B 1 329 ? 7.27 -12.547 6.797 1 82.69 329 ARG B N 1
ATOM 5450 C CA . ARG B 1 329 ? 6.16 -13.25 7.43 1 82.69 329 ARG B CA 1
ATOM 5451 C C . ARG B 1 329 ? 5.078 -13.602 6.41 1 82.69 329 ARG B C 1
ATOM 5453 O O . ARG B 1 329 ? 4.535 -14.703 6.422 1 82.69 329 ARG B O 1
ATOM 5460 N N . LEU B 1 330 ? 4.832 -12.68 5.559 1 84.06 330 LEU B N 1
ATOM 5461 C CA . LEU B 1 330 ? 3.826 -12.938 4.535 1 84.06 330 LEU B CA 1
ATOM 5462 C C . LEU B 1 330 ? 4.312 -13.992 3.547 1 84.06 330 LEU B C 1
ATOM 5464 O O . LEU B 1 330 ? 3.518 -14.789 3.049 1 84.06 330 LEU B O 1
ATOM 5468 N N . ALA B 1 331 ? 5.582 -14.016 3.291 1 82.88 331 ALA B N 1
ATOM 5469 C CA . ALA B 1 331 ? 6.152 -15.062 2.441 1 82.88 331 ALA B CA 1
ATOM 5470 C C . ALA B 1 331 ? 6.047 -16.422 3.107 1 82.88 331 ALA B C 1
ATOM 5472 O O . ALA B 1 331 ? 5.797 -17.438 2.438 1 82.88 331 ALA B O 1
ATOM 5473 N N . PHE B 1 332 ? 6.184 -16.375 4.336 1 87.38 332 PHE B N 1
ATOM 5474 C CA . PHE B 1 332 ? 6.031 -17.609 5.086 1 87.38 332 PHE B CA 1
ATOM 5475 C C . PHE B 1 332 ? 4.59 -18.109 5.031 1 87.38 332 PHE B C 1
ATOM 5477 O O . PHE B 1 332 ? 4.344 -19.297 4.898 1 87.38 332 PHE B O 1
ATOM 5484 N N . VAL B 1 333 ? 3.697 -17.203 5.18 1 89.69 333 VAL B N 1
ATOM 5485 C CA . VAL B 1 333 ? 2.285 -17.562 5.074 1 89.69 333 VAL B CA 1
ATOM 5486 C C . VAL B 1 333 ? 1.997 -18.141 3.689 1 89.69 333 VAL B C 1
ATOM 5488 O O . VAL B 1 333 ? 1.278 -19.141 3.562 1 89.69 333 VAL B O 1
ATOM 5491 N N . ALA B 1 334 ? 2.602 -17.562 2.691 1 91.38 334 ALA B N 1
ATOM 5492 C CA . ALA B 1 334 ? 2.441 -18.062 1.329 1 91.38 334 ALA B CA 1
ATOM 5493 C C . ALA B 1 334 ? 2.973 -19.484 1.205 1 91.38 334 ALA B C 1
ATOM 5495 O O . ALA B 1 334 ? 2.33 -20.344 0.593 1 91.38 334 ALA B O 1
ATOM 5496 N N . LEU B 1 335 ? 4.094 -19.688 1.834 1 91.62 335 LEU B N 1
ATOM 5497 C CA . LEU B 1 335 ? 4.695 -21.016 1.795 1 91.62 335 LEU B CA 1
ATOM 5498 C C . LEU B 1 335 ? 3.828 -22.031 2.535 1 91.62 335 LEU B C 1
ATOM 5500 O O . LEU B 1 335 ? 3.662 -23.172 2.078 1 91.62 335 LEU B O 1
ATOM 5504 N N . ALA B 1 336 ? 3.281 -21.609 3.631 1 94.62 336 ALA B N 1
ATOM 5505 C CA . ALA B 1 336 ? 2.396 -22.484 4.395 1 94.62 336 ALA B CA 1
ATOM 5506 C C . ALA B 1 336 ? 1.18 -22.891 3.57 1 94.62 336 ALA B C 1
ATOM 5508 O O . ALA B 1 336 ? 0.799 -24.078 3.553 1 94.62 336 ALA B O 1
ATOM 5509 N N . PHE B 1 337 ? 0.628 -21.969 2.855 1 95.19 337 PHE B N 1
ATOM 5510 C CA . PHE B 1 337 ? -0.534 -22.266 2.025 1 95.19 337 PHE B CA 1
ATOM 5511 C C . PHE B 1 337 ? -0.141 -23.125 0.829 1 95.19 337 PHE B C 1
ATOM 5513 O O . PHE B 1 337 ? -0.923 -23.969 0.377 1 95.19 337 PHE B O 1
ATOM 5520 N N . LEU B 1 338 ? 1.04 -22.906 0.391 1 94.5 338 LEU B N 1
ATOM 5521 C CA . LEU B 1 338 ? 1.524 -23.734 -0.714 1 94.5 338 LEU B CA 1
ATOM 5522 C C . LEU B 1 338 ? 1.668 -25.188 -0.287 1 94.5 338 LEU B C 1
ATOM 5524 O O . LEU B 1 338 ? 1.313 -26.094 -1.04 1 94.5 338 LEU B O 1
ATOM 5528 N N . VAL B 1 339 ? 2.143 -25.344 0.89 1 95.62 339 VAL B N 1
ATOM 5529 C CA . VAL B 1 339 ? 2.287 -26.688 1.436 1 95.62 339 VAL B CA 1
ATOM 5530 C C . VAL B 1 339 ? 0.911 -27.312 1.626 1 95.62 339 VAL B C 1
ATOM 5532 O O . VAL B 1 339 ? 0.694 -28.469 1.25 1 95.62 339 VAL B O 1
ATOM 5535 N N . LEU B 1 340 ? -0.024 -26.578 2.162 1 95.19 340 LEU B N 1
ATOM 5536 C CA . LEU B 1 340 ? -1.385 -27.078 2.344 1 95.19 340 LEU B CA 1
ATOM 5537 C C . LEU B 1 340 ? -2.012 -27.438 1.004 1 95.19 340 LEU B C 1
ATOM 5539 O O . LEU B 1 340 ? -2.723 -28.438 0.903 1 95.19 340 LEU B O 1
ATOM 5543 N N . PHE B 1 341 ? -1.729 -26.688 0.03 1 95 341 PHE B N 1
ATOM 5544 C CA . PHE B 1 341 ? -2.207 -26.953 -1.319 1 95 341 PHE B CA 1
ATOM 5545 C C . PHE B 1 341 ? -1.618 -28.266 -1.842 1 95 341 PHE B C 1
ATOM 5547 O O . PHE B 1 341 ? -2.35 -29.125 -2.324 1 95 341 PHE B O 1
ATOM 5554 N N . GLY B 1 342 ? -0.332 -28.375 -1.685 1 94.06 342 GLY B N 1
ATOM 5555 C CA . GLY B 1 342 ? 0.34 -29.578 -2.16 1 94.06 342 GLY B CA 1
ATOM 5556 C C . GLY B 1 342 ? -0.144 -30.844 -1.479 1 94.06 342 GLY B C 1
ATOM 5557 O O . GLY B 1 342 ? -0.426 -31.844 -2.143 1 94.06 342 GLY B O 1
ATOM 5558 N N . VAL B 1 343 ? -0.334 -30.75 -0.224 1 94.94 343 VAL B N 1
ATOM 5559 C CA . VAL B 1 343 ? -0.739 -31.906 0.56 1 94.94 343 VAL B CA 1
ATOM 5560 C C . VAL B 1 343 ? -2.188 -32.281 0.235 1 94.94 343 VAL B C 1
ATOM 5562 O O . VAL B 1 343 ? -2.504 -33.438 0.008 1 94.94 343 VAL B O 1
ATOM 5565 N N . SER B 1 344 ? -3.045 -31.281 0.212 1 93.62 344 SER B N 1
ATOM 5566 C CA . SER B 1 344 ? -4.457 -31.531 -0.059 1 93.62 344 SER B CA 1
ATOM 5567 C C . SER B 1 344 ? -4.664 -32.031 -1.485 1 93.62 344 SER B C 1
ATOM 5569 O O . SER B 1 344 ? -5.402 -33 -1.713 1 93.62 344 SER B O 1
ATOM 5571 N N . TYR B 1 345 ? -4.07 -31.359 -2.365 1 89.88 345 TYR B N 1
ATOM 5572 C CA . TYR B 1 345 ? -4.207 -31.766 -3.762 1 89.88 345 TYR B CA 1
ATOM 5573 C C . TYR B 1 345 ? -3.58 -33.125 -4 1 89.88 345 TYR B C 1
ATOM 5575 O O . TYR B 1 345 ? -4.113 -33.938 -4.762 1 89.88 345 TYR B O 1
ATOM 5583 N N . GLY B 1 346 ? -2.467 -33.375 -3.4 1 91.12 346 GLY B N 1
ATOM 5584 C CA . GLY B 1 346 ? -1.851 -34.688 -3.48 1 91.12 346 GLY B CA 1
ATOM 5585 C C . GLY B 1 346 ? -2.742 -35.812 -2.955 1 91.12 346 GLY B C 1
ATOM 5586 O O . GLY B 1 346 ? -2.852 -36.875 -3.572 1 91.12 346 GLY B O 1
ATOM 5587 N N . TYR B 1 347 ? -3.342 -35.531 -1.848 1 91.31 347 TYR B N 1
ATOM 5588 C CA . TYR B 1 347 ? -4.266 -36.5 -1.278 1 91.31 347 TYR B CA 1
ATOM 5589 C C . TYR B 1 347 ? -5.43 -36.75 -2.225 1 91.31 347 TYR B C 1
ATOM 5591 O O . TYR B 1 347 ? -5.797 -37.906 -2.463 1 91.31 347 TYR B O 1
ATOM 5599 N N . CYS B 1 348 ? -6.031 -35.719 -2.748 1 87.81 348 CYS B N 1
ATOM 5600 C CA . CYS B 1 348 ? -7.164 -35.875 -3.656 1 87.81 348 CYS B CA 1
ATOM 5601 C C . CYS B 1 348 ? -6.762 -36.625 -4.914 1 87.81 348 CYS B C 1
ATOM 5603 O O . CYS B 1 348 ? -7.523 -37.469 -5.41 1 87.81 348 CYS B O 1
ATOM 5605 N N . PHE B 1 349 ? -5.598 -36.344 -5.352 1 85.5 349 PHE B N 1
ATOM 5606 C CA . PHE B 1 349 ? -5.102 -37.031 -6.543 1 85.5 349 PHE B CA 1
ATOM 5607 C C . PHE B 1 349 ? -4.875 -38.5 -6.273 1 85.5 349 PHE B C 1
ATOM 5609 O O . PHE B 1 349 ? -5.215 -39.344 -7.098 1 85.5 349 PHE B O 1
ATOM 5616 N N . SER B 1 350 ? -4.332 -38.781 -5.172 1 87.88 350 SER B N 1
ATOM 5617 C CA . SER B 1 350 ? -4.109 -40.188 -4.789 1 87.88 350 SER B CA 1
ATOM 5618 C C . SER B 1 350 ? -5.43 -40.938 -4.633 1 87.88 350 SER B C 1
ATOM 5620 O O . SER B 1 350 ? -5.559 -42.062 -5.074 1 87.88 350 SER B O 1
ATOM 5622 N N . ALA B 1 351 ? -6.391 -40.281 -4.039 1 86.12 351 ALA B N 1
ATOM 5623 C CA . ALA B 1 351 ? -7.707 -40.875 -3.871 1 86.12 351 ALA B CA 1
ATOM 5624 C C . ALA B 1 351 ? -8.383 -41.125 -5.219 1 86.12 351 ALA B C 1
ATOM 5626 O O . ALA B 1 351 ? -9.016 -42.156 -5.434 1 86.12 351 ALA B O 1
ATOM 5627 N N . TRP B 1 352 ? -8.195 -40.219 -6.074 1 81.62 352 TRP B N 1
ATOM 5628 C CA . TRP B 1 352 ? -8.766 -40.344 -7.414 1 81.62 352 TRP B CA 1
ATOM 5629 C C . TRP B 1 352 ? -8.094 -41.469 -8.203 1 81.62 352 TRP B C 1
ATOM 5631 O O . TRP B 1 352 ? -8.766 -42.25 -8.875 1 81.62 352 TRP B O 1
ATOM 5641 N N . SER B 1 353 ? -6.824 -41.5 -8.078 1 81.69 353 SER B N 1
ATOM 5642 C CA . SER B 1 353 ? -6.078 -42.562 -8.742 1 81.69 353 SER B CA 1
ATOM 5643 C C . SER B 1 353 ? -6.484 -43.938 -8.211 1 81.69 353 SER B C 1
ATOM 5645 O O . SER B 1 353 ? -6.598 -44.875 -8.984 1 81.69 353 SER B O 1
ATOM 5647 N N . GLY B 1 354 ? -6.656 -43.969 -7 1 80.94 354 GLY B N 1
ATOM 5648 C CA . GLY B 1 354 ? -7.062 -45.219 -6.387 1 80.94 354 GLY B CA 1
ATOM 5649 C C . GLY B 1 354 ? -8.438 -45.688 -6.828 1 80.94 354 GLY B C 1
ATOM 5650 O O . GLY B 1 354 ? -8.727 -46.875 -6.832 1 80.94 354 GLY B O 1
ATOM 5651 N N . ALA B 1 355 ? -9.25 -44.688 -7.219 1 78.75 355 ALA B N 1
ATOM 5652 C CA . ALA B 1 355 ? -10.609 -45 -7.66 1 78.75 355 ALA B CA 1
ATOM 5653 C C . ALA B 1 355 ? -10.664 -45.219 -9.172 1 78.75 355 ALA B C 1
ATOM 5655 O O . ALA B 1 355 ? -11.742 -45.312 -9.75 1 78.75 355 ALA B O 1
ATOM 5656 N N . GLY B 1 356 ? -9.523 -45.281 -9.891 1 74.94 356 GLY B N 1
ATOM 5657 C CA . GLY B 1 356 ? -9.453 -45.562 -11.312 1 74.94 356 GLY B CA 1
ATOM 5658 C C . GLY B 1 356 ? -9.812 -44.375 -12.188 1 74.94 356 GLY B C 1
ATOM 5659 O O . GLY B 1 356 ? -10.352 -44.562 -13.281 1 74.94 356 GLY B O 1
ATOM 5660 N N . TYR B 1 357 ? -9.703 -43.125 -11.578 1 68.75 357 TYR B N 1
ATOM 5661 C CA . TYR B 1 357 ? -9.898 -41.875 -12.289 1 68.75 357 TYR B CA 1
ATOM 5662 C C . TYR B 1 357 ? -11.344 -41.719 -12.734 1 68.75 357 TYR B C 1
ATOM 5664 O O . TYR B 1 357 ? -11.625 -41.031 -13.719 1 68.75 357 TYR B O 1
ATOM 5672 N N . GLY B 1 358 ? -12.172 -42.531 -12.07 1 64.81 358 GLY B N 1
ATOM 5673 C CA . GLY B 1 358 ? -13.594 -42.406 -12.352 1 64.81 358 GLY B CA 1
ATOM 5674 C C . GLY B 1 358 ? -14.305 -41.438 -11.414 1 64.81 358 GLY B C 1
ATOM 5675 O O . GLY B 1 358 ? -13.664 -40.625 -10.766 1 64.81 358 GLY B O 1
ATOM 5676 N N . ASP B 1 359 ? -15.672 -41.281 -11.43 1 64.5 359 ASP B N 1
ATOM 5677 C CA . ASP B 1 359 ? -16.484 -40.438 -10.562 1 64.5 359 ASP B CA 1
ATOM 5678 C C . ASP B 1 359 ? -16.297 -40.812 -9.094 1 64.5 359 ASP B C 1
ATOM 5680 O O . ASP B 1 359 ? -16.469 -41.969 -8.719 1 64.5 359 ASP B O 1
ATOM 5684 N N . MET B 1 360 ? -15.508 -40.031 -8.391 1 64 360 MET B N 1
ATOM 5685 C CA . MET B 1 360 ? -15.312 -40.312 -6.969 1 64 360 MET B CA 1
ATOM 5686 C C . MET B 1 360 ? -16.578 -39.969 -6.176 1 64 360 MET B C 1
ATOM 5688 O O . MET B 1 360 ? -17.156 -38.906 -6.352 1 64 360 MET B O 1
ATOM 5692 N N . ALA B 1 361 ? -17.141 -40.969 -5.504 1 65.06 361 ALA B N 1
ATOM 5693 C CA . ALA B 1 361 ? -18.375 -40.844 -4.746 1 65.06 361 ALA B CA 1
ATOM 5694 C C . ALA B 1 361 ? -18.109 -40.312 -3.338 1 65.06 361 ALA B C 1
ATOM 5696 O O . ALA B 1 361 ? -18.969 -40.406 -2.465 1 65.06 361 ALA B O 1
ATOM 5697 N N . SER B 1 362 ? -16.938 -39.719 -3.059 1 83 362 SER B N 1
ATOM 5698 C CA . SER B 1 362 ? -16.688 -39.25 -1.698 1 83 362 SER B CA 1
ATOM 5699 C C . SER B 1 362 ? -16.859 -37.75 -1.588 1 83 362 SER B C 1
ATOM 5701 O O . SER B 1 362 ? -16.062 -37 -2.166 1 83 362 SER B O 1
ATOM 5703 N N . PRO B 1 363 ? -17.828 -37.344 -0.81 1 84.81 363 PRO B N 1
ATOM 5704 C CA . PRO B 1 363 ? -18.047 -35.906 -0.611 1 84.81 363 PRO B CA 1
ATOM 5705 C C . PRO B 1 363 ? -16.844 -35.219 0.033 1 84.81 363 PRO B C 1
ATOM 5707 O O . PRO B 1 363 ? -16.562 -34.062 -0.267 1 84.81 363 PRO B O 1
ATOM 5710 N N . PHE B 1 364 ? -16.156 -36 0.812 1 87.88 364 PHE B N 1
ATOM 5711 C CA . PHE B 1 364 ? -14.992 -35.438 1.482 1 87.88 364 PHE B CA 1
ATOM 5712 C C . PHE B 1 364 ? -13.906 -35.062 0.475 1 87.88 364 PHE B C 1
ATOM 5714 O O . PHE B 1 364 ? -13.352 -33.969 0.525 1 87.88 364 PHE B O 1
ATOM 5721 N N . VAL B 1 365 ? -13.617 -35.938 -0.431 1 87.31 365 VAL B N 1
ATOM 5722 C CA . VAL B 1 365 ? -12.57 -35.719 -1.425 1 87.31 365 VAL B CA 1
ATOM 5723 C C . VAL B 1 365 ? -12.977 -34.562 -2.338 1 87.31 365 VAL B C 1
ATOM 5725 O O . VAL B 1 365 ? -12.141 -33.75 -2.717 1 87.31 365 VAL B O 1
ATOM 5728 N N . ASP B 1 366 ? -14.227 -34.469 -2.586 1 86.25 366 ASP B N 1
ATOM 5729 C CA . ASP B 1 366 ? -14.734 -33.375 -3.424 1 86.25 366 ASP B CA 1
ATOM 5730 C C . ASP B 1 366 ? -14.555 -32.031 -2.74 1 86.25 366 ASP B C 1
ATOM 5732 O O . ASP B 1 366 ? -14.039 -31.094 -3.348 1 86.25 366 ASP B O 1
ATOM 5736 N N . ASN B 1 367 ? -14.953 -32.031 -1.514 1 90.12 367 ASN B N 1
ATOM 5737 C CA . ASN B 1 367 ? -14.859 -30.781 -0.76 1 90.12 367 ASN B CA 1
ATOM 5738 C C . ASN B 1 367 ? -13.406 -30.406 -0.482 1 90.12 367 ASN B C 1
ATOM 5740 O O . ASN B 1 367 ? -13.047 -29.234 -0.535 1 90.12 367 ASN B O 1
ATOM 5744 N N . LEU B 1 368 ? -12.625 -31.406 -0.261 1 90.81 368 LEU B N 1
ATOM 5745 C CA . LEU B 1 368 ? -11.211 -31.156 -0.018 1 90.81 368 LEU B CA 1
ATOM 5746 C C . LEU B 1 368 ? -10.531 -30.594 -1.266 1 90.81 368 LEU B C 1
ATOM 5748 O O . LEU B 1 368 ? -9.617 -29.766 -1.167 1 90.81 368 LEU B O 1
ATOM 5752 N N . SER B 1 369 ? -10.953 -31.031 -2.428 1 89.81 369 SER B N 1
ATOM 5753 C CA . SER B 1 369 ? -10.391 -30.516 -3.672 1 89.81 369 SER B CA 1
ATOM 5754 C C . SER B 1 369 ? -10.672 -29.031 -3.834 1 89.81 369 SER B C 1
ATOM 5756 O O . SER B 1 369 ? -9.828 -28.281 -4.328 1 89.81 369 SER B O 1
ATOM 5758 N N . ILE B 1 370 ? -11.844 -28.625 -3.387 1 90.12 370 ILE B N 1
ATOM 5759 C CA . ILE B 1 370 ? -12.203 -27.219 -3.432 1 90.12 370 ILE B CA 1
ATOM 5760 C C . ILE B 1 370 ? -11.32 -26.422 -2.463 1 90.12 370 ILE B C 1
ATOM 5762 O O . ILE B 1 370 ? -10.812 -25.359 -2.803 1 90.12 370 ILE B O 1
ATOM 5766 N N . LEU B 1 371 ? -11.133 -27 -1.308 1 93.19 371 LEU B N 1
ATOM 5767 C CA . LEU B 1 371 ? -10.273 -26.344 -0.321 1 93.19 371 LEU B CA 1
ATOM 5768 C C . LEU B 1 371 ? -8.844 -26.25 -0.828 1 93.19 371 LEU B C 1
ATOM 5770 O O . LEU B 1 371 ? -8.148 -25.266 -0.561 1 93.19 371 LEU B O 1
ATOM 5774 N N . ALA B 1 372 ? -8.43 -27.266 -1.516 1 93.62 372 ALA B N 1
ATOM 5775 C CA . ALA B 1 372 ? -7.086 -27.25 -2.082 1 93.62 372 ALA B CA 1
ATOM 5776 C C . ALA B 1 372 ? -6.898 -26.078 -3.039 1 93.62 372 ALA B C 1
ATOM 5778 O O . ALA B 1 372 ? -5.863 -25.406 -3.018 1 93.62 372 ALA B O 1
ATOM 5779 N N . ILE B 1 373 ? -7.891 -25.828 -3.816 1 90.62 373 ILE B N 1
ATOM 5780 C CA . ILE B 1 373 ? -7.844 -24.703 -4.754 1 90.62 373 ILE B CA 1
ATOM 5781 C C . ILE B 1 373 ? -7.777 -23.391 -3.982 1 90.62 373 ILE B C 1
ATOM 5783 O O . ILE B 1 373 ? -7.031 -22.484 -4.359 1 90.62 373 ILE B O 1
ATOM 5787 N N . VAL B 1 374 ? -8.539 -23.312 -2.928 1 93 374 VAL B N 1
ATOM 5788 C CA . VAL B 1 374 ? -8.539 -22.125 -2.08 1 93 374 VAL B CA 1
ATOM 5789 C C . VAL B 1 374 ? -7.148 -21.906 -1.493 1 93 374 VAL B C 1
ATOM 5791 O O . VAL B 1 374 ? -6.633 -20.781 -1.498 1 93 374 VAL B O 1
ATOM 5794 N N . PHE B 1 375 ? -6.539 -23.016 -1.042 1 95.31 375 PHE B N 1
ATOM 5795 C CA . PHE B 1 375 ? -5.191 -22.922 -0.491 1 95.31 375 PHE B CA 1
ATOM 5796 C C . PHE B 1 375 ? -4.207 -22.453 -1.55 1 95.31 375 PHE B C 1
ATOM 5798 O O . PHE B 1 375 ? -3.33 -21.625 -1.266 1 95.31 375 PHE B O 1
ATOM 5805 N N . GLY B 1 376 ? -4.34 -22.953 -2.703 1 93.38 376 GLY B N 1
ATOM 5806 C CA . GLY B 1 376 ? -3.484 -22.5 -3.791 1 93.38 376 GLY B CA 1
ATOM 5807 C C . GLY B 1 376 ? -3.641 -21.031 -4.102 1 93.38 376 GLY B C 1
ATOM 5808 O O . GLY B 1 376 ? -2.648 -20.312 -4.281 1 93.38 376 GLY B O 1
ATOM 5809 N N . ALA B 1 377 ? -4.867 -20.578 -4.191 1 92.81 377 ALA B N 1
ATOM 5810 C CA . ALA B 1 377 ? -5.148 -19.172 -4.453 1 92.81 377 ALA B CA 1
ATOM 5811 C C . ALA B 1 377 ? -4.578 -18.281 -3.35 1 92.81 377 ALA B C 1
ATOM 5813 O O . ALA B 1 377 ? -4.02 -17.219 -3.625 1 92.81 377 ALA B O 1
ATOM 5814 N N . MET B 1 378 ? -4.676 -18.766 -2.139 1 93.88 378 MET B N 1
ATOM 5815 C CA . MET B 1 378 ? -4.172 -18 -1.004 1 93.88 378 MET B CA 1
ATOM 5816 C C . MET B 1 378 ? -2.648 -17.906 -1.04 1 93.88 378 MET B C 1
ATOM 5818 O O . MET B 1 378 ? -2.07 -16.906 -0.634 1 93.88 378 MET B O 1
ATOM 5822 N N . ALA B 1 379 ? -2.057 -18.969 -1.457 1 94.19 379 ALA B N 1
ATOM 5823 C CA . ALA B 1 379 ? -0.602 -18.969 -1.579 1 94.19 379 ALA B CA 1
ATOM 5824 C C . ALA B 1 379 ? -0.135 -17.906 -2.561 1 94.19 379 ALA B C 1
ATOM 5826 O O . ALA B 1 379 ? 0.748 -17.094 -2.242 1 94.19 379 ALA B O 1
ATOM 5827 N N . VAL B 1 380 ? -0.772 -17.891 -3.684 1 91.56 380 VAL B N 1
ATOM 5828 C CA . VAL B 1 380 ? -0.412 -16.906 -4.707 1 91.56 380 VAL B CA 1
ATOM 5829 C C . VAL B 1 380 ? -0.705 -15.5 -4.203 1 91.56 380 VAL B C 1
ATOM 5831 O O . VAL B 1 380 ? 0.14 -14.609 -4.312 1 91.56 380 VAL B O 1
ATOM 5834 N N . PHE B 1 381 ? -1.79 -15.359 -3.619 1 92.69 381 PHE B N 1
ATOM 5835 C CA . PHE B 1 381 ? -2.199 -14.047 -3.127 1 92.69 381 PHE B CA 1
ATOM 5836 C C . PHE B 1 381 ? -1.231 -13.547 -2.062 1 92.69 381 PHE B C 1
ATOM 5838 O O . PHE B 1 381 ? -0.796 -12.391 -2.111 1 92.69 381 PHE B O 1
ATOM 5845 N N . SER B 1 382 ? -0.975 -14.398 -1.14 1 91.19 382 SER B N 1
ATOM 5846 C CA . SER B 1 382 ? -0.08 -14.008 -0.056 1 91.19 382 SER B CA 1
ATOM 5847 C C . SER B 1 382 ? 1.304 -13.648 -0.584 1 91.19 382 SER B C 1
ATOM 5849 O O . SER B 1 382 ? 1.937 -12.711 -0.094 1 91.19 382 SER B O 1
ATOM 5851 N N . PHE B 1 383 ? 1.724 -14.359 -1.558 1 88.38 383 PHE B N 1
ATOM 5852 C CA . PHE B 1 383 ? 3.012 -14.07 -2.176 1 88.38 383 PHE B CA 1
ATOM 5853 C C . PHE B 1 383 ? 3.002 -12.703 -2.838 1 88.38 383 PHE B C 1
ATOM 5855 O O . PHE B 1 383 ? 3.93 -11.914 -2.654 1 88.38 383 PHE B O 1
ATOM 5862 N N . MET B 1 384 ? 1.975 -12.461 -3.551 1 88.62 384 MET B N 1
ATOM 5863 C CA . MET B 1 384 ? 1.857 -11.18 -4.246 1 88.62 384 MET B CA 1
ATOM 5864 C C . MET B 1 384 ? 1.716 -10.031 -3.25 1 88.62 384 MET B C 1
ATOM 5866 O O . MET B 1 384 ? 2.258 -8.945 -3.467 1 88.62 384 MET B O 1
ATOM 5870 N N . LEU B 1 385 ? 1.017 -10.266 -2.213 1 88.75 385 LEU B N 1
ATOM 5871 C CA . LEU B 1 385 ? 0.822 -9.25 -1.18 1 88.75 385 LEU B CA 1
ATOM 5872 C C . LEU B 1 385 ? 2.143 -8.914 -0.498 1 88.75 385 LEU B C 1
ATOM 5874 O O . LEU B 1 385 ? 2.387 -7.754 -0.156 1 88.75 385 LEU B O 1
ATOM 5878 N N . ALA B 1 386 ? 2.951 -9.898 -0.277 1 84.81 386 ALA B N 1
ATOM 5879 C CA . ALA B 1 386 ? 4.258 -9.68 0.337 1 84.81 386 ALA B CA 1
ATOM 5880 C C . ALA B 1 386 ? 5.078 -8.672 -0.465 1 84.81 386 ALA B C 1
ATOM 5882 O O . ALA B 1 386 ? 5.812 -7.863 0.108 1 84.81 386 ALA B O 1
ATOM 5883 N N . PHE B 1 387 ? 4.871 -8.68 -1.679 1 83.75 387 PHE B N 1
ATOM 5884 C CA . PHE B 1 387 ? 5.656 -7.785 -2.525 1 83.75 387 PHE B CA 1
ATOM 5885 C C . PHE B 1 387 ? 5.125 -6.359 -2.453 1 83.75 387 PHE B C 1
ATOM 5887 O O . PHE B 1 387 ? 5.852 -5.402 -2.73 1 83.75 387 PHE B O 1
ATOM 5894 N N . ILE B 1 388 ? 3.902 -6.199 -2.096 1 80.81 388 ILE B N 1
ATOM 5895 C CA . ILE B 1 388 ? 3.373 -4.852 -1.913 1 80.81 388 ILE B CA 1
ATOM 5896 C C . ILE B 1 388 ? 4.098 -4.168 -0.756 1 80.81 388 ILE B C 1
ATOM 5898 O O . ILE B 1 388 ? 4.422 -2.979 -0.834 1 80.81 388 ILE B O 1
ATOM 5902 N N . ILE B 1 389 ? 4.344 -4.895 0.24 1 77 389 ILE B N 1
ATOM 5903 C CA . ILE B 1 389 ? 5.062 -4.355 1.389 1 77 389 ILE B CA 1
ATOM 5904 C C . ILE B 1 389 ? 6.469 -3.932 0.965 1 77 389 ILE B C 1
ATOM 5906 O O . ILE B 1 389 ? 6.953 -2.875 1.377 1 77 389 ILE B O 1
ATOM 5910 N N . ALA B 1 390 ? 7.035 -4.703 0.12 1 74.38 390 ALA B N 1
ATOM 5911 C CA . ALA B 1 390 ? 8.367 -4.383 -0.376 1 74.38 390 ALA B CA 1
ATOM 5912 C C . ALA B 1 390 ? 8.359 -3.104 -1.206 1 74.38 390 ALA B C 1
ATOM 5914 O O . ALA B 1 390 ? 9.258 -2.273 -1.094 1 74.38 390 ALA B O 1
ATOM 5915 N N . VAL B 1 391 ? 7.355 -2.984 -1.975 1 74.69 391 VAL B N 1
ATOM 5916 C CA . VAL B 1 391 ? 7.211 -1.807 -2.824 1 74.69 391 VAL B CA 1
ATOM 5917 C C . VAL B 1 391 ? 7.016 -0.565 -1.958 1 74.69 391 VAL B C 1
ATOM 5919 O O . VAL B 1 391 ? 7.609 0.483 -2.217 1 74.69 391 VAL B O 1
ATOM 5922 N N . CYS B 1 392 ? 6.238 -0.725 -0.965 1 70.69 392 CYS B N 1
ATOM 5923 C CA . CYS B 1 392 ? 5.98 0.394 -0.066 1 70.69 392 CYS B CA 1
ATOM 5924 C C . CYS B 1 392 ? 7.25 0.808 0.67 1 70.69 392 CYS B C 1
ATOM 5926 O O . CYS B 1 392 ? 7.508 1.999 0.847 1 70.69 392 CYS B O 1
ATOM 5928 N N . LYS B 1 393 ? 7.941 -0.116 1.03 1 68 393 LYS B N 1
ATOM 5929 C CA . LYS B 1 393 ? 9.172 0.165 1.761 1 68 393 LYS B CA 1
ATOM 5930 C C . LYS B 1 393 ? 10.211 0.821 0.854 1 68 393 LYS B C 1
ATOM 5932 O O . LYS B 1 393 ? 10.945 1.709 1.288 1 68 393 LYS B O 1
ATOM 5937 N N . GLU B 1 394 ? 10.195 0.353 -0.353 1 66.12 394 GLU B N 1
ATOM 5938 C CA . GLU B 1 394 ? 11.188 0.859 -1.295 1 66.12 394 GLU B CA 1
ATOM 5939 C C . GLU B 1 394 ? 10.844 2.273 -1.755 1 66.12 394 GLU B C 1
ATOM 5941 O O . GLU B 1 394 ? 11.719 3.137 -1.838 1 66.12 394 GLU B O 1
ATOM 5946 N N . PHE B 1 395 ? 9.586 2.432 -2.104 1 61.75 395 PHE B N 1
ATOM 5947 C CA . PHE B 1 395 ? 9.219 3.688 -2.748 1 61.75 395 PHE B CA 1
ATOM 5948 C C . PHE B 1 395 ? 8.5 4.609 -1.769 1 61.75 395 PHE B C 1
ATOM 5950 O O . PHE B 1 395 ? 8.344 5.805 -2.035 1 61.75 395 PHE B O 1
ATOM 5957 N N . GLY B 1 396 ? 7.816 4.117 -0.876 1 54.41 396 GLY B N 1
ATOM 5958 C CA . GLY B 1 396 ? 6.973 4.918 -0.005 1 54.41 396 GLY B CA 1
ATOM 5959 C C . GLY B 1 396 ? 7.742 5.598 1.11 1 54.41 396 GLY B C 1
ATOM 5960 O O . GLY B 1 396 ? 7.402 6.711 1.518 1 54.41 396 GLY B O 1
ATOM 5961 N N . MET B 1 397 ? 8.398 4.727 2.141 1 47.38 397 MET B N 1
ATOM 5962 C CA . MET B 1 397 ? 8.789 5.219 3.461 1 47.38 397 MET B CA 1
ATOM 5963 C C . MET B 1 397 ? 9.945 6.207 3.354 1 47.38 397 MET B C 1
ATOM 5965 O O . MET B 1 397 ? 11.109 5.805 3.316 1 47.38 397 MET B O 1
ATOM 5969 N N . ARG B 1 398 ? 10.047 6.887 2.516 1 39.47 398 ARG B N 1
ATOM 5970 C CA . ARG B 1 398 ? 11.07 7.891 2.779 1 39.47 398 ARG B CA 1
ATOM 5971 C C . ARG B 1 398 ? 11 8.375 4.223 1 39.47 398 ARG B C 1
ATOM 5973 O O . ARG B 1 398 ? 9.969 8.883 4.664 1 39.47 398 ARG B O 1
ATOM 5980 N N . GLN B 1 399 ? 11.438 7.629 5.195 1 31.44 399 GLN B N 1
ATOM 5981 C CA . GLN B 1 399 ? 11.914 8.328 6.383 1 31.44 399 GLN B CA 1
ATOM 5982 C C . GLN B 1 399 ? 12.602 9.641 6.004 1 31.44 399 GLN B C 1
ATOM 5984 O O . GLN B 1 399 ? 13.32 9.711 5.008 1 31.44 399 GLN B O 1
#

Solvent-accessible surface area (backbone atoms only — not comparable to full-atom values): 41091 Å² total; per-residue (Å²): 136,83,78,77,78,74,79,75,74,77,68,79,88,73,73,64,72,76,53,81,32,50,32,22,41,37,26,49,37,64,56,35,52,88,29,36,59,60,38,51,52,33,37,50,50,28,34,64,72,71,63,52,52,59,48,48,36,35,10,27,34,71,47,82,64,54,30,64,57,53,39,48,74,71,69,31,46,75,45,82,24,85,56,68,40,66,15,27,9,45,50,47,34,60,71,67,50,45,19,48,24,34,39,34,31,61,37,43,47,26,53,66,49,56,67,49,60,69,53,52,53,44,43,72,73,64,36,35,34,36,33,23,19,39,84,74,41,39,66,40,88,86,47,59,60,62,64,51,60,62,48,49,44,46,50,50,18,46,49,42,24,69,70,57,70,40,88,58,75,42,61,76,46,59,44,34,28,30,31,38,65,66,53,58,70,58,60,82,76,54,34,38,79,50,30,51,52,47,50,55,51,42,35,47,58,72,64,47,45,73,48,76,40,70,28,52,36,44,51,61,72,57,92,64,74,80,85,67,58,58,66,65,48,46,49,51,40,50,52,54,54,43,52,74,30,42,56,69,65,18,43,51,53,14,50,50,32,27,49,54,8,47,53,42,35,66,67,37,37,76,28,67,44,70,60,87,92,45,71,43,41,71,69,52,38,52,51,19,47,49,31,26,49,48,11,51,49,37,34,51,52,26,22,48,45,15,36,58,35,32,86,73,44,74,49,70,70,37,45,55,33,22,70,56,47,36,47,68,56,29,40,47,50,12,49,52,24,40,49,49,16,51,54,38,42,49,50,39,48,51,53,34,54,74,59,71,70,50,90,75,89,48,50,37,52,55,44,40,45,54,50,16,50,50,26,40,51,46,14,54,47,30,42,57,51,20,46,45,53,49,34,40,56,71,58,28,56,72,122,139,82,83,77,80,74,79,76,75,77,68,78,88,75,74,65,74,77,54,82,34,51,32,21,41,37,26,47,36,64,57,34,52,88,29,36,60,60,39,51,52,32,37,50,50,29,35,64,73,70,65,51,51,58,47,48,36,34,12,28,36,71,49,81,63,52,32,64,58,52,40,48,73,70,70,30,47,77,45,84,22,85,54,69,42,66,16,27,10,46,51,48,35,60,71,67,50,45,19,48,24,34,39,33,30,61,36,44,48,28,54,66,50,57,67,47,60,67,54,52,53,44,43,72,72,63,36,35,33,37,34,25,19,40,84,74,40,36,67,41,86,85,49,59,59,63,63,49,61,62,49,50,43,46,48,50,20,46,50,44,24,70,70,56,70,40,89,57,74,43,58,76,46,59,44,35,28,29,31,40,65,65,52,59,70,56,60,82,77,54,34,39,79,51,29,50,52,48,52,54,50,42,35,46,56,72,64,47,46,72,47,75,40,69,28,53,37,44,52,61,74,57,92,66,75,79,85,66,58,57,66,65,48,48,50,51,42,50,50,53,54,45,51,75,29,42,56,68,66,18,43,52,54,12,49,51,32,28,51,55,8,48,53,43,35,67,67,36,36,75,28,65,44,70,60,87,94,46,71,44,40,71,70,53,38,52,52,18,49,49,30,28,50,48,11,52,49,38,34,51,52,26,20,49,44,15,36,58,36,32,86,74,43,71,49,70,69,35,44,55,34,21,68,55,44,36,47,67,53,29,41,46,50,12,49,52,25,41,48,51,15,50,51,38,41,48,49,40,48,51,55,34,54,73,60,69,70,50,89,76,86,45,50,38,51,56,45,41,45,54,50,17,50,49,27,40,52,48,13,54,48,30,41,56,51,23,47,44,52,49,34,40,56,72,56,27,56,72,121

InterPro domains:
  IPR001173 Glycosyltransferase 2-like [PF00535] (24-185)
  IPR029044 Nucleotide-diphospho-sugar transferases [G3DSA:3.90.550.10] (8-237)
  IPR029044 Nucleotide-diphospho-sugar transferases [SSF53448] (17-254)
  IPR050256 Glycosyltransferase 2 [PTHR48090] (18-307)
  IPR058718 Low-salt glycan biosynthesis hexosyltransferase Agl6, C-terminal transmembrane region [PF26629] (309-389)

Nearest PDB structures (foldseek):
  5mm0-assembly1_A  TM=6.018E-01  e=1.579E-13  Pyrococcus furiosus DSM 3638
  3kia-assembly1_C  TM=7.479E-01  e=2.420E-08  synthetic construct
  3kia-assembly1_A  TM=7.013E-01  e=9.388E-09  synthetic construct
  9fp0-assembly1_A  TM=3.511E-01  e=1.221E-08  Escherichia coli
  9fmv-assembly1_A  TM=3.776E-01  e=3.184E-07  Escherichia coli

Organism: NCBI:txid901

Foldseek 3Di:
DPPDPPDDDDDPDCVVLQQPFAEEEEEEDAQQQPQQLVLLVLLVLQCVVVVGGYAYEYQYADHDNCSVVSCVVSVHHYDYFPDDAPQSSVVRRLVVGRHQKYKYAYRQPQFRSNPCVVVSVVVVVPAFKEAEDAVQQDEDPPADPPCCVPPLQQVLQVLLCVQLVQPDRGQQGRTMMGGSVLQVVLVQDDRYSLSSVSSRRSCSQVPGGYYYDHTHTDHRNDPDDDPDPPPVVSVVNVVVSCLQRLCVVQVVQLCVLLVQLVVQLVVDLQHWDDDDPDIRGDVSLLVSLVSNLVSVLSLLVSLLSLLLCVVPTHDDVSVVSNVCLALVNLLVLLVVLVVLLCVLVVVLVVQCVVVVVDPDPGSNSVSSNSNSVSSNVSSVSSNVSSVVSVVCVVPPPPD/DDPDPPDDPPDPDCPVLQQPFAEEEEEEDAQQQPQQLVLLVLLVLQCVVVVGGYAYEYQYADHDNCSVVSCVVSVHHYDYFPDDAPQSSVVRRLVVGRHQKYKYAYRQPQFRSNPCVVVSVVVVVPAFKEAEDAVQQDEDPPADPPCCVPPLQQVLQVLLCVQLVQPDRGQQGRTMMGGSVLQVVLVQDDRYSLSSVSSRRSCSQVPGGYYYDHTHTDHRNDPDDDPPPPVVVSVVNVVVSCLQRLCVVQVVQLCVLLVQLVVQCVVDLQHWDDDDPDIRGDVSNLVSLVSNLVSVLSLLVSLLSLLLCVVPTHDDVSVVSNVCLALVNLLVLLVVLVVLLCVLVVVLVVQCVVVVVDPDPGSNSVSSNSNSVSSNVSSVSSNVSSVVSVVCVVPPPPD

Sequence (798 aa):
MEAGCGAAASRPGENAMEHTCELTILMPCLNESETLATCIMKAKAYLERSGVDGEVLIADNGSTDGSREIARGLGARVVDVAQKGYGAALLGGIAAARGKYIIMGDADDSYDFSSLQVFVDKLRQGVDLVMGNRFRGGIAPGAMPPLHRYLGNPVLSWIGRLFFRISIGDFHCGLRGFNTEAIRRCGLKTTGMEFASEMVVKASLYGLSMAEVPTTLARDGRSRPPHLRTWRDGWRHLCFLLTYAPHWLYMYPALALMGVGLLGVLLLLSGPLSVGSVTFANKSFVTFAMLLMLGMQVMGLGVVAAGLAGTHLPGRGVSLLARLASRDRLAFVALAFLVLFGVSYGYCFSAWSGAGYGDMASPFVDNLSILAIVFGAMAVFSFMLAFIIAVCKEFGMRQMEAGCGAAASRPGENAMEHTCELTILMPCLNESETLATCIMKAKAYLERSGVDGEVLIADNGSTDGSREIARGLGARVVDVAQKGYGAALLGGIAAARGKYIIMGDADDSYDFSSLQVFVDKLRQGVDLVMGNRFRGGIAPGAMPPLHRYLGNPVLSWIGRLFFRISIGDFHCGLRGFNTEAIRRCGLKTTGMEFASEMVVKASLYGLSMAEVPTTLARDGRSRPPHLRTWRDGWRHLCFLLTYAPHWLYMYPALALMGVGLLGVLLLLSGPLSVGSVTFANKSFVTFAMLLMLGMQVMGLGVVAAGLAGTHLPGRGVSLLARLASRDRLAFVALAFLVLFGVSYGYCFSAWSGAGYGDMASPFVDNLSILAIVFGAMAVFSFMLAFIIAVCKEFGMRQ

pLDDT: mean 80.09, std 17.48, range [20.09, 97.69]